Protein AF-A0A3M0XI90-F1 (afdb_monomer_lite)

Sequence (802 aa):
MKLRTKTLLKILAIVMLLSLAGCWKLFAGAPPQTEEEKELLKLLEGKEGKISTEAEGKIKGSESTSEGALEKPEDEKILLPGGPTARDIINEERKKLGLPEETKPQIAIPGYSTVGFDMIGSSEFDMRFDNQEGIFFGGVPIISVTPDGTVYVGDDDDSLHMFEDDFDTSEPILENDYFIVSDCTFSGSIEGDNTCFTHVFRFDSLDPTQHVLILTDLGVGTRSVTFDAKTGEGKIVAGGVEYKFRVKKDSSTGEFVPQIAVDLNGNGKFDSCSQILIGLPGDIMLGLFNTGIVGGRVIPTTSPCGTTAAKELKFSLKTLQKEFDDSDKTETVEGKITVTDENQVTIRPDDISASSTGFFGMFQNSENSRISQGVSSYGHYFETYDTGRADGPEDLNELSIAVARAQIGPQVVIAGTPSKIPQEAFPPRDLDTGTPSIPGAQRMSTEDLFQEGYVNEYVPISSPSDLLEFGERIGEVRDTITPVELPTLLSGGQVVTREGSTEVNQWLRFPLESDFGTSGSVRFLEDERDRTSNFLFWESGSTIFEWQLEFEEGLESRVDSSGSLRDLIDEDISILGQNFVVPVATVRMIDSKTQEVEIQFMGGAISAILGENDKQTFTAKDGRTYDVEVVAISERAGTTKGREGSVKLRVNGEITPELFEGETTVLSDGAQLGIRAITPTGKNVQKSLVQIFLGGAYNVRFKDSNASDDKFETGQTRVNQEDVEDGLVRIRGQFIDNTTYEIRDITYKLKANAVLGDIYVPAGQGVRAQLQEPEAMLTPNWDILYLGVGSQVSLPERASPR

Structure (mmCIF, N/CA/C/O backbone):
data_AF-A0A3M0XI90-F1
#
_entry.id   AF-A0A3M0XI90-F1
#
loop_
_atom_site.group_PDB
_atom_site.id
_atom_site.type_symbol
_atom_site.label_atom_id
_atom_site.label_alt_id
_atom_site.label_comp_id
_atom_site.label_asym_id
_atom_site.label_entity_id
_atom_site.label_seq_id
_atom_site.pdbx_PDB_ins_code
_atom_site.Cartn_x
_atom_site.Cartn_y
_atom_site.Cartn_z
_atom_site.occupancy
_atom_site.B_iso_or_equiv
_atom_site.auth_seq_id
_atom_site.auth_comp_id
_atom_site.auth_asym_id
_atom_site.auth_atom_id
_atom_site.pdbx_PDB_model_num
ATOM 1 N N . MET A 1 1 ? -55.548 -24.727 3.927 1.00 38.78 1 MET A N 1
ATOM 2 C CA . MET A 1 1 ? -54.351 -25.073 3.119 1.00 38.78 1 MET A CA 1
ATOM 3 C C . MET A 1 1 ? -54.535 -24.939 1.600 1.00 38.78 1 MET A C 1
ATOM 5 O O . MET A 1 1 ? -53.689 -24.299 1.001 1.00 38.78 1 MET A O 1
ATOM 9 N N . LYS A 1 2 ? -55.619 -25.407 0.952 1.00 34.31 2 LYS A N 1
ATOM 10 C CA . LYS A 1 2 ? -55.786 -25.303 -0.527 1.00 34.31 2 LYS A CA 1
ATOM 11 C C . LYS A 1 2 ? -55.990 -23.887 -1.114 1.00 34.31 2 LYS A C 1
ATOM 13 O O . LYS A 1 2 ? -55.874 -23.719 -2.323 1.00 34.31 2 LYS A O 1
ATOM 18 N N . LEU A 1 3 ? -56.284 -22.874 -0.291 1.00 31.06 3 LEU A N 1
ATOM 19 C CA . LEU A 1 3 ? -56.516 -21.498 -0.763 1.00 31.06 3 LEU A CA 1
ATOM 20 C C . LEU A 1 3 ? -55.228 -20.655 -0.858 1.00 31.06 3 LEU A C 1
ATOM 22 O O . LEU A 1 3 ? -55.174 -19.732 -1.660 1.00 31.06 3 LEU A O 1
ATOM 26 N N . ARG A 1 4 ? -54.170 -20.999 -0.105 1.00 40.97 4 ARG A N 1
ATOM 27 C CA . ARG A 1 4 ? -52.892 -20.257 -0.121 1.00 40.97 4 ARG A CA 1
ATOM 28 C C . ARG A 1 4 ? -51.976 -20.655 -1.286 1.00 40.97 4 ARG A C 1
ATOM 30 O O . ARG A 1 4 ? -51.217 -19.828 -1.772 1.00 40.97 4 ARG A O 1
ATOM 37 N N . THR A 1 5 ? -52.117 -21.870 -1.817 1.00 47.91 5 THR A N 1
ATOM 38 C CA . THR A 1 5 ? -51.285 -22.371 -2.926 1.00 47.91 5 THR A CA 1
ATOM 39 C C . THR A 1 5 ? -51.592 -21.688 -4.265 1.00 47.91 5 THR A C 1
ATOM 41 O O . THR A 1 5 ? -50.695 -21.502 -5.077 1.00 47.91 5 THR A O 1
ATOM 44 N N . LYS A 1 6 ? -52.844 -21.259 -4.501 1.00 48.78 6 LYS A N 1
ATOM 45 C CA . LYS A 1 6 ? -53.232 -20.570 -5.749 1.00 48.78 6 LYS A CA 1
ATOM 46 C C . LYS A 1 6 ? -52.743 -19.123 -5.821 1.00 48.78 6 LYS A C 1
ATOM 48 O O . LYS A 1 6 ? -52.467 -18.644 -6.916 1.00 48.78 6 LYS A O 1
ATOM 53 N N . THR A 1 7 ? -52.640 -18.439 -4.684 1.00 58.59 7 THR A N 1
ATOM 54 C CA . THR A 1 7 ? -52.115 -17.068 -4.632 1.00 58.59 7 THR A CA 1
ATOM 55 C C . THR A 1 7 ? -50.598 -17.072 -4.799 1.00 58.59 7 THR A C 1
ATOM 57 O O . THR A 1 7 ? -50.085 -16.286 -5.587 1.00 58.59 7 THR A O 1
ATOM 60 N N . LEU A 1 8 ? -49.900 -18.032 -4.176 1.00 53.88 8 LEU A N 1
ATOM 61 C CA . LEU A 1 8 ? -48.452 -18.182 -4.336 1.00 53.88 8 LEU A CA 1
ATOM 62 C C . LEU A 1 8 ? -48.059 -18.521 -5.785 1.00 53.88 8 LEU A C 1
ATOM 64 O O . LEU A 1 8 ? -47.141 -17.912 -6.320 1.00 53.88 8 LEU A O 1
ATOM 68 N N . LEU A 1 9 ? -48.800 -19.415 -6.459 1.00 58.09 9 LEU A N 1
ATOM 69 C CA . LEU A 1 9 ? -48.541 -19.740 -7.872 1.00 58.09 9 LEU A CA 1
ATOM 70 C C . LEU A 1 9 ? -48.773 -18.548 -8.813 1.00 58.09 9 LEU A C 1
ATOM 72 O O . LEU A 1 9 ? -48.080 -18.419 -9.816 1.00 58.09 9 LEU A O 1
ATOM 76 N N . LYS A 1 10 ? -49.746 -17.680 -8.504 1.00 56.28 10 LYS A N 1
ATOM 77 C CA . LYS A 1 10 ? -50.003 -16.469 -9.298 1.00 56.28 10 LYS A CA 1
ATOM 78 C C . LYS A 1 10 ? -48.899 -15.432 -9.126 1.00 56.28 10 LYS A C 1
ATOM 80 O O . LYS A 1 10 ? -48.516 -14.817 -10.112 1.00 56.28 10 LYS A O 1
ATOM 85 N N . ILE A 1 11 ? -48.378 -15.268 -7.911 1.00 62.34 11 ILE A N 1
ATOM 86 C CA . ILE A 1 11 ? -47.260 -14.356 -7.641 1.00 62.34 11 ILE A CA 1
ATOM 87 C C . ILE A 1 11 ? -45.987 -14.878 -8.321 1.00 62.34 11 ILE A C 1
ATOM 89 O O . ILE A 1 11 ? -45.332 -14.119 -9.027 1.00 62.34 11 ILE A O 1
ATOM 93 N N . LEU A 1 12 ? -45.701 -16.183 -8.225 1.00 56.97 12 LEU A N 1
ATOM 94 C CA . LEU A 1 12 ? -44.537 -16.793 -8.879 1.00 56.97 12 LEU A CA 1
ATOM 95 C C . LEU A 1 12 ? -44.593 -16.667 -10.415 1.00 56.97 12 LEU A C 1
ATOM 97 O O . LEU A 1 12 ? -43.583 -16.380 -11.051 1.00 56.97 12 LEU A O 1
ATOM 101 N N . ALA A 1 13 ? -45.782 -16.820 -11.010 1.00 63.22 13 ALA A N 1
ATOM 102 C CA . ALA A 1 13 ? -45.981 -16.642 -12.448 1.00 63.22 13 ALA A CA 1
ATOM 103 C C . ALA A 1 13 ? -45.797 -15.181 -12.897 1.00 63.22 13 ALA A C 1
ATOM 105 O O . ALA A 1 13 ? -45.253 -14.939 -13.970 1.00 63.22 13 ALA A O 1
ATOM 106 N N . ILE A 1 14 ? -46.213 -14.209 -12.076 1.00 64.12 14 ILE A N 1
ATOM 107 C CA . ILE A 1 14 ? -46.032 -12.777 -12.362 1.00 64.12 14 ILE A CA 1
ATOM 108 C C . ILE A 1 14 ? -44.551 -12.387 -12.261 1.00 64.12 14 ILE A C 1
ATOM 110 O O . ILE A 1 14 ? -44.062 -11.667 -13.125 1.00 64.12 14 ILE A O 1
ATOM 114 N N . VAL A 1 15 ? -43.821 -12.909 -11.271 1.00 57.50 15 VAL A N 1
ATOM 115 C CA . VAL A 1 15 ? -42.379 -12.651 -11.112 1.00 57.50 15 VAL A CA 1
ATOM 116 C C . VAL A 1 15 ? -41.572 -13.256 -12.268 1.00 57.50 15 VAL A C 1
ATOM 118 O O . VAL A 1 15 ? -40.707 -12.578 -12.818 1.00 57.50 15 VAL A O 1
ATOM 121 N N . MET A 1 16 ? -41.901 -14.474 -12.723 1.00 57.75 16 MET A N 1
ATOM 122 C CA . MET A 1 16 ? -41.267 -15.050 -13.921 1.00 57.75 16 MET A CA 1
ATOM 123 C C . MET A 1 16 ? -41.583 -14.258 -15.198 1.00 57.75 16 MET A C 1
ATOM 125 O O . MET A 1 16 ? -40.701 -14.066 -16.031 1.00 57.75 16 MET A O 1
ATOM 129 N N . LEU A 1 17 ? -42.817 -13.768 -15.355 1.00 54.12 17 LEU A N 1
ATOM 130 C CA . LEU A 1 17 ? -43.208 -12.960 -16.517 1.00 54.12 17 LEU A CA 1
ATOM 131 C C . LEU A 1 17 ? -42.508 -11.592 -16.543 1.00 54.12 17 LEU A C 1
ATOM 133 O O . LEU A 1 17 ? -42.148 -11.120 -17.618 1.00 54.12 17 LEU A O 1
ATOM 137 N N . LEU A 1 18 ? -42.270 -10.978 -15.381 1.00 48.69 18 LEU A N 1
ATOM 138 C CA . LEU A 1 18 ? -41.535 -9.713 -15.273 1.00 48.69 18 LEU A CA 1
ATOM 139 C C . LEU A 1 18 ? -40.026 -9.894 -15.512 1.00 48.69 18 LEU A C 1
ATOM 141 O O . LEU A 1 18 ? -39.415 -9.057 -16.173 1.00 48.69 18 LEU A O 1
ATOM 145 N N . SER A 1 19 ? -39.448 -11.014 -15.067 1.00 43.22 19 SER A N 1
ATOM 146 C CA . SER A 1 19 ? -38.058 -11.399 -15.362 1.00 43.22 19 SER A CA 1
ATOM 147 C C . SER A 1 19 ? -37.824 -11.621 -16.865 1.00 43.22 19 SER A C 1
ATOM 149 O O . SER A 1 19 ? -36.842 -11.127 -17.421 1.00 43.22 19 SER A O 1
ATOM 151 N N . LEU A 1 20 ? -38.764 -12.281 -17.550 1.00 46.28 20 LEU A N 1
ATOM 152 C CA . LEU A 1 20 ? -38.693 -12.507 -18.997 1.00 46.28 20 LEU A CA 1
ATOM 153 C C . LEU A 1 20 ? -38.915 -11.220 -19.810 1.00 46.28 20 LEU A C 1
ATOM 155 O O . LEU A 1 20 ? -38.243 -11.015 -20.819 1.00 46.28 20 LEU A O 1
ATOM 159 N N . ALA A 1 21 ? -39.795 -10.321 -19.357 1.00 46.50 21 ALA A N 1
ATOM 160 C CA . ALA A 1 21 ? -40.012 -9.023 -20.003 1.00 46.50 21 ALA A CA 1
ATOM 161 C C . ALA A 1 21 ? -38.802 -8.076 -19.861 1.00 46.50 21 ALA A C 1
ATOM 163 O O . ALA A 1 21 ? -38.518 -7.304 -20.778 1.00 46.50 21 ALA A O 1
ATOM 164 N N . GLY A 1 22 ? -38.062 -8.164 -18.748 1.00 44.25 22 GLY A N 1
ATOM 165 C CA . GLY A 1 22 ? -36.803 -7.439 -18.547 1.00 44.25 22 GLY A CA 1
ATOM 166 C C . GLY A 1 22 ? -35.691 -7.902 -19.493 1.00 44.25 22 GLY A C 1
ATOM 167 O O . GLY A 1 22 ? -35.018 -7.071 -20.097 1.00 44.25 22 GLY A O 1
ATOM 168 N N . CYS A 1 23 ? -35.565 -9.217 -19.714 1.00 35.84 23 CYS A N 1
ATOM 169 C CA . CYS A 1 23 ? -34.602 -9.778 -20.672 1.00 35.84 23 CYS A CA 1
ATOM 170 C C . CYS A 1 23 ? -34.899 -9.399 -22.133 1.00 35.84 23 CYS A C 1
ATOM 172 O O . CYS A 1 23 ? -33.976 -9.275 -22.933 1.00 35.84 23 CYS A O 1
ATOM 174 N N . TRP A 1 24 ? -36.166 -9.179 -22.498 1.00 38.88 24 TRP A N 1
ATOM 175 C CA . TRP A 1 24 ? -36.534 -8.866 -23.885 1.00 38.88 24 TRP A CA 1
ATOM 176 C C . TRP A 1 24 ? -36.222 -7.415 -24.288 1.00 38.88 24 TRP A C 1
ATOM 178 O O . TRP A 1 24 ? -35.945 -7.146 -25.453 1.00 38.88 24 TRP A O 1
ATOM 188 N N . LYS A 1 25 ? -36.170 -6.476 -23.329 1.00 39.22 25 LYS A N 1
ATOM 189 C CA . LYS A 1 25 ? -35.756 -5.082 -23.591 1.00 39.22 25 LYS A CA 1
ATOM 190 C C . LYS A 1 25 ? -34.255 -4.919 -23.860 1.00 39.22 25 LYS A C 1
ATOM 192 O O . LYS A 1 25 ? -33.875 -3.936 -24.486 1.00 39.22 25 LYS A O 1
ATOM 197 N N . LEU A 1 26 ? -33.424 -5.877 -23.444 1.00 37.75 26 LEU A N 1
ATOM 198 C CA . LEU A 1 26 ? -31.981 -5.892 -23.724 1.00 37.75 26 LEU A CA 1
ATOM 199 C C . LEU A 1 26 ? -31.637 -6.476 -25.109 1.00 37.75 26 LEU A C 1
ATOM 201 O O . LEU A 1 26 ? -30.516 -6.312 -25.578 1.00 37.75 26 LEU A O 1
ATOM 205 N N . PHE A 1 27 ? -32.603 -7.088 -25.803 1.00 43.09 27 PHE A N 1
ATOM 206 C CA . PHE A 1 27 ? -32.420 -7.692 -27.126 1.00 43.09 27 PHE A CA 1
ATOM 207 C C . PHE A 1 27 ? -33.632 -7.433 -28.036 1.00 43.09 27 PHE A C 1
ATOM 209 O O . PHE A 1 27 ? -34.430 -8.338 -28.267 1.00 43.09 27 PHE A O 1
ATOM 216 N N . ALA A 1 28 ? -33.798 -6.235 -28.608 1.00 41.59 28 ALA A N 1
ATOM 217 C CA . ALA A 1 28 ? -34.781 -6.075 -29.688 1.00 41.59 28 ALA A CA 1
ATOM 218 C C . ALA A 1 28 ? -34.482 -4.918 -30.653 1.00 41.59 28 ALA A C 1
ATOM 220 O O . ALA A 1 28 ? -34.924 -3.788 -30.469 1.00 41.59 28 ALA A O 1
ATOM 221 N N . GLY A 1 29 ? -33.803 -5.258 -31.751 1.00 36.53 29 GLY A N 1
ATOM 222 C CA . GLY A 1 29 ? -33.793 -4.512 -33.013 1.00 36.53 29 GLY A CA 1
ATOM 223 C C . GLY A 1 29 ? -34.454 -5.286 -34.164 1.00 36.53 29 GLY A C 1
ATOM 224 O O . GLY A 1 29 ? -34.081 -5.086 -35.316 1.00 36.53 29 GLY A O 1
ATOM 225 N N . ALA A 1 30 ? -35.390 -6.206 -33.887 1.00 44.25 30 ALA A N 1
ATOM 226 C CA . ALA A 1 30 ? -36.048 -7.017 -34.917 1.00 44.25 30 ALA A CA 1
ATOM 227 C C . ALA A 1 30 ? -37.583 -7.058 -34.744 1.00 44.25 30 ALA A C 1
ATOM 229 O O . ALA A 1 30 ? -38.061 -7.169 -33.616 1.00 44.25 30 ALA A O 1
ATOM 230 N N . PRO A 1 31 ? -38.368 -6.974 -35.840 1.00 50.88 31 PRO A N 1
ATOM 231 C CA . PRO A 1 31 ? -39.830 -6.998 -35.787 1.00 50.88 31 PRO A CA 1
ATOM 232 C C . PRO A 1 31 ? -40.397 -8.415 -35.547 1.00 50.88 31 PRO A C 1
ATOM 234 O O . PRO A 1 31 ? -39.796 -9.391 -36.006 1.00 50.88 31 PRO A O 1
ATOM 237 N N . PRO A 1 32 ? -41.571 -8.537 -34.888 1.00 64.44 32 PRO A N 1
ATOM 238 C CA . PRO A 1 32 ? -42.177 -9.819 -34.515 1.00 64.44 32 PRO A CA 1
ATOM 239 C C . PRO A 1 32 ? -42.557 -10.657 -35.743 1.00 64.44 32 PRO A C 1
ATOM 241 O O . PRO A 1 32 ? -43.126 -10.147 -36.715 1.00 64.44 32 PRO A O 1
ATOM 244 N N . GLN A 1 33 ? -42.237 -11.952 -35.697 1.00 58.50 33 GLN A N 1
ATOM 245 C CA . GLN A 1 33 ? -42.290 -12.865 -36.848 1.00 58.50 33 GLN A CA 1
ATOM 246 C C . GLN A 1 33 ? -43.549 -13.744 -36.851 1.00 58.50 33 GLN A C 1
ATOM 248 O O . GLN A 1 33 ? -43.852 -14.367 -37.870 1.00 58.50 33 GLN A O 1
ATOM 253 N N . THR A 1 34 ? -44.312 -13.790 -35.754 1.00 78.94 34 THR A N 1
ATOM 254 C CA . THR A 1 34 ? -45.487 -14.671 -35.636 1.00 78.94 34 THR A CA 1
ATOM 255 C C . THR A 1 34 ? -46.771 -13.922 -35.268 1.00 78.94 34 THR A C 1
ATOM 257 O O . THR A 1 34 ? -46.748 -12.845 -34.674 1.00 78.94 34 THR A O 1
ATOM 260 N N . GLU A 1 35 ? -47.928 -14.476 -35.650 1.00 62.28 35 GLU A N 1
ATOM 261 C CA . GLU A 1 35 ? -49.241 -13.881 -35.341 1.00 62.28 35 GLU A CA 1
ATOM 262 C C . GLU A 1 35 ? -49.594 -13.956 -33.844 1.00 62.28 35 GLU A C 1
ATOM 264 O O . GLU A 1 35 ? -50.285 -13.073 -33.343 1.00 62.28 35 GLU A O 1
ATOM 269 N N . GLU A 1 36 ? -49.050 -14.928 -33.101 1.00 65.06 36 GLU A N 1
ATOM 270 C CA . GLU A 1 36 ? -49.195 -14.996 -31.637 1.00 65.06 36 GLU A CA 1
ATOM 271 C C . GLU A 1 36 ? -48.418 -13.871 -30.928 1.00 65.06 36 GLU A C 1
ATOM 273 O O . GLU A 1 36 ? -48.938 -13.266 -29.991 1.00 65.06 36 GLU A O 1
ATOM 278 N N . GLU A 1 37 ? -47.227 -13.498 -31.417 1.00 70.75 37 GLU A N 1
ATOM 279 C CA . GLU A 1 37 ? -46.468 -12.342 -30.904 1.00 70.75 37 GLU A CA 1
ATOM 280 C C . GLU A 1 37 ? -47.192 -11.013 -31.169 1.00 70.75 37 GLU A C 1
ATOM 282 O O . GLU A 1 37 ? -47.190 -10.121 -30.318 1.00 70.75 37 GLU A O 1
ATOM 287 N N . LYS A 1 38 ? -47.872 -10.881 -32.317 1.00 69.69 38 LYS A N 1
ATOM 288 C CA . LYS A 1 38 ? -48.682 -9.691 -32.634 1.00 69.69 38 LYS A CA 1
ATOM 289 C C . LYS A 1 38 ? -49.940 -9.585 -31.769 1.00 69.69 38 LYS A C 1
ATOM 291 O O . LYS A 1 38 ? -50.341 -8.472 -31.424 1.00 69.69 38 LYS A O 1
ATOM 296 N N . GLU A 1 39 ? -50.567 -10.706 -31.405 1.00 70.44 39 GLU A N 1
ATOM 297 C CA . GLU A 1 39 ? -51.700 -10.709 -30.468 1.00 70.44 39 GLU A CA 1
ATOM 298 C C . GLU A 1 39 ? -51.272 -10.345 -29.041 1.00 70.44 39 GLU A C 1
ATOM 300 O O . GLU A 1 39 ? -51.975 -9.589 -28.363 1.00 70.44 39 GLU A O 1
ATOM 305 N N . LEU A 1 40 ? -50.099 -10.810 -28.602 1.00 57.12 40 LEU A N 1
ATOM 306 C CA . LEU A 1 40 ? -49.532 -10.481 -27.291 1.00 57.12 40 LEU A CA 1
ATOM 307 C C . LEU A 1 40 ? -49.145 -8.999 -27.179 1.00 57.12 40 LEU A C 1
ATOM 309 O O . LEU A 1 40 ? -49.430 -8.375 -26.154 1.00 57.12 40 LEU A O 1
ATOM 313 N N . LEU A 1 41 ? -48.591 -8.413 -28.248 1.00 66.81 41 LEU A N 1
ATOM 314 C CA . LEU A 1 41 ? -48.279 -6.981 -28.309 1.00 66.81 41 LEU A CA 1
ATOM 315 C C . LEU A 1 41 ? -49.554 -6.119 -28.220 1.00 66.81 41 LEU A C 1
ATOM 317 O O . LEU A 1 41 ? -49.614 -5.182 -27.427 1.00 66.81 41 LEU A O 1
ATOM 321 N N . LYS A 1 42 ? -50.630 -6.507 -28.927 1.00 66.12 42 LYS A N 1
ATOM 322 C CA . LYS A 1 42 ? -51.949 -5.844 -28.832 1.00 66.12 42 LYS A CA 1
ATOM 323 C C . LYS A 1 42 ? -52.572 -5.915 -27.434 1.00 66.12 42 LYS A C 1
ATOM 325 O O . LYS A 1 42 ? -53.301 -5.006 -27.036 1.00 66.12 42 LYS A O 1
ATOM 330 N N . LEU A 1 43 ? -52.320 -6.991 -26.689 1.00 56.78 43 LEU A N 1
ATOM 331 C CA . LEU A 1 43 ? -52.816 -7.175 -25.320 1.00 56.78 43 LEU A CA 1
ATOM 332 C C . LEU A 1 43 ? -52.055 -6.327 -24.289 1.00 56.78 43 LEU A C 1
ATOM 334 O O . LEU A 1 43 ? -52.640 -5.949 -23.270 1.00 56.78 43 LEU A O 1
ATOM 338 N N . LEU A 1 44 ? -50.783 -6.022 -24.558 1.00 51.16 44 LEU A N 1
ATOM 339 C CA . LEU A 1 44 ? -49.939 -5.159 -23.728 1.00 51.16 44 LEU A CA 1
ATOM 340 C C . LEU A 1 44 ? -50.232 -3.672 -23.980 1.00 51.16 44 LEU A C 1
ATOM 342 O O . LEU A 1 44 ? -50.477 -2.938 -23.022 1.00 51.16 44 LEU A O 1
ATOM 346 N N . GLU A 1 45 ? -50.363 -3.254 -25.242 1.00 59.31 45 GLU A N 1
ATOM 347 C CA . GLU A 1 45 ? -50.727 -1.871 -25.606 1.00 59.31 45 GLU A CA 1
ATOM 348 C C . GLU A 1 45 ? -52.139 -1.484 -25.114 1.00 59.31 45 GLU A C 1
ATOM 350 O O . GLU A 1 45 ? -52.406 -0.333 -24.768 1.00 59.31 45 GLU A O 1
ATOM 355 N N . GLY A 1 46 ? -53.052 -2.454 -24.985 1.00 43.31 46 GLY A N 1
ATOM 356 C CA . GLY A 1 46 ? -54.407 -2.232 -24.468 1.00 43.31 46 GLY A CA 1
ATOM 357 C C . GLY A 1 46 ? -54.510 -1.971 -22.956 1.00 43.31 46 GLY A C 1
ATOM 358 O O . GLY A 1 46 ? -55.594 -1.618 -22.482 1.00 43.31 46 GLY A O 1
ATOM 359 N N . LYS A 1 47 ? -53.430 -2.149 -22.178 1.00 43.97 47 LYS A N 1
ATOM 360 C CA . LYS A 1 47 ? -53.442 -1.980 -20.709 1.00 43.97 47 LYS A CA 1
ATOM 361 C C . LYS A 1 47 ? -52.727 -0.732 -20.196 1.00 43.97 47 LYS A C 1
ATOM 363 O O . LYS A 1 47 ? -53.050 -0.298 -19.091 1.00 43.97 47 LYS A O 1
ATOM 368 N N . GLU A 1 48 ? -51.860 -0.104 -20.985 1.00 37.84 48 GLU A N 1
ATOM 369 C CA . GLU A 1 48 ? -51.206 1.155 -20.589 1.00 37.84 48 GLU A CA 1
ATOM 370 C C . GLU A 1 48 ? -52.187 2.343 -20.553 1.00 37.84 48 GLU A C 1
ATOM 372 O O . GLU A 1 48 ? -52.050 3.241 -19.727 1.00 37.84 48 GLU A O 1
ATOM 377 N N . GLY A 1 49 ? -53.279 2.296 -21.326 1.00 36.75 49 GLY A N 1
ATOM 378 C CA . GLY A 1 49 ? -54.299 3.355 -21.352 1.00 36.75 49 GLY A CA 1
ATOM 379 C C . GLY A 1 49 ? -55.257 3.417 -20.150 1.00 36.75 49 GLY A C 1
ATOM 380 O O . GLY A 1 49 ? -56.140 4.271 -20.138 1.00 36.75 49 GLY A O 1
ATOM 381 N N . LYS A 1 50 ? -55.144 2.521 -19.157 1.00 35.91 50 LYS A N 1
ATOM 382 C CA . LYS A 1 50 ? -56.088 2.448 -18.017 1.00 35.91 50 LYS A CA 1
ATOM 383 C C . LYS A 1 50 ? -55.489 2.725 -16.640 1.00 35.91 50 LYS A C 1
ATOM 385 O O . LYS A 1 50 ? -56.241 2.762 -15.674 1.00 35.91 50 LYS A O 1
ATOM 390 N N . ILE A 1 51 ? -54.177 2.937 -16.545 1.00 34.19 51 ILE A N 1
ATOM 391 C CA . ILE A 1 51 ? -53.501 3.234 -15.269 1.00 34.19 51 ILE A CA 1
ATOM 392 C C . ILE A 1 51 ? -53.221 4.744 -15.120 1.00 34.19 51 ILE A C 1
ATOM 394 O O . ILE A 1 51 ? -53.073 5.231 -14.004 1.00 34.19 51 ILE A O 1
ATOM 398 N N . SER A 1 52 ? -53.273 5.533 -16.203 1.00 33.84 52 SER A N 1
ATOM 399 C CA . SER A 1 52 ? -52.971 6.975 -16.160 1.00 33.84 52 SER A CA 1
ATOM 400 C C . SER A 1 52 ? -54.163 7.903 -15.857 1.00 33.84 52 SER A C 1
ATOM 402 O O . SER A 1 52 ? -54.007 9.115 -15.943 1.00 33.84 52 SER A O 1
ATOM 404 N N . THR A 1 53 ? -55.359 7.390 -15.534 1.00 34.03 53 THR A N 1
ATOM 405 C CA . THR A 1 53 ? -56.573 8.226 -15.339 1.00 34.03 53 THR A CA 1
ATOM 406 C C . THR A 1 53 ? -57.224 8.154 -13.954 1.00 34.03 53 THR A C 1
ATOM 408 O O . THR A 1 53 ? -58.244 8.804 -13.741 1.00 34.03 53 THR A O 1
ATOM 411 N N . GLU A 1 54 ? -56.629 7.462 -12.976 1.00 32.06 54 GLU A N 1
ATOM 412 C CA . GLU A 1 54 ? -57.131 7.443 -11.583 1.00 32.06 54 GLU A CA 1
ATOM 413 C C . GLU A 1 54 ? -56.244 8.187 -10.563 1.00 32.06 54 GLU A C 1
ATOM 415 O O . GLU A 1 54 ? -56.632 8.304 -9.403 1.00 32.06 54 GLU A O 1
ATOM 420 N N . ALA A 1 55 ? -55.114 8.775 -10.980 1.00 31.66 55 ALA A N 1
ATOM 421 C CA . ALA A 1 55 ? -54.195 9.487 -10.078 1.00 31.66 55 ALA A CA 1
ATOM 422 C C . ALA A 1 55 ? -54.276 11.032 -10.124 1.00 31.66 55 ALA A C 1
ATOM 424 O O . ALA A 1 55 ? -53.765 11.686 -9.222 1.00 31.66 55 ALA A O 1
ATOM 425 N N . GLU A 1 56 ? -54.969 11.645 -11.093 1.00 30.31 56 GLU A N 1
ATOM 426 C CA . GLU A 1 56 ? -55.045 13.122 -11.229 1.00 30.31 56 GLU A CA 1
ATOM 427 C C . GLU A 1 56 ? -56.423 13.719 -10.878 1.00 30.31 56 GLU A C 1
ATOM 429 O O . GLU A 1 56 ? -56.791 14.814 -11.299 1.00 30.31 56 GLU A O 1
ATOM 434 N N . GLY A 1 57 ? -57.214 12.996 -10.083 1.00 33.12 57 GLY A N 1
ATOM 435 C CA . GLY A 1 57 ? -58.600 13.353 -9.775 1.00 33.12 57 GLY A CA 1
ATOM 436 C C . GLY A 1 57 ? -58.868 13.895 -8.373 1.00 33.12 57 GLY A C 1
ATOM 437 O O . GLY A 1 57 ? -60.032 13.984 -8.009 1.00 33.12 57 GLY A O 1
ATOM 438 N N . LYS A 1 58 ? -57.860 14.207 -7.551 1.00 32.97 58 LYS A N 1
ATOM 439 C CA . LYS A 1 58 ? -58.050 14.806 -6.215 1.00 32.97 58 LYS A CA 1
ATOM 440 C C . LYS A 1 58 ? -56.787 15.547 -5.791 1.00 32.97 58 LYS A C 1
ATOM 442 O O . LYS A 1 58 ? -55.943 14.946 -5.156 1.00 32.97 58 LYS A O 1
ATOM 447 N N . ILE A 1 59 ? -56.671 16.819 -6.162 1.00 35.47 59 ILE A N 1
ATOM 448 C CA . ILE A 1 59 ? -56.078 17.934 -5.396 1.00 35.47 59 ILE A CA 1
ATOM 449 C C . ILE A 1 59 ? -56.217 19.153 -6.315 1.00 35.47 59 ILE A C 1
ATOM 451 O O . ILE A 1 59 ? -55.443 19.342 -7.248 1.00 35.47 59 ILE A O 1
ATOM 455 N N . LYS A 1 60 ? -57.266 19.946 -6.092 1.00 31.00 60 LYS A N 1
ATOM 456 C CA . LYS A 1 60 ? -57.335 21.369 -6.454 1.00 31.00 60 LYS A CA 1
ATOM 457 C C . LYS A 1 60 ? -58.571 21.979 -5.803 1.00 31.00 60 LYS A C 1
ATOM 459 O O . LYS A 1 60 ? -59.693 21.628 -6.156 1.00 31.00 60 LYS A O 1
ATOM 464 N N . GLY A 1 61 ? -58.339 22.908 -4.880 1.00 30.86 61 GLY A N 1
ATOM 465 C CA . GLY A 1 61 ? -59.341 23.869 -4.429 1.00 30.86 61 GLY A CA 1
ATOM 466 C C . GLY A 1 61 ? -59.372 24.083 -2.921 1.00 30.86 61 GLY A C 1
ATOM 467 O O . GLY A 1 61 ? -60.133 23.406 -2.245 1.00 30.86 61 GLY A O 1
ATOM 468 N N . SER A 1 62 ? -58.605 25.059 -2.428 1.00 26.67 62 SER A N 1
ATOM 469 C CA . SER A 1 62 ? -59.164 26.234 -1.735 1.00 26.67 62 SER A CA 1
ATOM 470 C C . SER A 1 62 ? -58.038 27.139 -1.223 1.00 26.67 62 SER A C 1
ATOM 472 O O . SER A 1 62 ? -57.339 26.799 -0.271 1.00 26.67 62 SER A O 1
ATOM 474 N N . GLU A 1 63 ? -57.885 28.304 -1.850 1.00 34.25 63 GLU A N 1
ATOM 475 C CA . GLU A 1 63 ? -57.328 29.489 -1.195 1.00 34.25 63 GLU A CA 1
ATOM 476 C C . GLU A 1 63 ? -58.317 30.001 -0.136 1.00 34.25 63 GLU A C 1
ATOM 478 O O . GLU A 1 63 ? -59.522 29.989 -0.380 1.00 34.25 63 GLU A O 1
ATOM 483 N N . SER A 1 64 ? -57.792 30.493 0.992 1.00 30.72 64 SER A N 1
ATOM 484 C CA . SER A 1 64 ? -58.060 31.823 1.581 1.00 30.72 64 SER A CA 1
ATOM 485 C C . SER A 1 64 ? -58.077 31.809 3.117 1.00 30.72 64 SER A C 1
ATOM 487 O O . SER A 1 64 ? -58.873 31.098 3.719 1.00 30.72 64 SER A O 1
ATOM 489 N N . THR A 1 65 ? -57.240 32.681 3.695 1.00 31.50 65 THR A N 1
ATOM 490 C CA . THR A 1 65 ? -57.480 33.540 4.876 1.00 31.50 65 THR A CA 1
ATOM 491 C C . THR A 1 65 ? -58.097 32.935 6.143 1.00 31.50 65 THR A C 1
ATOM 493 O O . THR A 1 65 ? -59.283 32.635 6.160 1.00 31.50 65 THR A O 1
ATOM 496 N N . SER A 1 66 ? -57.362 32.978 7.259 1.00 29.28 66 SER A N 1
ATOM 497 C CA . SER A 1 66 ? -57.577 33.956 8.348 1.00 29.28 66 SER A CA 1
ATOM 498 C C . SER A 1 66 ? -56.878 33.519 9.636 1.00 29.28 66 SER A C 1
ATOM 500 O O . SER A 1 66 ? -56.867 32.339 9.975 1.00 29.28 66 SER A O 1
ATOM 502 N N . GLU A 1 67 ? -56.347 34.506 10.355 1.00 40.72 67 GLU A N 1
ATOM 503 C CA . GLU A 1 67 ? -55.908 34.441 11.748 1.00 40.72 67 GLU A CA 1
ATOM 504 C C . GLU A 1 67 ? -56.891 33.677 12.648 1.00 40.72 67 GLU A C 1
ATOM 506 O O . GLU A 1 67 ? -58.105 33.873 12.582 1.00 40.72 67 GLU A O 1
ATOM 511 N N . GLY A 1 68 ? -56.350 32.847 13.536 1.00 28.77 68 GLY A N 1
ATOM 512 C CA . GLY A 1 68 ? -57.112 32.160 14.570 1.00 28.77 68 GLY A CA 1
ATOM 513 C C . GLY A 1 68 ? -56.170 31.481 15.550 1.00 28.77 68 GLY A C 1
ATOM 514 O O . GLY A 1 68 ? -55.663 30.398 15.278 1.00 28.77 68 GLY A O 1
ATOM 515 N N . ALA A 1 69 ? -55.915 32.152 16.672 1.00 43.47 69 ALA A N 1
ATOM 516 C CA . ALA A 1 69 ? -55.223 31.597 17.823 1.00 43.47 69 ALA A CA 1
ATOM 517 C C . ALA A 1 69 ? -55.923 30.311 18.295 1.00 43.47 69 ALA A C 1
ATOM 519 O O . ALA A 1 69 ? -57.126 30.326 18.557 1.00 43.47 69 ALA A O 1
ATOM 520 N N . LEU A 1 70 ? -55.164 29.222 18.425 1.00 29.05 70 LEU A N 1
ATOM 521 C CA . LEU A 1 70 ? -55.576 28.040 19.172 1.00 29.05 70 LEU A CA 1
ATOM 522 C C . LEU A 1 70 ? -54.574 27.803 20.300 1.00 29.05 70 LEU A C 1
ATOM 524 O O . LEU A 1 70 ? -53.371 27.676 20.073 1.00 29.05 70 LEU A O 1
ATOM 528 N N . GLU A 1 71 ? -55.113 27.800 21.514 1.00 35.25 71 GLU A N 1
ATOM 529 C CA . GLU A 1 71 ? -54.438 27.463 22.760 1.00 35.25 71 GLU A CA 1
ATOM 530 C C . GLU A 1 71 ? -53.836 26.053 22.691 1.00 35.25 71 GLU A C 1
ATOM 532 O O . GLU A 1 71 ? -54.461 25.107 22.205 1.00 35.25 71 GLU A O 1
ATOM 537 N N . LYS A 1 72 ? -52.604 25.931 23.195 1.00 29.98 72 LYS A N 1
ATOM 538 C CA . LYS A 1 72 ? -51.937 24.652 23.452 1.00 29.98 72 LYS A CA 1
ATOM 539 C C . LYS A 1 72 ? -52.678 23.914 24.576 1.00 29.98 72 LYS A C 1
ATOM 541 O O . LYS A 1 72 ? -52.929 24.544 25.603 1.00 29.98 72 LYS A O 1
ATOM 546 N N . PRO A 1 73 ? -52.968 22.609 24.451 1.00 32.09 73 PRO A N 1
ATOM 547 C CA . PRO A 1 73 ? -53.245 21.796 25.620 1.00 32.09 73 PRO A CA 1
ATOM 548 C C . PRO A 1 73 ? -51.925 21.505 26.348 1.00 32.09 73 PRO A C 1
ATOM 550 O O . PRO A 1 73 ? -50.910 21.180 25.729 1.00 32.09 73 PRO A O 1
ATOM 553 N N . GLU A 1 74 ? -51.942 21.688 27.663 1.00 36.44 74 GLU A N 1
ATOM 554 C CA . GLU A 1 74 ? -50.902 21.231 28.578 1.00 36.44 74 GLU A CA 1
ATOM 555 C C . GLU A 1 74 ? -50.957 19.698 28.640 1.00 36.44 74 GLU A C 1
ATOM 557 O O . GLU A 1 74 ? -51.920 19.128 29.152 1.00 36.44 74 GLU A O 1
ATOM 562 N N . ASP A 1 75 ? -49.937 19.029 28.098 1.00 32.03 75 ASP A N 1
ATOM 563 C CA . ASP A 1 75 ? -49.729 17.598 28.311 1.00 32.03 75 ASP A CA 1
ATOM 564 C C . ASP A 1 75 ? -48.984 17.400 29.636 1.00 32.03 75 ASP A C 1
ATOM 566 O O . ASP A 1 75 ? -47.756 17.459 29.724 1.00 32.03 75 ASP A O 1
ATOM 570 N N . GLU A 1 76 ? -49.760 17.168 30.689 1.00 35.22 76 GLU A N 1
ATOM 571 C CA . GLU A 1 76 ? -49.284 16.679 31.978 1.00 35.22 76 GLU A CA 1
ATOM 572 C C . GLU A 1 76 ? -48.933 15.181 31.828 1.00 35.22 76 GLU A C 1
ATOM 574 O O . GLU A 1 76 ? -49.794 14.299 31.878 1.00 35.22 76 GLU A O 1
ATOM 579 N N . LYS A 1 77 ? -47.654 14.869 31.579 1.00 36.47 77 LYS A N 1
ATOM 580 C CA . LYS A 1 77 ? -47.145 13.488 31.578 1.00 36.47 77 LYS A CA 1
ATOM 581 C C . LYS A 1 77 ? -46.942 13.006 33.016 1.00 36.47 77 LYS A C 1
ATOM 583 O O . LYS A 1 77 ? -45.951 13.330 33.661 1.00 36.47 77 LYS A O 1
ATOM 588 N N . ILE A 1 78 ? -47.864 12.169 33.486 1.00 38.22 78 ILE A N 1
ATOM 589 C CA . ILE A 1 78 ? -47.655 11.280 34.633 1.00 38.22 78 ILE A CA 1
ATOM 590 C C . ILE A 1 78 ? -46.944 10.023 34.110 1.00 38.22 78 ILE A C 1
ATOM 592 O O . ILE A 1 78 ? -47.584 9.142 33.538 1.00 38.22 78 ILE A O 1
ATOM 596 N N . LEU A 1 79 ? -45.624 9.941 34.287 1.00 37.72 79 LEU A N 1
ATOM 597 C CA . LEU A 1 79 ? -44.888 8.675 34.224 1.00 37.72 79 LEU A CA 1
ATOM 598 C C . LEU A 1 79 ? -44.918 8.052 35.624 1.00 37.72 79 LEU A C 1
ATOM 600 O O . LEU A 1 79 ? -44.473 8.659 36.596 1.00 37.72 79 LEU A O 1
ATOM 604 N N . LEU A 1 80 ? -45.506 6.860 35.737 1.00 35.19 80 LEU A N 1
ATOM 605 C CA . LEU A 1 80 ? -45.375 6.033 36.934 1.00 35.19 80 LEU A CA 1
ATOM 606 C C . LEU A 1 80 ? -43.959 5.427 36.941 1.00 35.19 80 LEU A C 1
ATOM 608 O O . LEU A 1 80 ? -43.557 4.890 35.909 1.00 35.19 80 LEU A O 1
ATOM 612 N N . PRO A 1 81 ? -43.216 5.474 38.060 1.00 31.98 81 PRO A N 1
ATOM 613 C CA . PRO A 1 81 ? -41.911 4.824 38.154 1.00 31.98 81 PRO A CA 1
ATOM 614 C C . PRO A 1 81 ? -42.069 3.299 38.015 1.00 31.98 81 PRO A C 1
ATOM 616 O O . PRO A 1 81 ? -42.910 2.704 38.693 1.00 31.98 81 PRO A O 1
ATOM 619 N N . GLY A 1 82 ? -41.283 2.685 37.123 1.00 46.03 82 GLY A N 1
ATOM 620 C CA . GLY A 1 82 ? -41.252 1.232 36.883 1.00 46.03 82 GLY A CA 1
ATOM 621 C C . GLY A 1 82 ? -42.080 0.711 35.696 1.00 46.03 82 GLY A C 1
ATOM 622 O O . GLY A 1 82 ? -42.365 -0.484 35.637 1.00 46.03 82 GLY A O 1
ATOM 623 N N . GLY A 1 83 ? -42.520 1.575 34.774 1.00 47.22 83 GLY A N 1
ATOM 624 C CA . GLY A 1 83 ? -43.085 1.146 33.485 1.00 47.22 83 GLY A CA 1
ATOM 625 C C . GLY A 1 83 ? -41.997 0.887 32.430 1.00 47.22 83 GLY A C 1
ATOM 626 O O . GLY A 1 83 ? -40.930 1.480 32.540 1.00 47.22 83 GLY A O 1
ATOM 627 N N . PRO A 1 84 ? -42.260 0.047 31.405 1.00 46.38 84 PRO A N 1
ATOM 628 C CA . PRO A 1 84 ? -41.327 -0.166 30.299 1.00 46.38 84 PRO A CA 1
ATOM 629 C C . PRO A 1 84 ? -40.980 1.171 29.644 1.00 46.38 84 PRO A C 1
ATOM 631 O O . PRO A 1 84 ? -41.865 2.005 29.406 1.00 46.38 84 PRO A O 1
ATOM 634 N N . THR A 1 85 ? -39.697 1.367 29.366 1.00 58.78 85 THR A N 1
ATOM 635 C CA . THR A 1 85 ? -39.197 2.586 28.734 1.00 58.78 85 THR A CA 1
ATOM 636 C C . THR A 1 85 ? -39.810 2.744 27.339 1.00 58.78 85 THR A C 1
ATOM 638 O O . THR A 1 85 ? -40.327 1.800 26.730 1.00 58.78 85 THR A O 1
ATOM 641 N N . ALA A 1 86 ? -39.751 3.954 26.775 1.00 52.06 86 ALA A N 1
ATOM 642 C CA . ALA A 1 86 ? -40.147 4.148 25.379 1.00 52.06 86 ALA A CA 1
ATOM 643 C C . ALA A 1 86 ? -39.360 3.214 24.434 1.00 52.06 86 ALA A C 1
ATOM 645 O O . ALA A 1 86 ? -39.920 2.739 23.447 1.00 52.06 86 ALA A O 1
ATOM 646 N N . ARG A 1 87 ? -38.105 2.897 24.785 1.00 58.38 87 ARG A N 1
ATOM 647 C CA . ARG A 1 87 ? -37.234 1.924 24.114 1.00 58.38 87 ARG A CA 1
ATOM 648 C C . ARG A 1 87 ? -37.817 0.511 24.171 1.00 58.38 87 ARG A C 1
ATOM 650 O O . ARG A 1 87 ? -37.993 -0.102 23.119 1.00 58.38 87 ARG A O 1
ATOM 657 N N . ASP A 1 88 ? -38.218 0.037 25.349 1.00 59.34 88 ASP A N 1
ATOM 658 C CA . ASP A 1 88 ? -38.859 -1.276 25.511 1.00 59.34 88 ASP A CA 1
ATOM 659 C C . ASP A 1 88 ? -40.134 -1.392 24.675 1.00 59.34 88 ASP A C 1
ATOM 661 O O . ASP A 1 88 ? -40.347 -2.391 23.992 1.00 59.34 88 ASP A O 1
ATOM 665 N N . ILE A 1 89 ? -40.960 -0.343 24.667 1.00 68.00 89 ILE A N 1
ATOM 666 C CA . ILE A 1 89 ? -42.213 -0.315 23.904 1.00 68.00 89 ILE A CA 1
ATOM 667 C C . ILE A 1 89 ? -41.935 -0.337 22.396 1.00 68.00 89 ILE A C 1
ATOM 669 O O . ILE A 1 89 ? -42.589 -1.077 21.661 1.00 68.00 89 ILE A O 1
ATOM 673 N N . ILE A 1 90 ? -40.966 0.448 21.919 1.00 62.94 90 ILE A N 1
ATOM 674 C CA . ILE A 1 90 ? -40.595 0.498 20.498 1.00 62.94 90 ILE A CA 1
ATOM 675 C C . ILE A 1 90 ? -40.016 -0.846 20.042 1.00 62.94 90 ILE A C 1
ATOM 677 O O . ILE A 1 90 ? -40.404 -1.348 18.982 1.00 62.94 90 ILE A O 1
ATOM 681 N N . ASN A 1 91 ? -39.143 -1.457 20.843 1.00 57.09 91 ASN A N 1
ATOM 682 C CA . ASN A 1 91 ? -38.527 -2.746 20.535 1.00 57.09 91 ASN A CA 1
ATOM 683 C C . ASN A 1 91 ? -39.552 -3.884 20.571 1.00 57.09 91 ASN A C 1
ATOM 685 O O . ASN A 1 91 ? -39.577 -4.737 19.678 1.00 57.09 91 ASN A O 1
ATOM 689 N N . GLU A 1 92 ? -40.459 -3.877 21.549 1.00 66.94 92 GLU A N 1
ATOM 690 C CA . GLU A 1 92 ? -41.527 -4.869 21.645 1.00 66.94 92 GLU A CA 1
ATOM 691 C C . GLU A 1 92 ? -42.541 -4.728 20.492 1.00 66.94 92 GLU A C 1
ATOM 693 O O . GLU A 1 92 ? -42.944 -5.735 19.904 1.00 66.94 92 GLU A O 1
ATOM 698 N N . GLU A 1 93 ? -42.919 -3.505 20.100 1.00 68.38 93 GLU A N 1
ATOM 699 C CA . GLU A 1 93 ? -43.814 -3.265 18.958 1.00 68.38 93 GLU A CA 1
ATOM 700 C C . GLU A 1 93 ? -43.160 -3.599 17.611 1.00 68.38 93 GLU A C 1
ATOM 702 O O . GLU A 1 93 ? -43.796 -4.235 16.767 1.00 68.38 93 GLU A O 1
ATOM 707 N N . ARG A 1 94 ? -41.875 -3.283 17.407 1.00 59.44 94 ARG A N 1
ATOM 708 C CA . ARG A 1 94 ? -41.126 -3.721 16.212 1.00 59.44 94 ARG A CA 1
ATOM 709 C C . ARG A 1 94 ? -41.089 -5.247 16.106 1.00 59.44 94 ARG A C 1
ATOM 711 O O . ARG A 1 94 ? -41.419 -5.798 15.051 1.00 59.44 94 ARG A O 1
ATOM 718 N N . LYS A 1 95 ? -40.804 -5.932 17.221 1.00 63.47 95 LYS A N 1
ATOM 719 C CA . LYS A 1 95 ? -40.817 -7.400 17.319 1.00 63.47 95 LYS A CA 1
ATOM 720 C C . LYS A 1 95 ? -42.202 -7.989 17.027 1.00 63.47 95 LYS A C 1
ATOM 722 O O . LYS A 1 95 ? -42.297 -8.997 16.327 1.00 63.47 95 LYS A O 1
ATOM 727 N N . LYS A 1 96 ? -43.283 -7.357 17.503 1.00 69.94 96 LYS A N 1
ATOM 728 C CA . LYS A 1 96 ? -44.673 -7.759 17.198 1.00 69.94 96 LYS A CA 1
ATOM 729 C C . LYS A 1 96 ? -45.041 -7.550 15.728 1.00 69.94 96 LYS A C 1
ATOM 731 O O . LYS A 1 96 ? -45.787 -8.359 15.174 1.00 69.94 96 LYS A O 1
ATOM 736 N N . LEU A 1 97 ? -44.534 -6.492 15.094 1.00 66.06 97 LEU A N 1
ATOM 737 C CA . LEU A 1 97 ? -44.814 -6.165 13.693 1.00 66.06 97 LEU A CA 1
ATOM 738 C C . LEU A 1 97 ? -44.022 -7.023 12.696 1.00 66.06 97 LEU A C 1
ATOM 740 O O . LEU A 1 97 ? -44.326 -6.992 11.503 1.00 66.06 97 LEU A O 1
ATOM 744 N N . GLY A 1 98 ? -43.036 -7.799 13.160 1.00 57.06 98 GLY A N 1
ATOM 745 C CA . GLY A 1 98 ? -42.163 -8.587 12.287 1.00 57.06 98 GLY A CA 1
ATOM 746 C C . GLY A 1 98 ? -41.388 -7.717 11.297 1.00 57.06 98 GLY A C 1
ATOM 747 O O . GLY A 1 98 ? -40.984 -8.205 10.241 1.00 57.06 98 GLY A O 1
ATOM 748 N N . LEU A 1 99 ? -41.233 -6.428 11.612 1.00 41.03 99 LEU A N 1
ATOM 749 C CA . LEU A 1 99 ? -40.332 -5.554 10.886 1.00 41.03 99 LEU A CA 1
ATOM 750 C C . LEU A 1 99 ? -38.920 -6.035 11.231 1.00 41.03 99 LEU A C 1
ATOM 752 O O . LEU A 1 99 ? -38.631 -6.171 12.424 1.00 41.03 99 LEU A O 1
ATOM 756 N N . PRO A 1 100 ? -38.064 -6.345 10.238 1.00 40.88 100 PRO A N 1
ATOM 757 C CA . PRO A 1 100 ? -36.650 -6.502 10.535 1.00 40.88 100 PRO A CA 1
ATOM 758 C C . PRO A 1 100 ? -36.214 -5.222 11.248 1.00 40.88 100 PRO A C 1
ATOM 760 O O . PRO A 1 100 ? -36.675 -4.134 10.883 1.00 40.88 100 PRO A O 1
ATOM 763 N N . GLU A 1 101 ? -35.392 -5.342 12.291 1.00 49.69 101 GLU A N 1
ATOM 764 C CA . GLU A 1 101 ? -34.667 -4.170 12.772 1.00 49.69 101 GLU A CA 1
ATOM 765 C C . GLU A 1 101 ? -34.086 -3.473 11.539 1.00 49.69 101 GLU A C 1
ATOM 767 O O . GLU A 1 101 ? -33.590 -4.140 10.626 1.00 49.69 101 GLU A O 1
ATOM 772 N N . GLU A 1 102 ? -34.189 -2.145 11.469 1.00 40.19 102 GLU A N 1
ATOM 773 C CA . GLU A 1 102 ? -33.285 -1.372 10.620 1.00 40.19 102 GLU A CA 1
ATOM 774 C C . GLU A 1 102 ? -31.884 -1.565 11.204 1.00 40.19 102 GLU A C 1
ATOM 776 O O . GLU A 1 102 ? -31.309 -0.680 11.827 1.00 40.19 102 GLU A O 1
ATOM 781 N N . THR A 1 103 ? -31.344 -2.772 11.064 1.00 44.50 103 THR A N 1
ATOM 782 C CA . THR A 1 103 ? -29.929 -3.011 11.173 1.00 44.50 103 THR A CA 1
ATOM 783 C C . THR A 1 103 ? -29.370 -2.201 10.028 1.00 44.50 103 THR A C 1
ATOM 785 O O . THR A 1 103 ? -29.587 -2.543 8.856 1.00 44.50 103 THR A O 1
ATOM 788 N N . LYS A 1 104 ? -28.697 -1.095 10.360 1.00 52.88 104 LYS A N 1
ATOM 789 C CA . LYS A 1 104 ? -27.748 -0.482 9.434 1.00 52.88 104 LYS A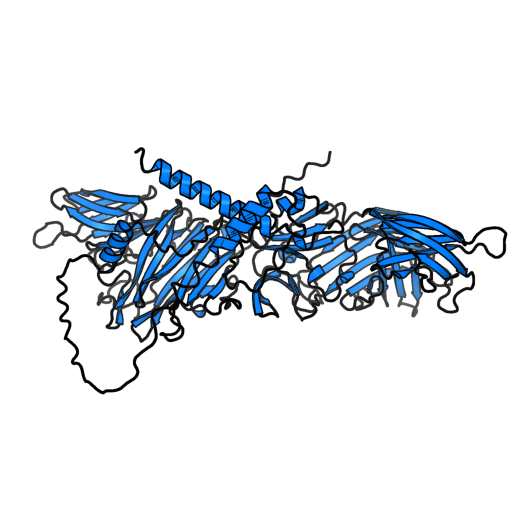 CA 1
ATOM 790 C C . LYS A 1 104 ? -26.986 -1.620 8.760 1.00 52.88 104 LYS A C 1
ATOM 792 O O . LYS A 1 104 ? -26.678 -2.591 9.456 1.00 52.88 104 LYS A O 1
ATOM 797 N N . PRO A 1 105 ? -26.766 -1.567 7.438 1.00 42.47 105 PRO A N 1
ATOM 798 C CA . PRO A 1 105 ? -26.103 -2.649 6.729 1.00 42.47 105 PRO A CA 1
ATOM 799 C C . PRO A 1 105 ? -24.793 -2.974 7.448 1.00 42.47 105 PRO A C 1
ATOM 801 O O . PRO A 1 105 ? -23.832 -2.216 7.371 1.00 42.47 105 PRO A O 1
ATOM 804 N N . GLN A 1 106 ? -24.790 -4.070 8.210 1.00 51.44 106 GLN A N 1
ATOM 805 C CA . GLN A 1 106 ? -23.598 -4.546 8.879 1.00 51.44 106 GLN A CA 1
ATOM 806 C C . GLN A 1 106 ? -22.718 -5.106 7.780 1.00 51.44 106 GLN A C 1
ATOM 808 O O . GLN A 1 106 ? -23.069 -6.078 7.104 1.00 51.44 106 GLN A O 1
ATOM 813 N N . ILE A 1 107 ? -21.595 -4.441 7.562 1.00 48.50 107 ILE A N 1
ATOM 814 C CA . ILE A 1 107 ? -20.610 -4.888 6.598 1.00 48.50 107 ILE A CA 1
ATOM 815 C C . ILE A 1 107 ? -19.871 -6.047 7.259 1.00 48.50 107 ILE A C 1
ATOM 817 O O . ILE A 1 107 ? -18.894 -5.860 7.977 1.00 48.50 107 ILE A O 1
ATOM 821 N N . ALA A 1 108 ? -20.361 -7.264 7.044 1.00 57.25 108 ALA A N 1
ATOM 822 C CA . ALA A 1 108 ? -19.598 -8.457 7.367 1.00 57.25 108 ALA A CA 1
ATOM 823 C C . ALA A 1 108 ? -18.467 -8.582 6.337 1.00 57.25 108 ALA A C 1
ATOM 825 O O . ALA A 1 108 ? -18.645 -9.195 5.283 1.00 57.25 108 ALA A O 1
ATOM 826 N N . ILE A 1 109 ? -17.320 -7.959 6.614 1.00 66.88 109 ILE A N 1
ATOM 827 C CA . ILE A 1 109 ? -16.103 -8.165 5.827 1.00 66.88 109 ILE A CA 1
ATOM 828 C C . ILE A 1 109 ? -15.462 -9.462 6.340 1.00 66.88 109 ILE A C 1
ATOM 830 O O . ILE A 1 109 ? -15.117 -9.539 7.522 1.00 66.88 109 ILE A O 1
ATOM 834 N N . PRO A 1 110 ? -15.314 -10.510 5.507 1.00 68.00 110 PRO A N 1
ATOM 835 C CA . PRO A 1 110 ? -14.603 -11.716 5.915 1.00 68.00 110 PRO A CA 1
ATOM 836 C C . PRO A 1 110 ? -13.213 -11.362 6.458 1.00 68.00 110 PRO A C 1
ATOM 838 O O . PRO A 1 110 ? -12.487 -10.590 5.839 1.00 68.00 110 PRO A O 1
ATOM 841 N N . GLY A 1 111 ? -12.851 -11.909 7.619 1.00 80.69 111 GLY A N 1
ATOM 842 C CA . GLY A 1 111 ? -11.582 -11.591 8.284 1.00 80.69 111 GLY A CA 1
ATOM 843 C C . GLY A 1 111 ? -11.619 -10.367 9.203 1.00 80.69 111 GLY A C 1
ATOM 844 O O . GLY A 1 111 ? -10.606 -10.080 9.831 1.00 80.69 111 GLY A O 1
ATOM 845 N N . TYR A 1 112 ? -12.766 -9.701 9.349 1.00 88.06 112 TYR A N 1
ATOM 846 C CA . TYR A 1 112 ? -12.959 -8.608 10.302 1.00 88.06 112 TYR A CA 1
ATOM 847 C C . TYR A 1 112 ? -14.000 -8.964 11.369 1.00 88.06 112 TYR A C 1
ATOM 849 O O . TYR A 1 112 ? -14.858 -9.832 11.186 1.00 88.06 112 TYR A O 1
ATOM 857 N N . SER A 1 113 ? -13.908 -8.274 12.496 1.00 90.56 113 SER A N 1
ATOM 858 C CA . SER A 1 113 ? -14.952 -8.140 13.510 1.00 90.56 113 SER A CA 1
ATOM 859 C C . SER A 1 113 ? -15.371 -6.678 13.589 1.00 90.56 113 SER A C 1
ATOM 861 O O . SER A 1 113 ? -14.641 -5.804 13.122 1.00 90.56 113 SER A O 1
ATOM 863 N N . THR A 1 114 ? -16.543 -6.387 14.144 1.00 90.50 114 THR A N 1
ATOM 864 C CA . THR A 1 114 ? -17.013 -4.995 14.225 1.00 90.50 114 THR A CA 1
ATOM 865 C C . THR A 1 114 ? -17.063 -4.519 15.663 1.00 90.50 114 THR A C 1
ATOM 867 O O . THR A 1 114 ? -17.551 -5.239 16.525 1.00 90.50 114 THR A O 1
ATOM 870 N N . VAL A 1 115 ? -16.589 -3.300 15.905 1.00 95.44 115 VAL A N 1
ATOM 871 C CA . VAL A 1 115 ? -16.891 -2.515 17.105 1.00 95.44 115 VAL A CA 1
ATOM 872 C C . VAL A 1 115 ? -17.680 -1.301 16.642 1.00 95.44 115 VAL A C 1
ATOM 874 O O . VAL A 1 115 ? -17.301 -0.653 15.672 1.00 95.44 115 VAL A O 1
ATOM 877 N N . GLY A 1 116 ? -18.798 -1.000 17.285 1.00 95.56 116 GLY A N 1
ATOM 878 C CA . GLY A 1 116 ? -19.611 0.166 16.960 1.00 95.56 116 GLY A CA 1
ATOM 879 C C . GLY A 1 116 ? -19.964 0.954 18.206 1.00 95.56 116 GLY A C 1
ATOM 880 O O . GLY A 1 116 ? -20.220 0.361 19.250 1.00 95.56 116 GLY A O 1
ATOM 881 N N . PHE A 1 117 ? -19.996 2.270 18.060 1.00 96.00 117 PHE A N 1
ATOM 882 C CA . PHE A 1 117 ? -20.532 3.222 19.019 1.00 96.00 117 PHE A CA 1
ATOM 883 C C . PHE A 1 117 ? -21.740 3.884 18.362 1.00 96.00 117 PHE A C 1
ATOM 885 O O . PHE A 1 117 ? -21.613 4.809 17.554 1.00 96.00 117 PHE A O 1
ATOM 892 N N . ASP A 1 118 ? -22.904 3.328 18.667 1.00 94.50 118 ASP A N 1
ATOM 893 C CA . ASP A 1 118 ? -24.186 3.684 18.087 1.00 94.50 118 ASP A CA 1
ATOM 894 C C . ASP A 1 118 ? -24.872 4.723 18.956 1.00 94.50 118 ASP A C 1
ATOM 896 O O . ASP A 1 118 ? -25.104 4.516 20.145 1.00 94.50 118 ASP A O 1
ATOM 900 N N . MET A 1 119 ? -25.222 5.849 18.359 1.00 92.50 119 MET A N 1
ATOM 901 C CA . MET A 1 119 ? -25.900 6.913 19.071 1.00 92.50 119 MET A CA 1
ATOM 902 C C . MET A 1 119 ? -27.395 6.594 19.199 1.00 92.50 119 MET A C 1
ATOM 904 O O . MET A 1 119 ? -28.068 6.266 18.216 1.00 92.50 119 MET A O 1
ATOM 908 N N . ILE A 1 120 ? -27.937 6.752 20.404 1.00 91.44 120 ILE A N 1
ATOM 909 C CA . ILE A 1 120 ? -29.367 6.646 20.692 1.00 91.44 120 ILE A CA 1
ATOM 910 C C . ILE A 1 120 ? -29.899 8.039 21.020 1.00 91.44 120 ILE A C 1
ATOM 912 O O . ILE A 1 120 ? -29.596 8.648 22.045 1.00 91.44 120 ILE A O 1
ATOM 916 N N . GLY A 1 121 ? -30.705 8.582 20.107 1.00 89.12 121 GLY A N 1
ATOM 917 C CA . GLY A 1 121 ? -31.140 9.973 20.215 1.00 89.12 121 GLY A CA 1
ATOM 918 C C . GLY A 1 121 ? -29.958 10.924 20.025 1.00 89.12 121 GLY A C 1
ATOM 919 O O . GLY A 1 121 ? -29.265 10.822 19.025 1.00 89.12 121 GLY A O 1
ATOM 920 N N . SER A 1 122 ? -29.762 11.868 20.944 1.00 89.38 122 SER A N 1
ATOM 921 C CA . SER A 1 122 ? -28.609 12.787 20.941 1.00 89.38 122 SER A CA 1
ATOM 922 C C . SER A 1 122 ? -27.812 12.733 22.243 1.00 89.38 122 SER A C 1
ATOM 924 O O . SER A 1 122 ? -26.907 13.534 22.438 1.00 89.38 122 SER A O 1
ATOM 926 N N . SER A 1 123 ? -28.200 11.863 23.171 1.00 92.56 123 SER A N 1
ATOM 927 C CA . SER A 1 123 ? -27.792 11.928 24.573 1.00 92.56 123 SER A CA 1
ATOM 928 C C . SER A 1 123 ? -27.214 10.622 25.097 1.00 92.56 123 SER A C 1
ATOM 930 O O . SER A 1 123 ? -26.853 10.567 26.260 1.00 92.56 123 SER A O 1
ATOM 932 N N . GLU A 1 124 ? -27.132 9.579 24.279 1.00 94.00 124 GLU A N 1
ATOM 933 C CA . GLU A 1 124 ? -26.699 8.252 24.704 1.00 94.00 124 GLU A CA 1
ATOM 934 C C . GLU A 1 124 ? -25.894 7.585 23.588 1.00 94.00 124 GLU A C 1
ATOM 936 O O . GLU A 1 124 ? -26.206 7.752 22.405 1.00 94.00 124 GLU A O 1
ATOM 941 N N . PHE A 1 125 ? -24.856 6.845 23.970 1.00 95.12 125 PHE A N 1
ATOM 942 C CA . PHE A 1 125 ? -24.172 5.895 23.102 1.00 95.12 125 PHE A CA 1
ATOM 943 C C . PHE A 1 125 ? -24.293 4.488 23.664 1.00 95.12 125 PHE A C 1
ATOM 945 O O . PHE A 1 125 ? -23.952 4.231 24.822 1.00 95.12 125 PHE A O 1
ATOM 952 N N . ASP A 1 126 ? -24.648 3.580 22.767 1.00 95.62 126 ASP A N 1
ATOM 953 C CA . ASP A 1 126 ? -24.529 2.149 22.952 1.00 95.62 126 ASP A CA 1
ATOM 954 C C . ASP A 1 126 ? -23.290 1.636 22.226 1.00 95.62 126 ASP A C 1
ATOM 956 O O . ASP A 1 126 ? -22.965 2.045 21.112 1.00 95.62 126 ASP A O 1
ATOM 960 N N . MET A 1 127 ? -22.613 0.676 22.835 1.00 96.62 127 MET A N 1
ATOM 961 C CA . MET A 1 127 ? -21.540 -0.069 22.211 1.00 96.62 127 MET A CA 1
ATOM 962 C C . MET A 1 127 ? -22.056 -1.409 21.688 1.00 96.62 127 MET A C 1
ATOM 964 O O . MET A 1 127 ? -22.860 -2.099 22.326 1.00 96.62 127 MET A O 1
ATOM 968 N N . ARG A 1 128 ? -21.536 -1.807 20.529 1.00 95.88 128 ARG A N 1
ATOM 969 C CA . ARG A 1 128 ? -21.643 -3.165 19.996 1.00 95.88 128 ARG A CA 1
ATOM 970 C C . ARG A 1 128 ? -20.262 -3.723 19.684 1.00 95.88 128 ARG A C 1
ATOM 972 O O . ARG A 1 128 ? -19.407 -2.980 19.210 1.00 95.88 128 ARG A O 1
ATOM 979 N N . PHE A 1 129 ? -20.045 -5.011 19.919 1.00 96.56 129 PHE A N 1
ATOM 980 C CA . PHE A 1 129 ? -18.801 -5.685 19.553 1.00 96.56 129 PHE A CA 1
ATOM 981 C C . PHE A 1 129 ? -18.956 -7.207 19.485 1.00 96.56 129 PHE A C 1
ATOM 983 O O . PHE A 1 129 ? -19.840 -7.781 20.118 1.00 96.56 129 PHE A O 1
ATOM 990 N N . ASP A 1 130 ? -18.056 -7.862 18.755 1.00 94.75 130 ASP A N 1
ATOM 991 C CA . ASP A 1 130 ? -17.825 -9.304 18.862 1.00 94.75 130 ASP A CA 1
ATOM 992 C C . ASP A 1 130 ? -16.683 -9.561 19.853 1.00 94.75 130 ASP A C 1
ATOM 994 O O . ASP A 1 130 ? -15.615 -8.960 19.718 1.00 94.75 130 ASP A O 1
ATOM 998 N N . ASN A 1 131 ? -16.872 -10.451 20.830 1.00 95.06 131 ASN A N 1
ATOM 999 C CA . ASN A 1 131 ? -15.769 -10.901 21.688 1.00 95.06 131 ASN A CA 1
ATOM 1000 C C . ASN A 1 131 ? -14.898 -11.957 20.976 1.00 95.06 131 ASN A C 1
ATOM 1002 O O . ASN A 1 131 ? -15.226 -12.416 19.878 1.00 95.06 131 ASN A O 1
ATOM 1006 N N . GLN A 1 132 ? -13.803 -12.392 21.605 1.00 92.25 132 GLN A N 1
ATOM 1007 C CA . GLN A 1 132 ? -12.901 -13.416 21.049 1.00 92.25 132 GLN A CA 1
ATOM 1008 C C . GLN A 1 132 ? -13.555 -14.762 20.717 1.00 92.25 132 GLN A C 1
ATOM 1010 O O . GLN A 1 132 ? -13.105 -15.470 19.817 1.00 92.25 132 GLN A O 1
ATOM 1015 N N . GLU A 1 133 ? -14.641 -15.107 21.403 1.00 94.00 133 GLU A N 1
ATOM 1016 C CA . GLU A 1 133 ? -15.411 -16.327 21.150 1.00 94.00 133 GLU A CA 1
ATOM 1017 C C . GLU A 1 133 ? -16.369 -16.182 19.955 1.00 94.00 133 GLU A C 1
ATOM 1019 O O . GLU A 1 133 ? -17.039 -17.144 19.572 1.00 94.00 133 GLU A O 1
ATOM 1024 N N . GLY A 1 134 ? -16.445 -14.991 19.349 1.00 92.69 134 GLY A N 1
ATOM 1025 C CA . GLY A 1 134 ? -17.398 -14.661 18.292 1.00 92.69 134 GLY A CA 1
ATOM 1026 C C . GLY A 1 134 ? -18.823 -14.448 18.806 1.00 92.69 134 GLY A C 1
ATOM 1027 O O . GLY A 1 134 ? -19.773 -14.580 18.032 1.00 92.69 134 GLY A O 1
ATOM 1028 N N . ILE A 1 135 ? -18.987 -14.166 20.102 1.00 95.19 135 ILE A N 1
ATOM 1029 C CA . ILE A 1 135 ? -20.267 -13.784 20.698 1.00 95.19 135 ILE A CA 1
ATOM 1030 C C . ILE A 1 135 ? -20.471 -12.290 20.450 1.00 95.19 135 ILE A C 1
ATOM 1032 O O . ILE A 1 135 ? -19.650 -11.466 20.854 1.00 95.19 135 ILE A O 1
ATOM 1036 N N . PHE A 1 136 ? -21.583 -11.954 19.800 1.00 95.19 136 PHE A N 1
ATOM 1037 C CA . PHE A 1 136 ? -21.976 -10.575 19.541 1.00 95.19 136 PHE A CA 1
ATOM 1038 C C . PHE A 1 136 ? -22.695 -9.982 20.757 1.00 95.19 136 PHE A C 1
ATOM 1040 O O . PHE A 1 136 ? -23.717 -10.506 21.206 1.00 95.19 136 PHE A O 1
ATOM 1047 N N . PHE A 1 137 ? -22.186 -8.857 21.245 1.00 96.38 137 PHE A N 1
ATOM 1048 C CA . PHE A 1 137 ? -22.814 -8.006 22.245 1.00 96.38 137 PHE A CA 1
ATOM 1049 C C . PHE A 1 137 ? -23.314 -6.750 21.539 1.00 96.38 137 PHE A C 1
ATOM 1051 O O . PHE A 1 137 ? -22.520 -6.014 20.961 1.00 96.38 137 PHE A O 1
ATOM 1058 N N . GLY A 1 138 ? -24.622 -6.503 21.561 1.00 94.56 138 GLY A N 1
ATOM 1059 C CA . GLY A 1 138 ? -25.227 -5.313 20.964 1.00 94.56 138 GLY A CA 1
ATOM 1060 C C . GLY A 1 138 ? -26.050 -4.544 21.986 1.00 94.56 138 GLY A C 1
ATOM 1061 O O . GLY A 1 138 ? -26.760 -5.157 22.782 1.00 94.56 138 GLY A O 1
ATOM 1062 N N . GLY A 1 139 ? -25.973 -3.214 21.934 1.00 93.00 139 GLY A N 1
ATOM 1063 C CA . GLY A 1 139 ? -26.777 -2.338 22.784 1.00 93.00 139 GLY A CA 1
ATOM 1064 C C . GLY A 1 139 ? -26.278 -2.247 24.226 1.00 93.00 139 GLY A C 1
ATOM 1065 O O . GLY A 1 139 ? -27.088 -2.277 25.147 1.00 93.00 139 GLY A O 1
ATOM 1066 N N . VAL A 1 140 ? -24.956 -2.239 24.430 1.00 96.38 140 VAL A N 1
ATOM 1067 C CA . VAL A 1 140 ? -24.350 -2.057 25.757 1.00 96.38 140 VAL A CA 1
ATOM 1068 C C . VAL A 1 140 ? -24.271 -0.555 26.042 1.00 96.38 140 VAL A C 1
ATOM 1070 O O . VAL A 1 140 ? -23.457 0.100 25.391 1.00 96.38 140 VAL A O 1
ATOM 1073 N N . PRO A 1 141 ? -25.048 0.011 26.978 1.00 95.44 141 PRO A N 1
ATOM 1074 C CA . PRO A 1 141 ? -25.014 1.449 27.222 1.00 95.44 141 PRO A CA 1
ATOM 1075 C C . PRO A 1 141 ? -23.666 1.827 27.837 1.00 95.44 141 PRO A C 1
ATOM 1077 O O . PRO A 1 141 ? -23.259 1.258 28.849 1.00 95.44 141 PRO A O 1
ATOM 1080 N N . ILE A 1 142 ? -22.937 2.751 27.208 1.00 94.06 142 ILE A N 1
ATOM 1081 C CA . ILE A 1 142 ? -21.584 3.129 27.655 1.00 94.06 142 ILE A CA 1
ATOM 1082 C C . ILE A 1 142 ? -21.511 4.539 28.221 1.00 94.06 142 ILE A C 1
ATOM 1084 O O . ILE A 1 142 ? -20.729 4.789 29.137 1.00 94.06 142 ILE A O 1
ATOM 1088 N N . ILE A 1 143 ? -22.300 5.466 27.687 1.00 92.62 143 ILE A N 1
ATOM 1089 C CA . ILE A 1 143 ? -22.374 6.833 28.185 1.00 92.62 143 ILE A CA 1
ATOM 1090 C C . ILE A 1 143 ? -23.731 7.427 27.851 1.00 92.62 143 ILE A C 1
ATOM 1092 O O . ILE A 1 143 ? -24.189 7.338 26.712 1.00 92.62 143 ILE A O 1
ATOM 1096 N N . SER A 1 144 ? -24.328 8.099 28.826 1.00 92.69 144 SER A N 1
ATOM 1097 C CA . SER A 1 144 ? -25.525 8.903 28.632 1.00 92.69 144 SER A CA 1
ATOM 1098 C C . SER A 1 144 ? -25.384 10.267 29.299 1.00 92.69 144 SER A C 1
ATOM 1100 O O . SER A 1 144 ? -24.568 10.471 30.201 1.00 92.69 144 SER A O 1
ATOM 1102 N N . VAL A 1 145 ? -26.156 11.241 28.835 1.00 91.06 145 VAL A N 1
ATOM 1103 C CA . VAL A 1 145 ? -26.241 12.572 29.425 1.00 91.06 145 VAL A CA 1
ATOM 1104 C C . VAL A 1 145 ? -27.701 12.961 29.593 1.00 91.06 145 VAL A C 1
ATOM 1106 O O . VAL A 1 145 ? -28.505 12.942 28.665 1.00 91.06 145 VAL A O 1
ATOM 1109 N N . THR A 1 146 ? -28.067 13.335 30.806 1.00 90.88 146 THR A N 1
ATOM 1110 C CA . THR A 1 146 ? -29.429 13.784 31.104 1.00 90.88 146 THR A CA 1
ATOM 1111 C C . THR A 1 146 ? -29.628 15.250 30.697 1.00 90.88 146 THR A C 1
ATOM 1113 O O . THR A 1 146 ? -28.659 15.991 30.500 1.00 90.88 146 THR A O 1
ATOM 1116 N N . PRO A 1 147 ? -30.881 15.742 30.607 1.00 89.94 147 PRO A N 1
ATOM 1117 C CA . PRO A 1 147 ? -31.155 17.124 30.208 1.00 89.94 147 PRO A CA 1
ATOM 1118 C C . PRO A 1 147 ? -30.530 18.211 31.095 1.00 89.94 147 PRO A C 1
ATOM 1120 O O . PRO A 1 147 ? -30.461 19.360 30.661 1.00 89.94 147 PRO A O 1
ATOM 1123 N N . ASP A 1 148 ? -30.098 17.888 32.320 1.00 88.31 148 ASP A N 1
ATOM 1124 C CA . ASP A 1 148 ? -29.409 18.825 33.218 1.00 88.31 148 ASP A CA 1
ATOM 1125 C C . ASP A 1 148 ? -27.873 18.818 33.069 1.00 88.31 148 ASP A C 1
ATOM 1127 O O . ASP A 1 148 ? -27.195 19.634 33.697 1.00 88.31 148 ASP A O 1
ATOM 1131 N N . GLY A 1 149 ? -27.338 17.956 32.198 1.00 86.12 149 GLY A N 1
ATOM 1132 C CA . GLY A 1 149 ? -25.910 17.816 31.913 1.00 86.12 149 GLY A CA 1
ATOM 1133 C C . GLY A 1 149 ? -25.181 16.808 32.796 1.00 86.12 149 GLY A C 1
ATOM 1134 O O . GLY A 1 149 ? -23.954 16.727 32.724 1.00 86.12 149 GLY A O 1
ATOM 1135 N N . THR A 1 150 ? -25.902 16.046 33.623 1.00 85.44 150 THR A N 1
ATOM 1136 C CA . THR A 1 150 ? -25.343 14.924 34.391 1.00 85.44 150 THR A CA 1
ATOM 1137 C C . THR A 1 150 ? -25.004 13.778 33.433 1.00 85.44 150 THR A C 1
ATOM 1139 O O . THR A 1 150 ? -25.863 13.365 32.654 1.00 85.44 150 THR A O 1
ATOM 1142 N N . VAL A 1 151 ? -23.761 13.294 33.485 1.00 85.50 151 VAL A N 1
ATOM 1143 C CA . VAL A 1 151 ? -23.168 12.294 32.583 1.00 85.50 151 VAL A CA 1
ATOM 1144 C C . VAL A 1 151 ? -23.028 10.961 33.303 1.00 85.50 151 VAL A C 1
ATOM 1146 O O . VAL A 1 151 ? -22.297 10.879 34.286 1.00 85.50 151 VAL A O 1
ATOM 1149 N N . TYR A 1 152 ? -23.649 9.912 32.789 1.00 86.81 152 TYR A N 1
ATOM 1150 C CA . TYR A 1 152 ? -23.594 8.563 33.342 1.00 86.81 152 TYR A CA 1
ATOM 1151 C C . TYR A 1 152 ? -22.711 7.669 32.474 1.00 86.81 152 TYR A C 1
ATOM 1153 O O . TYR A 1 152 ? -22.628 7.863 31.264 1.00 86.81 152 TYR A O 1
ATOM 1161 N N . VAL A 1 153 ? -22.036 6.702 33.096 1.00 89.44 153 VAL A N 1
ATOM 1162 C CA . VAL A 1 153 ? -21.409 5.575 32.391 1.00 89.44 153 VAL A CA 1
ATOM 1163 C C . VAL A 1 153 ? -22.419 4.440 32.474 1.00 89.44 153 VAL A C 1
ATOM 1165 O O . VAL A 1 153 ? -22.637 3.921 33.565 1.00 89.44 153 VAL A O 1
ATOM 1168 N N . GLY A 1 154 ? -23.084 4.132 31.363 1.00 91.19 154 GLY A N 1
ATOM 1169 C CA . GLY A 1 154 ? -24.375 3.434 31.351 1.00 91.19 154 GLY A CA 1
ATOM 1170 C C . GLY A 1 154 ? -25.474 4.314 30.750 1.00 91.19 154 GLY A C 1
ATOM 1171 O O . GLY A 1 154 ? -25.170 5.279 30.042 1.00 91.19 154 GLY A O 1
ATOM 1172 N N . ASP A 1 155 ? -26.733 3.986 31.022 1.00 90.62 155 ASP A N 1
ATOM 1173 C CA . ASP A 1 155 ? -27.884 4.822 30.666 1.00 90.62 155 ASP A CA 1
ATOM 1174 C C . ASP A 1 155 ? -28.289 5.731 31.850 1.00 90.62 155 ASP A C 1
ATOM 1176 O O . ASP A 1 155 ? -27.480 5.960 32.754 1.00 90.62 155 ASP A O 1
ATOM 1180 N N . ASP A 1 156 ? -29.443 6.400 31.787 1.00 87.25 156 ASP A N 1
ATOM 1181 C CA . ASP A 1 156 ? -29.867 7.368 32.809 1.00 87.25 156 ASP A CA 1
ATOM 1182 C C . ASP A 1 156 ? -30.392 6.722 34.103 1.00 87.25 156 ASP A C 1
ATOM 1184 O O . ASP A 1 156 ? -30.413 7.391 35.146 1.00 87.25 156 ASP A O 1
ATOM 1188 N N . ASP A 1 157 ? -30.754 5.438 34.052 1.00 89.06 157 ASP A N 1
ATOM 1189 C CA . ASP A 1 157 ? -31.303 4.670 35.172 1.00 89.06 157 ASP A CA 1
ATOM 1190 C C . ASP A 1 157 ? -30.366 3.528 35.629 1.00 89.06 157 ASP A C 1
ATOM 1192 O O . ASP A 1 157 ? -30.331 3.222 36.826 1.00 89.06 157 ASP A O 1
ATOM 1196 N N . ASP A 1 158 ? -29.562 2.969 34.719 1.00 92.44 158 ASP A N 1
ATOM 1197 C CA . ASP A 1 158 ? -28.750 1.763 34.888 1.00 92.44 158 ASP A CA 1
ATOM 1198 C C . ASP A 1 158 ? -27.261 2.042 34.585 1.00 92.44 158 ASP A C 1
ATOM 1200 O O . ASP A 1 158 ? -26.869 2.484 33.500 1.00 92.44 158 ASP A O 1
ATOM 1204 N N . SER A 1 159 ? -26.380 1.745 35.544 1.00 91.62 159 SER A N 1
ATOM 1205 C CA . SER A 1 159 ? -24.937 2.011 35.420 1.00 91.62 159 SER A CA 1
ATOM 1206 C C . SER A 1 159 ? -24.188 0.874 34.722 1.00 91.62 159 SER A C 1
ATOM 1208 O O . SER A 1 159 ? -24.493 -0.300 34.921 1.00 91.62 159 SER A O 1
ATOM 1210 N N . LEU A 1 160 ? -23.139 1.205 33.966 1.00 93.31 160 LEU A N 1
ATOM 1211 C CA . LEU A 1 160 ? -22.159 0.256 33.437 1.00 93.31 160 LEU A CA 1
ATOM 1212 C C . LEU A 1 160 ? -20.898 0.248 34.313 1.00 93.31 160 LEU A C 1
ATOM 1214 O O . LEU A 1 160 ? -20.110 1.196 34.337 1.00 93.31 160 LEU A O 1
ATOM 1218 N N . HIS A 1 161 ? -20.658 -0.873 34.986 1.00 91.62 161 HIS A N 1
ATOM 1219 C CA . HIS A 1 161 ? -19.501 -1.075 35.852 1.00 91.62 161 HIS A CA 1
ATOM 1220 C C . HIS A 1 161 ? -18.333 -1.695 35.079 1.00 91.62 161 HIS A C 1
ATOM 1222 O O . HIS A 1 161 ? -18.417 -2.807 34.552 1.00 91.62 161 HIS A O 1
ATOM 1228 N N . MET A 1 162 ? -17.224 -0.954 35.026 1.00 88.62 162 MET A N 1
ATOM 1229 C CA . MET A 1 162 ? -15.998 -1.311 34.290 1.00 88.62 162 MET A CA 1
ATOM 1230 C C . MET A 1 162 ? -14.727 -1.302 35.147 1.00 88.62 162 MET A C 1
ATOM 1232 O O . MET A 1 162 ? -13.625 -1.527 34.640 1.00 88.62 162 MET A O 1
ATOM 1236 N N . PHE A 1 163 ? -14.875 -0.996 36.432 1.00 86.44 163 PHE A N 1
ATOM 1237 C CA . PHE A 1 163 ? -13.792 -0.958 37.400 1.00 86.44 163 PHE A CA 1
ATOM 1238 C C . PHE A 1 163 ? -14.156 -1.864 38.558 1.00 86.44 163 PHE A C 1
ATOM 1240 O O . PHE A 1 163 ? -15.283 -1.831 39.051 1.00 86.44 163 PHE A O 1
ATOM 1247 N N . GLU A 1 164 ? -13.197 -2.681 38.973 1.00 85.88 164 GLU A N 1
ATOM 1248 C CA . GLU A 1 164 ? -13.364 -3.482 40.177 1.00 85.88 164 GLU A CA 1
ATOM 1249 C C . GLU A 1 164 ? -13.466 -2.591 41.400 1.00 85.88 164 GLU A C 1
ATOM 1251 O O . GLU A 1 164 ? -12.709 -1.624 41.553 1.00 85.88 164 GLU A O 1
ATOM 1256 N N . ASP A 1 165 ? -14.380 -2.960 42.292 1.00 83.00 165 ASP A N 1
ATOM 1257 C CA . ASP A 1 165 ? -14.525 -2.279 43.560 1.00 83.00 165 ASP A CA 1
ATOM 1258 C C . ASP A 1 165 ? -15.216 -3.151 44.619 1.00 83.00 165 ASP A C 1
ATOM 1260 O O . ASP A 1 165 ? -15.894 -4.134 44.304 1.00 83.00 165 ASP A O 1
ATOM 1264 N N . ASP A 1 166 ? -15.025 -2.788 45.889 1.00 83.69 166 ASP A N 1
ATOM 1265 C CA . ASP A 1 166 ? -15.699 -3.404 47.037 1.00 83.69 166 ASP A CA 1
ATOM 1266 C C . ASP A 1 166 ? -16.784 -2.457 47.578 1.00 83.69 166 ASP A C 1
ATOM 1268 O O . ASP A 1 166 ? -16.727 -1.234 47.438 1.00 83.69 166 ASP A O 1
ATOM 1272 N N . PHE A 1 167 ? -17.765 -3.022 48.279 1.00 82.81 167 PHE A N 1
ATOM 1273 C CA . PHE A 1 167 ? -18.912 -2.309 48.848 1.00 82.81 167 PHE A CA 1
ATOM 1274 C C . PHE A 1 167 ? -18.561 -1.146 49.776 1.00 82.81 167 PHE A C 1
ATOM 1276 O O . PHE A 1 167 ? -19.415 -0.297 50.046 1.00 82.81 167 PHE A O 1
ATOM 1283 N N . ASP A 1 168 ? -17.358 -1.174 50.343 1.00 77.06 168 ASP A N 1
ATOM 1284 C CA . ASP A 1 168 ? -16.894 -0.206 51.330 1.00 77.06 168 ASP A CA 1
ATOM 1285 C C . ASP A 1 168 ? -16.245 1.024 50.679 1.00 77.06 168 ASP A C 1
ATOM 1287 O O . ASP A 1 168 ? -16.107 2.062 51.334 1.00 77.06 168 ASP A O 1
ATOM 1291 N N . THR A 1 169 ? -15.844 0.919 49.410 1.00 70.88 169 THR A N 1
ATOM 1292 C CA . THR A 1 169 ? -15.057 1.940 48.707 1.00 70.88 169 THR A CA 1
ATOM 1293 C C . THR A 1 169 ? -15.792 2.595 47.541 1.00 70.88 169 THR A C 1
ATOM 1295 O O . THR A 1 169 ? -15.387 3.697 47.154 1.00 70.88 169 THR A O 1
ATOM 1298 N N . SER A 1 170 ? -16.907 2.023 47.066 1.00 75.44 170 SER A N 1
ATOM 1299 C CA . SER A 1 170 ? -17.686 2.583 45.951 1.00 75.44 170 SER A CA 1
ATOM 1300 C C . SER A 1 170 ? -19.174 2.225 45.917 1.00 75.44 170 SER A C 1
ATOM 1302 O O . SER A 1 170 ? -19.743 1.667 46.860 1.00 75.44 170 SER A O 1
ATOM 1304 N N . GLU A 1 171 ? -19.821 2.616 44.814 1.00 83.00 171 GLU A N 1
ATOM 1305 C CA . GLU A 1 171 ? -21.194 2.255 44.503 1.00 83.00 171 GLU A CA 1
ATOM 1306 C C . GLU A 1 171 ? -21.297 0.770 44.115 1.00 83.00 171 GLU A C 1
ATOM 1308 O O . GLU A 1 171 ? -20.591 0.311 43.219 1.00 83.00 171 GLU A O 1
ATOM 1313 N N . PRO A 1 172 ? -22.165 -0.002 44.793 1.00 91.25 172 PRO A N 1
ATOM 1314 C CA . PRO A 1 172 ? -22.424 -1.384 44.417 1.00 91.25 172 PRO A CA 1
ATOM 1315 C C . PRO A 1 172 ? -23.135 -1.464 43.067 1.00 91.25 172 PRO A C 1
ATOM 1317 O O . PRO A 1 172 ? -23.893 -0.564 42.718 1.00 91.25 172 PRO A O 1
ATOM 1320 N N . ILE A 1 173 ? -23.006 -2.610 42.404 1.00 94.81 173 ILE A N 1
ATOM 1321 C CA . ILE A 1 173 ? -23.824 -2.963 41.241 1.00 94.81 173 ILE A CA 1
ATOM 1322 C C . ILE A 1 173 ? -25.255 -3.246 41.728 1.00 94.81 173 ILE A C 1
ATOM 1324 O O . ILE A 1 173 ? -25.466 -4.125 42.579 1.00 94.81 173 ILE A O 1
ATOM 1328 N N . LEU A 1 174 ? -26.222 -2.481 41.225 1.00 95.88 174 LEU A N 1
ATOM 1329 C CA . LEU A 1 174 ? -27.649 -2.546 41.553 1.00 95.88 174 LEU A CA 1
ATOM 1330 C C . LEU A 1 174 ? -28.431 -3.416 40.559 1.00 95.88 174 LEU A C 1
ATOM 1332 O O . LEU A 1 174 ? -27.918 -3.832 39.526 1.00 95.88 174 LEU A O 1
ATOM 1336 N N . GLU A 1 175 ? -29.688 -3.722 40.887 1.00 96.56 175 GLU A N 1
ATOM 1337 C CA . GLU A 1 175 ? -30.598 -4.342 39.917 1.00 96.56 175 GLU A CA 1
ATOM 1338 C C . GLU A 1 175 ? -30.737 -3.456 38.672 1.00 96.56 175 GLU A C 1
ATOM 1340 O O . GLU A 1 175 ? -30.891 -2.247 38.792 1.00 96.56 175 GLU A O 1
ATOM 1345 N N . ASN A 1 176 ? -30.716 -4.107 37.511 1.00 96.00 176 ASN A N 1
ATOM 1346 C CA . ASN A 1 176 ? -30.639 -3.595 36.142 1.00 96.00 176 ASN A CA 1
ATOM 1347 C C . ASN A 1 176 ? -29.293 -3.002 35.700 1.00 96.00 176 ASN A C 1
ATOM 1349 O O . ASN A 1 176 ? -29.093 -2.877 34.494 1.00 96.00 176 ASN A O 1
ATOM 1353 N N . ASP A 1 177 ? -28.329 -2.794 36.603 1.00 96.38 177 ASP A N 1
ATOM 1354 C CA . ASP A 1 177 ? -26.984 -2.367 36.207 1.00 96.38 177 ASP A CA 1
ATOM 1355 C C . ASP A 1 177 ? -26.289 -3.406 35.312 1.00 96.38 177 ASP A C 1
ATOM 1357 O O . ASP A 1 177 ? -26.455 -4.631 35.444 1.00 96.38 177 ASP A O 1
ATOM 1361 N N . TYR A 1 178 ? -25.429 -2.890 34.441 1.00 96.94 178 TYR A N 1
ATOM 1362 C CA . TYR A 1 178 ? -24.554 -3.642 33.559 1.00 96.94 178 TYR A CA 1
ATOM 1363 C C . TYR A 1 178 ? -23.147 -3.733 34.147 1.00 96.94 178 TYR A C 1
ATOM 1365 O O . TYR A 1 178 ? -22.661 -2.817 34.804 1.00 96.94 178 TYR A O 1
ATOM 1373 N N . PHE A 1 179 ? -22.437 -4.821 33.880 1.00 96.19 179 PHE A N 1
ATOM 1374 C CA . PHE A 1 179 ? -21.024 -4.936 34.225 1.00 96.19 179 PHE A CA 1
ATOM 1375 C C . PHE A 1 179 ? -20.282 -5.810 33.221 1.00 96.19 179 PHE A C 1
ATOM 1377 O O . PHE A 1 179 ? -20.828 -6.779 32.684 1.00 96.19 179 PHE A O 1
ATOM 1384 N N . ILE A 1 180 ? -19.022 -5.460 32.968 1.00 96.19 180 ILE A N 1
ATOM 1385 C CA . ILE A 1 180 ? -18.151 -6.202 32.054 1.00 96.19 180 ILE A CA 1
ATOM 1386 C C . ILE A 1 180 ? -17.191 -7.038 32.884 1.00 96.19 180 ILE A C 1
ATOM 1388 O O . ILE A 1 180 ? -16.458 -6.497 33.708 1.00 96.19 180 ILE A O 1
ATOM 1392 N N . VAL A 1 181 ? -17.175 -8.346 32.641 1.00 96.44 181 VAL A N 1
ATOM 1393 C CA . VAL A 1 181 ? -16.138 -9.232 33.175 1.00 96.44 181 VAL A CA 1
ATOM 1394 C C . VAL A 1 181 ? -15.184 -9.623 32.058 1.00 96.44 181 VAL A C 1
ATOM 1396 O O . VAL A 1 181 ? -15.621 -9.912 30.940 1.00 96.44 181 VAL A O 1
ATOM 1399 N N . SER A 1 182 ? -13.887 -9.617 32.343 1.00 95.19 182 SER A N 1
ATOM 1400 C CA . SER A 1 182 ? -12.868 -9.996 31.375 1.00 95.19 182 SER A CA 1
ATOM 1401 C C . SER A 1 182 ? -11.574 -10.414 32.043 1.00 95.19 182 SER A C 1
ATOM 1403 O O . SER A 1 182 ? -11.063 -9.666 32.861 1.00 95.19 182 SER A O 1
ATOM 1405 N N . ASP A 1 183 ? -10.989 -11.550 31.679 1.00 93.00 183 ASP A N 1
ATOM 1406 C CA . ASP A 1 183 ? -9.676 -11.947 32.217 1.00 93.00 183 ASP A CA 1
ATOM 1407 C C . ASP A 1 183 ? -8.486 -11.267 31.522 1.00 93.00 183 ASP A C 1
ATOM 1409 O O . ASP A 1 183 ? -7.330 -11.593 31.800 1.00 93.00 183 ASP A O 1
ATOM 1413 N N . CYS A 1 184 ? -8.743 -10.275 30.661 1.00 87.56 184 CYS A N 1
ATOM 1414 C CA . CYS A 1 184 ? -7.697 -9.446 30.078 1.00 87.56 184 CYS A CA 1
ATOM 1415 C C . CYS A 1 184 ? -6.969 -8.667 31.187 1.00 87.56 184 CYS A C 1
ATOM 1417 O O . CYS A 1 184 ? -7.489 -7.696 31.745 1.00 87.56 184 CYS A O 1
ATOM 1419 N N . THR A 1 185 ? -5.734 -9.052 31.506 1.00 72.94 185 THR A N 1
ATOM 1420 C CA . THR A 1 185 ? -4.976 -8.388 32.571 1.00 72.94 185 THR A CA 1
ATOM 1421 C C . THR A 1 185 ? -4.282 -7.122 32.073 1.00 72.94 185 THR A C 1
ATOM 1423 O O . THR A 1 185 ? -3.389 -7.180 31.226 1.00 72.94 185 THR A O 1
ATOM 1426 N N . PHE A 1 186 ? -4.601 -5.973 32.672 1.00 67.50 186 PHE A N 1
ATOM 1427 C CA . PHE A 1 186 ? -3.836 -4.737 32.499 1.00 67.50 186 PHE A CA 1
ATOM 1428 C C . PHE A 1 186 ? -2.596 -4.754 33.413 1.00 67.50 186 PHE A C 1
ATOM 1430 O O . PHE A 1 186 ? -2.614 -4.222 34.521 1.00 67.50 186 PHE A O 1
ATOM 1437 N N . SER A 1 187 ? -1.490 -5.374 32.990 1.00 60.56 187 SER A N 1
ATOM 1438 C CA . SER A 1 187 ? -0.263 -5.429 33.812 1.00 60.56 187 SER A CA 1
ATOM 1439 C C . SER A 1 187 ? 0.607 -4.166 33.760 1.00 60.56 187 SER A C 1
ATOM 1441 O O . SER A 1 187 ? 1.732 -4.190 34.257 1.00 60.56 187 SER A O 1
ATOM 1443 N N . GLY A 1 188 ? 0.150 -3.061 33.158 1.00 59.41 188 GLY A N 1
ATOM 1444 C CA . GLY A 1 188 ? 0.935 -1.827 32.974 1.00 59.41 188 GLY A CA 1
ATOM 1445 C C . GLY A 1 188 ? 2.141 -1.966 32.024 1.00 59.41 188 GLY A C 1
ATOM 1446 O O . GLY A 1 188 ? 2.504 -1.003 31.356 1.00 59.41 188 GLY A O 1
ATOM 1447 N N . SER A 1 189 ? 2.721 -3.163 31.904 1.00 54.75 189 SER A N 1
ATOM 1448 C CA . SER A 1 189 ? 3.567 -3.618 30.804 1.00 54.75 189 SER A CA 1
ATOM 1449 C C . SER A 1 189 ? 2.711 -4.399 29.811 1.00 54.75 189 SER A C 1
ATOM 1451 O O . SER A 1 189 ? 1.981 -5.311 30.193 1.00 54.75 189 SER A O 1
ATOM 1453 N N . ILE A 1 190 ? 2.799 -4.020 28.544 1.00 51.97 190 ILE A N 1
ATOM 1454 C CA . ILE A 1 190 ? 1.884 -4.345 27.442 1.00 51.97 190 ILE A CA 1
ATOM 1455 C C . ILE A 1 190 ? 2.141 -5.769 26.879 1.00 51.97 190 ILE A C 1
ATOM 1457 O O . ILE A 1 190 ? 1.816 -6.078 25.745 1.00 51.97 190 ILE A O 1
ATOM 1461 N N . GLU A 1 191 ? 2.706 -6.674 27.682 1.00 60.94 191 GLU A N 1
ATOM 1462 C CA . GLU A 1 191 ? 2.968 -8.080 27.310 1.00 60.94 191 GLU A CA 1
ATOM 1463 C C . GLU A 1 191 ? 1.825 -9.020 27.742 1.00 60.94 191 GLU A C 1
ATOM 1465 O O . GLU A 1 191 ? 2.037 -10.211 27.967 1.00 60.94 191 GLU A O 1
ATOM 1470 N N . GLY A 1 192 ? 0.619 -8.474 27.930 1.00 60.03 192 GLY A N 1
ATOM 1471 C CA . GLY A 1 192 ? -0.545 -9.232 28.379 1.00 60.03 192 GLY A CA 1
ATOM 1472 C C . GLY A 1 192 ? -0.934 -10.343 27.402 1.00 60.03 192 GLY A C 1
ATOM 1473 O O . GLY A 1 192 ? -0.725 -10.237 26.193 1.00 60.03 192 GLY A O 1
ATOM 1474 N N . ASP A 1 193 ? -1.510 -11.413 27.944 1.00 70.12 193 ASP A N 1
ATOM 1475 C CA . ASP A 1 193 ? -2.200 -12.421 27.151 1.00 70.12 193 ASP A CA 1
ATOM 1476 C C . ASP A 1 193 ? -3.433 -11.771 26.512 1.00 70.12 193 ASP A C 1
ATOM 1478 O O . ASP A 1 193 ? -4.313 -11.260 27.204 1.00 70.12 193 ASP A O 1
ATOM 1482 N N . ASN A 1 194 ? -3.448 -11.724 25.187 1.00 70.06 194 ASN A N 1
ATOM 1483 C CA . ASN A 1 194 ? -4.556 -11.218 24.391 1.00 70.06 194 ASN A CA 1
ATOM 1484 C C . ASN A 1 194 ? -5.574 -12.310 24.076 1.00 70.06 194 ASN A C 1
ATOM 1486 O O . ASN A 1 194 ? -6.542 -11.982 23.418 1.00 70.06 194 ASN A O 1
ATOM 1490 N N . THR A 1 195 ? -5.421 -13.548 24.560 1.00 82.31 195 THR A N 1
ATOM 1491 C CA . THR A 1 195 ? -6.409 -14.630 24.384 1.00 82.31 195 THR A CA 1
ATOM 1492 C C . THR A 1 195 ? -7.552 -14.589 25.411 1.00 82.31 195 THR A C 1
ATOM 1494 O O . THR A 1 195 ? -8.118 -15.615 25.793 1.00 82.31 195 THR A O 1
ATOM 1497 N N . CYS A 1 196 ? -7.866 -13.392 25.902 1.00 89.12 196 CYS A N 1
ATOM 1498 C CA . CYS A 1 196 ? -8.794 -13.186 26.998 1.00 89.12 196 CYS A CA 1
ATOM 1499 C C . CYS A 1 196 ? -10.266 -13.211 26.568 1.00 89.12 196 CYS A C 1
ATOM 1501 O O . CYS A 1 196 ? -10.662 -12.792 25.477 1.00 89.12 196 CYS A O 1
ATOM 1503 N N . PHE A 1 197 ? -11.106 -13.665 27.487 1.00 92.94 197 PHE A N 1
ATOM 1504 C CA . PHE A 1 197 ? -12.546 -13.774 27.342 1.00 92.94 197 PHE A CA 1
ATOM 1505 C C . PHE A 1 197 ? -13.227 -12.544 27.915 1.00 92.94 197 PHE A C 1
ATOM 1507 O O . PHE A 1 197 ? -12.886 -12.092 29.002 1.00 92.94 197 PHE A O 1
ATOM 1514 N N . THR A 1 198 ? -14.246 -12.034 27.226 1.00 96.44 198 THR A N 1
ATOM 1515 C CA . THR A 1 198 ? -15.047 -10.905 27.711 1.00 96.44 198 THR A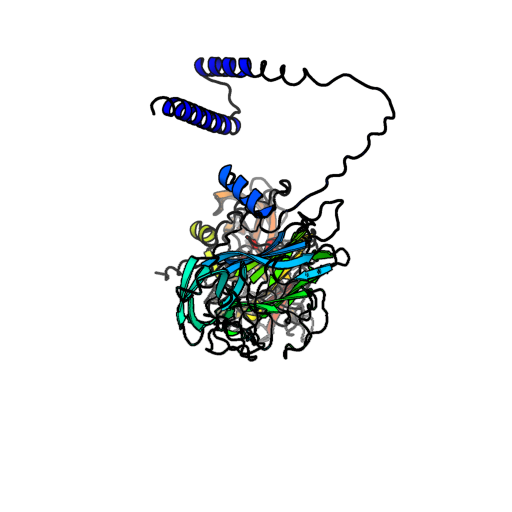 CA 1
ATOM 1516 C C . THR A 1 198 ? -16.527 -11.213 27.619 1.00 96.44 198 THR A C 1
ATOM 1518 O O . THR A 1 198 ? -17.004 -11.679 26.585 1.00 96.44 198 THR A O 1
ATOM 1521 N N . HIS A 1 199 ? -17.259 -10.900 28.685 1.00 97.81 199 HIS A N 1
ATOM 1522 C CA . HIS A 1 199 ? -18.710 -11.009 28.737 1.00 97.81 199 HIS A CA 1
ATOM 1523 C C . HIS A 1 199 ? -19.331 -9.776 29.387 1.00 97.81 199 HIS A C 1
ATOM 1525 O O . HIS A 1 199 ? -18.782 -9.212 30.334 1.00 97.81 199 HIS A O 1
ATOM 1531 N N . VAL A 1 200 ? -20.516 -9.402 28.906 1.00 98.00 200 VAL A N 1
ATOM 1532 C CA . VAL A 1 200 ? -21.321 -8.321 29.481 1.00 98.00 200 VAL A CA 1
ATOM 1533 C C . VAL A 1 200 ? -22.540 -8.920 30.165 1.00 98.00 200 VAL A C 1
ATOM 1535 O O . VAL A 1 200 ? -23.334 -9.628 29.540 1.00 98.00 200 VAL A O 1
ATOM 1538 N N . PHE A 1 201 ? -22.685 -8.629 31.452 1.00 98.25 201 PHE A N 1
ATOM 1539 C CA . PHE A 1 201 ? -23.813 -9.062 32.265 1.00 98.25 201 PHE A CA 1
ATOM 1540 C C . PHE A 1 201 ? -24.706 -7.888 32.621 1.00 98.25 201 PHE A C 1
ATOM 1542 O O . PHE A 1 201 ? -24.219 -6.788 32.852 1.00 98.25 201 PHE A O 1
ATOM 1549 N N . ARG A 1 202 ? -25.999 -8.168 32.757 1.00 97.81 202 ARG A N 1
ATOM 1550 C CA . ARG A 1 202 ? -26.950 -7.341 33.494 1.00 97.81 202 ARG A CA 1
ATOM 1551 C C . ARG A 1 202 ? -27.381 -8.064 34.764 1.00 97.81 202 ARG A C 1
ATOM 1553 O O . ARG A 1 202 ? -27.677 -9.265 34.721 1.00 97.81 202 ARG A O 1
ATOM 1560 N N . PHE A 1 203 ? -27.420 -7.360 35.889 1.00 97.94 203 PHE A N 1
ATOM 1561 C CA . PHE A 1 203 ? -27.933 -7.908 37.142 1.00 97.94 203 PHE A CA 1
ATOM 1562 C C . PHE A 1 203 ? -29.462 -7.792 37.186 1.00 97.94 203 PHE A C 1
ATOM 1564 O O . PHE A 1 203 ? -29.990 -6.724 37.434 1.00 97.94 203 PHE A O 1
ATOM 1571 N N . ASP A 1 204 ? -30.203 -8.883 36.970 1.00 97.94 204 ASP A N 1
ATOM 1572 C CA . ASP A 1 204 ? -31.668 -8.796 36.863 1.00 97.94 204 ASP A CA 1
ATOM 1573 C C . ASP A 1 204 ? -32.386 -8.778 38.221 1.00 97.94 204 ASP A C 1
ATOM 1575 O O . ASP A 1 204 ? -33.324 -8.013 38.413 1.00 97.94 204 ASP A O 1
ATOM 1579 N N . SER A 1 205 ? -32.041 -9.696 39.136 1.00 98.12 205 SER A N 1
ATOM 1580 C CA . SER A 1 205 ? -32.704 -9.784 40.451 1.00 98.12 205 SER A CA 1
ATOM 1581 C C . SER A 1 205 ? -32.001 -10.703 41.449 1.00 98.12 205 SER A C 1
ATOM 1583 O O . SER A 1 205 ? -31.248 -11.611 41.077 1.00 98.12 205 SER A O 1
ATOM 1585 N N . LEU A 1 206 ? -32.276 -10.490 42.739 1.00 98.31 206 LEU A N 1
ATOM 1586 C CA . LEU A 1 206 ? -31.788 -11.315 43.848 1.00 98.31 206 LEU A CA 1
ATOM 1587 C C . LEU A 1 206 ? -32.931 -12.079 44.543 1.00 98.31 206 LEU A C 1
ATOM 1589 O O . LEU A 1 206 ? -33.884 -11.475 45.029 1.00 98.31 206 LEU A O 1
ATOM 1593 N N . ASP A 1 207 ? -32.790 -13.402 44.703 1.00 98.12 207 ASP A N 1
ATOM 1594 C CA . ASP A 1 207 ? -33.568 -14.192 45.670 1.00 98.12 207 ASP A CA 1
ATOM 1595 C C . ASP A 1 207 ? -32.712 -14.453 46.925 1.00 98.12 207 ASP A C 1
ATOM 1597 O O . ASP A 1 207 ? -31.932 -15.418 46.973 1.00 98.12 207 ASP A O 1
ATOM 1601 N N . PRO A 1 208 ? -32.850 -13.624 47.978 1.00 96.94 208 PRO A N 1
ATOM 1602 C CA . PRO A 1 208 ? -32.051 -13.759 49.191 1.00 96.94 208 PRO A CA 1
ATOM 1603 C C . PRO A 1 208 ? -32.436 -14.991 50.026 1.00 96.94 208 PRO A C 1
ATOM 1605 O O . PRO A 1 208 ? -31.677 -15.385 50.907 1.00 96.94 208 PRO A O 1
ATOM 1608 N N . THR A 1 209 ? -33.592 -15.618 49.768 1.00 97.19 209 THR A N 1
ATOM 1609 C CA . THR A 1 209 ? -34.051 -16.811 50.503 1.00 97.19 209 THR A CA 1
ATOM 1610 C C . THR A 1 209 ? -33.436 -18.077 49.922 1.00 97.19 209 THR A C 1
ATOM 1612 O O . THR A 1 209 ? -33.016 -18.974 50.660 1.00 97.19 209 THR A O 1
ATOM 1615 N N . GLN A 1 210 ? -33.388 -18.163 48.593 1.00 97.62 210 GLN A N 1
ATOM 1616 C CA . GLN A 1 210 ? -32.770 -19.283 47.885 1.00 97.62 210 GLN A CA 1
ATOM 1617 C C . GLN A 1 210 ? -31.262 -19.107 47.702 1.00 97.62 210 GLN A C 1
ATOM 1619 O O . GLN A 1 210 ? -30.587 -20.072 47.348 1.00 97.62 210 GLN A O 1
ATOM 1624 N N . HIS A 1 211 ? -30.736 -17.920 48.013 1.00 97.88 211 HIS A N 1
ATOM 1625 C CA . HIS A 1 211 ? -29.349 -17.530 47.775 1.00 97.88 211 HIS A CA 1
ATOM 1626 C C . HIS A 1 211 ? -28.986 -17.659 46.294 1.00 97.88 211 HIS A C 1
ATOM 1628 O O . HIS A 1 211 ? -27.977 -18.268 45.929 1.00 97.88 211 HIS A O 1
ATOM 1634 N N . VAL A 1 212 ? -29.864 -17.119 45.446 1.00 98.31 212 VAL A N 1
ATOM 1635 C CA . VAL A 1 212 ? -29.745 -17.157 43.989 1.00 98.31 212 VAL A CA 1
ATOM 1636 C C . VAL A 1 212 ? -29.709 -15.734 43.450 1.00 98.31 212 VAL A C 1
ATOM 1638 O O . VAL A 1 212 ? -30.554 -14.910 43.785 1.00 98.31 212 VAL A O 1
ATOM 1641 N N . LEU A 1 213 ? -28.732 -15.476 42.593 1.00 98.12 213 LEU A N 1
ATOM 1642 C CA . LEU A 1 213 ? -28.605 -14.281 41.776 1.00 98.12 213 LEU A CA 1
ATOM 1643 C C . LEU A 1 213 ? -29.071 -14.612 40.355 1.00 98.12 213 LEU A C 1
ATOM 1645 O O . LEU A 1 213 ? -28.656 -15.635 39.802 1.00 98.12 213 LEU A O 1
ATOM 1649 N N . ILE A 1 214 ? -29.924 -13.780 39.766 1.00 98.44 214 ILE A N 1
ATOM 1650 C CA . ILE A 1 214 ? -30.339 -13.901 38.366 1.00 98.44 214 ILE A CA 1
ATOM 1651 C C . ILE A 1 214 ? -29.585 -12.844 37.565 1.00 98.44 214 ILE A C 1
ATOM 1653 O O . ILE A 1 214 ? -29.681 -11.653 37.852 1.00 98.44 214 ILE A O 1
ATOM 1657 N N . LEU A 1 215 ? -28.814 -13.307 36.587 1.00 98.38 215 LEU A N 1
ATOM 1658 C CA . LEU A 1 215 ? -27.995 -12.480 35.710 1.00 98.38 215 LEU A CA 1
ATOM 1659 C C . LEU A 1 215 ? -28.360 -12.773 34.260 1.00 98.38 215 LEU A C 1
ATOM 1661 O O . LEU A 1 215 ? -28.523 -13.942 33.899 1.00 98.38 215 LEU A O 1
ATOM 1665 N N . THR A 1 216 ? -28.373 -11.755 33.412 1.00 98.25 216 THR A N 1
ATOM 1666 C CA . THR A 1 216 ? -28.462 -11.932 31.962 1.00 98.25 216 THR A CA 1
ATOM 1667 C C . THR A 1 216 ? -27.111 -11.656 31.332 1.00 98.25 216 THR A C 1
ATOM 1669 O O . THR A 1 216 ? -26.639 -10.528 31.358 1.00 98.25 216 THR A O 1
ATOM 1672 N N . ASP A 1 217 ? -26.486 -12.693 30.771 1.00 98.00 217 ASP A N 1
ATOM 1673 C CA . ASP A 1 217 ? -25.397 -12.510 29.813 1.00 98.00 217 ASP A CA 1
ATOM 1674 C C . ASP A 1 217 ? -26.013 -11.938 28.535 1.00 98.00 217 ASP A C 1
ATOM 1676 O O . ASP A 1 217 ? -26.876 -12.590 27.939 1.00 98.00 217 ASP A O 1
ATOM 1680 N N . LEU A 1 218 ? -25.622 -10.739 28.112 1.00 97.19 218 LEU A N 1
ATOM 1681 C CA . LEU A 1 218 ? -26.231 -10.118 26.934 1.00 97.19 218 LEU A CA 1
ATOM 1682 C C . LEU A 1 218 ? -25.961 -10.913 25.644 1.00 97.19 218 LEU A C 1
ATOM 1684 O O . LEU A 1 218 ? -26.753 -10.827 24.707 1.00 97.19 218 LEU A O 1
ATOM 1688 N N . GLY A 1 219 ? -24.900 -11.728 25.607 1.00 95.19 219 GLY A N 1
ATOM 1689 C CA . GLY A 1 219 ? -24.553 -12.561 24.456 1.00 95.19 219 GLY A CA 1
ATOM 1690 C C . GLY A 1 219 ? -25.107 -13.991 24.516 1.00 95.19 219 GLY A C 1
ATOM 1691 O O . GLY A 1 219 ? -25.394 -14.591 23.479 1.00 95.19 219 GLY A O 1
ATOM 1692 N N . VAL A 1 220 ? -25.281 -14.556 25.719 1.00 96.62 220 VAL A N 1
ATOM 1693 C CA . VAL A 1 220 ? -25.636 -15.986 25.908 1.00 96.62 220 VAL A CA 1
ATOM 1694 C C . VAL A 1 220 ? -27.029 -16.197 26.523 1.00 96.62 220 VAL A C 1
ATOM 1696 O O . VAL A 1 220 ? -27.637 -17.258 26.348 1.00 96.62 220 VAL A O 1
ATOM 1699 N N . GLY A 1 221 ? -27.574 -15.191 27.208 1.00 96.94 221 GLY A N 1
ATOM 1700 C CA . GLY A 1 221 ? -28.887 -15.203 27.851 1.00 96.94 221 GLY A CA 1
ATOM 1701 C C . GLY A 1 221 ? -28.856 -15.316 29.381 1.00 96.94 221 GLY A C 1
ATOM 1702 O O . GLY A 1 221 ? -27.816 -15.258 30.039 1.00 96.94 221 GLY A O 1
ATOM 1703 N N . THR A 1 222 ? -30.044 -15.461 29.968 1.00 97.88 222 THR A N 1
ATOM 1704 C CA . THR A 1 222 ? -30.251 -15.443 31.424 1.00 97.88 222 THR A CA 1
ATOM 1705 C C . THR A 1 222 ? -29.793 -16.725 32.118 1.00 97.88 222 THR A C 1
ATOM 1707 O O . THR A 1 222 ? -30.061 -17.838 31.659 1.00 97.88 222 THR A O 1
ATOM 1710 N N . ARG A 1 223 ? -29.161 -16.574 33.287 1.00 97.50 223 ARG A N 1
ATOM 1711 C CA . ARG A 1 223 ? -28.700 -17.664 34.149 1.00 97.50 223 ARG A CA 1
ATOM 1712 C C . ARG A 1 223 ? -28.853 -17.348 35.634 1.00 97.50 223 ARG A C 1
ATOM 1714 O O . ARG A 1 223 ? -28.763 -16.206 36.067 1.00 97.50 223 ARG A O 1
ATOM 1721 N N . SER A 1 224 ? -29.052 -18.404 36.417 1.00 97.88 224 SER A N 1
ATOM 1722 C CA . SER A 1 224 ? -29.121 -18.351 37.878 1.00 97.88 224 SER A CA 1
ATOM 1723 C C . SER A 1 224 ? -27.807 -18.821 38.496 1.00 97.88 224 SER A C 1
ATOM 1725 O O . SER A 1 224 ? -27.338 -19.915 38.168 1.00 97.88 224 SER A O 1
ATOM 1727 N N . VAL A 1 225 ? -27.252 -18.051 39.427 1.00 98.00 225 VAL A N 1
ATOM 1728 C CA . VAL A 1 225 ? -25.991 -18.356 40.112 1.00 98.00 225 VAL A CA 1
ATOM 1729 C C . VAL A 1 225 ? -26.219 -18.391 41.620 1.00 98.00 225 VAL A C 1
ATOM 1731 O O . VAL A 1 225 ? -26.829 -17.489 42.182 1.00 98.00 225 VAL A O 1
ATOM 1734 N N . THR A 1 226 ? -25.752 -19.439 42.296 1.00 98.31 226 THR A N 1
ATOM 1735 C CA . THR A 1 226 ? -25.910 -19.579 43.753 1.00 98.31 226 THR A CA 1
ATOM 1736 C C . THR A 1 226 ? -24.750 -18.945 44.517 1.00 98.31 226 THR A C 1
ATOM 1738 O O . THR A 1 226 ? -23.606 -19.036 44.066 1.00 98.31 226 THR A O 1
ATOM 1741 N N . PHE A 1 227 ? -25.015 -18.409 45.708 1.00 98.44 227 PHE A N 1
ATOM 1742 C CA . PHE A 1 227 ? -23.989 -17.898 46.627 1.00 98.44 227 PHE A CA 1
ATOM 1743 C C . PHE A 1 227 ? -24.086 -18.526 48.027 1.00 98.44 227 PHE A C 1
ATOM 1745 O O . PHE A 1 227 ? -25.104 -19.104 48.414 1.00 98.44 227 PHE A O 1
ATOM 1752 N N . ASP A 1 228 ? -23.002 -18.450 48.798 1.00 98.25 228 ASP A N 1
ATOM 1753 C CA . ASP A 1 228 ? -22.944 -18.978 50.159 1.00 98.25 228 ASP A CA 1
ATOM 1754 C C . ASP A 1 228 ? -23.777 -18.117 51.121 1.00 98.25 228 ASP A C 1
ATOM 1756 O O . ASP A 1 228 ? -23.555 -16.919 51.288 1.00 98.25 228 ASP A O 1
ATOM 1760 N N . ALA A 1 229 ? -24.718 -18.748 51.822 1.00 97.06 229 ALA A N 1
ATOM 1761 C CA . ALA A 1 229 ? -25.636 -18.077 52.744 1.00 97.06 229 ALA A CA 1
ATOM 1762 C C . ALA A 1 229 ? -24.947 -17.337 53.912 1.00 97.06 229 ALA A C 1
ATOM 1764 O O . ALA A 1 229 ? -25.517 -16.426 54.524 1.00 97.06 229 ALA A O 1
ATOM 1765 N N . LYS A 1 230 ? -23.721 -17.727 54.281 1.00 96.12 230 LYS A N 1
ATOM 1766 C CA . LYS A 1 230 ? -22.990 -17.116 55.399 1.00 96.12 230 LYS A CA 1
ATOM 1767 C C . LYS A 1 230 ? -22.147 -15.942 54.935 1.00 96.12 230 LYS A C 1
ATOM 1769 O O . LYS A 1 230 ? -22.180 -14.910 55.607 1.00 96.12 230 LYS A O 1
ATOM 1774 N N . THR A 1 231 ? -21.415 -16.087 53.838 1.00 96.19 231 THR A N 1
ATOM 1775 C CA . THR A 1 231 ? -20.479 -15.060 53.360 1.00 96.19 231 THR A CA 1
ATOM 1776 C C . THR A 1 231 ? -21.104 -14.108 52.347 1.00 96.19 231 THR A C 1
ATOM 1778 O O . THR A 1 231 ? -20.658 -12.972 52.250 1.00 96.19 231 THR A O 1
ATOM 1781 N N . GLY A 1 232 ? -22.151 -14.531 51.636 1.00 96.81 232 GLY A N 1
ATOM 1782 C CA . GLY A 1 232 ? -22.674 -13.807 50.478 1.00 96.81 232 GLY A CA 1
ATOM 1783 C C . GLY A 1 232 ? -21.867 -14.022 49.206 1.00 96.81 232 GLY A C 1
ATOM 1784 O O . GLY A 1 232 ? -22.160 -13.378 48.209 1.00 96.81 232 GLY A O 1
ATOM 1785 N N . GLU A 1 233 ? -20.836 -14.870 49.233 1.00 97.88 233 GLU A N 1
ATOM 1786 C CA . GLU A 1 233 ? -19.908 -15.027 48.113 1.00 97.88 233 GLU A CA 1
ATOM 1787 C C . GLU A 1 233 ? -20.358 -16.132 47.159 1.00 97.88 233 GLU A C 1
ATOM 1789 O O . GLU A 1 233 ? -20.784 -17.210 47.582 1.00 97.88 233 GLU A O 1
ATOM 1794 N N . GLY A 1 234 ? -20.224 -15.882 45.863 1.00 98.00 234 GLY A N 1
ATOM 1795 C CA . GLY A 1 234 ? -20.470 -16.850 44.803 1.00 98.00 234 GLY A CA 1
ATOM 1796 C C . GLY A 1 234 ? -19.469 -16.692 43.662 1.00 98.00 234 GLY A C 1
ATOM 1797 O O . GLY A 1 234 ? -18.500 -15.935 43.759 1.00 98.00 234 GLY A O 1
ATOM 1798 N N . LYS A 1 235 ? -19.685 -17.445 42.581 1.00 98.31 235 LYS A N 1
ATOM 1799 C CA . LYS A 1 235 ? -18.846 -17.388 41.379 1.00 98.31 235 LYS A CA 1
ATOM 1800 C C . LYS A 1 235 ? -19.687 -17.355 40.115 1.00 98.31 235 LYS A C 1
ATOM 1802 O O . LYS A 1 235 ? -20.566 -18.198 39.945 1.00 98.31 235 LYS A O 1
ATOM 1807 N N . ILE A 1 236 ? -19.371 -16.430 39.226 1.00 97.94 236 ILE A N 1
ATOM 1808 C CA . ILE A 1 236 ? -19.864 -16.368 37.854 1.00 97.94 236 ILE A CA 1
ATOM 1809 C C . ILE A 1 236 ? -18.837 -17.099 36.984 1.00 97.94 236 ILE A C 1
ATOM 1811 O O . ILE A 1 236 ? -17.644 -16.857 37.121 1.00 97.94 236 ILE A O 1
ATOM 1815 N N . VAL A 1 237 ? -19.277 -18.005 36.107 1.00 97.25 237 VAL A N 1
ATOM 1816 C CA . VAL A 1 237 ? -18.376 -18.700 35.170 1.00 97.25 237 VAL A CA 1
ATOM 1817 C C . VAL A 1 237 ? -18.686 -18.242 33.753 1.00 97.25 237 VAL A C 1
ATOM 1819 O O . VAL A 1 237 ? -19.791 -18.483 33.265 1.00 97.25 237 VAL A O 1
ATOM 1822 N N . ALA A 1 238 ? -17.753 -17.563 33.095 1.00 96.31 238 ALA A N 1
ATOM 1823 C CA . ALA A 1 238 ? -17.896 -17.062 31.722 1.00 96.31 238 ALA A CA 1
ATOM 1824 C C . ALA A 1 238 ? -16.563 -17.257 30.982 1.00 96.31 238 ALA A C 1
ATOM 1826 O O . ALA A 1 238 ? -15.522 -17.168 31.624 1.00 96.31 238 ALA A O 1
ATOM 1827 N N . GLY A 1 239 ? -16.578 -17.658 29.707 1.00 93.62 239 GLY A N 1
ATOM 1828 C CA . GLY A 1 239 ? -15.352 -17.998 28.963 1.00 93.62 239 GLY A CA 1
ATOM 1829 C C . GLY A 1 239 ? -14.471 -19.101 29.584 1.00 93.62 239 GLY A C 1
ATOM 1830 O O . GLY A 1 239 ? -13.312 -19.254 29.233 1.00 93.62 239 GLY A O 1
ATOM 1831 N N . GLY A 1 240 ? -14.979 -19.868 30.559 1.00 94.44 240 GLY A N 1
ATOM 1832 C CA . GLY A 1 240 ? -14.172 -20.813 31.349 1.00 94.44 240 GLY A CA 1
ATOM 1833 C C . GLY A 1 240 ? -13.407 -20.193 32.529 1.00 94.44 240 GLY A C 1
ATOM 1834 O O . GLY A 1 240 ? -12.774 -20.932 33.285 1.00 94.44 240 GLY A O 1
ATOM 1835 N N . VAL A 1 241 ? -13.523 -18.881 32.738 1.00 95.31 241 VAL A N 1
ATOM 1836 C CA . VAL A 1 241 ? -12.953 -18.135 33.866 1.00 95.31 241 VAL A CA 1
ATOM 1837 C C . VAL A 1 241 ? -13.977 -18.027 34.996 1.00 95.31 241 VAL A C 1
ATOM 1839 O O . VAL A 1 241 ? -15.183 -17.925 34.762 1.00 95.31 241 VAL A O 1
ATOM 1842 N N . GLU A 1 242 ? -13.503 -18.079 36.243 1.00 97.06 242 GLU A N 1
ATOM 1843 C CA . GLU A 1 242 ? -14.324 -17.858 37.433 1.00 97.06 242 GLU A CA 1
ATOM 1844 C C . GLU A 1 242 ? -14.159 -16.423 37.953 1.00 97.06 242 GLU A C 1
ATOM 1846 O O . GLU A 1 242 ? -13.109 -16.073 38.483 1.00 97.06 242 GLU A O 1
ATOM 1851 N N . TYR A 1 243 ? -15.231 -15.638 37.906 1.00 97.12 243 TYR A N 1
ATOM 1852 C CA . TYR A 1 243 ? -15.307 -14.291 38.471 1.00 97.12 243 TYR A CA 1
ATOM 1853 C C . TYR A 1 243 ? -16.023 -14.360 39.816 1.00 97.12 243 TYR A C 1
ATOM 1855 O O . TYR A 1 243 ? -17.171 -14.819 39.907 1.00 97.12 243 TYR A O 1
ATOM 1863 N N . LYS A 1 244 ? -15.354 -13.966 40.900 1.00 97.44 244 LYS A N 1
ATOM 1864 C CA . LYS A 1 244 ? -15.993 -13.963 42.221 1.00 97.44 244 LYS A CA 1
ATOM 1865 C C . LYS A 1 244 ? -17.009 -12.835 42.303 1.00 97.44 244 LYS A C 1
ATOM 1867 O O . LYS A 1 244 ? -16.793 -11.750 41.788 1.00 97.44 244 LYS A O 1
ATOM 1872 N N . PHE A 1 245 ? -18.095 -13.067 43.022 1.00 97.69 245 PHE A N 1
ATOM 1873 C CA . PHE A 1 245 ? -18.976 -11.982 43.431 1.00 97.69 245 PHE A CA 1
ATOM 1874 C C . PHE A 1 245 ? -19.325 -12.107 44.903 1.00 97.69 245 PHE A C 1
ATOM 1876 O O . PHE A 1 245 ? -19.226 -13.187 45.494 1.00 97.69 245 PHE A O 1
ATOM 1883 N N . ARG A 1 246 ? -19.758 -10.999 45.490 1.00 97.00 246 ARG A N 1
ATOM 1884 C CA . ARG A 1 246 ? -20.320 -10.938 46.836 1.00 97.00 246 ARG A CA 1
ATOM 1885 C C . ARG A 1 246 ? -21.655 -10.210 46.774 1.00 97.00 246 ARG A C 1
ATOM 1887 O O . ARG A 1 246 ? -21.791 -9.258 46.019 1.00 97.00 246 ARG A O 1
ATOM 1894 N N . VAL A 1 247 ? -22.623 -10.649 47.572 1.00 97.25 247 VAL A N 1
ATOM 1895 C CA . VAL A 1 247 ? -23.901 -9.961 47.794 1.00 97.25 247 VAL A CA 1
ATOM 1896 C C . VAL A 1 247 ? -23.835 -9.217 49.122 1.00 97.25 247 VAL A C 1
ATOM 1898 O O . VAL A 1 247 ? -23.448 -9.793 50.147 1.00 97.25 247 VAL A O 1
ATOM 1901 N N . LYS A 1 248 ? -24.210 -7.938 49.125 1.00 96.56 248 LYS A N 1
ATOM 1902 C CA . LYS A 1 248 ? -24.145 -7.099 50.319 1.00 96.56 248 LYS A CA 1
ATOM 1903 C C . LYS A 1 248 ? -25.158 -7.565 51.357 1.00 96.56 248 LYS A C 1
ATOM 1905 O O . LYS A 1 248 ? -26.300 -7.899 51.040 1.00 96.56 248 LYS A O 1
ATOM 1910 N N . LYS A 1 249 ? -24.746 -7.532 52.623 1.00 96.12 249 LYS A N 1
ATOM 1911 C CA . LYS A 1 249 ? -25.651 -7.680 53.765 1.00 96.12 249 LYS A CA 1
ATOM 1912 C C . LYS A 1 249 ? -26.013 -6.316 54.316 1.00 96.12 249 LYS A C 1
ATOM 1914 O O . LYS A 1 249 ? -25.130 -5.498 54.576 1.00 96.12 249 LYS A O 1
ATOM 1919 N N . ASP A 1 250 ? -27.298 -6.097 54.549 1.00 94.94 250 ASP A N 1
ATOM 1920 C CA . ASP A 1 250 ? -27.753 -4.972 55.350 1.00 94.94 250 ASP A CA 1
ATOM 1921 C C . ASP A 1 250 ? -27.180 -5.123 56.767 1.00 94.94 250 ASP A C 1
ATOM 1923 O O . ASP A 1 250 ? -27.356 -6.145 57.434 1.00 94.94 250 ASP A O 1
ATOM 1927 N N . SER A 1 251 ? -26.447 -4.111 57.226 1.00 93.38 251 SER A N 1
ATOM 1928 C CA . SER A 1 251 ? -25.749 -4.156 58.514 1.00 93.38 251 SER A CA 1
ATOM 1929 C C . SER A 1 251 ? -26.696 -4.161 59.717 1.00 93.38 251 SER A C 1
ATOM 1931 O O . SER A 1 251 ? -26.292 -4.547 60.816 1.00 93.38 251 SER A O 1
ATOM 1933 N N . SER A 1 252 ? -27.951 -3.750 59.525 1.00 96.12 252 SER A N 1
ATOM 1934 C CA . SER A 1 252 ? -28.977 -3.678 60.561 1.00 96.12 252 SER A CA 1
ATOM 1935 C C . SER A 1 252 ? -29.819 -4.951 60.655 1.00 96.12 252 SER A C 1
ATOM 1937 O O . SER A 1 252 ? -30.111 -5.395 61.768 1.00 96.12 252 SER A O 1
ATOM 1939 N N . THR A 1 253 ? -30.179 -5.564 59.523 1.00 96.31 253 THR A N 1
ATOM 1940 C CA . THR A 1 253 ? -31.020 -6.776 59.496 1.00 96.31 253 THR A CA 1
ATOM 1941 C C . THR A 1 253 ? -30.207 -8.062 59.360 1.00 96.31 253 THR A C 1
ATOM 1943 O O . THR A 1 253 ? -30.658 -9.127 59.781 1.00 96.31 253 THR A O 1
ATOM 1946 N N . GLY A 1 254 ? -28.997 -7.977 58.801 1.00 95.06 254 GLY A N 1
ATOM 1947 C CA . GLY A 1 254 ? -28.192 -9.130 58.403 1.00 95.06 254 GLY A CA 1
ATOM 1948 C C . GLY A 1 254 ? -28.723 -9.856 57.162 1.00 95.06 254 GLY A C 1
ATOM 1949 O O . GLY A 1 254 ? -28.155 -10.886 56.788 1.00 95.06 254 GLY A O 1
ATOM 1950 N N . GLU A 1 255 ? -29.792 -9.348 56.543 1.00 97.12 255 GLU A N 1
ATOM 1951 C CA . GLU A 1 255 ? -30.371 -9.886 55.312 1.00 97.12 255 GLU A CA 1
ATOM 1952 C C . GLU A 1 255 ? -29.566 -9.429 54.093 1.00 97.12 255 GLU A C 1
ATOM 1954 O O . GLU A 1 255 ? -28.927 -8.376 54.102 1.00 97.12 255 GLU A O 1
ATOM 1959 N N . PHE A 1 256 ? -29.583 -10.240 53.038 1.00 97.19 256 PHE A N 1
ATOM 1960 C CA . PHE A 1 256 ? -28.975 -9.874 51.765 1.00 97.19 256 PHE A CA 1
ATOM 1961 C C . PHE A 1 256 ? -29.852 -8.858 51.031 1.00 97.19 256 PHE A C 1
ATOM 1963 O O . PHE A 1 256 ? -31.063 -9.049 50.931 1.00 97.19 256 PHE A O 1
ATOM 1970 N N . VAL A 1 257 ? -29.232 -7.800 50.511 1.00 96.75 257 VAL A N 1
ATOM 1971 C CA . VAL A 1 257 ? -29.885 -6.761 49.698 1.00 96.75 257 VAL A CA 1
ATOM 1972 C C . VAL A 1 257 ? -29.412 -6.864 48.245 1.00 96.75 257 VAL A C 1
ATOM 1974 O O . VAL A 1 257 ? -28.315 -7.383 48.027 1.00 96.75 257 VAL A O 1
ATOM 1977 N N . PRO A 1 258 ? -30.204 -6.400 47.257 1.00 96.81 258 PRO A N 1
ATOM 1978 C CA . PRO A 1 258 ? -29.875 -6.484 45.829 1.00 96.81 258 PRO A CA 1
ATOM 1979 C C . PRO A 1 258 ? -28.759 -5.500 45.446 1.00 96.81 258 PRO A C 1
ATOM 1981 O O . PRO A 1 258 ? -28.967 -4.507 44.760 1.00 96.81 258 PRO A O 1
ATOM 1984 N N . GLN A 1 259 ? -27.568 -5.750 45.978 1.00 96.31 259 GLN A N 1
ATOM 1985 C CA . GLN A 1 259 ? -26.347 -4.986 45.768 1.00 96.31 259 GLN A CA 1
ATOM 1986 C C . GLN A 1 259 ? -25.201 -5.991 45.689 1.00 96.31 259 GLN A C 1
ATOM 1988 O O . GLN A 1 259 ? -24.983 -6.742 46.650 1.00 96.31 259 GLN A O 1
ATOM 1993 N N . ILE A 1 260 ? -24.484 -6.023 44.567 1.00 96.81 260 ILE A N 1
ATOM 1994 C CA . ILE A 1 260 ? -23.377 -6.959 44.349 1.00 96.81 260 ILE A CA 1
ATOM 1995 C C . ILE A 1 260 ? -22.055 -6.231 44.087 1.00 96.81 260 ILE A C 1
ATOM 1997 O O . ILE A 1 260 ? -22.033 -5.095 43.625 1.00 96.81 260 ILE A O 1
ATOM 2001 N N . ALA A 1 261 ? -20.957 -6.896 44.428 1.00 95.12 261 ALA A N 1
ATOM 2002 C CA . ALA A 1 261 ? -19.598 -6.533 44.040 1.00 95.12 261 ALA A CA 1
ATOM 2003 C C . ALA A 1 261 ? -19.021 -7.718 43.270 1.00 95.12 261 ALA A C 1
ATOM 2005 O O . ALA A 1 261 ? -19.246 -8.868 43.667 1.00 95.12 261 ALA A O 1
ATOM 2006 N N . VAL A 1 262 ? -18.312 -7.462 42.174 1.00 95.56 262 VAL A N 1
ATOM 2007 C CA . VAL A 1 262 ? -17.794 -8.498 41.273 1.00 95.56 262 VAL A CA 1
ATOM 2008 C C . VAL A 1 262 ? -16.301 -8.257 41.040 1.00 95.56 262 VAL A C 1
ATOM 2010 O O . VAL A 1 262 ? -15.870 -7.131 40.826 1.00 95.56 262 VAL A O 1
ATOM 2013 N N . ASP A 1 263 ? -15.523 -9.331 41.116 1.00 95.19 263 ASP A N 1
ATOM 2014 C CA . ASP A 1 263 ? -14.139 -9.447 40.644 1.00 95.19 263 ASP A CA 1
ATOM 2015 C C . ASP A 1 263 ? -14.207 -9.496 39.119 1.00 95.19 263 ASP A C 1
ATOM 2017 O O . ASP A 1 263 ? -14.438 -10.552 38.530 1.00 95.19 263 ASP A O 1
ATOM 2021 N N . LEU A 1 264 ? -14.188 -8.315 38.506 1.00 93.75 264 LEU A N 1
ATOM 2022 C CA . LEU A 1 264 ? -14.433 -8.129 37.084 1.00 93.75 264 LEU A CA 1
ATOM 2023 C C . LEU A 1 264 ? -13.282 -8.676 36.226 1.00 93.75 264 LEU A C 1
ATOM 2025 O O . LEU A 1 264 ? -13.531 -9.034 35.079 1.00 93.75 264 LEU A O 1
ATOM 2029 N N . ASN A 1 265 ? -12.053 -8.781 36.749 1.00 91.88 265 ASN A N 1
ATOM 2030 C CA . ASN A 1 265 ? -10.895 -9.285 36.006 1.00 91.88 265 ASN A CA 1
ATOM 2031 C C . ASN A 1 265 ? -10.565 -10.769 36.254 1.00 91.88 265 ASN A C 1
ATOM 2033 O O . ASN A 1 265 ? -9.667 -11.323 35.621 1.00 91.88 265 ASN A O 1
ATOM 2037 N N . GLY A 1 266 ? -11.261 -11.422 37.186 1.00 93.56 266 GLY A N 1
ATOM 2038 C CA . GLY A 1 266 ? -11.092 -12.846 37.476 1.00 93.56 266 GLY A CA 1
ATOM 2039 C C . GLY A 1 266 ? -9.787 -13.190 38.204 1.00 93.56 266 GLY A C 1
ATOM 2040 O O . GLY A 1 266 ? -9.416 -14.365 38.286 1.00 93.56 266 GLY A O 1
ATOM 2041 N N . ASN A 1 267 ? -9.071 -12.206 38.760 1.00 92.31 267 ASN A N 1
ATOM 2042 C CA . ASN A 1 267 ? -7.823 -12.439 39.493 1.00 92.31 267 ASN A CA 1
ATOM 2043 C C . ASN A 1 267 ? -8.063 -12.990 40.916 1.00 92.31 267 ASN A C 1
ATOM 2045 O O . ASN A 1 267 ? -7.119 -13.355 41.634 1.00 92.31 267 ASN A O 1
ATOM 2049 N N . GLY A 1 268 ? -9.327 -13.071 41.337 1.00 93.69 268 GLY A N 1
ATOM 2050 C CA . GLY A 1 268 ? -9.754 -13.595 42.622 1.00 93.69 268 GLY A CA 1
ATOM 2051 C C . GLY A 1 268 ? -9.837 -12.555 43.738 1.00 93.69 268 GLY A C 1
ATOM 2052 O O . GLY A 1 268 ? -9.998 -12.985 44.895 1.00 93.69 268 GLY A O 1
ATOM 2053 N N . LYS A 1 269 ? -9.707 -11.258 43.445 1.00 91.81 269 LYS A N 1
ATOM 2054 C CA . LYS A 1 269 ? -9.722 -10.148 44.408 1.00 91.81 269 LYS A CA 1
ATOM 2055 C C . LYS A 1 269 ? -10.684 -9.047 43.963 1.00 91.81 269 LYS A C 1
ATOM 2057 O O . LYS A 1 269 ? -10.987 -8.898 42.796 1.00 91.81 269 LYS A O 1
ATOM 2062 N N . PHE A 1 270 ? -11.134 -8.263 44.936 1.00 89.50 270 PHE A N 1
ATOM 2063 C CA . PHE A 1 270 ? -11.902 -7.041 44.705 1.00 89.50 270 PHE A CA 1
ATOM 2064 C C . PHE A 1 270 ? -10.928 -5.871 44.859 1.00 89.50 270 PHE A C 1
ATOM 2066 O O . PHE A 1 270 ? -10.840 -5.260 45.925 1.00 89.50 270 PHE A O 1
ATOM 2073 N N . ASP A 1 271 ? -10.081 -5.671 43.850 1.00 82.69 271 ASP A N 1
ATOM 2074 C CA . ASP A 1 271 ? -9.033 -4.654 43.897 1.00 82.69 271 ASP A CA 1
ATOM 2075 C C . ASP A 1 271 ? -9.590 -3.333 43.345 1.00 82.69 271 ASP A C 1
ATOM 2077 O O . ASP A 1 271 ? -9.862 -3.216 42.155 1.00 82.69 271 ASP A O 1
ATOM 2081 N N . SER A 1 272 ? -9.741 -2.312 44.196 1.00 71.50 272 SER A N 1
ATOM 2082 C CA . SER A 1 272 ? -10.175 -0.986 43.737 1.00 71.50 272 SER A CA 1
ATOM 2083 C C . SER A 1 272 ? -9.220 -0.472 42.648 1.00 71.50 272 SER A C 1
ATOM 2085 O O . SER A 1 272 ? -8.009 -0.439 42.892 1.00 71.50 272 SER A O 1
ATOM 2087 N N . CYS A 1 273 ? -9.754 -0.029 41.502 1.00 74.12 273 CYS A N 1
ATOM 2088 C CA . CYS A 1 273 ? -9.036 0.549 40.344 1.00 74.12 273 CYS A CA 1
ATOM 2089 C C . CYS A 1 273 ? -8.504 -0.416 39.272 1.00 74.12 273 CYS A C 1
ATOM 2091 O O . CYS A 1 273 ? -7.803 0.048 38.366 1.00 74.12 273 CYS A O 1
ATOM 2093 N N . SER A 1 274 ? -8.809 -1.714 39.311 1.00 79.12 274 SER A N 1
ATOM 2094 C CA . SER A 1 274 ? -8.492 -2.571 38.161 1.00 79.12 274 SER A CA 1
ATOM 2095 C C . SER A 1 274 ? -9.411 -2.227 36.991 1.00 79.12 274 SER A C 1
ATOM 2097 O O . SER A 1 274 ? -10.626 -2.396 37.082 1.00 79.12 274 SER A O 1
ATOM 2099 N N . GLN A 1 275 ? -8.835 -1.737 35.894 1.00 80.06 275 GLN A N 1
ATOM 2100 C CA . GLN A 1 275 ? -9.575 -1.480 34.664 1.00 80.06 275 GLN A CA 1
ATOM 2101 C C . GLN A 1 275 ? -9.769 -2.773 33.873 1.00 80.06 275 GLN A C 1
ATOM 2103 O O . GLN A 1 275 ? -8.835 -3.562 33.718 1.00 80.06 275 GLN A O 1
ATOM 2108 N N . ILE A 1 276 ? -10.967 -2.929 33.319 1.00 87.81 276 ILE A N 1
ATOM 2109 C CA . ILE A 1 276 ? -11.314 -4.031 32.429 1.00 87.81 276 ILE A CA 1
ATOM 2110 C C . ILE A 1 276 ? -11.020 -3.666 30.975 1.00 87.81 276 ILE A C 1
ATOM 2112 O O . ILE A 1 276 ? -11.388 -2.591 30.496 1.00 87.81 276 ILE A O 1
ATOM 2116 N N . LEU A 1 277 ? -10.343 -4.577 30.274 1.00 91.50 277 LEU A N 1
ATOM 2117 C CA . LEU A 1 277 ? -10.168 -4.530 28.825 1.00 91.50 277 LEU A CA 1
ATOM 2118 C C . LEU A 1 277 ? -11.114 -5.538 28.173 1.00 91.50 277 LEU A C 1
ATOM 2120 O O . LEU A 1 277 ? -11.353 -6.617 28.712 1.00 91.50 277 LEU A O 1
ATOM 2124 N N . ILE A 1 278 ? -11.624 -5.191 27.001 1.00 94.56 278 ILE A N 1
ATOM 2125 C CA . ILE A 1 278 ? -12.478 -6.043 26.182 1.00 94.56 278 ILE A CA 1
ATOM 2126 C C . ILE A 1 278 ? -11.591 -6.748 25.154 1.00 94.56 278 ILE A C 1
ATOM 2128 O O . ILE A 1 278 ? -10.948 -6.086 24.339 1.00 94.56 278 ILE A O 1
ATOM 2132 N N . GLY A 1 279 ? -11.553 -8.078 25.198 1.00 93.94 279 GLY A N 1
ATOM 2133 C CA . GLY A 1 279 ? -10.861 -8.915 24.224 1.00 93.94 279 GLY A CA 1
ATOM 2134 C C . GLY A 1 279 ? -11.687 -9.053 22.947 1.00 93.94 279 GLY A C 1
ATOM 2135 O O . GLY A 1 279 ? -12.801 -9.586 22.964 1.00 93.94 279 GLY A O 1
ATOM 2136 N N . LEU A 1 280 ? -11.133 -8.586 21.831 1.00 94.81 280 LEU A N 1
ATOM 2137 C CA . LEU A 1 280 ? -11.725 -8.668 20.498 1.00 94.81 280 LEU A CA 1
ATOM 2138 C C . LEU A 1 280 ? -11.008 -9.741 19.662 1.00 94.81 280 LEU A C 1
ATOM 2140 O O . LEU A 1 280 ? -9.837 -10.041 19.922 1.00 94.81 280 LEU A O 1
ATOM 2144 N N . PRO A 1 281 ? -11.670 -10.343 18.655 1.00 91.62 281 PRO A N 1
ATOM 2145 C CA . PRO A 1 281 ? -11.023 -11.280 17.744 1.00 91.62 281 PRO A CA 1
ATOM 2146 C C . PRO A 1 281 ? -9.813 -10.664 17.048 1.00 91.62 281 PRO A C 1
ATOM 2148 O O . PRO A 1 281 ? -9.840 -9.491 16.687 1.00 91.62 281 PRO A O 1
ATOM 2151 N N . GLY A 1 282 ? -8.800 -11.489 16.793 1.00 86.88 282 GLY A N 1
ATOM 2152 C CA . GLY A 1 282 ? -7.525 -11.012 16.266 1.00 86.88 282 GLY A CA 1
ATOM 2153 C C . GLY A 1 282 ? -6.654 -10.358 17.307 1.00 86.88 282 GLY A C 1
ATOM 2154 O O . GLY A 1 282 ? -5.841 -9.513 16.952 1.00 86.88 282 GLY A O 1
ATOM 2155 N N . ASP A 1 283 ? -6.798 -10.788 18.565 1.00 89.12 283 ASP A N 1
ATOM 2156 C CA . ASP A 1 283 ? -5.761 -10.549 19.557 1.00 89.12 283 ASP A CA 1
ATOM 2157 C C . ASP A 1 283 ? -5.613 -9.057 19.924 1.00 89.12 283 ASP A C 1
ATOM 2159 O O . ASP A 1 283 ? -4.565 -8.579 20.373 1.00 89.12 283 ASP A O 1
ATOM 2163 N N . ILE A 1 284 ? -6.735 -8.343 19.778 1.00 91.25 284 ILE A N 1
ATOM 2164 C CA . ILE A 1 284 ? -6.895 -6.902 19.963 1.00 91.25 284 ILE A CA 1
ATOM 2165 C C . ILE A 1 284 ? -7.648 -6.627 21.256 1.00 91.25 284 ILE A C 1
ATOM 2167 O O . ILE A 1 284 ? -8.592 -7.330 21.619 1.00 91.25 284 ILE A O 1
ATOM 2171 N N . MET A 1 285 ? -7.249 -5.562 21.945 1.00 92.88 285 MET A N 1
ATOM 2172 C CA . MET A 1 285 ? -7.868 -5.145 23.199 1.00 92.88 285 MET A CA 1
ATOM 2173 C C . MET A 1 285 ? -8.516 -3.773 23.048 1.00 92.88 285 MET A C 1
ATOM 2175 O O . MET A 1 285 ? -7.861 -2.809 22.655 1.00 92.88 285 MET A O 1
ATOM 2179 N N . LEU A 1 286 ? -9.785 -3.666 23.429 1.00 94.12 286 LEU A N 1
ATOM 2180 C CA . LEU A 1 286 ? -10.495 -2.401 23.569 1.00 94.12 286 LEU A CA 1
ATOM 2181 C C . LEU A 1 286 ? -10.559 -2.021 25.049 1.00 94.12 286 LEU A C 1
ATOM 2183 O O . LEU A 1 286 ? -11.235 -2.664 25.848 1.00 94.12 286 LEU A O 1
ATOM 2187 N N . GLY A 1 287 ? -9.850 -0.967 25.432 1.00 91.75 287 GLY A N 1
ATOM 2188 C CA . GLY A 1 287 ? -9.990 -0.363 26.755 1.00 91.75 287 GLY A CA 1
ATOM 2189 C C . GLY A 1 287 ? -10.936 0.826 26.694 1.00 91.75 287 GLY A C 1
ATOM 2190 O O . GLY A 1 287 ? -10.775 1.674 25.821 1.00 91.75 287 GLY A O 1
ATOM 2191 N N . LEU A 1 288 ? -11.880 0.931 27.629 1.00 88.06 288 LEU A N 1
ATOM 2192 C CA . LEU A 1 288 ? -12.632 2.170 27.855 1.00 88.06 288 LEU A CA 1
ATOM 2193 C C . LEU A 1 288 ? -12.049 2.844 29.097 1.00 88.06 288 LEU A C 1
ATOM 2195 O O . LEU A 1 288 ? -12.073 2.280 30.192 1.00 88.06 288 LEU A O 1
ATOM 2199 N N . PHE A 1 289 ? -11.443 4.014 28.912 1.00 78.25 289 PHE A N 1
ATOM 2200 C CA . PHE A 1 289 ? -10.759 4.769 29.953 1.00 78.25 289 PHE A CA 1
ATOM 2201 C C . PHE A 1 289 ? -11.591 5.982 30.306 1.00 78.25 289 PHE A C 1
ATOM 2203 O O . PHE A 1 289 ? -11.902 6.832 29.472 1.00 78.25 289 PHE A O 1
ATOM 2210 N N . ASN A 1 290 ? -11.861 6.124 31.591 1.00 62.97 290 ASN A N 1
ATOM 2211 C CA . ASN A 1 290 ? -12.437 7.345 32.086 1.00 62.97 290 ASN A CA 1
ATOM 2212 C C . ASN A 1 290 ? -11.314 8.291 32.525 1.00 62.97 290 ASN A C 1
ATOM 2214 O O . ASN A 1 290 ? -10.841 8.226 33.660 1.00 62.97 290 ASN A O 1
ATOM 2218 N N . THR A 1 291 ? -10.877 9.197 31.647 1.00 49.88 291 THR A N 1
ATOM 2219 C CA . THR A 1 291 ? -10.031 10.320 32.075 1.00 49.88 291 THR A CA 1
ATOM 2220 C C . THR A 1 291 ? -10.895 11.464 32.591 1.00 49.88 291 THR A C 1
ATOM 2222 O O . THR A 1 291 ? -10.783 12.580 32.099 1.00 49.88 291 THR A O 1
ATOM 2225 N N . GLY A 1 292 ? -11.752 11.199 33.582 1.00 48.16 292 GLY A N 1
ATOM 2226 C CA . GLY A 1 292 ? -12.247 12.248 34.466 1.00 48.16 292 GLY A CA 1
ATOM 2227 C C . GLY A 1 292 ? -13.753 12.462 34.632 1.00 48.16 292 GLY A C 1
ATOM 2228 O O . GLY A 1 292 ? -14.106 13.382 35.354 1.00 48.16 292 GLY A O 1
ATOM 2229 N N . ILE A 1 293 ? -14.673 11.688 34.064 1.00 41.19 293 ILE A N 1
ATOM 2230 C CA . ILE A 1 293 ? -16.116 11.882 34.302 1.00 41.19 293 ILE A CA 1
ATOM 2231 C C . ILE A 1 293 ? -16.418 11.844 35.808 1.00 41.19 293 ILE A C 1
ATOM 2233 O O . ILE A 1 293 ? -16.287 10.819 36.475 1.00 41.19 293 ILE A O 1
ATOM 2237 N N . VAL A 1 294 ? -16.808 13.011 36.325 1.00 41.34 294 VAL A N 1
ATOM 2238 C CA . VAL A 1 294 ? -17.379 13.236 37.652 1.00 41.34 294 VAL A CA 1
ATOM 2239 C C . VAL A 1 294 ? -18.754 13.824 37.395 1.00 41.34 294 VAL A C 1
ATOM 2241 O O . VAL A 1 294 ? -18.854 14.966 36.947 1.00 41.34 294 VAL A O 1
ATOM 2244 N N . GLY A 1 295 ? -19.793 13.052 37.703 1.00 39.38 295 GLY A N 1
ATOM 2245 C CA . GLY A 1 295 ? -21.166 13.542 37.701 1.00 39.38 295 GLY A CA 1
ATOM 2246 C C . GLY A 1 295 ? -22.147 12.708 36.895 1.00 39.38 295 GLY A C 1
ATOM 2247 O O . GLY A 1 295 ? -22.891 13.302 36.131 1.00 39.38 295 GLY A O 1
ATOM 2248 N N . GLY A 1 296 ? -22.195 11.397 37.135 1.00 43.72 296 GLY A N 1
ATOM 2249 C CA . GLY A 1 296 ? -23.383 10.559 36.939 1.00 43.72 296 GLY A CA 1
ATOM 2250 C C . GLY A 1 296 ? -24.016 10.358 38.305 1.00 43.72 296 GLY A C 1
ATOM 2251 O O . GLY A 1 296 ? -23.896 9.295 38.893 1.00 43.72 296 GLY A O 1
ATOM 2252 N N . ARG A 1 297 ? -24.498 11.457 38.903 1.00 47.97 297 ARG A N 1
ATOM 2253 C CA . ARG A 1 297 ? -24.620 11.661 40.363 1.00 47.97 297 ARG A CA 1
ATOM 2254 C C . ARG A 1 297 ? -23.256 11.628 41.087 1.00 47.97 297 ARG A C 1
ATOM 2256 O O . ARG A 1 297 ? -22.278 11.039 40.648 1.00 47.97 297 ARG A O 1
ATOM 2263 N N . VAL A 1 298 ? -23.135 12.386 42.178 1.00 42.53 298 VAL A N 1
ATOM 2264 C CA . VAL A 1 298 ? -21.907 12.443 42.989 1.00 42.53 298 VAL A CA 1
ATOM 2265 C C . VAL A 1 298 ? -21.584 11.042 43.513 1.00 42.53 298 VAL A C 1
ATOM 2267 O O . VAL A 1 298 ? -22.182 10.644 44.507 1.00 42.53 298 VAL A O 1
ATOM 2270 N N . ILE A 1 299 ? -20.584 10.365 42.943 1.00 42.94 299 ILE A N 1
ATOM 2271 C CA . ILE A 1 299 ? -19.723 9.503 43.753 1.00 42.94 299 ILE A CA 1
ATOM 2272 C C . ILE A 1 299 ? -18.775 10.462 44.481 1.00 42.94 299 ILE A C 1
ATOM 2274 O O . ILE A 1 299 ? -18.003 11.178 43.831 1.00 42.94 299 ILE A O 1
ATOM 2278 N N . PRO A 1 300 ? -18.850 10.576 45.819 1.00 36.31 300 PRO A N 1
ATOM 2279 C CA . PRO A 1 300 ? -17.883 11.343 46.579 1.00 36.31 300 PRO A CA 1
ATOM 2280 C C . PRO A 1 300 ? -16.481 10.851 46.230 1.00 36.31 300 PRO A C 1
ATOM 2282 O O . PRO A 1 300 ? -16.210 9.657 46.197 1.00 36.31 300 PRO A O 1
ATOM 2285 N N . THR A 1 301 ? -15.606 11.811 45.968 1.00 34.56 301 THR A N 1
ATOM 2286 C CA . THR A 1 301 ? -14.206 11.710 45.553 1.00 34.56 301 THR A CA 1
ATOM 2287 C C . THR A 1 301 ? -13.301 10.978 46.557 1.00 34.56 301 THR A C 1
ATOM 2289 O O . THR A 1 301 ? -12.340 11.553 47.070 1.00 34.56 301 THR A O 1
ATOM 2292 N N . THR A 1 302 ? -13.586 9.717 46.863 1.00 40.41 302 THR A N 1
ATOM 2293 C CA . THR A 1 302 ? -12.688 8.844 47.631 1.00 40.41 302 THR A CA 1
ATOM 2294 C C . THR A 1 302 ? -12.233 7.618 46.857 1.00 40.41 302 THR A C 1
ATOM 2296 O O . THR A 1 302 ? -11.449 6.855 47.414 1.00 40.41 302 THR A O 1
ATOM 2299 N N . SER A 1 303 ? -12.637 7.449 45.589 1.00 45.38 303 SER A N 1
ATOM 2300 C CA . SER A 1 303 ? -12.033 6.417 44.745 1.00 45.38 303 SER A CA 1
ATOM 2301 C C . SER A 1 303 ? -10.512 6.665 44.666 1.00 45.38 303 SER A C 1
ATOM 2303 O O . SER A 1 303 ? -10.093 7.760 44.264 1.00 45.38 303 SER A O 1
ATOM 2305 N N . PRO A 1 304 ? -9.665 5.700 45.076 1.00 50.84 304 PRO A N 1
ATOM 2306 C CA . PRO A 1 304 ? -8.206 5.837 45.104 1.00 50.84 304 PRO A CA 1
ATOM 2307 C C . PRO A 1 304 ? -7.568 6.121 43.735 1.00 50.84 304 PRO A C 1
ATOM 2309 O O . PRO A 1 304 ? -6.381 6.441 43.676 1.00 50.84 304 PRO A O 1
ATOM 2312 N N . CYS A 1 305 ? -8.337 6.022 42.647 1.00 59.03 305 CYS A N 1
ATOM 2313 C CA . CYS A 1 305 ? -7.849 6.094 41.272 1.00 59.03 305 CYS A CA 1
ATOM 2314 C C . CYS A 1 305 ? -7.697 7.527 40.725 1.00 59.03 305 CYS A C 1
ATOM 2316 O O . CYS A 1 305 ? -7.279 7.688 39.585 1.00 59.03 305 CYS A O 1
ATOM 2318 N N . GLY A 1 306 ? -8.009 8.562 41.518 1.00 50.81 306 GLY A N 1
ATOM 2319 C CA . GLY A 1 306 ? -7.687 9.965 41.223 1.00 50.81 306 GLY A CA 1
ATOM 2320 C C . GLY A 1 306 ? -8.281 10.508 39.919 1.00 50.81 306 GLY A C 1
ATOM 2321 O O . GLY A 1 306 ? -7.590 10.597 38.911 1.00 50.81 306 GLY A O 1
ATOM 2322 N N . THR A 1 307 ? -9.535 10.961 39.942 1.00 47.44 307 THR A N 1
ATOM 2323 C CA . THR A 1 307 ? -10.177 11.600 38.780 1.00 47.44 307 THR A CA 1
ATOM 2324 C C . THR A 1 307 ? -10.514 13.074 39.035 1.00 47.44 307 THR A C 1
ATOM 2326 O O . THR A 1 307 ? -10.803 1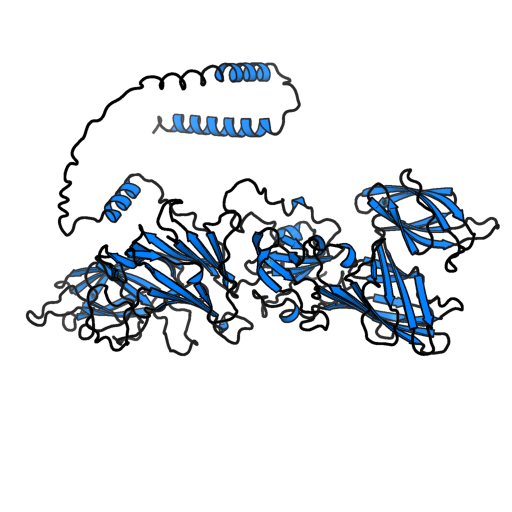3.497 40.154 1.00 47.44 307 THR A O 1
ATOM 2329 N N . THR A 1 308 ? -10.438 13.876 37.968 1.00 47.75 308 THR A N 1
ATOM 2330 C CA . THR A 1 308 ? -10.806 15.304 37.907 1.00 47.75 308 THR A CA 1
ATOM 2331 C C . THR A 1 308 ? -11.927 15.430 36.882 1.00 47.75 308 THR A C 1
ATOM 2333 O O . THR A 1 308 ? -11.781 14.813 35.842 1.00 47.75 308 THR A O 1
ATOM 2336 N N . ALA A 1 309 ? -12.980 16.217 37.131 1.00 53.78 309 ALA A N 1
ATOM 2337 C CA . ALA A 1 309 ? -14.155 16.342 36.252 1.00 53.78 309 ALA A CA 1
ATOM 2338 C C . ALA A 1 309 ? -13.816 16.510 34.751 1.00 53.78 309 ALA A C 1
ATOM 2340 O O . ALA A 1 309 ? -13.179 17.491 34.367 1.00 53.78 309 ALA A O 1
ATOM 2341 N N . ALA A 1 310 ? -14.293 15.597 33.906 1.00 61.66 310 ALA A N 1
ATOM 2342 C CA . ALA A 1 310 ? -14.111 15.589 32.465 1.00 61.66 310 ALA A CA 1
ATOM 2343 C C . ALA A 1 310 ? -15.429 15.261 31.766 1.00 61.66 310 ALA A C 1
ATOM 2345 O O . ALA A 1 310 ? -16.172 14.378 32.177 1.00 61.66 310 ALA A O 1
ATOM 2346 N N . LYS A 1 311 ? -15.705 15.998 30.694 1.00 83.62 311 LYS A N 1
ATOM 2347 C CA . LYS A 1 311 ? -16.851 15.810 29.802 1.00 83.62 311 LYS A CA 1
ATOM 2348 C C . LYS A 1 311 ? -16.523 14.809 28.682 1.00 83.62 311 LYS A C 1
ATOM 2350 O O . LYS A 1 311 ? -16.976 14.990 27.560 1.00 83.62 311 LYS A O 1
ATOM 2355 N N . GLU A 1 312 ? -15.662 13.824 28.940 1.00 86.38 312 GLU A N 1
ATOM 2356 C CA . GLU A 1 312 ? -15.195 12.893 27.907 1.00 86.38 312 GLU A CA 1
ATOM 2357 C C . GLU A 1 312 ? -14.990 11.467 28.439 1.00 86.38 312 GLU A C 1
ATOM 2359 O O . GLU A 1 312 ? -14.414 11.279 29.512 1.00 86.38 312 GLU A O 1
ATOM 2364 N N . LEU A 1 313 ? -15.426 10.469 27.663 1.00 88.69 313 LEU A N 1
ATOM 2365 C CA . LEU A 1 313 ? -15.092 9.051 27.829 1.00 88.69 313 LEU A CA 1
ATOM 2366 C C . LEU A 1 313 ? -14.076 8.672 26.752 1.00 88.69 313 LEU A C 1
ATOM 2368 O O . LEU A 1 313 ? -14.369 8.803 25.568 1.00 88.69 313 LEU A O 1
ATOM 2372 N N . LYS A 1 314 ? -12.889 8.198 27.130 1.00 90.44 314 LYS A N 1
ATOM 2373 C CA . LYS A 1 314 ? -11.874 7.754 26.168 1.00 90.44 314 LYS A CA 1
ATOM 2374 C C . LYS A 1 314 ? -12.008 6.266 25.894 1.00 90.44 314 LYS A C 1
ATOM 2376 O O . LYS A 1 314 ? -12.380 5.495 26.774 1.00 90.44 314 LYS A O 1
ATOM 2381 N N . PHE A 1 315 ? -11.616 5.847 24.705 1.00 92.69 315 PHE A N 1
ATOM 2382 C CA . PHE A 1 315 ? -11.372 4.448 24.393 1.00 92.69 315 PHE A CA 1
ATOM 2383 C C . PHE A 1 315 ? -9.998 4.292 23.742 1.00 92.69 315 PHE A C 1
ATOM 2385 O O . PHE A 1 315 ? -9.477 5.232 23.148 1.00 92.69 315 PHE A O 1
ATOM 2392 N N . SER A 1 316 ? -9.397 3.111 23.862 1.00 92.88 316 SER A N 1
ATOM 2393 C CA . SER A 1 316 ? -8.185 2.752 23.127 1.00 92.88 316 SER A CA 1
ATOM 2394 C C . SER A 1 316 ? -8.334 1.365 22.527 1.00 92.88 316 SER A C 1
ATOM 2396 O O . SER A 1 316 ? -8.595 0.412 23.263 1.00 92.88 316 SER A O 1
ATOM 2398 N N . LEU A 1 317 ? -8.094 1.247 21.231 1.00 93.00 317 LEU A N 1
ATOM 2399 C CA . LEU A 1 317 ? -7.895 -0.013 20.539 1.00 93.00 317 LEU A CA 1
ATOM 2400 C C . LEU A 1 317 ? -6.394 -0.307 20.505 1.00 93.00 317 LEU A C 1
ATOM 2402 O O . LEU A 1 317 ? -5.617 0.504 19.999 1.00 93.00 317 LEU A O 1
ATOM 2406 N N . LYS A 1 318 ? -5.984 -1.435 21.082 1.00 91.31 318 LYS A N 1
ATOM 2407 C CA . LYS A 1 318 ? -4.582 -1.846 21.166 1.00 91.31 318 LYS A CA 1
ATOM 2408 C C . LYS A 1 318 ? -4.349 -3.122 20.388 1.00 91.31 318 LYS A C 1
ATOM 2410 O O . LYS A 1 318 ? -4.991 -4.133 20.674 1.00 91.31 318 LYS A O 1
ATOM 2415 N N . THR A 1 319 ? -3.354 -3.073 19.517 1.00 90.00 319 THR A N 1
ATOM 2416 C CA . THR A 1 319 ? -2.880 -4.221 18.749 1.00 90.00 319 THR A CA 1
ATOM 2417 C C . THR A 1 319 ? -1.464 -4.523 19.185 1.00 90.00 319 THR A C 1
ATOM 2419 O O . THR A 1 319 ? -0.576 -3.668 19.105 1.00 90.00 319 THR A O 1
ATOM 2422 N N . LEU A 1 320 ? -1.274 -5.709 19.763 1.00 85.69 320 LEU A N 1
ATOM 2423 C CA . LEU A 1 320 ? -0.014 -6.061 20.403 1.00 85.69 320 LEU A CA 1
ATOM 2424 C C . LEU A 1 320 ? 1.115 -6.147 19.384 1.00 85.69 320 LEU A C 1
ATOM 2426 O O . LEU A 1 320 ? 0.932 -6.628 18.276 1.00 85.69 320 LEU A O 1
ATOM 2430 N N . GLN A 1 321 ? 2.310 -5.751 19.820 1.00 85.31 321 GLN A N 1
ATOM 2431 C CA . GLN A 1 321 ? 3.520 -5.786 18.999 1.00 85.31 321 GLN A CA 1
ATOM 2432 C C . GLN A 1 321 ? 3.750 -7.158 18.352 1.00 85.31 321 GLN A C 1
ATOM 2434 O O . GLN A 1 321 ? 4.152 -7.230 17.204 1.00 85.31 321 GLN A O 1
ATOM 2439 N N . LYS A 1 322 ? 3.479 -8.243 19.091 1.00 85.56 322 LYS A N 1
ATOM 2440 C CA . LYS A 1 322 ? 3.684 -9.623 18.630 1.00 85.56 322 LYS A CA 1
ATOM 2441 C C . LYS A 1 322 ? 2.797 -10.024 17.442 1.00 85.56 322 LYS A C 1
ATOM 2443 O O . LYS A 1 322 ? 3.052 -11.065 16.849 1.00 85.56 322 LYS A O 1
ATOM 2448 N N . GLU A 1 323 ? 1.748 -9.248 17.173 1.00 83.69 323 GLU A N 1
ATOM 2449 C CA . GLU A 1 323 ? 0.855 -9.451 16.031 1.00 83.69 323 GLU A CA 1
ATOM 2450 C C . GLU A 1 323 ? 1.376 -8.765 14.763 1.00 83.69 323 GLU A C 1
ATOM 2452 O O . GLU A 1 323 ? 0.872 -9.053 13.684 1.00 83.69 323 GLU A O 1
ATOM 2457 N N . PHE A 1 324 ? 2.369 -7.881 14.893 1.00 79.38 324 PHE A N 1
ATOM 2458 C CA . PHE A 1 324 ? 3.107 -7.300 13.778 1.00 79.38 324 PHE A CA 1
ATOM 2459 C C . PHE A 1 324 ? 4.416 -8.066 13.586 1.00 79.38 324 PHE A C 1
ATOM 2461 O O . PHE A 1 324 ? 5.054 -8.494 14.553 1.00 79.38 324 PHE A O 1
ATOM 2468 N N . ASP A 1 325 ? 4.846 -8.194 12.344 1.00 77.88 325 ASP A N 1
ATOM 2469 C CA . ASP A 1 325 ? 6.164 -8.707 11.980 1.00 77.88 325 ASP A CA 1
ATOM 2470 C C . ASP A 1 325 ? 7.297 -7.742 12.333 1.00 77.88 325 ASP A C 1
ATOM 2472 O O . ASP A 1 325 ? 8.313 -8.200 12.864 1.00 77.88 325 ASP A O 1
ATOM 2476 N N . ASP A 1 326 ? 7.108 -6.432 12.132 1.00 67.38 326 ASP A N 1
ATOM 2477 C CA . ASP A 1 326 ? 8.226 -5.473 12.173 1.00 67.38 326 ASP A CA 1
ATOM 2478 C C . ASP A 1 326 ? 8.101 -4.330 13.191 1.00 67.38 326 ASP A C 1
ATOM 2480 O O . ASP A 1 326 ? 9.005 -3.497 13.340 1.00 67.38 326 ASP A O 1
ATOM 2484 N N . SER A 1 327 ? 7.033 -4.298 13.991 1.00 66.81 327 SER A N 1
ATOM 2485 C CA . SER A 1 327 ? 6.898 -3.252 15.008 1.00 66.81 327 SER A CA 1
ATOM 2486 C C . SER A 1 327 ? 7.768 -3.536 16.242 1.00 66.81 327 SER A C 1
ATOM 2488 O O . SER A 1 327 ? 7.775 -4.629 16.808 1.00 66.81 327 SER A O 1
ATOM 2490 N N . ASP A 1 328 ? 8.479 -2.517 16.740 1.00 79.50 328 ASP A N 1
ATOM 2491 C CA . ASP A 1 328 ? 9.093 -2.533 18.078 1.00 79.50 328 ASP A CA 1
ATOM 2492 C C . ASP A 1 328 ? 8.092 -2.120 19.180 1.00 79.50 328 ASP A C 1
ATOM 2494 O O . ASP A 1 328 ? 8.459 -1.990 20.352 1.00 79.50 328 ASP A O 1
ATOM 2498 N N . LYS A 1 329 ? 6.832 -1.850 18.799 1.00 82.31 329 LYS A N 1
ATOM 2499 C CA . LYS A 1 329 ? 5.821 -1.176 19.620 1.00 82.31 329 LYS A CA 1
ATOM 2500 C C . LYS A 1 329 ? 4.414 -1.684 19.328 1.00 82.31 329 LYS A C 1
ATOM 2502 O O . LYS A 1 329 ? 4.025 -1.871 18.192 1.00 82.31 329 LYS A O 1
ATOM 2507 N N . THR A 1 330 ? 3.611 -1.772 20.382 1.00 86.12 330 THR A N 1
ATOM 2508 C CA . THR A 1 330 ? 2.152 -1.929 20.277 1.00 86.12 330 THR A CA 1
ATOM 2509 C C . THR A 1 330 ? 1.538 -0.730 19.548 1.00 86.12 330 THR A C 1
ATOM 2511 O O . THR A 1 330 ? 1.812 0.416 19.920 1.00 86.12 330 THR A O 1
ATOM 2514 N N . GLU A 1 331 ? 0.669 -0.978 18.568 1.00 89.94 331 GLU A N 1
ATOM 2515 C CA . GLU A 1 331 ? -0.180 0.064 17.989 1.00 89.94 331 GLU A CA 1
ATOM 2516 C C . GLU A 1 331 ? -1.306 0.394 18.976 1.00 89.94 331 GLU A C 1
ATOM 2518 O O . GLU A 1 331 ? -1.959 -0.492 19.527 1.00 89.94 331 GLU A O 1
ATOM 2523 N N . THR A 1 332 ? -1.525 1.680 19.246 1.00 91.31 332 THR A N 1
ATOM 2524 C CA . THR A 1 332 ? -2.658 2.143 20.055 1.00 91.31 332 THR A CA 1
ATOM 2525 C C . THR A 1 332 ? -3.365 3.264 19.313 1.00 91.31 332 THR A C 1
ATOM 2527 O O . THR A 1 332 ? -2.795 4.344 19.133 1.00 91.31 332 THR A O 1
ATOM 2530 N N . VAL A 1 333 ? -4.606 2.999 18.905 1.00 93.75 333 VAL A N 1
ATOM 2531 C CA . VAL A 1 333 ? -5.532 4.007 18.384 1.00 93.75 333 VAL A CA 1
ATOM 2532 C C . VAL A 1 333 ? -6.457 4.417 19.520 1.00 93.75 333 VAL A C 1
ATOM 2534 O O . VAL A 1 333 ? -7.178 3.594 20.078 1.00 93.75 333 VAL A O 1
ATOM 2537 N N . GLU A 1 334 ? -6.416 5.684 19.892 1.00 94.44 334 GLU A N 1
ATOM 2538 C CA . GLU A 1 334 ? -7.256 6.280 20.918 1.00 94.44 334 GLU A CA 1
ATOM 2539 C C . GLU A 1 334 ? -8.392 7.065 20.270 1.00 94.44 334 GLU A C 1
ATOM 2541 O O . GLU A 1 334 ? -8.227 7.712 19.237 1.00 94.44 334 GLU A O 1
ATOM 2546 N N . GLY A 1 335 ? -9.550 7.038 20.909 1.00 93.62 335 GLY A N 1
ATOM 2547 C CA . GLY A 1 335 ? -10.641 7.933 20.582 1.00 93.62 335 GLY A CA 1
ATOM 2548 C C . GLY A 1 335 ? -11.322 8.449 21.833 1.00 93.62 335 GLY A C 1
ATOM 2549 O O . GLY A 1 335 ? -11.044 7.999 22.950 1.00 93.62 335 GLY A O 1
ATOM 2550 N N . LYS A 1 336 ? -12.226 9.409 21.665 1.00 93.62 336 LYS A N 1
ATOM 2551 C CA . LYS A 1 336 ? -13.032 9.904 22.776 1.00 93.62 336 LYS A CA 1
ATOM 2552 C C . LYS A 1 336 ? -14.452 10.254 22.366 1.00 93.62 336 LYS A C 1
ATOM 2554 O O . LYS A 1 336 ? -14.701 10.730 21.266 1.00 93.62 336 LYS A O 1
ATOM 2559 N N . ILE A 1 337 ? -15.360 10.025 23.301 1.00 92.56 337 ILE A N 1
ATOM 2560 C CA . ILE A 1 337 ? -16.749 10.451 23.261 1.00 92.56 337 ILE A CA 1
ATOM 2561 C C . ILE A 1 337 ? -16.852 11.703 24.114 1.00 92.56 337 ILE A C 1
ATOM 2563 O O . ILE A 1 337 ? -16.534 11.666 25.302 1.00 92.56 337 ILE A O 1
ATOM 2567 N N . THR A 1 338 ? -17.281 12.806 23.518 1.00 91.94 338 THR A N 1
ATOM 2568 C CA . THR A 1 338 ? -17.358 14.111 24.172 1.00 91.94 338 THR A CA 1
ATOM 2569 C C . THR A 1 338 ? -18.809 14.465 24.477 1.00 91.94 338 THR A C 1
ATOM 2571 O O . THR A 1 338 ? -19.688 14.311 23.631 1.00 91.94 338 THR A O 1
ATOM 2574 N N . VAL A 1 339 ? -19.049 14.993 25.676 1.00 90.12 339 VAL A N 1
ATOM 2575 C CA . VAL A 1 339 ? -20.319 15.609 26.065 1.00 90.12 339 VAL A CA 1
ATOM 2576 C C . VAL A 1 339 ? -20.263 17.097 25.730 1.00 90.12 339 VAL A C 1
ATOM 2578 O O . VAL A 1 339 ? -19.434 17.841 26.265 1.00 90.12 339 VAL A O 1
ATOM 2581 N N . THR A 1 340 ? -21.136 17.538 24.831 1.00 88.94 340 THR A N 1
ATOM 2582 C CA . THR A 1 340 ? -21.221 18.929 24.380 1.00 88.94 340 THR A CA 1
ATOM 2583 C C . THR A 1 340 ? -21.862 19.826 25.444 1.00 88.94 340 THR A C 1
ATOM 2585 O O . THR A 1 340 ? -22.426 19.367 26.439 1.00 88.94 340 THR A O 1
ATOM 2588 N N . ASP A 1 341 ? -21.801 21.142 25.243 1.00 85.62 341 ASP A N 1
ATOM 2589 C CA . ASP A 1 341 ? -22.475 22.103 26.127 1.00 85.62 341 ASP A CA 1
ATOM 2590 C C . ASP A 1 341 ? -24.010 22.081 25.998 1.00 85.62 341 ASP A C 1
ATOM 2592 O O . ASP A 1 341 ? -24.704 22.656 26.834 1.00 85.62 341 ASP A O 1
ATOM 2596 N N . GLU A 1 342 ? -24.542 21.396 24.983 1.00 85.56 342 GLU A N 1
ATOM 2597 C CA . GLU A 1 342 ? -25.981 21.206 24.767 1.00 85.56 342 GLU A CA 1
ATOM 2598 C C . GLU A 1 342 ? -26.513 19.914 25.399 1.00 85.56 342 GLU A C 1
ATOM 2600 O O . GLU A 1 342 ? -27.636 19.509 25.101 1.00 85.56 342 GLU A O 1
ATOM 2605 N N . ASN A 1 343 ? -25.722 19.265 26.262 1.00 88.44 343 ASN A N 1
ATOM 2606 C CA . ASN A 1 343 ? -26.044 17.962 26.845 1.00 88.44 343 ASN A CA 1
ATOM 2607 C C . ASN A 1 343 ? -26.309 16.924 25.747 1.00 88.44 343 ASN A C 1
ATOM 2609 O O . ASN A 1 343 ? -27.309 16.208 25.768 1.00 88.44 343 ASN A O 1
ATOM 2613 N N . GLN A 1 344 ? -25.415 16.887 24.757 1.00 90.69 344 GLN A N 1
ATOM 2614 C CA . GLN A 1 344 ? -25.387 15.860 23.722 1.00 90.69 344 GLN A CA 1
ATOM 2615 C C . GLN A 1 344 ? -24.077 15.089 23.801 1.00 90.69 344 GLN A C 1
ATOM 2617 O O . GLN A 1 344 ? -23.080 15.617 24.292 1.00 90.69 344 GLN A O 1
ATOM 2622 N N . VAL A 1 345 ? -24.065 13.861 23.300 1.00 91.00 345 VAL A N 1
ATOM 2623 C CA . VAL A 1 345 ? -22.851 13.049 23.162 1.00 91.00 345 VAL A CA 1
ATOM 2624 C C . VAL A 1 345 ? -22.436 12.989 21.693 1.00 91.00 345 VAL A C 1
ATOM 2626 O O . VAL A 1 345 ? -23.285 12.898 20.811 1.00 91.00 345 VAL A O 1
ATOM 2629 N N . THR A 1 346 ? -21.133 13.048 21.414 1.00 93.81 346 THR A N 1
ATOM 2630 C CA . THR A 1 346 ? -20.594 12.919 20.049 1.00 93.81 346 THR A CA 1
ATOM 2631 C C . THR A 1 346 ? -19.198 12.296 20.025 1.00 93.81 346 THR A C 1
ATOM 2633 O O . THR A 1 346 ? -18.480 12.346 21.023 1.00 93.81 346 THR A O 1
ATOM 2636 N N . ILE A 1 347 ? -18.805 11.741 18.876 1.00 93.56 347 ILE A N 1
ATOM 2637 C CA . ILE A 1 347 ? -17.442 11.291 18.561 1.00 93.56 347 ILE A CA 1
ATOM 2638 C C . ILE A 1 347 ? -16.995 11.995 17.281 1.00 93.56 347 ILE A C 1
ATOM 2640 O O . ILE A 1 347 ? -17.428 11.629 16.190 1.00 93.56 347 ILE A O 1
ATOM 2644 N N . ARG A 1 348 ? -16.145 13.017 17.366 1.00 93.38 348 ARG A N 1
ATOM 2645 C CA . ARG A 1 348 ? -15.699 13.723 16.154 1.00 93.38 348 ARG A CA 1
ATOM 2646 C C . ARG A 1 348 ? -14.596 12.941 15.432 1.00 93.38 348 ARG A C 1
ATOM 2648 O O . ARG A 1 348 ? -13.831 12.238 16.083 1.00 93.38 348 ARG A O 1
ATOM 2655 N N . PRO A 1 349 ? -14.435 13.103 14.108 1.00 92.94 349 PRO A N 1
ATOM 2656 C CA . PRO A 1 349 ? -13.279 12.558 13.392 1.00 92.94 349 PRO A CA 1
ATOM 2657 C C . PRO A 1 349 ? -11.938 12.945 14.044 1.00 92.94 349 PRO A C 1
ATOM 2659 O O . PRO A 1 349 ? -11.079 12.091 14.240 1.00 92.94 349 PRO A O 1
ATOM 2662 N N . ASP A 1 350 ? -11.809 14.204 14.477 1.00 93.06 350 ASP A N 1
ATOM 2663 C CA . ASP A 1 350 ? -10.621 14.735 15.168 1.00 93.06 350 ASP A CA 1
ATOM 2664 C C . ASP A 1 350 ? -10.415 14.166 16.583 1.00 93.06 350 ASP A C 1
ATOM 2666 O O . ASP A 1 350 ? -9.353 14.352 17.182 1.00 93.06 350 ASP A O 1
ATOM 2670 N N . ASP A 1 351 ? -11.424 13.489 17.140 1.00 92.69 351 ASP A N 1
ATOM 2671 C CA . ASP A 1 351 ? -11.319 12.822 18.434 1.00 92.69 351 ASP A CA 1
ATOM 2672 C C . ASP A 1 351 ? -10.590 11.474 18.327 1.00 92.69 351 ASP A C 1
ATOM 2674 O O . ASP A 1 351 ? -10.230 10.922 19.365 1.00 92.69 351 ASP A O 1
ATOM 2678 N N . ILE A 1 352 ? -10.356 10.958 17.111 1.00 93.88 352 ILE A N 1
ATOM 2679 C CA . ILE A 1 352 ? -9.670 9.688 16.841 1.00 93.88 352 ILE A CA 1
ATOM 2680 C C . ILE A 1 352 ? -8.224 9.967 16.420 1.00 93.88 352 ILE A C 1
ATOM 2682 O O . ILE A 1 352 ? -7.954 10.706 15.475 1.00 93.88 352 ILE A O 1
ATOM 2686 N N . SER A 1 353 ? -7.270 9.357 17.115 1.00 92.75 353 SER A N 1
ATOM 2687 C CA . SER A 1 353 ? -5.838 9.526 16.854 1.00 92.75 353 SER A CA 1
ATOM 2688 C C . SER A 1 353 ? -5.061 8.275 17.252 1.00 92.75 353 SER A C 1
ATOM 2690 O O . SER A 1 353 ? -5.555 7.470 18.029 1.00 92.75 353 SER A O 1
ATOM 2692 N N . ALA A 1 354 ? -3.833 8.096 16.770 1.00 86.88 354 ALA A N 1
ATOM 2693 C CA . ALA A 1 354 ? -2.932 7.089 17.333 1.00 86.88 354 ALA A CA 1
ATOM 2694 C C . ALA A 1 354 ? -1.788 7.730 18.106 1.00 86.88 354 ALA A C 1
ATOM 2696 O O . ALA A 1 354 ? -1.299 8.807 17.763 1.00 86.88 354 ALA A O 1
ATOM 2697 N N . SER A 1 355 ? -1.319 7.023 19.133 1.00 77.88 355 SER A N 1
ATOM 2698 C CA . SER A 1 355 ? -0.126 7.420 19.886 1.00 77.88 355 SER A CA 1
ATOM 2699 C C . SER A 1 355 ? 1.177 7.215 19.098 1.00 77.88 355 SER A C 1
ATOM 2701 O O . SER A 1 355 ? 2.231 7.700 19.509 1.00 77.88 355 SER A O 1
ATOM 2703 N N . SER A 1 356 ? 1.121 6.467 17.992 1.00 74.31 356 SER A N 1
ATOM 2704 C CA . SER A 1 356 ? 2.229 6.172 17.078 1.00 74.31 356 SER A CA 1
ATOM 2705 C C . SER A 1 356 ? 1.897 6.631 15.652 1.00 74.31 356 SER A C 1
ATOM 2707 O O . SER A 1 356 ? 0.765 6.995 15.345 1.00 74.31 356 SER A O 1
ATOM 2709 N N . THR A 1 357 ? 2.885 6.599 14.755 1.00 67.06 357 THR A N 1
ATOM 2710 C CA . THR A 1 357 ? 2.760 6.972 13.332 1.00 67.06 357 THR A CA 1
ATOM 2711 C C . THR A 1 357 ? 1.870 6.034 12.501 1.00 67.06 357 THR A C 1
ATOM 2713 O O . THR A 1 357 ? 1.871 6.144 11.281 1.00 67.06 357 THR A O 1
ATOM 2716 N N . GLY A 1 358 ? 1.130 5.117 13.133 1.00 79.06 358 GLY A N 1
ATOM 2717 C CA . GLY A 1 358 ? 0.376 4.057 12.461 1.00 79.06 358 GLY A CA 1
ATOM 2718 C C . GLY A 1 358 ? -1.026 4.444 11.986 1.00 79.06 358 GLY A C 1
ATOM 2719 O O . GLY A 1 358 ? -1.594 3.732 11.173 1.00 79.06 358 GLY A O 1
ATOM 2720 N N . PHE A 1 359 ? -1.604 5.567 12.427 1.00 89.00 359 PHE A N 1
ATOM 2721 C CA . PHE A 1 359 ? -2.967 5.932 12.019 1.00 89.00 359 PHE A CA 1
ATOM 2722 C C . PHE A 1 359 ? -2.998 6.957 10.888 1.00 89.00 359 PHE A C 1
ATOM 2724 O O . PHE A 1 359 ? -2.583 8.108 11.043 1.00 89.00 359 PHE A O 1
ATOM 2731 N N . PHE A 1 360 ? -3.562 6.546 9.759 1.00 89.62 360 PHE A N 1
ATOM 2732 C CA . PHE A 1 360 ? -3.719 7.343 8.551 1.00 89.62 360 PHE A CA 1
ATOM 2733 C C . PHE A 1 360 ? -5.029 8.126 8.584 1.00 89.62 360 PHE A C 1
ATOM 2735 O O . PHE A 1 360 ? -5.905 7.885 7.759 1.00 89.62 360 PHE A O 1
ATOM 2742 N N . GLY A 1 361 ? -5.108 9.059 9.543 1.00 86.12 361 GLY A N 1
ATOM 2743 C CA . GLY A 1 361 ? -6.093 10.144 9.651 1.00 86.12 361 GLY A CA 1
ATOM 2744 C C . GLY A 1 361 ? -7.573 9.752 9.589 1.00 86.12 361 GLY A C 1
ATOM 2745 O O . GLY A 1 361 ? -7.930 8.605 9.382 1.00 86.12 361 GLY A O 1
ATOM 2746 N N . MET A 1 362 ? -8.455 10.737 9.757 1.00 92.88 362 MET A N 1
ATOM 2747 C CA . MET A 1 362 ? -9.868 10.618 9.394 1.00 92.88 362 MET A CA 1
ATOM 2748 C C . MET A 1 362 ? -10.144 11.603 8.260 1.00 92.88 362 MET A C 1
ATOM 2750 O O . MET A 1 362 ? -10.186 12.811 8.475 1.00 92.88 362 MET A O 1
ATOM 2754 N N . PHE A 1 363 ? -10.300 11.094 7.046 1.00 92.81 363 PHE A N 1
ATOM 2755 C CA . PHE A 1 363 ? -10.528 11.895 5.848 1.00 92.81 363 PHE A CA 1
ATOM 2756 C C . PHE A 1 363 ? -12.006 11.891 5.488 1.00 92.81 363 PHE A C 1
ATOM 2758 O O . PHE A 1 363 ? -12.643 10.837 5.472 1.00 92.81 363 PHE A O 1
ATOM 2765 N N . GLN A 1 364 ? -12.546 13.069 5.193 1.00 91.75 364 GLN A N 1
ATOM 2766 C CA . GLN A 1 364 ? -13.925 13.216 4.752 1.00 91.75 364 GLN A CA 1
ATOM 2767 C C . GLN A 1 364 ? -14.096 12.570 3.375 1.00 91.75 364 GLN A C 1
ATOM 2769 O O . GLN A 1 364 ? -13.304 12.798 2.469 1.00 91.75 364 GLN A O 1
ATOM 2774 N N . ASN A 1 365 ? -15.131 11.757 3.213 1.00 88.69 365 ASN A N 1
ATOM 2775 C CA . ASN A 1 365 ? -15.422 11.088 1.959 1.00 88.69 365 ASN A CA 1
ATOM 2776 C C . ASN A 1 365 ? -15.992 12.097 0.950 1.00 88.69 365 ASN A C 1
ATOM 2778 O O . ASN A 1 365 ? -16.978 12.781 1.226 1.00 88.69 365 ASN A O 1
ATOM 2782 N N . SER A 1 366 ? -15.412 12.169 -0.245 1.00 84.69 366 SER A N 1
ATOM 2783 C CA . SER A 1 366 ? -15.864 13.119 -1.272 1.00 84.69 366 SER A CA 1
ATOM 2784 C C . SER A 1 366 ? -17.202 12.799 -1.917 1.00 84.69 366 SER A C 1
ATOM 2786 O O . SER A 1 366 ? -17.893 13.710 -2.370 1.00 84.69 366 SER A O 1
ATOM 2788 N N . GLU A 1 367 ? -17.602 11.527 -1.953 1.00 84.88 367 GLU A N 1
ATOM 2789 C CA . GLU A 1 367 ? -18.929 11.136 -2.438 1.00 84.88 367 GLU A CA 1
ATOM 2790 C C . GLU A 1 367 ? -20.004 11.435 -1.381 1.00 84.88 367 GLU A C 1
ATOM 2792 O O . GLU A 1 367 ? -21.171 11.649 -1.719 1.00 84.88 367 GLU A O 1
ATOM 2797 N N . ASN A 1 368 ? -19.625 11.474 -0.099 1.00 86.12 368 ASN A N 1
ATOM 2798 C CA . ASN A 1 368 ? -20.522 11.785 1.002 1.00 86.12 368 ASN A CA 1
ATOM 2799 C C . ASN A 1 368 ? -19.791 12.479 2.155 1.00 86.12 368 ASN A C 1
ATOM 2801 O O . ASN A 1 368 ? -19.228 11.825 3.030 1.00 86.12 368 ASN A O 1
ATOM 2805 N N . SER A 1 369 ? -19.926 13.803 2.228 1.00 89.31 369 SER A N 1
ATOM 2806 C CA . SER A 1 369 ? -19.295 14.637 3.257 1.00 89.31 369 SER A CA 1
ATOM 2807 C C . SER A 1 369 ? -19.710 14.298 4.698 1.00 89.31 369 SER A C 1
ATOM 2809 O O . SER A 1 369 ? -19.122 14.807 5.645 1.00 89.31 369 SER A O 1
ATOM 2811 N N . ARG A 1 370 ? -20.738 13.468 4.899 1.00 88.44 370 ARG A N 1
ATOM 2812 C CA . ARG A 1 370 ? -21.155 13.001 6.230 1.00 88.44 370 ARG A CA 1
ATOM 2813 C C . ARG A 1 370 ? -20.350 11.805 6.722 1.00 88.44 370 ARG A C 1
ATOM 2815 O O . ARG A 1 370 ? -20.538 11.383 7.855 1.00 88.44 370 ARG A O 1
ATOM 2822 N N . ILE A 1 371 ? -19.526 11.217 5.865 1.00 90.00 371 ILE A N 1
ATOM 2823 C CA . ILE A 1 371 ? -18.682 10.077 6.191 1.00 90.00 371 ILE A CA 1
ATOM 2824 C C . ILE A 1 371 ? -17.249 10.583 6.312 1.00 90.00 371 ILE A C 1
ATOM 2826 O O . ILE A 1 371 ? -16.769 11.258 5.406 1.00 90.00 371 ILE A O 1
ATOM 2830 N N . SER A 1 372 ? -16.557 10.206 7.384 1.00 93.44 372 SER A N 1
ATOM 2831 C CA . SER A 1 372 ? -15.098 10.315 7.461 1.00 93.44 372 SER A CA 1
ATOM 2832 C C . SER A 1 372 ? -14.503 8.946 7.737 1.00 93.44 372 SER A C 1
ATOM 2834 O O . SER A 1 372 ? -15.082 8.159 8.483 1.00 93.44 372 SER A O 1
ATOM 2836 N N . GLN A 1 373 ? -13.369 8.643 7.115 1.00 93.94 373 GLN A N 1
ATOM 2837 C CA . GLN A 1 373 ? -12.776 7.308 7.110 1.00 93.94 373 GLN A CA 1
ATOM 2838 C C . GLN A 1 373 ? -11.293 7.369 7.458 1.00 93.94 373 GLN A C 1
ATOM 2840 O O . GLN A 1 373 ? -10.611 8.321 7.084 1.00 93.94 373 GLN A O 1
ATOM 2845 N N . GLY A 1 374 ? -10.800 6.343 8.139 1.00 93.75 374 GLY A N 1
ATOM 2846 C CA . GLY A 1 374 ? -9.412 6.232 8.568 1.00 93.75 374 GLY A CA 1
ATOM 2847 C C . GLY A 1 374 ? -8.945 4.791 8.639 1.00 93.75 374 GLY A C 1
ATOM 2848 O O . GLY A 1 374 ? -9.759 3.870 8.726 1.00 93.75 374 GLY A O 1
ATOM 2849 N N . VAL A 1 375 ? -7.630 4.580 8.587 1.00 93.38 375 VAL A N 1
ATOM 2850 C CA . VAL A 1 375 ? -7.032 3.238 8.650 1.00 93.38 375 VAL A CA 1
ATOM 2851 C C . VAL A 1 375 ? -5.824 3.224 9.582 1.00 93.38 375 VAL A C 1
ATOM 2853 O O . VAL A 1 375 ? -5.015 4.147 9.550 1.00 93.38 375 VAL A O 1
ATOM 2856 N N . SER A 1 376 ? -5.708 2.194 10.421 1.00 92.94 376 SER A N 1
ATOM 2857 C CA . SER A 1 376 ? -4.518 1.927 11.247 1.00 92.94 376 SER A CA 1
ATOM 2858 C C . SER A 1 376 ? -3.462 1.133 10.470 1.00 92.94 376 SER A C 1
ATOM 2860 O O . SER A 1 376 ? -3.777 0.549 9.430 1.00 92.94 376 SER A O 1
ATOM 2862 N N . SER A 1 377 ? -2.222 1.052 10.954 1.00 89.25 377 SER A N 1
ATOM 2863 C CA . SER A 1 377 ? -1.143 0.367 10.230 1.00 89.25 377 SER A CA 1
ATOM 2864 C C . SER A 1 377 ? -1.379 -1.138 10.158 1.00 89.25 377 SER A C 1
ATOM 2866 O O . SER A 1 377 ? -1.049 -1.760 9.152 1.00 89.25 377 SER A O 1
ATOM 2868 N N . TYR A 1 378 ? -2.074 -1.697 11.154 1.00 88.88 378 TYR A N 1
ATOM 2869 C CA . TYR A 1 378 ? -2.555 -3.082 11.155 1.00 88.88 378 TYR A CA 1
ATOM 2870 C C . TYR A 1 378 ? -3.751 -3.343 10.217 1.00 88.88 378 TYR A C 1
ATOM 2872 O O . TYR A 1 378 ? -4.210 -4.479 10.066 1.00 88.88 378 TYR A O 1
ATOM 2880 N N . GLY A 1 379 ? -4.308 -2.295 9.604 1.00 89.62 379 GLY A N 1
ATOM 2881 C CA . GLY A 1 379 ? -5.453 -2.396 8.702 1.00 89.62 379 GLY A CA 1
ATOM 2882 C C . GLY A 1 379 ? -6.815 -2.355 9.400 1.00 89.62 379 GLY A C 1
ATOM 2883 O O . GLY A 1 379 ? -7.810 -2.789 8.811 1.00 89.62 379 GLY A O 1
ATOM 2884 N N . HIS A 1 380 ? -6.900 -1.839 10.634 1.00 92.00 380 HIS A N 1
ATOM 2885 C CA . HIS A 1 380 ? -8.192 -1.511 11.245 1.00 92.00 380 HIS A CA 1
ATOM 2886 C C . HIS A 1 380 ? -8.828 -0.338 10.513 1.00 92.00 380 HIS A C 1
ATOM 2888 O O . HIS A 1 380 ? -8.181 0.685 10.312 1.00 92.00 380 HIS A O 1
ATOM 2894 N N . TYR A 1 381 ? -10.092 -0.478 10.131 1.00 93.00 381 TYR A N 1
ATOM 2895 C CA . TYR A 1 381 ? -10.810 0.539 9.373 1.00 93.00 381 TYR A CA 1
ATOM 2896 C C . TYR A 1 381 ? -11.795 1.276 10.273 1.00 93.00 381 TYR A C 1
ATOM 2898 O O . TYR A 1 381 ? -12.652 0.650 10.893 1.00 93.00 381 TYR A O 1
ATOM 2906 N N . PHE A 1 382 ? -11.681 2.595 10.324 1.00 94.88 382 PHE A N 1
ATOM 2907 C CA . PHE A 1 382 ? -12.509 3.485 11.126 1.00 94.88 382 PHE A CA 1
ATOM 2908 C C . PHE A 1 382 ? -13.421 4.266 10.192 1.00 94.88 382 PHE A C 1
ATOM 2910 O O . PHE A 1 382 ? -12.972 4.801 9.181 1.00 94.88 382 PHE A O 1
ATOM 2917 N N . GLU A 1 383 ? -14.697 4.350 10.537 1.00 94.44 383 GLU A N 1
ATOM 2918 C CA . GLU A 1 383 ? -15.675 5.152 9.818 1.00 94.44 383 GLU A CA 1
ATOM 2919 C C . GLU A 1 383 ? -16.542 5.903 10.821 1.00 94.44 383 GLU A C 1
ATOM 2921 O O . GLU A 1 383 ? -17.214 5.289 11.651 1.00 94.44 383 GLU A O 1
ATOM 2926 N N . THR A 1 384 ? -16.549 7.229 10.733 1.00 94.25 384 THR A N 1
ATOM 2927 C CA . THR A 1 384 ? -17.530 8.058 11.429 1.00 94.25 384 THR A CA 1
ATOM 2928 C C . THR A 1 384 ? -18.620 8.486 10.464 1.00 94.25 384 THR A C 1
ATOM 2930 O O . THR A 1 384 ? -18.325 8.885 9.335 1.00 94.25 384 THR A O 1
ATOM 2933 N N . TYR A 1 385 ? -19.868 8.457 10.918 1.00 92.25 385 TYR A N 1
ATOM 2934 C CA . TYR A 1 385 ? -21.015 8.935 10.156 1.00 92.25 385 TYR A CA 1
ATOM 2935 C C . TYR A 1 385 ? -21.743 10.028 10.932 1.00 92.25 385 TYR A C 1
ATOM 2937 O O . TYR A 1 385 ? -22.339 9.751 11.974 1.00 92.25 385 TYR A O 1
ATOM 2945 N N . ASP A 1 386 ? -21.746 11.247 10.399 1.00 89.88 386 ASP A N 1
ATOM 2946 C CA . ASP A 1 386 ? -22.544 12.345 10.931 1.00 89.88 386 ASP A CA 1
ATOM 2947 C C . ASP A 1 386 ? -24.020 12.054 10.668 1.00 89.88 386 ASP A C 1
ATOM 2949 O O . ASP A 1 386 ? -24.491 12.110 9.533 1.00 89.88 386 ASP A O 1
ATOM 2953 N N . THR A 1 387 ? -24.772 11.726 11.712 1.00 82.81 387 THR A N 1
ATOM 2954 C CA . THR A 1 387 ? -26.226 11.506 11.712 1.00 82.81 387 THR A CA 1
ATOM 2955 C C . THR A 1 387 ? -27.031 12.800 11.847 1.00 82.81 387 THR A C 1
ATOM 2957 O O . THR A 1 387 ? -28.257 12.766 11.680 1.00 82.81 387 THR A O 1
ATOM 2960 N N . GLY A 1 388 ? -26.371 13.942 12.061 1.00 78.31 388 GLY A N 1
ATOM 2961 C CA . GLY A 1 388 ? -26.993 15.256 12.169 1.00 78.31 388 GLY A CA 1
ATOM 2962 C C . GLY A 1 388 ? -27.960 15.536 11.018 1.00 78.31 388 GLY A C 1
ATOM 2963 O O . GLY A 1 388 ? -27.780 15.109 9.870 1.00 78.31 388 GLY A O 1
ATOM 2964 N N . ARG A 1 389 ? -29.066 16.228 11.304 1.00 71.44 389 ARG A N 1
ATOM 2965 C CA . ARG A 1 389 ? -29.890 16.779 10.217 1.00 71.44 389 ARG A CA 1
ATOM 2966 C C . ARG A 1 389 ? -29.093 17.887 9.538 1.00 71.44 389 ARG A C 1
ATOM 2968 O O . ARG A 1 389 ? -28.394 18.613 10.224 1.00 71.44 389 ARG A O 1
ATOM 2975 N N . ALA A 1 390 ? -29.314 18.095 8.239 1.00 66.06 390 ALA A N 1
ATOM 2976 C CA . ALA A 1 390 ? -28.742 19.238 7.519 1.00 66.06 390 ALA A CA 1
ATOM 2977 C C . ALA A 1 390 ? -29.044 20.601 8.190 1.00 66.06 390 ALA A C 1
ATOM 2979 O O . ALA A 1 390 ? -28.294 21.547 8.000 1.00 66.06 390 ALA A O 1
ATOM 2980 N N . ASP A 1 391 ? -30.115 20.665 8.997 1.00 65.19 391 ASP A N 1
ATOM 2981 C CA . ASP A 1 391 ? -30.540 21.844 9.764 1.00 65.19 391 ASP A CA 1
ATOM 2982 C C . ASP A 1 391 ? -30.499 21.621 11.301 1.00 65.19 391 ASP A C 1
ATOM 2984 O O . ASP A 1 391 ? -31.114 22.378 12.056 1.00 65.19 391 ASP A O 1
ATOM 2988 N N . GLY A 1 392 ? -29.909 20.515 11.773 1.00 63.09 392 GLY A N 1
ATOM 2989 C CA . GLY A 1 392 ? -29.826 20.142 13.194 1.00 63.09 392 GLY A CA 1
ATOM 2990 C C . GLY A 1 392 ? -28.522 20.602 13.851 1.00 63.09 392 GLY A C 1
ATOM 2991 O O . GLY A 1 392 ? -27.720 21.247 13.183 1.00 63.09 392 GLY A O 1
ATOM 2992 N N . PRO A 1 393 ? -28.299 20.288 15.143 1.00 60.66 393 PRO A N 1
ATOM 2993 C CA . PRO A 1 393 ? -26.974 20.447 15.734 1.00 60.66 393 PRO A CA 1
ATOM 2994 C C . PRO A 1 393 ? -25.969 19.682 14.865 1.00 60.66 393 PRO A C 1
ATOM 2996 O O . PRO A 1 393 ? -26.160 18.495 14.587 1.00 60.66 393 PRO A O 1
ATOM 2999 N N . GLU A 1 394 ? -24.978 20.4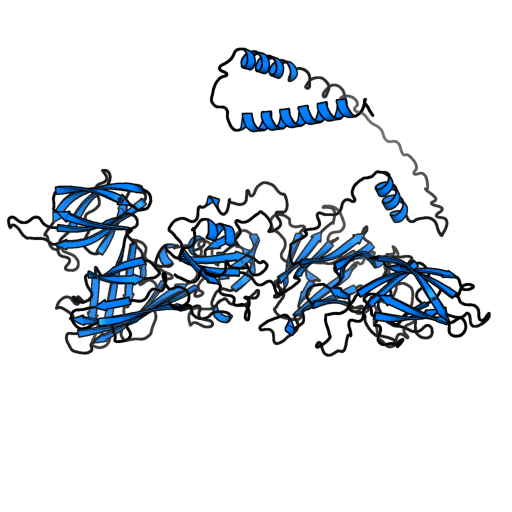13 14.359 1.00 63.25 394 GLU A N 1
ATOM 3000 C CA . GLU A 1 394 ? -23.855 19.860 13.605 1.00 63.25 394 GLU A CA 1
ATOM 3001 C C . GLU A 1 394 ? -23.100 18.878 14.527 1.00 63.25 394 GLU A C 1
ATOM 3003 O O . GLU A 1 394 ? -23.006 19.115 15.733 1.00 63.25 394 GLU A O 1
ATOM 3008 N N . ASP A 1 395 ? -22.580 17.778 13.973 1.00 70.31 395 ASP A N 1
ATOM 3009 C CA . ASP A 1 395 ? -21.713 16.798 14.651 1.00 70.31 395 ASP A CA 1
ATOM 3010 C C . ASP A 1 395 ? -22.392 15.713 15.515 1.00 70.31 395 ASP A C 1
ATOM 3012 O O . ASP A 1 395 ? -21.856 15.354 16.564 1.00 70.31 395 ASP A O 1
ATOM 3016 N N . LEU A 1 396 ? -23.517 15.116 15.116 1.00 78.88 396 LEU A N 1
ATOM 3017 C CA . LEU A 1 396 ? -24.008 13.910 15.807 1.00 78.88 396 LEU A CA 1
ATOM 3018 C C . LEU A 1 396 ? -23.419 12.658 15.159 1.00 78.88 396 LEU A C 1
ATOM 3020 O O . LEU A 1 396 ? -24.038 12.040 14.300 1.00 78.88 396 LEU A O 1
ATOM 3024 N N . ASN A 1 397 ? -22.206 12.287 15.544 1.00 84.19 397 ASN A N 1
ATOM 3025 C CA . ASN A 1 397 ? -21.449 11.251 14.851 1.00 84.19 397 ASN A CA 1
ATOM 3026 C C . ASN A 1 397 ? -21.573 9.880 15.520 1.00 84.19 397 ASN A C 1
ATOM 3028 O O . ASN A 1 397 ? -21.374 9.753 16.724 1.00 84.19 397 ASN A O 1
ATOM 3032 N N . GLU A 1 398 ? -21.812 8.845 14.723 1.00 91.12 398 GLU A N 1
ATOM 3033 C CA . GLU A 1 398 ? -21.578 7.455 15.123 1.00 91.12 398 GLU A CA 1
ATOM 3034 C C . GLU A 1 398 ? -20.197 6.995 14.663 1.00 91.12 398 GLU A C 1
ATOM 3036 O O . GLU A 1 398 ? -19.699 7.493 13.654 1.00 91.12 398 GLU A O 1
ATOM 3041 N N . LEU A 1 399 ? -19.608 6.015 15.354 1.00 94.44 399 LEU A N 1
ATOM 3042 C CA . LEU A 1 399 ? -18.329 5.409 14.975 1.00 94.44 399 LEU A CA 1
ATOM 3043 C C . LEU A 1 399 ? -18.495 3.906 14.747 1.00 94.44 399 LEU A C 1
ATOM 3045 O O . LEU A 1 399 ? -18.993 3.184 15.607 1.00 94.44 399 LEU A O 1
ATOM 3049 N N . SER A 1 400 ? -18.017 3.423 13.607 1.00 94.81 400 SER A N 1
ATOM 3050 C CA . SER A 1 400 ? -17.851 2.004 13.310 1.00 94.81 400 SER A CA 1
ATOM 3051 C C . SER A 1 400 ? -16.376 1.698 13.075 1.00 94.81 400 SER A C 1
ATOM 3053 O O . SER A 1 400 ? -15.697 2.398 12.330 1.00 94.81 400 SER A O 1
ATOM 3055 N N . ILE A 1 401 ? -15.888 0.625 13.686 1.00 94.88 401 ILE A N 1
ATOM 3056 C CA . ILE A 1 401 ? -14.522 0.132 13.550 1.00 94.88 401 ILE A CA 1
ATOM 3057 C C . ILE A 1 401 ? -14.598 -1.304 13.033 1.00 94.88 401 ILE A C 1
ATOM 3059 O O . ILE A 1 401 ? -15.137 -2.185 13.706 1.00 94.88 401 ILE A O 1
ATOM 3063 N N . ALA A 1 402 ? -14.060 -1.558 11.842 1.00 92.94 402 ALA A N 1
ATOM 3064 C CA . ALA A 1 402 ? -13.805 -2.911 11.370 1.00 92.94 402 ALA A CA 1
ATOM 3065 C C . ALA A 1 402 ? -12.405 -3.335 11.832 1.00 92.94 402 ALA A C 1
ATOM 3067 O O . ALA A 1 402 ? -11.379 -2.847 11.354 1.00 92.94 402 ALA A O 1
ATOM 3068 N N . VAL A 1 403 ? -12.385 -4.259 12.781 1.00 91.94 403 VAL A N 1
ATOM 3069 C CA . VAL A 1 403 ? -11.208 -4.769 13.474 1.00 91.94 403 VAL A CA 1
ATOM 3070 C C . VAL A 1 403 ? -10.719 -6.026 12.755 1.00 91.94 403 VAL A C 1
ATOM 3072 O O . VAL A 1 403 ? -11.403 -7.047 12.736 1.00 91.94 403 VAL A O 1
ATOM 3075 N N . ALA A 1 404 ? -9.561 -5.937 12.107 1.00 90.06 404 ALA A N 1
ATOM 3076 C CA . ALA A 1 404 ? -8.931 -7.049 11.399 1.00 90.06 404 ALA A CA 1
ATOM 3077 C C . ALA A 1 404 ? -8.569 -8.188 12.371 1.00 90.06 404 ALA A C 1
ATOM 3079 O O . ALA A 1 404 ? -7.973 -7.943 13.414 1.00 90.06 404 ALA A O 1
ATOM 3080 N N . ARG A 1 405 ? -8.914 -9.437 12.032 1.00 89.38 405 ARG A N 1
ATOM 3081 C CA . ARG A 1 405 ? -8.670 -10.622 12.884 1.00 89.38 405 ARG A CA 1
ATOM 3082 C C . ARG A 1 405 ? -7.234 -11.155 12.837 1.00 89.38 405 ARG A C 1
ATOM 3084 O O . ARG A 1 405 ? -6.907 -12.107 13.532 1.00 89.38 405 ARG A O 1
ATOM 3091 N N . ALA A 1 406 ? -6.433 -10.613 11.943 1.00 87.56 406 ALA A N 1
ATOM 3092 C CA . ALA A 1 406 ? -5.014 -10.862 11.754 1.00 87.56 406 ALA A CA 1
ATOM 3093 C C . ALA A 1 406 ? -4.454 -9.608 11.075 1.00 87.56 406 ALA A C 1
ATOM 3095 O O . ALA A 1 406 ? -5.247 -8.806 10.570 1.00 87.56 406 ALA A O 1
ATOM 3096 N N . GLN A 1 407 ? -3.134 -9.446 11.023 1.00 84.19 407 GLN A N 1
ATOM 3097 C CA . GLN A 1 407 ? -2.532 -8.342 10.282 1.00 84.19 407 GLN A CA 1
ATOM 3098 C C . GLN A 1 407 ? -2.982 -8.434 8.821 1.00 84.19 407 GLN A C 1
ATOM 3100 O O . GLN A 1 407 ? -2.799 -9.454 8.146 1.00 84.19 407 GLN A O 1
ATOM 3105 N N . ILE A 1 408 ? -3.644 -7.380 8.343 1.00 84.25 408 ILE A N 1
ATOM 3106 C CA . ILE A 1 408 ? -4.073 -7.270 6.951 1.00 84.25 408 ILE A CA 1
ATOM 3107 C C . ILE A 1 408 ? -3.283 -6.128 6.329 1.00 84.25 408 ILE A C 1
ATOM 3109 O O . ILE A 1 408 ? -3.662 -4.961 6.410 1.00 84.25 408 ILE A O 1
ATOM 3113 N N . GLY A 1 409 ? -2.176 -6.499 5.694 1.00 87.25 409 GLY A N 1
ATOM 3114 C CA . GLY A 1 409 ? -1.338 -5.580 4.940 1.00 87.25 409 GLY A CA 1
ATOM 3115 C C . GLY A 1 409 ? -1.885 -5.285 3.538 1.00 87.25 409 GLY A C 1
ATOM 3116 O O . GLY A 1 409 ? -2.550 -6.137 2.924 1.00 87.25 409 GLY A O 1
ATOM 3117 N N . PRO A 1 410 ? -1.613 -4.092 2.990 1.00 92.69 410 PRO A N 1
ATOM 3118 C CA . PRO A 1 410 ? -1.716 -3.833 1.565 1.00 92.69 410 PRO A CA 1
ATOM 3119 C C . PRO A 1 410 ? -1.003 -4.870 0.688 1.00 92.69 410 PRO A C 1
ATOM 3121 O O . PRO A 1 410 ? 0.096 -5.327 0.980 1.00 92.69 410 PRO A O 1
ATOM 3124 N N . GLN A 1 411 ? -1.609 -5.214 -0.447 1.00 93.00 411 GLN A N 1
ATOM 3125 C CA . GLN A 1 411 ? -1.055 -6.194 -1.377 1.00 93.00 411 GLN A CA 1
ATOM 3126 C C . GLN A 1 411 ? -0.523 -5.517 -2.637 1.00 93.00 411 GLN A C 1
ATOM 3128 O O . GLN A 1 411 ? -1.288 -5.044 -3.482 1.00 93.00 411 GLN A O 1
ATOM 3133 N N . VAL A 1 412 ? 0.801 -5.510 -2.778 1.00 94.56 412 VAL A N 1
ATOM 3134 C CA . VAL A 1 412 ? 1.505 -5.035 -3.975 1.00 94.56 412 VAL A CA 1
ATOM 3135 C C . VAL A 1 412 ? 2.216 -6.212 -4.626 1.00 94.56 412 VAL A C 1
ATOM 3137 O O . VAL A 1 412 ? 2.866 -7.006 -3.944 1.00 94.56 412 VAL A O 1
ATOM 3140 N N . VAL A 1 413 ? 2.095 -6.339 -5.945 1.00 94.56 413 VAL A N 1
ATOM 3141 C CA . VAL A 1 413 ? 2.766 -7.393 -6.716 1.00 94.56 413 VAL A CA 1
ATOM 3142 C C . VAL A 1 413 ? 3.510 -6.801 -7.902 1.00 94.56 413 VAL A C 1
ATOM 3144 O O . VAL A 1 413 ? 3.034 -5.872 -8.554 1.00 94.56 413 VAL A O 1
ATOM 3147 N N . ILE A 1 414 ? 4.659 -7.386 -8.218 1.00 95.56 414 ILE A N 1
ATOM 3148 C CA . ILE A 1 414 ? 5.341 -7.166 -9.491 1.00 95.56 414 ILE A CA 1
ATOM 3149 C C . ILE A 1 414 ? 4.913 -8.286 -10.414 1.00 95.56 414 ILE A C 1
ATOM 3151 O O . ILE A 1 414 ? 5.156 -9.455 -10.120 1.00 95.56 414 ILE A O 1
ATOM 3155 N N . ALA A 1 415 ? 4.236 -7.933 -11.499 1.00 92.69 415 ALA A N 1
ATOM 3156 C CA . ALA A 1 415 ? 3.618 -8.895 -12.398 1.00 92.69 415 ALA A CA 1
ATOM 3157 C C . ALA A 1 415 ? 4.200 -8.764 -13.802 1.00 92.69 415 ALA A C 1
ATOM 3159 O O . ALA A 1 415 ? 4.243 -7.669 -14.358 1.00 92.69 415 ALA A O 1
ATOM 3160 N N . GLY A 1 416 ? 4.589 -9.891 -14.396 1.00 90.25 416 GLY A N 1
ATOM 3161 C CA . GLY A 1 416 ? 4.824 -10.001 -15.830 1.00 90.25 416 GLY A CA 1
ATOM 3162 C C . GLY A 1 416 ? 3.482 -10.064 -16.558 1.00 90.25 416 GLY A C 1
ATOM 3163 O O . GLY A 1 416 ? 2.785 -11.085 -16.511 1.00 90.25 416 GLY A O 1
ATOM 3164 N N . THR A 1 417 ? 3.091 -8.977 -17.216 1.00 68.31 417 THR A N 1
ATOM 3165 C CA . THR A 1 417 ? 1.840 -8.886 -17.967 1.00 68.31 417 THR A CA 1
ATOM 3166 C C . THR A 1 417 ? 1.963 -9.626 -19.311 1.00 68.31 417 THR A C 1
ATOM 3168 O O . THR A 1 417 ? 2.874 -9.371 -20.099 1.00 68.31 417 THR A O 1
ATOM 3171 N N . PRO A 1 418 ? 1.027 -10.516 -19.676 1.00 50.72 418 PRO A N 1
ATOM 3172 C CA . PRO A 1 418 ? 0.663 -10.703 -21.060 1.00 50.72 418 PRO A CA 1
ATOM 3173 C C . PRO A 1 418 ? -0.005 -9.417 -21.551 1.00 50.72 418 PRO A C 1
ATOM 3175 O O . PRO A 1 418 ? -0.732 -8.731 -20.840 1.00 50.72 418 PRO A O 1
ATOM 3178 N N . SER A 1 419 ? 0.226 -9.123 -22.821 1.00 46.81 419 SER A N 1
ATOM 3179 C CA . SER A 1 419 ? -0.113 -7.897 -23.554 1.00 46.81 419 SER A CA 1
ATOM 3180 C C . SER A 1 419 ? -1.553 -7.332 -23.464 1.00 46.81 419 SER A C 1
ATOM 3182 O O . SER A 1 419 ? -1.813 -6.317 -24.107 1.00 46.81 419 SER A O 1
ATOM 3184 N N . LYS A 1 420 ? -2.501 -7.939 -22.731 1.00 49.19 420 LYS A N 1
ATOM 3185 C CA . LYS A 1 420 ? -3.865 -7.418 -22.516 1.00 49.19 420 LYS A CA 1
ATOM 3186 C C . LYS A 1 420 ? -4.444 -7.889 -21.176 1.00 49.19 420 LYS A C 1
ATOM 3188 O O . LYS A 1 420 ? -4.974 -8.993 -21.107 1.00 49.19 420 LYS A O 1
ATOM 3193 N N . ILE A 1 421 ? -4.437 -7.030 -20.160 1.00 49.53 421 ILE A N 1
ATOM 3194 C CA . ILE A 1 421 ? -5.475 -7.079 -19.122 1.00 49.53 421 ILE A CA 1
ATOM 3195 C C . ILE A 1 421 ? -6.685 -6.352 -19.728 1.00 49.53 421 ILE A C 1
ATOM 3197 O O . ILE A 1 421 ? -6.531 -5.201 -20.150 1.00 49.53 421 ILE A O 1
ATOM 3201 N N . PRO A 1 422 ? -7.861 -6.985 -19.878 1.00 50.41 422 PRO A N 1
ATOM 3202 C CA . PRO A 1 422 ? -9.038 -6.297 -20.384 1.00 50.41 422 PRO A CA 1
ATOM 3203 C C . PRO A 1 422 ? -9.325 -5.092 -19.490 1.00 50.41 422 PRO A C 1
ATOM 3205 O O . PRO A 1 422 ? -9.448 -5.238 -18.280 1.00 50.41 422 PRO A O 1
ATOM 3208 N N . GLN A 1 423 ? -9.478 -3.903 -20.073 1.00 45.44 423 GLN A N 1
ATOM 3209 C CA . GLN A 1 423 ? -9.927 -2.718 -19.329 1.00 45.44 423 GLN A CA 1
ATOM 3210 C C . GLN A 1 423 ? -11.296 -2.969 -18.650 1.00 45.44 423 GLN A C 1
ATOM 3212 O O . GLN A 1 423 ? -11.637 -2.319 -17.672 1.00 45.44 423 GLN A O 1
ATOM 3217 N N . GLU A 1 424 ? -12.048 -3.964 -19.137 1.00 46.16 424 GLU A N 1
ATOM 3218 C CA . GLU A 1 424 ? -13.301 -4.475 -18.568 1.00 46.16 424 GLU A CA 1
ATOM 3219 C C . GLU A 1 424 ? -13.124 -5.367 -17.322 1.00 46.16 424 GLU A C 1
ATOM 3221 O O . GLU A 1 424 ? -14.091 -5.556 -16.589 1.00 46.16 424 GLU A O 1
ATOM 3226 N N . ALA A 1 425 ? -11.921 -5.892 -17.040 1.00 46.44 425 ALA A N 1
ATOM 3227 C CA . ALA A 1 425 ? -11.640 -6.666 -15.821 1.00 46.44 425 ALA A CA 1
ATOM 3228 C C . ALA A 1 425 ? -11.732 -5.803 -14.549 1.00 46.44 425 ALA A C 1
ATOM 3230 O O . ALA A 1 425 ? -11.956 -6.310 -13.450 1.00 46.44 425 ALA A O 1
ATOM 3231 N N . PHE A 1 426 ? -11.616 -4.486 -14.722 1.00 45.59 426 PHE A N 1
ATOM 3232 C CA . PHE A 1 426 ? -11.834 -3.479 -13.697 1.00 45.59 426 PHE A CA 1
ATOM 3233 C C . PHE A 1 426 ? -12.861 -2.483 -14.239 1.00 45.59 426 PHE A C 1
ATOM 3235 O O . PHE A 1 426 ? -12.465 -1.420 -14.725 1.00 45.59 426 PHE A O 1
ATOM 3242 N N . PRO A 1 427 ? -14.167 -2.824 -14.241 1.00 38.59 427 PRO A N 1
ATOM 3243 C CA . PRO A 1 427 ? -15.178 -1.945 -14.810 1.00 38.59 427 PRO A CA 1
ATOM 3244 C C . PRO A 1 427 ? -15.026 -0.548 -14.190 1.00 38.59 427 PRO A C 1
ATOM 3246 O O . PRO A 1 427 ? -14.895 -0.444 -12.964 1.00 38.59 427 PRO A O 1
ATOM 3249 N N . PRO A 1 428 ? -14.988 0.525 -15.004 1.00 39.12 428 PRO A N 1
ATOM 3250 C CA . PRO A 1 428 ? -14.938 1.876 -14.473 1.00 39.12 428 PRO A CA 1
ATOM 3251 C C . PRO A 1 428 ? -16.098 2.048 -13.494 1.00 39.12 428 PRO A C 1
ATOM 3253 O O . PRO A 1 428 ? -17.232 1.677 -13.797 1.00 39.12 428 PRO A O 1
ATOM 3256 N N . ARG A 1 429 ? -15.788 2.564 -12.299 1.00 41.28 429 ARG A N 1
ATOM 3257 C CA . ARG A 1 429 ? -16.783 2.912 -11.282 1.00 41.28 429 ARG A CA 1
ATOM 3258 C C . ARG A 1 429 ? -17.824 3.798 -11.972 1.00 41.28 429 ARG A C 1
ATOM 3260 O O . ARG A 1 429 ? -17.472 4.863 -12.476 1.00 41.28 429 ARG A O 1
ATOM 3267 N N . ASP A 1 430 ? -19.067 3.331 -12.050 1.00 38.28 430 ASP A N 1
ATOM 3268 C CA . ASP A 1 430 ? -20.178 4.122 -12.578 1.00 38.28 430 ASP A CA 1
ATOM 3269 C C . ASP A 1 430 ? -20.468 5.214 -11.534 1.00 38.28 430 ASP A C 1
ATOM 3271 O O . ASP A 1 430 ? -21.152 4.992 -10.534 1.00 38.28 430 ASP A O 1
ATOM 3275 N N . LEU A 1 431 ? -19.804 6.359 -11.713 1.00 44.69 431 LEU A N 1
ATOM 3276 C CA . LEU A 1 431 ? -19.632 7.460 -10.753 1.00 44.69 431 LEU A CA 1
ATOM 3277 C C . LEU A 1 431 ? -20.932 8.203 -10.378 1.00 44.69 431 LEU A C 1
ATOM 3279 O O . LEU A 1 431 ? -20.870 9.174 -9.636 1.00 44.69 431 LEU A O 1
ATOM 3283 N N . ASP A 1 432 ? -22.102 7.773 -10.862 1.00 41.22 432 ASP A N 1
ATOM 3284 C CA . ASP A 1 432 ? -23.336 8.579 -10.833 1.00 41.22 432 ASP A CA 1
ATOM 3285 C C . ASP A 1 432 ? -24.470 7.999 -9.960 1.00 41.22 432 ASP A C 1
ATOM 3287 O O . ASP A 1 432 ? -25.591 8.501 -9.974 1.00 41.22 432 ASP A O 1
ATOM 3291 N N . THR A 1 433 ? -24.234 6.923 -9.194 1.00 42.97 433 THR A N 1
ATOM 3292 C CA . THR A 1 433 ? -25.337 6.232 -8.480 1.00 42.97 433 THR A CA 1
ATOM 3293 C C . THR A 1 433 ? -25.527 6.597 -7.006 1.00 42.97 433 THR A C 1
ATOM 3295 O O . THR A 1 433 ? -26.537 6.196 -6.431 1.00 42.97 433 THR A O 1
ATOM 3298 N N . GLY A 1 434 ? -24.643 7.387 -6.383 1.00 32.31 434 GLY A N 1
ATOM 3299 C CA . GLY A 1 434 ? -24.862 7.960 -5.039 1.00 32.31 434 GLY A CA 1
ATOM 3300 C C . GLY A 1 434 ? -25.079 6.955 -3.893 1.00 32.31 434 GLY A C 1
ATOM 3301 O O . GLY A 1 434 ? -25.372 7.352 -2.767 1.00 32.31 434 GLY A O 1
ATOM 3302 N N . THR A 1 435 ? -24.952 5.652 -4.146 1.00 35.88 435 THR A N 1
ATOM 3303 C CA . THR A 1 435 ? -24.893 4.627 -3.105 1.00 35.88 435 THR A CA 1
ATOM 3304 C C . THR A 1 435 ? -23.452 4.506 -2.622 1.00 35.88 435 THR A C 1
ATOM 3306 O O . THR A 1 435 ? -22.586 4.278 -3.471 1.00 35.88 435 THR A O 1
ATOM 3309 N N . PRO A 1 436 ? -23.176 4.614 -1.305 1.00 35.03 436 PRO A N 1
ATOM 3310 C CA . PRO A 1 436 ? -21.833 4.450 -0.763 1.00 35.03 436 PRO A CA 1
ATOM 3311 C C . PRO A 1 436 ? -21.313 3.069 -1.157 1.00 35.03 436 PRO A C 1
ATOM 3313 O O . PRO A 1 436 ? -21.764 2.035 -0.659 1.00 35.03 436 PRO A O 1
ATOM 3316 N N . SER A 1 437 ? -20.402 3.049 -2.126 1.00 36.81 437 SER A N 1
ATOM 3317 C CA . SER A 1 437 ? -19.737 1.825 -2.539 1.00 36.81 437 SER A CA 1
ATOM 3318 C C . SER A 1 437 ? -18.578 1.592 -1.581 1.00 36.81 437 SER A C 1
ATOM 3320 O O . SER A 1 437 ? -17.475 2.102 -1.767 1.00 36.81 437 SER A O 1
ATOM 3322 N N . ILE A 1 438 ? -18.867 0.821 -0.533 1.00 45.06 438 ILE A N 1
ATOM 3323 C CA . ILE A 1 438 ? -17.868 0.154 0.305 1.00 45.06 438 ILE A CA 1
ATOM 3324 C C . ILE A 1 438 ? -16.885 -0.570 -0.636 1.00 45.06 438 ILE A C 1
ATOM 3326 O O . ILE A 1 438 ? -17.334 -1.122 -1.651 1.00 45.06 438 ILE A O 1
ATOM 3330 N N . PRO A 1 439 ? -15.570 -0.607 -0.352 1.00 42.62 439 PRO A N 1
ATOM 3331 C CA . PRO A 1 439 ? -14.614 -1.440 -1.082 1.00 42.62 439 PRO A CA 1
ATOM 3332 C C . PRO A 1 439 ? -14.991 -2.930 -0.952 1.00 42.62 439 PRO A C 1
ATOM 3334 O O . PRO A 1 439 ? -14.520 -3.644 -0.079 1.00 42.62 439 PRO A O 1
ATOM 3337 N N . GLY A 1 440 ? -15.908 -3.384 -1.805 1.00 39.72 440 GLY A N 1
ATOM 3338 C CA . GLY A 1 440 ? -16.505 -4.720 -1.769 1.00 39.72 440 GLY A CA 1
ATOM 3339 C C . GLY A 1 440 ? -17.318 -5.076 -3.018 1.00 39.72 440 GLY A C 1
ATOM 3340 O O . GLY A 1 440 ? -17.906 -6.154 -3.073 1.00 39.72 440 GLY A O 1
ATOM 3341 N N . ALA A 1 441 ? -17.340 -4.218 -4.051 1.00 38.78 441 ALA A N 1
ATOM 3342 C CA . ALA A 1 441 ? -17.688 -4.684 -5.393 1.00 38.78 441 ALA A CA 1
ATOM 3343 C C . ALA A 1 441 ? -16.776 -5.876 -5.700 1.00 38.78 441 ALA A C 1
ATOM 3345 O O . ALA A 1 441 ? -15.578 -5.759 -5.447 1.00 38.78 441 ALA A O 1
ATOM 3346 N N . GLN A 1 442 ? -17.339 -7.002 -6.160 1.00 42.53 442 GLN A N 1
ATOM 3347 C CA . GLN A 1 442 ? -16.597 -8.214 -6.522 1.00 42.53 442 GLN A CA 1
ATOM 3348 C C . GLN A 1 442 ? -15.529 -7.856 -7.559 1.00 42.53 442 GLN A C 1
ATOM 3350 O O . GLN A 1 442 ? -15.753 -7.910 -8.766 1.00 42.53 442 GLN A O 1
ATOM 3355 N N . ARG A 1 443 ? -14.375 -7.418 -7.064 1.00 52.84 443 ARG A N 1
ATOM 3356 C CA . ARG A 1 443 ? -13.150 -7.295 -7.821 1.00 52.84 443 ARG A CA 1
ATOM 3357 C C . ARG A 1 443 ? -12.814 -8.713 -8.224 1.00 52.84 443 ARG A C 1
ATOM 3359 O O . ARG A 1 443 ? -12.918 -9.617 -7.393 1.00 52.84 443 ARG A O 1
ATOM 3366 N N . MET A 1 444 ? -12.480 -8.880 -9.500 1.00 52.72 444 MET A N 1
ATOM 3367 C CA . MET A 1 444 ? -11.873 -10.102 -10.000 1.00 52.72 444 MET A CA 1
ATOM 3368 C C . MET A 1 444 ? -10.813 -10.490 -8.975 1.00 52.72 444 MET A C 1
ATOM 3370 O O . MET A 1 444 ? -9.921 -9.683 -8.685 1.00 52.72 444 MET A O 1
ATOM 3374 N N . SER A 1 445 ? -11.008 -11.629 -8.309 1.00 61.81 445 SER A N 1
ATOM 3375 C CA . SER A 1 445 ? -10.041 -12.043 -7.307 1.00 61.81 445 SER A CA 1
ATOM 3376 C C . SER A 1 445 ? -8.701 -12.166 -8.022 1.00 61.81 445 SER A C 1
ATOM 3378 O O . SER A 1 445 ? -8.634 -12.427 -9.225 1.00 61.81 445 SER A O 1
ATOM 3380 N N . THR A 1 446 ? -7.606 -11.949 -7.314 1.00 60.62 446 THR A N 1
ATOM 3381 C CA . THR A 1 446 ? -6.277 -12.288 -7.831 1.00 60.62 446 THR A CA 1
ATOM 3382 C C . THR A 1 446 ? -6.275 -13.680 -8.450 1.00 60.62 446 THR A C 1
ATOM 3384 O O . THR A 1 446 ? -5.737 -13.880 -9.531 1.00 60.62 446 THR A O 1
ATOM 3387 N N . GLU A 1 447 ? -6.965 -14.622 -7.814 1.00 65.81 447 GLU A N 1
ATOM 3388 C CA . GLU A 1 447 ? -7.152 -15.978 -8.309 1.00 65.81 447 GLU A CA 1
ATOM 3389 C C . GLU A 1 447 ? -7.849 -16.036 -9.677 1.00 65.81 447 GLU A C 1
ATOM 3391 O O . GLU A 1 447 ? -7.416 -16.802 -10.533 1.00 65.81 447 GLU A O 1
ATOM 3396 N N . ASP A 1 448 ? -8.834 -15.176 -9.936 1.00 68.56 448 ASP A N 1
ATOM 3397 C CA . ASP A 1 448 ? -9.481 -15.043 -11.246 1.00 68.56 448 ASP A CA 1
ATOM 3398 C C . ASP A 1 448 ? -8.534 -14.425 -12.295 1.00 68.56 448 ASP A C 1
ATOM 3400 O O . ASP A 1 448 ? -8.448 -14.933 -13.416 1.00 68.56 448 ASP A O 1
ATOM 3404 N N . LEU A 1 449 ? -7.741 -13.401 -11.930 1.00 65.19 449 LEU A N 1
ATOM 3405 C CA . LEU A 1 449 ? -6.699 -12.844 -12.815 1.00 65.19 449 LEU A CA 1
ATOM 3406 C C . LEU A 1 449 ? -5.688 -13.926 -13.242 1.00 65.19 449 LEU A C 1
ATOM 3408 O O . LEU A 1 449 ? -5.221 -13.933 -14.385 1.00 65.19 449 LEU A O 1
ATOM 3412 N N . PHE A 1 450 ? -5.368 -14.858 -12.338 1.00 67.75 450 PHE A N 1
ATOM 3413 C CA . PHE A 1 450 ? -4.432 -15.954 -12.593 1.00 67.75 450 PHE A CA 1
ATOM 3414 C C . PHE A 1 450 ? -5.059 -17.123 -13.355 1.00 67.75 450 PHE A C 1
ATOM 3416 O O . PHE A 1 450 ? -4.437 -17.647 -14.281 1.00 67.75 450 PHE A O 1
ATOM 3423 N N . GLN A 1 451 ? -6.278 -17.539 -13.002 1.00 68.88 451 GLN A N 1
ATOM 3424 C CA . GLN A 1 451 ? -6.955 -18.661 -13.659 1.00 68.88 451 GLN A CA 1
ATOM 3425 C C . GLN A 1 451 ? -7.273 -18.371 -15.128 1.00 68.88 451 GLN A C 1
ATOM 3427 O O . GLN A 1 451 ? -7.245 -19.290 -15.948 1.00 68.88 451 GLN A O 1
ATOM 3432 N N . GLU A 1 452 ? -7.509 -17.107 -15.482 1.00 67.50 452 GLU A N 1
ATOM 3433 C CA . GLU A 1 452 ? -7.730 -16.700 -16.872 1.00 67.50 452 GLU A CA 1
ATOM 3434 C C . GLU A 1 452 ? -6.428 -16.522 -17.681 1.00 67.50 452 GLU A C 1
ATOM 3436 O O . GLU A 1 452 ? -6.477 -16.308 -18.894 1.00 67.50 452 GLU A O 1
ATOM 3441 N N . GLY A 1 453 ? -5.252 -16.678 -17.054 1.00 64.94 453 GLY A N 1
ATOM 3442 C CA . GLY A 1 453 ? -3.954 -16.595 -17.729 1.00 64.94 453 GLY A CA 1
ATOM 3443 C C . GLY A 1 453 ? -3.521 -15.168 -18.087 1.00 64.94 453 GLY A C 1
ATOM 3444 O O . GLY A 1 453 ? -2.706 -14.992 -18.993 1.00 64.94 453 GLY A O 1
ATOM 3445 N N . TYR A 1 454 ? -4.046 -14.149 -17.392 1.00 63.84 454 TYR A N 1
ATOM 3446 C CA . TYR A 1 454 ? -3.669 -12.744 -17.602 1.00 63.84 454 TYR A CA 1
ATOM 3447 C C . TYR A 1 454 ? -2.378 -12.332 -16.906 1.00 63.84 454 TYR A C 1
ATOM 3449 O O . TYR A 1 454 ? -2.015 -11.167 -16.991 1.00 63.84 454 TYR A O 1
ATOM 3457 N N . VAL A 1 455 ? -1.682 -13.222 -16.205 1.00 68.19 455 VAL A N 1
ATOM 3458 C CA . VAL A 1 455 ? -0.366 -12.946 -15.621 1.00 68.19 455 VAL A CA 1
ATOM 3459 C C . VAL A 1 455 ? 0.476 -14.203 -15.795 1.00 68.19 455 VAL A C 1
ATOM 3461 O O . VAL A 1 455 ? 0.081 -15.274 -15.339 1.00 68.19 455 VAL A O 1
ATOM 3464 N N . ASN A 1 456 ? 1.615 -14.091 -16.484 1.00 77.69 456 ASN A N 1
ATOM 3465 C CA . ASN A 1 456 ? 2.478 -15.253 -16.739 1.00 77.69 456 ASN A CA 1
ATOM 3466 C C . ASN A 1 456 ? 3.309 -15.612 -15.502 1.00 77.69 456 ASN A C 1
ATOM 3468 O O . ASN A 1 456 ? 3.574 -16.782 -15.239 1.00 77.69 456 ASN A O 1
ATOM 3472 N N . GLU A 1 457 ? 3.711 -14.596 -14.744 1.00 90.25 457 GLU A N 1
ATOM 3473 C CA . GLU A 1 457 ? 4.435 -14.726 -13.487 1.00 90.25 457 GLU A CA 1
ATOM 3474 C C . GLU A 1 457 ? 4.296 -13.450 -12.661 1.00 90.25 457 GLU A C 1
ATOM 3476 O O . GLU A 1 457 ? 4.022 -12.376 -13.195 1.00 90.25 457 GLU A O 1
ATOM 3481 N N . TYR A 1 458 ? 4.480 -13.568 -11.352 1.00 92.38 458 TYR A N 1
ATOM 3482 C CA . TYR A 1 458 ? 4.477 -12.440 -10.434 1.00 92.38 458 TYR A CA 1
ATOM 3483 C C . TYR A 1 458 ? 5.252 -12.785 -9.163 1.00 92.38 458 TYR A C 1
ATOM 3485 O O . TYR A 1 458 ? 5.526 -13.958 -8.879 1.00 92.38 458 TYR A O 1
ATOM 3493 N N . VAL A 1 459 ? 5.561 -11.749 -8.392 1.00 94.75 459 VAL A N 1
ATOM 3494 C CA . VAL A 1 459 ? 6.107 -11.844 -7.041 1.00 94.75 459 VAL A CA 1
ATOM 3495 C C . VAL A 1 459 ? 5.413 -10.800 -6.156 1.00 94.75 459 VAL A C 1
ATOM 3497 O O . VAL A 1 459 ? 5.346 -9.629 -6.542 1.00 94.75 459 VAL A O 1
ATOM 3500 N N . PRO A 1 460 ? 4.830 -11.194 -5.011 1.00 95.19 460 PRO A N 1
ATOM 3501 C CA . PRO A 1 460 ? 4.335 -10.233 -4.033 1.00 95.19 460 PRO A CA 1
ATOM 3502 C C . PRO A 1 460 ? 5.500 -9.492 -3.379 1.00 95.19 460 PRO A C 1
ATOM 3504 O O . PRO A 1 460 ? 6.572 -10.063 -3.187 1.00 95.19 460 PRO A O 1
ATOM 3507 N N . ILE A 1 461 ? 5.290 -8.222 -3.035 1.00 95.69 461 ILE A N 1
ATOM 3508 C CA . ILE A 1 461 ? 6.245 -7.469 -2.218 1.00 95.69 461 ILE A CA 1
ATOM 3509 C C . ILE A 1 461 ? 6.346 -8.139 -0.846 1.00 95.69 461 ILE A C 1
ATOM 3511 O O . ILE A 1 461 ? 7.425 -8.596 -0.484 1.00 95.69 461 ILE A O 1
ATOM 3515 N N . SER A 1 462 ? 5.207 -8.338 -0.184 1.00 93.75 462 SER A N 1
ATOM 3516 C CA . SER A 1 462 ? 5.108 -9.025 1.105 1.00 93.75 462 SER A CA 1
ATOM 3517 C C . SER A 1 462 ? 5.541 -10.492 1.068 1.00 93.75 462 SER A C 1
ATOM 3519 O O . SER A 1 462 ? 5.385 -11.202 0.067 1.00 93.75 462 SER A O 1
ATOM 3521 N N . SER A 1 463 ? 6.008 -10.969 2.215 1.00 90.88 463 SER A N 1
ATOM 3522 C CA . SER A 1 463 ? 6.295 -12.362 2.536 1.00 90.88 463 SER A CA 1
ATOM 3523 C C . SER A 1 463 ? 5.477 -12.815 3.759 1.00 90.88 463 SER A C 1
ATOM 3525 O O . SER A 1 463 ? 4.912 -11.985 4.461 1.00 90.88 463 SER A O 1
ATOM 3527 N N . PRO A 1 464 ? 5.396 -14.123 4.065 1.00 86.44 464 PRO A N 1
ATOM 3528 C CA . PRO A 1 464 ? 4.708 -14.591 5.273 1.00 86.44 464 PRO A CA 1
ATOM 3529 C C . PRO A 1 464 ? 5.338 -14.143 6.601 1.00 86.44 464 PRO A C 1
ATOM 3531 O O . PRO A 1 464 ? 4.747 -14.401 7.644 1.00 86.44 464 PRO A O 1
ATOM 3534 N N . SER A 1 465 ? 6.553 -13.587 6.575 1.00 88.81 465 SER A N 1
ATOM 3535 C CA . SER A 1 465 ? 7.278 -13.112 7.760 1.00 88.81 465 SER A CA 1
ATOM 3536 C C . SER A 1 465 ? 7.467 -11.597 7.801 1.00 88.81 465 SER A C 1
ATOM 3538 O O . SER A 1 465 ? 8.125 -11.143 8.724 1.00 88.81 465 SER A O 1
ATOM 3540 N N . ASP A 1 466 ? 7.016 -10.894 6.762 1.00 91.38 466 ASP A N 1
ATOM 3541 C CA . ASP A 1 466 ? 7.208 -9.456 6.548 1.00 91.38 466 ASP A CA 1
ATOM 3542 C C . ASP A 1 466 ? 6.127 -8.990 5.550 1.00 91.38 466 ASP A C 1
ATOM 3544 O O . ASP A 1 466 ? 6.201 -9.223 4.333 1.00 91.38 466 ASP A O 1
ATOM 3548 N N . LEU A 1 467 ? 5.029 -8.500 6.103 1.00 91.44 467 LEU A N 1
ATOM 3549 C CA . LEU A 1 467 ? 3.825 -8.011 5.473 1.00 91.44 467 LEU A CA 1
ATOM 3550 C C . LEU A 1 467 ? 3.984 -6.520 5.252 1.00 91.44 467 LEU A C 1
ATOM 3552 O O . LEU A 1 467 ? 4.323 -5.782 6.158 1.00 91.44 467 LEU A O 1
ATOM 3556 N N . LEU A 1 468 ? 3.604 -6.064 4.059 1.00 93.12 468 LEU A N 1
ATOM 3557 C CA . LEU A 1 468 ? 3.623 -4.636 3.782 1.00 93.12 468 LEU A CA 1
ATOM 3558 C C . LEU A 1 468 ? 2.569 -3.961 4.652 1.00 93.12 468 LEU A C 1
ATOM 3560 O O . LEU A 1 468 ? 1.387 -4.285 4.523 1.00 93.12 468 LEU A O 1
ATOM 3564 N N . GLU A 1 469 ? 2.986 -3.027 5.496 1.00 91.62 469 GLU A N 1
ATOM 3565 C CA . GLU A 1 469 ? 2.110 -2.218 6.337 1.00 91.62 469 GLU A CA 1
ATOM 3566 C C . GLU A 1 469 ? 1.687 -0.922 5.623 1.00 91.62 469 GLU A C 1
ATOM 3568 O O . GLU A 1 469 ? 2.246 -0.501 4.604 1.00 91.62 469 GLU A O 1
ATOM 3573 N N . PHE A 1 470 ? 0.664 -0.240 6.147 1.00 91.69 470 PHE A N 1
ATOM 3574 C CA . PHE A 1 470 ? 0.353 1.101 5.649 1.00 91.69 470 PHE A CA 1
ATOM 3575 C C . PHE A 1 470 ? 1.456 2.096 6.021 1.00 91.69 470 PHE A C 1
ATOM 3577 O O . PHE A 1 470 ? 1.938 2.133 7.149 1.00 91.69 470 PHE A O 1
ATOM 3584 N N . GLY A 1 471 ? 1.818 2.948 5.063 1.00 91.19 471 GLY A N 1
ATOM 3585 C CA . GLY A 1 471 ? 2.874 3.958 5.162 1.00 91.19 471 GLY A CA 1
ATOM 3586 C C . GLY A 1 471 ? 4.293 3.410 5.080 1.00 91.19 471 GLY A C 1
ATOM 3587 O O . GLY A 1 471 ? 5.198 4.185 4.764 1.00 91.19 471 GLY A O 1
ATOM 3588 N N . GLU A 1 472 ? 4.470 2.108 5.282 1.00 92.31 472 GLU A N 1
ATOM 3589 C CA . GLU A 1 472 ? 5.715 1.406 5.016 1.00 92.31 472 GLU A CA 1
ATOM 3590 C C . GLU A 1 472 ? 6.022 1.425 3.517 1.00 92.31 472 GLU A C 1
ATOM 3592 O O . GLU A 1 472 ? 5.132 1.379 2.652 1.00 92.31 472 GLU A O 1
ATOM 3597 N N . ARG A 1 473 ? 7.304 1.562 3.189 1.00 95.00 473 ARG A N 1
ATOM 3598 C CA . ARG A 1 473 ? 7.736 1.598 1.796 1.00 95.00 473 ARG A CA 1
ATOM 3599 C C . ARG A 1 473 ? 7.919 0.185 1.271 1.00 95.00 473 ARG A C 1
ATOM 3601 O O . ARG A 1 473 ? 8.507 -0.664 1.923 1.00 95.00 473 ARG A O 1
ATOM 3608 N N . ILE A 1 474 ? 7.559 -0.042 0.012 1.00 96.38 474 ILE A N 1
ATOM 3609 C CA . ILE A 1 474 ? 7.724 -1.354 -0.634 1.00 96.38 474 ILE A CA 1
ATOM 3610 C C . ILE A 1 474 ? 9.180 -1.839 -0.643 1.00 96.38 474 ILE A C 1
ATOM 3612 O O . ILE A 1 474 ? 9.417 -3.039 -0.682 1.00 96.38 474 ILE A O 1
ATOM 3616 N N . GLY A 1 475 ? 10.147 -0.914 -0.609 1.00 95.31 475 GLY A N 1
ATOM 3617 C CA . GLY A 1 475 ? 11.568 -1.245 -0.522 1.00 95.31 475 GLY A CA 1
ATOM 3618 C C . GLY A 1 475 ? 12.055 -1.643 0.872 1.00 95.31 475 GLY A C 1
ATOM 3619 O O . GLY A 1 475 ? 13.168 -2.152 0.963 1.00 95.31 475 GLY A O 1
ATOM 3620 N N . GLU A 1 476 ? 11.277 -1.374 1.931 1.00 93.62 476 GLU A N 1
ATOM 3621 C CA . GLU A 1 476 ? 11.574 -1.789 3.320 1.00 93.62 476 GLU A CA 1
ATOM 3622 C C . GLU A 1 476 ? 11.298 -3.282 3.463 1.00 93.62 476 GLU A C 1
ATOM 3624 O O . GLU A 1 476 ? 12.186 -4.015 3.886 1.00 93.62 476 GLU A O 1
ATOM 3629 N N . VAL A 1 477 ? 10.162 -3.715 2.915 1.00 94.75 477 VAL A N 1
ATOM 3630 C CA . VAL A 1 477 ? 9.743 -5.119 2.814 1.00 94.75 477 VAL A CA 1
ATOM 3631 C C . VAL A 1 477 ? 10.560 -5.903 1.781 1.00 94.75 477 VAL A C 1
ATOM 3633 O O . VAL A 1 477 ? 10.986 -7.040 1.993 1.00 94.75 477 VAL A O 1
ATOM 3636 N N . ARG A 1 478 ? 10.754 -5.329 0.583 1.00 95.56 478 ARG A N 1
ATOM 3637 C CA . ARG A 1 478 ? 11.460 -6.007 -0.513 1.00 95.56 478 ARG A CA 1
ATOM 3638 C C . ARG A 1 478 ? 12.279 -5.040 -1.348 1.00 95.56 478 ARG A C 1
ATOM 3640 O O . ARG A 1 478 ? 11.777 -4.382 -2.256 1.00 95.56 478 ARG A O 1
ATOM 3647 N N . ASP A 1 479 ? 13.578 -5.019 -1.090 1.00 95.50 479 ASP A N 1
ATOM 3648 C CA . ASP A 1 479 ? 14.519 -4.107 -1.737 1.00 95.50 479 ASP A CA 1
ATOM 3649 C C . ASP A 1 479 ? 14.864 -4.508 -3.182 1.00 95.50 479 ASP A C 1
ATOM 3651 O O . ASP A 1 479 ? 15.041 -3.641 -4.037 1.00 95.50 479 ASP A O 1
ATOM 3655 N N . THR A 1 480 ? 14.965 -5.809 -3.464 1.00 96.56 480 THR A N 1
ATOM 3656 C CA . THR A 1 480 ? 15.453 -6.354 -4.732 1.00 96.56 480 THR A CA 1
ATOM 3657 C C . THR A 1 480 ? 14.642 -7.576 -5.151 1.00 96.56 480 THR A C 1
ATOM 3659 O O . THR A 1 480 ? 14.393 -8.484 -4.363 1.00 96.56 480 THR A O 1
ATOM 3662 N N . ILE A 1 481 ? 14.299 -7.636 -6.436 1.00 97.19 481 ILE A N 1
ATOM 3663 C CA . ILE A 1 481 ? 13.750 -8.814 -7.103 1.00 97.19 481 ILE A CA 1
ATOM 3664 C C . ILE A 1 481 ? 14.776 -9.336 -8.101 1.00 97.19 481 ILE A C 1
ATOM 3666 O O . ILE A 1 481 ? 15.372 -8.586 -8.882 1.00 97.19 481 ILE A O 1
ATOM 3670 N N . THR A 1 482 ? 14.961 -10.648 -8.061 1.00 97.06 482 THR A N 1
ATOM 3671 C CA . THR A 1 482 ? 15.988 -11.386 -8.788 1.00 97.06 482 THR A CA 1
ATOM 3672 C C . THR A 1 482 ? 15.382 -12.306 -9.857 1.00 97.06 482 THR A C 1
ATOM 3674 O O . THR A 1 482 ? 14.187 -12.626 -9.817 1.00 97.06 482 THR A O 1
ATOM 3677 N N . PRO A 1 483 ? 16.209 -12.840 -10.776 1.00 95.38 483 PRO A N 1
ATOM 3678 C CA . PRO A 1 483 ? 15.770 -13.834 -11.757 1.00 95.38 483 PRO A CA 1
ATOM 3679 C C . PRO A 1 483 ? 15.239 -15.138 -11.143 1.00 95.38 483 PRO A C 1
ATOM 3681 O O . PRO A 1 483 ? 14.568 -15.909 -11.818 1.00 95.38 483 PRO A O 1
ATOM 3684 N N . VAL A 1 484 ? 15.519 -15.422 -9.866 1.00 95.81 484 VAL A N 1
ATOM 3685 C CA . VAL A 1 484 ? 14.978 -16.613 -9.186 1.00 95.81 484 VAL A CA 1
ATOM 3686 C C . VAL A 1 484 ? 13.474 -16.466 -8.935 1.00 95.81 484 VAL A C 1
ATOM 3688 O O . VAL A 1 484 ? 12.719 -17.441 -8.997 1.00 95.81 484 VAL A O 1
ATOM 3691 N N . GLU A 1 485 ? 13.027 -15.246 -8.656 1.00 95.44 485 GLU A N 1
ATOM 3692 C CA . GLU A 1 485 ? 11.638 -14.948 -8.309 1.00 95.44 485 GLU A CA 1
ATOM 3693 C C . GLU A 1 485 ? 10.787 -14.737 -9.561 1.00 95.44 485 GLU A C 1
ATOM 3695 O O . GLU A 1 485 ? 9.684 -15.288 -9.646 1.00 95.44 485 GLU A O 1
ATOM 3700 N N . LEU A 1 486 ? 11.337 -14.019 -10.547 1.00 95.06 486 LEU A N 1
ATOM 3701 C CA . LEU A 1 486 ? 10.718 -13.712 -11.840 1.00 95.06 486 LEU A CA 1
ATOM 3702 C C . LEU A 1 486 ? 11.588 -14.221 -13.009 1.00 95.06 486 LEU A C 1
ATOM 3704 O O . LEU A 1 486 ? 12.246 -13.427 -13.688 1.00 95.06 486 LEU A O 1
ATOM 3708 N N . PRO A 1 487 ? 11.645 -15.546 -13.241 1.00 94.00 487 PRO A N 1
ATOM 3709 C CA . PRO A 1 487 ? 12.584 -16.154 -14.186 1.00 94.00 487 PRO A CA 1
ATOM 3710 C C . PRO A 1 487 ? 12.311 -15.833 -15.655 1.00 94.00 487 PRO A C 1
ATOM 3712 O O . PRO A 1 487 ? 13.221 -15.973 -16.469 1.00 94.00 487 PRO A O 1
ATOM 3715 N N . THR A 1 488 ? 11.092 -15.429 -16.017 1.00 92.19 488 THR A N 1
ATOM 3716 C CA . THR A 1 488 ? 10.748 -15.070 -17.401 1.00 92.19 488 THR A CA 1
ATOM 3717 C C . THR A 1 488 ? 10.992 -13.587 -17.665 1.00 92.19 488 THR A C 1
ATOM 3719 O O . THR A 1 488 ? 11.498 -13.222 -18.722 1.00 92.19 488 THR A O 1
ATOM 3722 N N . LEU A 1 489 ? 10.639 -12.725 -16.715 1.00 94.38 489 LEU A N 1
ATOM 3723 C CA . LEU A 1 489 ? 10.722 -11.275 -16.817 1.00 94.38 489 LEU A CA 1
ATOM 3724 C C . LEU A 1 489 ? 12.157 -10.804 -16.628 1.00 94.38 489 LEU A C 1
ATOM 3726 O O . LEU A 1 489 ? 12.674 -10.041 -17.436 1.00 94.38 489 LEU A O 1
ATOM 3730 N N . LEU A 1 490 ? 12.818 -11.288 -15.582 1.00 96.12 490 LEU A N 1
ATOM 3731 C CA . LEU A 1 490 ? 14.213 -10.975 -15.293 1.00 96.12 490 LEU A CA 1
ATOM 3732 C C . LEU A 1 490 ? 15.136 -12.059 -15.846 1.00 96.12 490 LEU A C 1
ATOM 3734 O O . LEU A 1 490 ? 16.233 -12.258 -15.330 1.00 96.12 490 LEU A O 1
ATOM 3738 N N . SER A 1 491 ? 14.693 -12.774 -16.889 1.00 93.19 491 SER A N 1
ATOM 3739 C CA . SER A 1 491 ? 15.495 -13.806 -17.530 1.00 93.19 491 SER A CA 1
ATOM 3740 C C . SER A 1 491 ? 16.830 -13.201 -17.954 1.00 93.19 491 SER A C 1
ATOM 3742 O O . SER A 1 491 ? 16.884 -12.336 -18.836 1.00 93.19 491 SER A O 1
ATOM 3744 N N . GLY A 1 492 ? 17.900 -13.657 -17.319 1.00 88.69 492 GLY A N 1
ATOM 3745 C CA . GLY A 1 492 ? 19.244 -13.419 -17.801 1.00 88.69 492 GLY A CA 1
ATOM 3746 C C . GLY A 1 492 ? 19.511 -14.169 -19.103 1.00 88.69 492 GLY A C 1
ATOM 3747 O O . GLY A 1 492 ? 18.609 -14.676 -19.779 1.00 88.69 492 GLY A O 1
ATOM 3748 N N . GLY A 1 493 ? 20.782 -14.286 -19.444 1.00 93.94 493 GLY A N 1
ATOM 3749 C CA . GLY A 1 493 ? 21.203 -15.066 -20.595 1.00 93.94 493 GLY A CA 1
ATOM 3750 C C . GLY A 1 493 ? 22.705 -15.037 -20.773 1.00 93.94 493 GLY A C 1
ATOM 3751 O O . GLY A 1 493 ? 23.447 -14.651 -19.878 1.00 93.94 493 GLY A O 1
ATOM 3752 N N . GLN A 1 494 ? 23.147 -15.434 -21.957 1.00 96.88 494 GLN A N 1
ATOM 3753 C CA . GLN A 1 494 ? 24.527 -15.270 -22.378 1.00 96.88 494 GLN A CA 1
ATOM 3754 C C . GLN A 1 494 ? 24.524 -14.459 -23.665 1.00 96.88 494 GLN A C 1
ATOM 3756 O O . GLN A 1 494 ? 23.829 -14.821 -24.615 1.00 96.88 494 GLN A O 1
ATOM 3761 N N . VAL A 1 495 ? 25.309 -13.387 -23.696 1.00 97.12 495 VAL A N 1
ATOM 3762 C CA . VAL A 1 495 ? 25.577 -12.630 -24.924 1.00 97.12 495 VAL A CA 1
ATOM 3763 C C . VAL A 1 495 ? 26.945 -13.055 -25.434 1.00 97.12 495 VAL A C 1
ATOM 3765 O O . VAL A 1 495 ? 27.897 -13.150 -24.656 1.00 97.12 495 VAL A O 1
ATOM 3768 N N . VAL A 1 496 ? 27.040 -13.362 -26.728 1.00 97.12 496 VAL A N 1
ATOM 3769 C CA . VAL A 1 496 ? 28.261 -13.882 -27.355 1.00 97.12 496 VAL A CA 1
ATOM 3770 C C . VAL A 1 496 ? 28.706 -12.919 -28.441 1.00 97.12 496 VAL A C 1
ATOM 3772 O O . VAL A 1 496 ? 28.184 -12.938 -29.546 1.00 97.12 496 VAL A O 1
ATOM 3775 N N . THR A 1 497 ? 29.722 -12.119 -28.143 1.00 97.00 497 THR A N 1
ATOM 3776 C CA . THR A 1 497 ? 30.341 -11.220 -29.115 1.00 97.00 497 THR A CA 1
ATOM 3777 C C . THR A 1 497 ? 31.521 -11.915 -29.799 1.00 97.00 497 THR A C 1
ATOM 3779 O O . THR A 1 497 ? 31.868 -13.070 -29.530 1.00 97.00 497 THR A O 1
ATOM 3782 N N . ARG A 1 498 ? 32.191 -11.214 -30.719 1.00 96.62 498 ARG A N 1
ATOM 3783 C CA . ARG A 1 498 ? 33.434 -11.725 -31.325 1.00 96.62 498 ARG A CA 1
ATOM 3784 C C . ARG A 1 498 ? 34.651 -11.621 -30.402 1.00 96.62 498 ARG A C 1
ATOM 3786 O O . ARG A 1 498 ? 35.674 -12.217 -30.739 1.00 96.62 498 ARG A O 1
ATOM 3793 N N . GLU A 1 499 ? 34.551 -10.868 -29.309 1.00 97.12 499 GLU A N 1
ATOM 3794 C CA . GLU A 1 499 ? 35.626 -10.696 -28.322 1.00 97.12 499 GLU A CA 1
ATOM 3795 C C . GLU A 1 499 ? 35.488 -11.692 -27.158 1.00 97.12 499 GLU A C 1
ATOM 3797 O O . GLU A 1 499 ? 36.491 -12.147 -26.613 1.00 97.12 499 GLU A O 1
ATOM 3802 N N . GLY A 1 500 ? 34.269 -12.148 -26.856 1.00 96.25 500 GLY A N 1
ATOM 3803 C CA . GLY A 1 500 ? 34.031 -13.147 -25.820 1.00 96.25 500 GLY A CA 1
ATOM 3804 C C . GLY A 1 500 ? 32.551 -13.435 -25.603 1.00 96.25 500 GLY A C 1
ATOM 3805 O O . GLY A 1 500 ? 31.696 -13.034 -26.387 1.00 96.25 500 GLY A O 1
ATOM 3806 N N . SER A 1 501 ? 32.243 -14.146 -24.526 1.00 97.31 501 SER A N 1
ATOM 3807 C CA . SER A 1 501 ? 30.870 -14.364 -24.074 1.00 97.31 501 SER A CA 1
ATOM 3808 C C . SER A 1 501 ? 30.753 -13.949 -22.623 1.00 97.31 501 SER A C 1
ATOM 3810 O O . SER A 1 501 ? 31.644 -14.283 -21.854 1.00 97.31 501 SER A O 1
ATOM 3812 N N . THR A 1 502 ? 29.652 -13.312 -22.248 1.00 98.25 502 THR A N 1
ATOM 3813 C CA . THR A 1 502 ? 29.419 -12.859 -20.873 1.00 98.25 502 THR A CA 1
ATOM 3814 C C . THR A 1 502 ? 28.024 -13.267 -20.418 1.00 98.25 502 THR A C 1
ATOM 3816 O O . THR A 1 502 ? 27.087 -13.308 -21.227 1.00 98.25 502 THR A O 1
ATOM 3819 N N . GLU A 1 503 ? 27.895 -13.626 -19.144 1.00 98.12 503 GLU A N 1
ATOM 3820 C CA . GLU A 1 503 ? 26.594 -13.872 -18.527 1.00 98.12 503 GLU A CA 1
ATOM 3821 C C . GLU A 1 503 ? 25.905 -12.536 -18.240 1.00 98.12 503 GLU A C 1
ATOM 3823 O O . GLU A 1 503 ? 26.531 -11.558 -17.827 1.00 98.12 503 GLU A O 1
ATOM 3828 N N . VAL A 1 504 ? 24.605 -12.500 -18.516 1.00 98.00 504 VAL A N 1
ATOM 3829 C CA . VAL A 1 504 ? 23.749 -11.329 -18.357 1.00 98.00 504 VAL A CA 1
ATOM 3830 C C . VAL A 1 504 ? 22.791 -11.582 -17.217 1.00 98.00 504 VAL A C 1
ATOM 3832 O O . VAL A 1 504 ? 22.019 -12.540 -17.264 1.00 98.00 504 VAL A O 1
ATOM 3835 N N . ASN A 1 505 ? 22.781 -10.677 -16.249 1.00 98.00 505 ASN A N 1
ATOM 3836 C CA . ASN A 1 505 ? 21.887 -10.722 -15.103 1.00 98.00 505 ASN A CA 1
ATOM 3837 C C . ASN A 1 505 ? 21.034 -9.453 -15.034 1.00 98.00 505 ASN A C 1
ATOM 3839 O O . ASN A 1 505 ? 21.469 -8.372 -15.435 1.00 98.00 505 ASN A O 1
ATOM 3843 N N . GLN A 1 506 ? 19.808 -9.593 -14.528 1.00 98.06 506 GLN A N 1
ATOM 3844 C CA . GLN A 1 506 ? 18.861 -8.492 -14.380 1.00 98.06 506 GLN A CA 1
ATOM 3845 C C . GLN A 1 506 ? 18.299 -8.431 -12.964 1.00 98.06 506 GLN A C 1
ATOM 3847 O O . GLN A 1 506 ? 17.987 -9.465 -12.373 1.00 98.06 506 GLN A O 1
ATOM 3852 N N . TRP A 1 507 ? 18.097 -7.217 -12.457 1.00 97.69 507 TRP A N 1
ATOM 3853 C CA . TRP A 1 507 ? 17.421 -6.975 -11.183 1.00 97.69 507 TRP A CA 1
ATOM 3854 C C . TRP A 1 507 ? 16.437 -5.829 -11.308 1.00 97.69 507 TRP A C 1
ATOM 3856 O O . TRP A 1 507 ? 16.653 -4.882 -12.069 1.00 97.69 507 TRP A O 1
ATOM 3866 N N . LEU A 1 508 ? 15.391 -5.908 -10.495 1.00 97.50 508 LEU A N 1
ATOM 3867 C CA . LEU A 1 508 ? 14.519 -4.785 -10.191 1.00 97.50 508 LEU A CA 1
ATOM 3868 C C . LEU A 1 508 ? 14.725 -4.418 -8.724 1.00 97.50 508 LEU A C 1
ATOM 3870 O O . LEU A 1 508 ? 14.702 -5.299 -7.871 1.00 97.50 508 LEU A O 1
ATOM 3874 N N . ARG A 1 509 ? 14.951 -3.143 -8.426 1.00 96.81 509 ARG A N 1
ATOM 3875 C CA . ARG A 1 509 ? 15.224 -2.653 -7.074 1.00 96.81 509 ARG A CA 1
ATOM 3876 C C . ARG A 1 509 ? 14.290 -1.518 -6.684 1.00 96.81 509 ARG A C 1
ATOM 3878 O O . ARG A 1 509 ? 13.929 -0.689 -7.519 1.00 96.81 509 ARG A O 1
ATOM 3885 N N . PHE A 1 510 ? 13.977 -1.444 -5.397 1.00 95.94 510 PHE A N 1
ATOM 3886 C CA . PHE A 1 510 ? 13.134 -0.428 -4.770 1.00 95.94 510 PHE A CA 1
ATOM 3887 C C . PHE A 1 510 ? 13.948 0.302 -3.696 1.00 95.94 510 PHE A C 1
ATOM 3889 O O . PHE A 1 510 ? 13.876 -0.038 -2.518 1.00 95.94 510 PHE A O 1
ATOM 3896 N N . PRO A 1 511 ? 14.781 1.284 -4.082 1.00 88.25 511 PRO A N 1
ATOM 3897 C CA . PRO A 1 511 ? 15.722 1.900 -3.156 1.00 88.25 511 PRO A CA 1
ATOM 3898 C C . PRO A 1 511 ? 15.008 2.619 -1.999 1.00 88.25 511 PRO A C 1
ATOM 3900 O O . PRO A 1 511 ? 14.112 3.436 -2.216 1.00 88.25 511 PRO A O 1
ATOM 3903 N N . LEU A 1 512 ? 15.449 2.332 -0.771 1.00 84.06 512 LEU A N 1
ATOM 3904 C CA . LEU A 1 512 ? 14.966 2.957 0.468 1.00 84.06 512 LEU A CA 1
ATOM 3905 C C . LEU A 1 512 ? 15.312 4.436 0.557 1.00 84.06 512 LEU A C 1
ATOM 3907 O O . LEU A 1 512 ? 14.463 5.288 0.826 1.00 84.06 512 LEU A O 1
ATOM 3911 N N . GLU A 1 513 ? 16.584 4.712 0.302 1.00 79.62 513 GLU A N 1
ATOM 3912 C CA . GLU A 1 513 ? 17.153 6.037 0.192 1.00 79.62 513 GLU A CA 1
ATOM 3913 C C . GLU A 1 513 ? 17.890 6.085 -1.137 1.00 79.62 513 GLU A C 1
ATOM 3915 O O . GLU A 1 513 ? 18.815 5.314 -1.400 1.00 79.62 513 GLU A O 1
ATOM 3920 N N . SER A 1 514 ? 17.456 6.985 -2.003 1.00 68.81 514 SER A N 1
ATOM 3921 C CA . SER A 1 514 ? 18.211 7.343 -3.188 1.00 68.81 514 SER A CA 1
ATOM 3922 C C . SER A 1 514 ? 18.461 8.842 -3.176 1.00 68.81 514 SER A C 1
ATOM 3924 O O . SER A 1 514 ? 17.707 9.605 -2.570 1.00 68.81 514 SER A O 1
ATOM 3926 N N . ASP A 1 515 ? 19.461 9.283 -3.938 1.00 71.00 515 ASP A N 1
ATOM 3927 C CA . ASP A 1 515 ? 19.659 10.707 -4.242 1.00 71.00 515 ASP A CA 1
ATOM 3928 C C . ASP A 1 515 ? 18.401 11.365 -4.864 1.00 71.00 515 ASP A C 1
ATOM 3930 O O . ASP A 1 515 ? 18.328 12.586 -4.995 1.00 71.00 515 ASP A O 1
ATOM 3934 N N . PHE A 1 516 ? 17.406 10.559 -5.254 1.00 62.88 516 PHE A N 1
ATOM 3935 C CA . PHE A 1 516 ? 16.200 10.928 -5.983 1.00 62.88 516 PHE A CA 1
ATOM 3936 C C . PHE A 1 516 ? 14.915 10.490 -5.258 1.00 62.88 516 PHE A C 1
ATOM 3938 O O . PHE A 1 516 ? 13.927 10.141 -5.902 1.00 62.88 516 PHE A O 1
ATOM 3945 N N . GLY A 1 517 ? 14.926 10.474 -3.923 1.00 76.69 517 GLY A N 1
ATOM 3946 C CA . GLY A 1 517 ? 13.744 10.189 -3.106 1.00 76.69 517 GLY A CA 1
ATOM 3947 C C . GLY A 1 517 ? 13.589 8.712 -2.749 1.00 76.69 517 GLY A C 1
ATOM 3948 O O . GLY A 1 517 ? 14.565 7.954 -2.733 1.00 76.69 517 GLY A O 1
ATOM 3949 N N . THR A 1 518 ? 12.363 8.328 -2.411 1.00 84.31 518 THR A N 1
ATOM 3950 C CA . THR A 1 518 ? 12.055 7.104 -1.662 1.00 84.31 518 THR A CA 1
ATOM 3951 C C . THR A 1 518 ? 11.128 6.198 -2.461 1.00 84.31 518 THR A C 1
ATOM 3953 O O . THR A 1 518 ? 10.353 6.689 -3.282 1.00 84.31 518 THR A O 1
ATOM 3956 N N . SER A 1 519 ? 11.188 4.887 -2.227 1.00 92.44 519 SER A N 1
ATOM 3957 C CA . SER A 1 519 ? 10.245 3.947 -2.840 1.00 92.44 519 SER A CA 1
ATOM 3958 C C . SER A 1 519 ? 8.799 4.199 -2.382 1.00 92.44 519 SER A C 1
ATOM 3960 O O . SER A 1 519 ? 8.540 4.937 -1.426 1.00 92.44 519 SER A O 1
ATOM 3962 N N . GLY A 1 520 ? 7.848 3.629 -3.123 1.00 95.56 520 GLY A N 1
ATOM 3963 C CA . GLY A 1 520 ? 6.420 3.868 -2.919 1.00 95.56 520 GLY A CA 1
ATOM 3964 C C . GLY A 1 520 ? 5.918 3.241 -1.635 1.00 95.56 520 GLY A C 1
ATOM 3965 O O . GLY A 1 520 ? 6.501 2.281 -1.146 1.00 95.56 520 GLY A O 1
ATOM 3966 N N . SER A 1 521 ? 4.819 3.760 -1.107 1.00 96.06 521 SER A N 1
ATOM 3967 C CA . SER A 1 521 ? 4.160 3.228 0.095 1.00 96.06 521 SER A CA 1
ATOM 3968 C C . SER A 1 521 ? 2.660 3.176 -0.132 1.00 96.06 521 SER A C 1
ATOM 3970 O O . SER A 1 521 ? 2.136 3.951 -0.935 1.00 96.06 521 SER A O 1
ATOM 3972 N N . VAL A 1 522 ? 1.951 2.284 0.554 1.00 95.94 522 VAL A N 1
ATOM 3973 C CA . VAL A 1 522 ? 0.486 2.314 0.510 1.00 95.94 522 VAL A CA 1
ATOM 3974 C C . VAL A 1 522 ? -0.020 3.252 1.591 1.00 95.94 522 VAL A C 1
ATOM 3976 O O . VAL A 1 522 ? 0.264 3.060 2.766 1.00 95.94 522 VAL A O 1
ATOM 3979 N N . ARG A 1 523 ? -0.775 4.279 1.204 1.00 94.94 523 ARG A N 1
ATOM 3980 C CA . ARG A 1 523 ? -1.302 5.295 2.124 1.00 94.94 523 ARG A CA 1
ATOM 3981 C C . ARG A 1 523 ? -2.810 5.411 1.985 1.00 94.94 523 ARG A C 1
ATOM 3983 O O . ARG A 1 523 ? -3.346 5.255 0.888 1.00 94.94 523 ARG A O 1
ATOM 3990 N N . PHE A 1 524 ? -3.483 5.704 3.092 1.00 93.38 524 PHE A N 1
ATOM 3991 C CA . PHE A 1 524 ? -4.878 6.134 3.085 1.00 93.38 524 PHE A CA 1
ATOM 3992 C C . PHE A 1 524 ? -4.914 7.665 3.088 1.00 93.38 524 PHE A C 1
ATOM 3994 O O . PHE A 1 524 ? 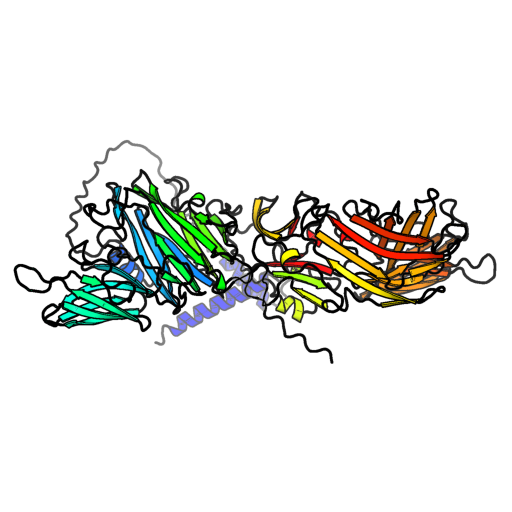-4.402 8.285 4.018 1.00 93.38 524 PHE A O 1
ATOM 4001 N N . LEU A 1 525 ? -5.407 8.264 2.006 1.00 94.56 525 LEU A N 1
ATOM 4002 C CA . LEU A 1 525 ? -5.367 9.710 1.768 1.00 94.56 525 LEU A CA 1
ATOM 4003 C C . LEU A 1 525 ? -6.379 10.112 0.680 1.00 94.56 525 LEU A C 1
ATOM 4005 O O . LEU A 1 525 ? -7.094 9.268 0.133 1.00 94.56 525 LEU A O 1
ATOM 4009 N N . GLU A 1 526 ? -6.430 11.402 0.370 1.00 93.75 526 GLU A N 1
ATOM 4010 C CA . GLU A 1 526 ? -7.213 11.985 -0.721 1.00 93.75 526 GLU A CA 1
ATOM 4011 C C . GLU A 1 526 ? -6.323 12.228 -1.954 1.00 93.75 526 GLU A C 1
ATOM 4013 O O . GLU A 1 526 ? -5.201 12.718 -1.812 1.00 93.75 526 GLU A O 1
ATOM 4018 N N . ASP A 1 527 ? -6.788 11.840 -3.148 1.00 94.88 527 ASP A N 1
ATOM 4019 C CA . ASP A 1 527 ? -6.072 12.082 -4.410 1.00 94.88 527 ASP A CA 1
ATOM 4020 C C . ASP A 1 527 ? -6.386 13.457 -5.037 1.00 94.88 527 ASP A C 1
ATOM 4022 O O . ASP A 1 527 ? -7.266 14.179 -4.584 1.00 94.88 527 ASP A O 1
ATOM 4026 N N . GLU A 1 528 ? -5.717 13.800 -6.144 1.00 94.56 528 GLU A N 1
ATOM 4027 C CA . GLU A 1 528 ? -5.899 15.069 -6.893 1.00 94.56 528 GLU A CA 1
ATOM 4028 C C . GLU A 1 528 ? -7.305 15.269 -7.506 1.00 94.56 528 GLU A C 1
ATOM 4030 O O . GLU A 1 528 ? -7.561 16.237 -8.228 1.00 94.56 528 GLU A O 1
ATOM 4035 N N . ARG A 1 529 ? -8.219 14.314 -7.311 1.00 92.62 529 ARG A N 1
ATOM 4036 C CA . ARG A 1 529 ? -9.623 14.377 -7.744 1.00 92.62 529 ARG A CA 1
ATOM 4037 C C . ARG A 1 529 ? -10.572 14.304 -6.553 1.00 92.62 529 ARG A C 1
ATOM 4039 O O . ARG A 1 529 ? -11.721 13.892 -6.722 1.00 92.62 529 ARG A O 1
ATOM 4046 N N . ASP A 1 530 ? -10.063 14.651 -5.378 1.00 91.44 530 ASP A N 1
ATOM 4047 C CA . ASP A 1 530 ? -10.738 14.601 -4.092 1.00 91.44 530 ASP A CA 1
ATOM 4048 C C . ASP A 1 530 ? -11.189 13.178 -3.712 1.00 91.44 530 ASP A C 1
ATOM 4050 O O . ASP A 1 530 ? -12.063 13.003 -2.877 1.00 91.44 530 ASP A O 1
ATOM 4054 N N . ARG A 1 531 ? -10.669 12.096 -4.309 1.00 89.81 531 ARG A N 1
ATOM 4055 C CA . ARG A 1 531 ? -11.120 10.733 -3.965 1.00 89.81 531 ARG A CA 1
ATOM 4056 C C . ARG A 1 531 ? -10.344 10.212 -2.767 1.00 89.81 531 ARG A C 1
ATOM 4058 O O . ARG A 1 531 ? -9.146 9.961 -2.857 1.00 89.81 531 ARG A O 1
ATOM 4065 N N . THR A 1 532 ? -11.052 9.944 -1.679 1.00 88.81 532 THR A N 1
ATOM 4066 C CA . THR A 1 532 ? -10.486 9.317 -0.481 1.00 88.81 532 THR A CA 1
ATOM 4067 C C . THR A 1 532 ? -10.440 7.800 -0.631 1.00 88.81 532 THR A C 1
ATOM 4069 O O . THR A 1 532 ? -11.469 7.143 -0.821 1.00 88.81 532 THR A O 1
ATOM 4072 N N . SER A 1 533 ? -9.249 7.212 -0.556 1.00 91.81 533 SER A N 1
ATOM 4073 C CA . SER A 1 533 ? -9.083 5.758 -0.555 1.00 91.81 533 SER A CA 1
ATOM 4074 C C . SER A 1 533 ? -7.704 5.352 -0.044 1.00 91.81 533 SER A C 1
ATOM 4076 O O . SER A 1 533 ? -6.891 6.184 0.349 1.00 91.81 533 SER A O 1
ATOM 4078 N N . ASN A 1 534 ? -7.430 4.049 -0.078 1.00 93.00 534 ASN A N 1
ATOM 4079 C CA . ASN A 1 534 ? -6.060 3.560 -0.041 1.00 93.00 534 ASN A CA 1
ATOM 4080 C C . ASN A 1 534 ? -5.469 3.553 -1.456 1.00 93.00 534 ASN A C 1
ATOM 4082 O O . ASN A 1 534 ? -6.102 3.085 -2.407 1.00 93.00 534 ASN A O 1
ATOM 4086 N N . PHE A 1 535 ? -4.242 4.041 -1.575 1.00 95.94 535 PHE A N 1
ATOM 4087 C CA . PHE A 1 535 ? -3.497 4.098 -2.825 1.00 95.94 535 PHE A CA 1
ATOM 4088 C C . PHE A 1 535 ? -2.080 3.603 -2.595 1.00 95.94 535 PHE A C 1
ATOM 4090 O O . PHE A 1 535 ? -1.464 3.941 -1.585 1.00 95.94 535 PHE A O 1
ATOM 4097 N N . LEU A 1 536 ? -1.540 2.863 -3.560 1.00 97.44 536 LEU A N 1
ATOM 4098 C CA . LEU A 1 536 ? -0.093 2.758 -3.681 1.00 97.44 536 LEU A CA 1
ATOM 4099 C C . LEU A 1 536 ? 0.415 4.086 -4.259 1.00 97.44 536 LEU A C 1
ATOM 4101 O O . LEU A 1 536 ? -0.002 4.503 -5.342 1.00 97.44 536 LEU A O 1
ATOM 4105 N N . PHE A 1 537 ? 1.246 4.770 -3.481 1.00 97.44 537 PHE A N 1
ATOM 4106 C CA . PHE A 1 537 ? 1.517 6.195 -3.611 1.00 97.44 537 PHE A CA 1
ATOM 4107 C C . PHE A 1 537 ? 3.011 6.489 -3.773 1.00 97.44 537 PHE A C 1
ATOM 4109 O O . PHE A 1 537 ? 3.848 5.927 -3.056 1.00 97.44 537 PHE A O 1
ATOM 4116 N N . TRP A 1 538 ? 3.320 7.434 -4.666 1.00 97.31 538 TRP A N 1
ATOM 4117 C CA . TRP A 1 538 ? 4.628 8.083 -4.776 1.00 97.31 538 TRP A CA 1
ATOM 4118 C C . TRP A 1 538 ? 4.462 9.595 -4.897 1.00 97.31 538 TRP A C 1
ATOM 4120 O O . TRP A 1 538 ? 3.687 10.068 -5.727 1.00 97.31 538 TRP A O 1
ATOM 4130 N N . GLU A 1 539 ? 5.277 10.338 -4.150 1.00 96.25 539 GLU A N 1
ATOM 4131 C CA . GLU A 1 539 ? 5.440 11.781 -4.351 1.00 96.25 539 GLU A CA 1
ATOM 4132 C C . GLU A 1 539 ? 6.136 12.038 -5.694 1.00 96.25 539 GLU A C 1
ATOM 4134 O O . GLU A 1 539 ? 7.099 11.342 -6.047 1.00 96.25 539 GLU A O 1
ATOM 4139 N N . SER A 1 540 ? 5.687 13.053 -6.429 1.00 95.94 540 SER A N 1
ATOM 4140 C CA . SER A 1 540 ? 6.267 13.459 -7.708 1.00 95.94 540 SER A CA 1
ATOM 4141 C C . SER A 1 540 ? 7.781 13.674 -7.585 1.00 95.94 540 SER A C 1
ATOM 4143 O O . SER A 1 540 ? 8.279 14.366 -6.697 1.00 95.94 540 SER A O 1
ATOM 4145 N N . GLY A 1 541 ? 8.537 13.096 -8.514 1.00 94.81 541 GLY A N 1
ATOM 4146 C CA . GLY A 1 541 ? 9.997 13.117 -8.552 1.00 94.81 541 GLY A CA 1
ATOM 4147 C C . GLY A 1 541 ? 10.690 12.010 -7.749 1.00 94.81 541 GLY A C 1
ATOM 4148 O O . GLY A 1 541 ? 11.902 11.847 -7.915 1.00 94.81 541 GLY A O 1
ATOM 4149 N N . SER A 1 542 ? 9.962 11.241 -6.930 1.00 95.81 542 SER A N 1
ATOM 4150 C CA . SER A 1 542 ? 10.507 10.089 -6.191 1.00 95.81 542 SER A CA 1
ATOM 4151 C C . SER A 1 542 ? 10.822 8.916 -7.114 1.00 95.81 542 SER A C 1
ATOM 4153 O O . SER A 1 542 ? 10.192 8.755 -8.151 1.00 95.81 542 SER A O 1
ATOM 4155 N N . THR A 1 543 ? 11.772 8.056 -6.753 1.00 95.88 543 THR A N 1
ATOM 4156 C CA . THR A 1 543 ? 12.111 6.886 -7.581 1.00 95.88 543 THR A CA 1
ATOM 4157 C C . THR A 1 543 ? 11.064 5.781 -7.426 1.00 95.88 543 THR A C 1
ATOM 4159 O O . THR A 1 543 ? 10.836 5.286 -6.325 1.00 95.88 543 THR A O 1
ATOM 4162 N N . ILE A 1 544 ? 10.466 5.351 -8.539 1.00 96.88 544 ILE A N 1
ATOM 4163 C CA . ILE A 1 544 ? 9.544 4.210 -8.566 1.00 96.88 544 ILE A CA 1
ATOM 4164 C C . ILE A 1 544 ? 10.322 2.903 -8.434 1.00 96.88 544 ILE A C 1
ATOM 4166 O O . ILE A 1 544 ? 10.047 2.106 -7.541 1.00 96.88 544 ILE A O 1
ATOM 4170 N N . PHE A 1 545 ? 11.297 2.699 -9.321 1.00 97.56 545 PHE A N 1
ATOM 4171 C CA . PHE A 1 545 ? 12.163 1.523 -9.348 1.00 97.56 545 PHE A CA 1
ATOM 4172 C C . PHE A 1 545 ? 13.523 1.851 -9.981 1.00 97.56 545 PHE A C 1
ATOM 4174 O O . PHE A 1 545 ? 13.673 2.831 -10.718 1.00 97.56 545 PHE A O 1
ATOM 4181 N N . GLU A 1 546 ? 14.504 0.992 -9.716 1.00 97.56 546 GLU A N 1
ATOM 4182 C CA . GLU A 1 546 ? 15.780 0.900 -10.425 1.00 97.56 546 GLU A CA 1
ATOM 4183 C C . GLU A 1 546 ? 15.843 -0.458 -11.139 1.00 97.56 546 GLU A C 1
ATOM 4185 O O . GLU A 1 546 ? 15.691 -1.504 -10.515 1.00 97.56 546 GLU A O 1
ATOM 4190 N N . TRP A 1 547 ? 16.056 -0.453 -12.450 1.00 98.12 547 TRP A N 1
ATOM 4191 C CA . TRP A 1 547 ? 16.372 -1.647 -13.225 1.00 98.12 547 TRP A CA 1
ATOM 4192 C C . TRP A 1 547 ? 17.869 -1.671 -13.521 1.00 98.12 547 TRP A C 1
ATOM 4194 O O . TRP A 1 547 ? 18.437 -0.663 -13.946 1.00 98.12 547 TRP A O 1
ATOM 4204 N N . GLN A 1 548 ? 18.505 -2.820 -13.314 1.00 98.12 548 GLN A N 1
ATOM 4205 C CA . GLN A 1 548 ? 19.919 -3.019 -13.617 1.00 98.12 548 GLN A CA 1
ATOM 4206 C C . GLN A 1 548 ? 20.089 -4.234 -14.527 1.00 98.12 548 GLN A C 1
ATOM 4208 O O . GLN A 1 548 ? 19.533 -5.295 -14.252 1.00 98.12 548 GLN A O 1
ATOM 4213 N N . LEU A 1 549 ? 20.908 -4.068 -15.562 1.00 98.31 549 LEU A N 1
ATOM 4214 C CA . LEU A 1 549 ? 21.390 -5.107 -16.464 1.00 98.31 549 LEU A CA 1
ATOM 4215 C C . LEU A 1 549 ? 22.913 -5.188 -16.328 1.00 98.31 549 LEU A C 1
ATOM 4217 O O . LEU A 1 549 ? 23.602 -4.248 -16.719 1.00 98.31 549 LEU A O 1
ATOM 4221 N N . GLU A 1 550 ? 23.433 -6.268 -15.752 1.00 98.50 550 GLU A N 1
ATOM 4222 C CA . GLU A 1 550 ? 24.874 -6.478 -15.530 1.00 98.50 550 GLU A CA 1
ATOM 4223 C C . GLU A 1 550 ? 25.424 -7.549 -16.466 1.00 98.50 550 GLU A C 1
ATOM 4225 O O . GLU A 1 550 ? 24.762 -8.551 -16.743 1.00 98.50 550 GLU A O 1
ATOM 4230 N N . PHE A 1 551 ? 26.663 -7.331 -16.896 1.00 98.31 551 PHE A N 1
ATOM 4231 C CA . PHE A 1 551 ? 27.480 -8.260 -17.663 1.00 98.31 551 PHE A CA 1
ATOM 4232 C C . PHE A 1 551 ? 28.621 -8.745 -16.761 1.00 98.31 551 PHE A C 1
ATOM 4234 O O . PHE A 1 551 ? 29.540 -7.972 -16.486 1.00 98.31 551 PHE A O 1
ATOM 4241 N N . GLU A 1 552 ? 28.575 -9.994 -16.285 1.00 97.75 552 GLU A N 1
ATOM 4242 C CA . GLU A 1 552 ? 29.474 -10.477 -15.215 1.00 97.75 552 GLU A CA 1
ATOM 4243 C C . GLU A 1 552 ? 30.964 -10.313 -15.548 1.00 97.75 552 GLU A C 1
ATOM 4245 O O . GLU A 1 552 ? 31.757 -9.868 -14.716 1.00 97.75 552 GLU A O 1
ATOM 4250 N N . GLU A 1 553 ? 31.340 -10.644 -16.784 1.00 97.44 553 GLU A N 1
ATOM 4251 C CA . GLU A 1 553 ? 32.714 -10.520 -17.284 1.00 97.44 553 GLU A CA 1
ATOM 4252 C C . GLU A 1 553 ? 32.937 -9.217 -18.071 1.00 97.44 553 GLU A C 1
ATOM 4254 O O . GLU A 1 553 ? 34.019 -8.998 -18.605 1.00 97.44 553 GLU A O 1
ATOM 4259 N N . GLY A 1 554 ? 31.924 -8.345 -18.141 1.00 97.75 554 GLY A N 1
ATOM 4260 C CA . GLY A 1 554 ? 31.886 -7.213 -19.059 1.00 97.75 554 GLY A CA 1
ATOM 4261 C C . GLY A 1 554 ? 31.481 -7.620 -20.480 1.00 97.75 554 GLY A C 1
ATOM 4262 O O . GLY A 1 554 ? 31.718 -8.735 -20.943 1.00 97.75 554 GLY A O 1
ATOM 4263 N N . LEU A 1 555 ? 30.811 -6.710 -21.178 1.00 98.12 555 LEU A N 1
ATOM 4264 C CA . LEU A 1 555 ? 30.388 -6.867 -22.562 1.00 98.12 555 LEU A CA 1
ATOM 4265 C C . LEU A 1 555 ? 31.372 -6.128 -23.473 1.00 98.12 555 LEU A C 1
ATOM 4267 O O . LEU A 1 555 ? 31.311 -4.905 -23.621 1.00 98.12 555 LEU A O 1
ATOM 4271 N N . GLU A 1 556 ? 32.303 -6.882 -24.052 1.00 98.44 556 GLU A N 1
ATOM 4272 C CA . GLU A 1 556 ? 33.382 -6.351 -24.884 1.00 98.44 556 GLU A CA 1
ATOM 4273 C C . GLU A 1 556 ? 32.991 -6.231 -26.364 1.00 98.44 556 GLU A C 1
ATOM 4275 O O . GLU A 1 556 ? 32.402 -7.142 -26.960 1.00 98.44 556 GLU A O 1
ATOM 4280 N N . SER A 1 557 ? 33.387 -5.120 -26.990 1.00 98.44 557 SER A N 1
ATOM 4281 C CA . SER A 1 557 ? 33.278 -4.922 -28.436 1.00 98.44 557 SER A CA 1
ATOM 4282 C C . SER A 1 557 ? 34.401 -4.066 -28.996 1.00 98.44 557 SER A C 1
ATOM 4284 O O . SER A 1 557 ? 34.797 -3.054 -28.410 1.00 98.44 557 SER A O 1
ATOM 4286 N N . ARG A 1 558 ? 34.832 -4.386 -30.220 1.00 98.25 558 ARG A N 1
ATOM 4287 C CA . ARG A 1 558 ? 35.722 -3.501 -30.971 1.00 98.25 558 ARG A CA 1
ATOM 4288 C C . ARG A 1 558 ? 35.017 -2.223 -31.391 1.00 98.25 558 ARG A C 1
ATOM 4290 O O . ARG A 1 558 ? 33.873 -2.241 -31.852 1.00 98.25 558 ARG A O 1
ATOM 4297 N N . VAL A 1 559 ? 35.761 -1.133 -31.288 1.00 97.56 559 VAL A N 1
ATOM 4298 C CA . VAL A 1 559 ? 35.391 0.215 -31.698 1.00 97.56 559 VAL A CA 1
ATOM 4299 C C . VAL A 1 559 ? 35.976 0.489 -33.072 1.00 97.56 559 VAL A C 1
ATOM 4301 O O . VAL A 1 559 ? 37.186 0.389 -33.292 1.00 97.56 559 VAL A O 1
ATOM 4304 N N . ASP A 1 560 ? 35.119 0.846 -34.019 1.00 95.62 560 ASP A N 1
ATOM 4305 C CA . ASP A 1 560 ? 35.572 1.227 -35.350 1.00 95.62 560 ASP A CA 1
ATOM 4306 C C . ASP A 1 560 ? 35.887 2.724 -35.484 1.00 95.62 560 ASP A C 1
ATOM 4308 O O . ASP A 1 560 ? 35.752 3.515 -34.554 1.00 95.62 560 ASP A O 1
ATOM 4312 N N . SER A 1 561 ? 36.300 3.148 -36.681 1.00 93.56 561 SER A N 1
ATOM 4313 C CA . SER A 1 561 ? 36.648 4.550 -36.945 1.00 93.56 561 SER A CA 1
ATOM 4314 C C . SER A 1 561 ? 35.488 5.541 -36.793 1.00 93.56 561 SER A C 1
ATOM 4316 O O . SER A 1 561 ? 35.731 6.745 -36.757 1.00 93.56 561 SER A O 1
ATOM 4318 N N . SER A 1 562 ? 34.242 5.064 -36.776 1.00 90.44 562 SER A N 1
ATOM 4319 C CA . SER A 1 562 ? 33.043 5.876 -36.548 1.00 90.44 562 SER A CA 1
ATOM 4320 C C . SER A 1 562 ? 32.606 5.900 -35.079 1.00 90.44 562 SER A C 1
ATOM 4322 O O . SER A 1 562 ? 31.697 6.655 -34.739 1.00 90.44 562 SER A O 1
ATOM 4324 N N . GLY A 1 563 ? 33.268 5.120 -34.217 1.00 95.19 563 GLY A N 1
ATOM 4325 C CA . GLY A 1 563 ? 32.871 4.913 -32.828 1.00 95.19 563 GLY A CA 1
ATOM 4326 C C . GLY A 1 563 ? 31.843 3.795 -32.648 1.00 95.19 563 GLY A C 1
ATOM 4327 O O . GLY A 1 563 ? 31.291 3.659 -31.565 1.00 95.19 563 GLY A O 1
ATOM 4328 N N . SER A 1 564 ? 31.544 3.002 -33.680 1.00 95.75 564 SER A N 1
ATOM 4329 C CA . SER A 1 564 ? 30.573 1.907 -33.584 1.00 95.75 564 SER A CA 1
ATOM 4330 C C . SER A 1 564 ? 31.156 0.707 -32.837 1.00 95.75 564 SER A C 1
ATOM 4332 O O . SER A 1 564 ? 32.287 0.293 -33.112 1.00 95.75 564 SER A O 1
ATOM 4334 N N . LEU A 1 565 ? 30.359 0.143 -31.928 1.00 97.31 565 LEU A N 1
ATOM 4335 C CA . LEU A 1 565 ? 30.630 -1.090 -31.192 1.00 97.31 565 LEU A CA 1
ATOM 4336 C C . LEU A 1 565 ? 30.160 -2.293 -32.028 1.00 97.31 565 LEU A C 1
ATOM 4338 O O . LEU A 1 565 ? 29.076 -2.840 -31.831 1.00 97.31 565 LEU A O 1
ATOM 4342 N N . ARG A 1 566 ? 30.971 -2.672 -33.021 1.00 95.94 566 ARG A N 1
ATOM 4343 C CA . ARG A 1 566 ? 30.589 -3.607 -34.101 1.00 95.94 566 ARG A CA 1
ATOM 4344 C C . ARG A 1 566 ? 30.282 -5.033 -33.669 1.00 95.94 566 ARG A C 1
ATOM 4346 O O . ARG A 1 566 ? 29.709 -5.786 -34.457 1.00 95.94 566 ARG A O 1
ATOM 4353 N N . ASP A 1 567 ? 30.764 -5.434 -32.503 1.00 97.69 567 ASP A N 1
ATOM 4354 C CA . ASP A 1 567 ? 30.554 -6.780 -31.986 1.00 97.69 567 ASP A CA 1
ATOM 4355 C C . ASP A 1 567 ? 29.325 -6.844 -31.064 1.00 97.69 567 ASP A C 1
ATOM 4357 O O . ASP A 1 567 ? 28.961 -7.941 -30.668 1.00 97.69 567 ASP A O 1
ATOM 4361 N N . LEU A 1 568 ? 28.676 -5.704 -30.767 1.00 96.88 568 LEU A N 1
ATOM 4362 C CA . LEU A 1 568 ? 27.371 -5.663 -30.089 1.00 96.88 568 LEU A CA 1
ATOM 4363 C C . LEU A 1 568 ? 26.202 -5.587 -31.066 1.00 96.88 568 LEU A C 1
ATOM 4365 O O . LEU A 1 568 ? 25.088 -5.946 -30.708 1.00 96.88 568 LEU A O 1
ATOM 4369 N N . ILE A 1 569 ? 26.428 -5.075 -32.277 1.00 95.12 569 ILE A N 1
ATOM 4370 C CA . ILE A 1 569 ? 25.366 -4.943 -33.276 1.00 95.12 569 ILE A CA 1
ATOM 4371 C C . ILE A 1 569 ? 24.845 -6.332 -33.658 1.00 95.12 569 ILE A C 1
ATOM 4373 O O . ILE A 1 569 ? 25.639 -7.231 -33.920 1.00 95.12 569 ILE A O 1
ATOM 4377 N N . ASP A 1 570 ? 23.519 -6.455 -33.745 1.00 94.19 570 ASP A N 1
ATOM 4378 C CA . ASP A 1 570 ? 22.755 -7.683 -34.005 1.00 94.19 570 ASP A CA 1
ATOM 4379 C C . ASP A 1 570 ? 22.717 -8.720 -32.875 1.00 94.19 570 ASP A C 1
ATOM 4381 O O . ASP A 1 570 ? 22.056 -9.747 -33.049 1.00 94.19 570 ASP A O 1
ATOM 4385 N N . GLU A 1 571 ? 23.328 -8.443 -31.721 1.00 96.69 571 GLU A N 1
ATOM 4386 C CA . GLU A 1 571 ? 23.257 -9.344 -30.571 1.00 96.69 571 GLU A CA 1
ATOM 4387 C C . GLU A 1 571 ? 21.870 -9.315 -29.917 1.00 96.69 571 GLU A C 1
ATOM 4389 O O . GLU A 1 571 ? 21.255 -8.252 -29.767 1.00 96.69 571 GLU A O 1
ATOM 4394 N N . ASP A 1 572 ? 21.379 -10.500 -29.546 1.00 95.81 572 ASP A N 1
ATOM 4395 C CA . ASP A 1 572 ? 20.103 -10.690 -28.858 1.00 95.81 572 ASP A CA 1
ATOM 4396 C C . ASP A 1 572 ? 20.268 -10.455 -27.348 1.00 95.81 572 ASP A C 1
ATOM 4398 O O . ASP A 1 572 ? 21.191 -10.970 -26.716 1.00 95.81 572 ASP A O 1
ATOM 4402 N N . ILE A 1 573 ? 19.330 -9.729 -26.743 1.00 96.50 573 ILE A N 1
ATOM 4403 C CA . ILE A 1 573 ? 19.288 -9.485 -25.302 1.00 96.50 573 ILE A CA 1
ATOM 4404 C C . ILE A 1 573 ? 17.846 -9.450 -24.798 1.00 96.50 573 ILE A C 1
ATOM 4406 O O . ILE A 1 573 ? 16.963 -8.887 -25.443 1.00 96.50 573 ILE A O 1
ATOM 4410 N N . SER A 1 574 ? 17.586 -10.057 -23.642 1.00 95.62 574 SER A N 1
ATOM 4411 C CA . SER A 1 574 ? 16.283 -9.954 -22.978 1.00 95.62 574 SER A CA 1
ATOM 4412 C C . SER A 1 574 ? 16.305 -8.776 -22.013 1.00 95.62 574 SER A C 1
ATOM 4414 O O . SER A 1 574 ? 17.224 -8.656 -21.207 1.00 95.62 574 SER A O 1
ATOM 4416 N N . ILE A 1 575 ? 15.300 -7.912 -22.087 1.00 95.94 575 ILE A N 1
ATOM 4417 C CA . ILE A 1 575 ? 15.075 -6.814 -21.146 1.00 95.94 575 ILE A CA 1
ATOM 4418 C C . ILE A 1 575 ? 13.638 -6.951 -20.661 1.00 95.94 575 ILE A C 1
ATOM 4420 O O . ILE A 1 575 ? 12.721 -6.891 -21.479 1.00 95.94 575 ILE A O 1
ATOM 4424 N N . LEU A 1 576 ? 13.435 -7.147 -19.353 1.00 95.44 576 LEU A N 1
ATOM 4425 C CA . LEU A 1 576 ? 12.108 -7.158 -18.710 1.00 95.44 576 LEU A CA 1
ATOM 4426 C C . LEU A 1 576 ? 11.069 -7.988 -19.498 1.00 95.44 576 LEU A C 1
ATOM 4428 O O . LEU A 1 576 ? 10.016 -7.490 -19.912 1.00 95.44 576 LEU A O 1
ATOM 4432 N N . GLY A 1 577 ? 11.408 -9.254 -19.762 1.00 92.56 577 GLY A N 1
ATOM 4433 C CA . GLY A 1 577 ? 10.564 -10.256 -20.424 1.00 92.56 577 GLY A CA 1
ATOM 4434 C C . GLY A 1 577 ? 10.362 -10.051 -21.924 1.00 92.56 577 GLY A C 1
ATOM 4435 O O . GLY A 1 577 ? 9.545 -10.742 -22.537 1.00 92.56 577 GLY A O 1
ATOM 4436 N N . GLN A 1 578 ? 11.058 -9.091 -22.531 1.00 92.62 578 GLN A N 1
ATOM 4437 C CA . GLN A 1 578 ? 11.010 -8.812 -23.959 1.00 92.62 578 GLN A CA 1
ATOM 4438 C C . GLN A 1 578 ? 12.386 -9.054 -24.580 1.00 92.62 578 GLN A C 1
ATOM 4440 O O . GLN A 1 578 ? 13.386 -8.497 -24.139 1.00 92.62 578 GLN A O 1
ATOM 4445 N N . ASN A 1 579 ? 12.426 -9.837 -25.657 1.00 93.62 579 ASN A N 1
ATOM 4446 C CA . ASN A 1 579 ? 13.643 -9.997 -26.445 1.00 93.62 579 ASN A CA 1
ATOM 4447 C C . ASN A 1 579 ? 13.834 -8.785 -27.361 1.00 93.62 579 ASN A C 1
ATOM 4449 O O . ASN A 1 579 ? 12.908 -8.379 -28.079 1.00 93.62 579 ASN A O 1
ATOM 4453 N N . PHE A 1 580 ? 15.050 -8.262 -27.351 1.00 96.25 580 PHE A N 1
ATOM 4454 C CA . PHE A 1 580 ? 15.547 -7.185 -28.185 1.00 96.25 580 PHE A CA 1
ATOM 4455 C C . PHE A 1 580 ? 16.788 -7.649 -28.944 1.00 96.25 580 PHE A C 1
ATOM 4457 O O . PHE A 1 580 ? 17.483 -8.568 -28.527 1.00 96.25 580 PHE A O 1
ATOM 4464 N N . VAL A 1 581 ? 17.080 -6.961 -30.038 1.00 96.19 581 VAL A N 1
ATOM 4465 C CA . VAL A 1 581 ? 18.388 -6.958 -30.692 1.00 96.19 581 VAL A CA 1
ATOM 4466 C C . VAL A 1 581 ? 19.005 -5.579 -30.558 1.00 96.19 581 VAL A C 1
ATOM 4468 O O . VAL A 1 581 ? 18.278 -4.597 -30.386 1.00 96.19 581 VAL A O 1
ATOM 4471 N N . VAL A 1 582 ? 20.320 -5.475 -30.692 1.00 96.69 582 VAL A N 1
ATOM 4472 C CA . VAL A 1 582 ? 21.026 -4.189 -30.662 1.00 96.69 582 VAL A CA 1
ATOM 4473 C C . VAL A 1 582 ? 21.274 -3.685 -32.093 1.00 96.69 582 VAL A C 1
ATOM 4475 O O . VAL A 1 582 ? 22.252 -4.092 -32.714 1.00 96.69 582 VAL A O 1
ATOM 4478 N N . PRO A 1 583 ? 20.428 -2.813 -32.680 1.00 94.06 583 PRO A N 1
ATOM 4479 C CA . PRO A 1 583 ? 20.699 -2.248 -34.008 1.00 94.06 583 PRO A CA 1
ATOM 4480 C C . PRO A 1 583 ? 21.783 -1.163 -33.994 1.00 94.06 583 PRO A C 1
ATOM 4482 O O . PRO A 1 583 ? 22.437 -0.919 -35.003 1.00 94.06 583 PRO A O 1
ATOM 4485 N N . VAL A 1 584 ? 21.963 -0.459 -32.870 1.00 93.88 584 VAL A N 1
ATOM 4486 C CA . VAL A 1 584 ? 22.913 0.655 -32.767 1.00 93.88 584 VAL A CA 1
ATOM 4487 C C . VAL A 1 584 ? 23.617 0.594 -31.423 1.00 93.88 584 VAL A C 1
ATOM 4489 O O . VAL A 1 584 ? 22.978 0.602 -30.377 1.00 93.88 584 VAL A O 1
ATOM 4492 N N . ALA A 1 585 ? 24.945 0.603 -31.461 1.00 96.81 585 ALA A N 1
ATOM 4493 C CA . ALA A 1 585 ? 25.787 0.777 -30.289 1.00 96.81 585 ALA A CA 1
ATOM 4494 C C . ALA A 1 585 ? 27.009 1.612 -30.682 1.00 96.81 585 ALA A C 1
ATOM 4496 O O . ALA A 1 585 ? 27.725 1.283 -31.635 1.00 96.81 585 ALA A O 1
ATOM 4497 N N . THR A 1 586 ? 27.225 2.729 -29.991 1.00 97.38 586 THR A N 1
ATOM 4498 C CA . THR A 1 586 ? 28.319 3.660 -30.286 1.00 97.38 586 THR A CA 1
ATOM 4499 C C . THR A 1 586 ? 28.964 4.197 -29.019 1.00 97.38 586 THR A C 1
ATOM 4501 O O . THR A 1 586 ? 28.289 4.425 -28.018 1.00 97.38 586 THR A O 1
ATOM 4504 N N . VAL A 1 587 ? 30.266 4.456 -29.099 1.00 97.69 587 VAL A N 1
ATOM 4505 C CA . VAL A 1 587 ? 31.054 5.184 -28.108 1.00 97.69 587 VAL A CA 1
ATOM 4506 C C . VAL A 1 587 ? 31.775 6.346 -28.787 1.00 97.69 587 VAL A C 1
ATOM 4508 O O . VAL A 1 587 ? 32.406 6.196 -29.837 1.00 97.69 587 VAL A O 1
ATOM 4511 N N . ARG A 1 588 ? 31.697 7.535 -28.188 1.00 97.00 588 ARG A N 1
ATOM 4512 C CA . ARG A 1 588 ? 32.384 8.741 -28.658 1.00 97.00 588 ARG A CA 1
ATOM 4513 C C . ARG A 1 588 ? 33.221 9.340 -27.537 1.00 97.00 588 ARG A C 1
ATOM 4515 O O . ARG A 1 588 ? 32.690 9.805 -26.535 1.00 97.00 588 ARG A O 1
ATOM 4522 N N . MET A 1 589 ? 34.531 9.430 -27.755 1.00 96.00 589 MET A N 1
ATOM 4523 C CA . MET A 1 589 ? 35.408 10.224 -26.890 1.00 96.00 589 MET A CA 1
ATOM 4524 C C . MET A 1 589 ? 35.059 11.710 -27.039 1.00 96.00 589 MET A C 1
ATOM 4526 O O . MET A 1 589 ? 35.165 12.265 -28.137 1.00 96.00 589 MET A O 1
ATOM 4530 N N . ILE A 1 590 ? 34.646 12.356 -25.950 1.00 95.94 590 ILE A N 1
ATOM 4531 C CA . ILE A 1 590 ? 34.426 13.810 -25.910 1.00 95.94 590 ILE A CA 1
ATOM 4532 C C . ILE A 1 590 ? 35.749 14.527 -25.625 1.00 95.94 590 ILE A C 1
ATOM 4534 O O . ILE A 1 590 ? 36.081 15.524 -26.267 1.00 95.94 590 ILE A O 1
ATOM 4538 N N . ASP A 1 591 ? 36.531 13.974 -24.699 1.00 94.62 591 ASP A N 1
ATOM 4539 C CA . ASP A 1 591 ? 37.896 14.385 -24.384 1.00 94.62 591 ASP A CA 1
ATOM 4540 C C . ASP A 1 591 ? 38.748 13.148 -24.024 1.00 94.62 591 ASP A C 1
ATOM 4542 O O . ASP A 1 591 ? 38.409 12.035 -24.412 1.00 94.62 591 ASP A O 1
ATOM 4546 N N . SER A 1 592 ? 39.890 13.306 -23.345 1.00 92.94 592 SER A N 1
ATOM 4547 C CA . SER A 1 592 ? 40.765 12.176 -22.987 1.00 92.94 592 SER A CA 1
ATOM 4548 C C . SER A 1 592 ? 40.266 11.306 -21.826 1.00 92.94 592 SER A C 1
ATOM 4550 O O . SER A 1 592 ? 40.911 10.306 -21.511 1.00 92.94 592 SER A O 1
ATOM 4552 N N . LYS A 1 593 ? 39.173 11.691 -21.164 1.00 94.06 593 LYS A N 1
ATOM 4553 C CA . LYS A 1 593 ? 38.601 11.028 -19.984 1.00 94.06 593 LYS A CA 1
ATOM 4554 C C . LYS A 1 593 ? 37.096 10.800 -20.090 1.00 94.06 593 LYS A C 1
ATOM 4556 O O . LYS A 1 593 ? 36.615 9.870 -19.466 1.00 94.06 593 LYS A O 1
ATOM 4561 N N . THR A 1 594 ? 36.387 11.632 -20.845 1.00 96.38 594 THR A N 1
ATOM 4562 C CA . THR A 1 594 ? 34.926 11.612 -20.965 1.00 96.38 594 THR A CA 1
ATOM 4563 C C . THR A 1 594 ? 34.500 10.807 -22.189 1.00 96.38 594 THR A C 1
ATOM 4565 O O . THR A 1 594 ? 34.935 11.089 -23.315 1.00 96.38 594 THR A O 1
ATOM 4568 N N . GLN A 1 595 ? 33.623 9.832 -21.969 1.00 96.81 595 GLN A N 1
ATOM 4569 C CA . GLN A 1 595 ? 33.122 8.904 -22.982 1.00 96.81 595 GLN A CA 1
ATOM 4570 C C . GLN A 1 595 ? 31.600 9.015 -23.060 1.00 96.81 595 GLN A C 1
ATOM 4572 O O . GLN A 1 595 ? 30.921 8.730 -22.084 1.00 96.81 595 GLN A O 1
ATOM 4577 N N . GLU A 1 596 ? 31.063 9.408 -24.214 1.00 97.94 596 GLU A N 1
ATOM 4578 C CA . GLU A 1 596 ? 29.623 9.319 -24.469 1.00 97.94 596 GLU A CA 1
ATOM 4579 C C . GLU A 1 596 ? 29.312 7.932 -25.039 1.00 97.94 596 GLU A C 1
ATOM 4581 O O . GLU A 1 596 ? 29.914 7.545 -26.043 1.00 97.94 596 GLU A O 1
ATOM 4586 N N . VAL A 1 597 ? 28.374 7.204 -24.436 1.00 98.31 597 VAL A N 1
ATOM 4587 C CA . VAL A 1 597 ? 27.909 5.893 -24.910 1.00 98.31 597 VAL A CA 1
ATOM 4588 C C . VAL A 1 597 ? 26.435 5.988 -25.281 1.00 98.31 597 VAL A C 1
ATOM 4590 O O . VAL A 1 597 ? 25.638 6.595 -24.575 1.00 98.31 597 VAL A O 1
ATOM 4593 N N . GLU A 1 598 ? 26.063 5.395 -26.409 1.00 97.94 598 GLU A N 1
ATOM 4594 C CA . GLU A 1 598 ? 24.676 5.288 -26.858 1.00 97.94 598 GLU A CA 1
ATOM 4595 C C . GLU A 1 598 ? 24.411 3.860 -27.321 1.00 97.94 598 GLU A C 1
ATOM 4597 O O . GLU A 1 598 ? 25.133 3.344 -28.178 1.00 97.94 598 GLU A O 1
ATOM 4602 N N . ILE A 1 599 ? 23.369 3.243 -26.770 1.00 97.94 599 ILE A N 1
ATOM 4603 C CA . ILE A 1 599 ? 22.937 1.886 -27.107 1.00 97.94 599 ILE A CA 1
ATOM 4604 C C . ILE A 1 599 ? 21.444 1.923 -27.379 1.00 97.94 599 ILE A C 1
ATOM 4606 O O . ILE A 1 599 ? 20.669 2.547 -26.654 1.00 97.94 599 ILE A O 1
ATOM 4610 N N . GLN A 1 600 ? 21.049 1.248 -28.443 1.00 97.38 600 GLN A N 1
ATOM 4611 C CA . GLN A 1 600 ? 19.673 1.111 -28.854 1.00 97.38 600 GLN A CA 1
ATOM 4612 C C . GLN A 1 600 ? 19.313 -0.364 -28.903 1.00 97.38 600 GLN A C 1
ATOM 4614 O O . GLN A 1 600 ? 20.059 -1.166 -29.456 1.00 97.38 600 GLN A O 1
ATOM 4619 N N . PHE A 1 601 ? 18.148 -0.686 -28.366 1.00 97.19 601 PHE A N 1
ATOM 4620 C CA . PHE A 1 601 ? 17.534 -2.000 -28.354 1.00 97.19 601 PHE A CA 1
ATOM 4621 C C . PHE A 1 601 ? 16.268 -1.939 -29.198 1.00 97.19 601 PHE A C 1
ATOM 4623 O O . PHE A 1 601 ? 15.475 -1.008 -29.063 1.00 97.19 601 PHE A O 1
ATOM 4630 N N . MET A 1 602 ? 16.056 -2.923 -30.066 1.00 96.00 602 MET A N 1
ATOM 4631 C CA . MET A 1 602 ? 14.838 -3.039 -30.862 1.00 96.00 602 MET A CA 1
ATOM 4632 C C . MET A 1 602 ? 14.275 -4.453 -30.793 1.00 96.00 602 MET A C 1
ATOM 4634 O O . MET A 1 602 ? 14.979 -5.421 -31.041 1.00 96.00 602 MET A O 1
ATOM 4638 N N . GLY A 1 603 ? 12.999 -4.579 -30.458 1.00 94.19 603 GLY A N 1
ATOM 4639 C CA . GLY A 1 603 ? 12.286 -5.851 -30.399 1.00 94.19 603 GLY A CA 1
ATOM 4640 C C . GLY A 1 603 ? 10.945 -5.745 -31.110 1.00 94.19 603 GLY A C 1
ATOM 4641 O O . GLY A 1 603 ? 10.537 -4.662 -31.521 1.00 94.19 603 GLY A O 1
ATOM 4642 N N . GLY A 1 604 ? 10.242 -6.861 -31.268 1.00 90.50 604 GLY A N 1
ATOM 4643 C CA . GLY A 1 604 ? 8.877 -6.873 -31.792 1.00 90.50 604 GLY A CA 1
ATOM 4644 C C . GLY A 1 604 ? 8.301 -8.281 -31.872 1.00 90.50 604 GLY A C 1
ATOM 4645 O O . GLY A 1 604 ? 9.035 -9.266 -31.805 1.00 90.50 604 GLY A O 1
ATOM 4646 N N . ALA A 1 605 ? 6.978 -8.392 -32.021 1.00 88.12 605 ALA A N 1
ATOM 4647 C CA . ALA A 1 605 ? 6.308 -9.693 -32.078 1.00 88.12 605 ALA A CA 1
ATOM 4648 C C . ALA A 1 605 ? 6.647 -10.491 -33.349 1.00 88.12 605 ALA A C 1
ATOM 4650 O O . ALA A 1 605 ? 6.617 -11.723 -33.334 1.00 88.12 605 ALA A O 1
ATOM 4651 N N . ILE A 1 606 ? 6.937 -9.793 -34.450 1.00 92.88 606 ILE A N 1
ATOM 4652 C CA . ILE A 1 606 ? 7.266 -10.374 -35.753 1.00 92.88 606 ILE A CA 1
ATOM 4653 C C . ILE A 1 606 ? 8.609 -9.815 -36.204 1.00 92.88 606 ILE A C 1
ATOM 4655 O O . ILE A 1 606 ? 8.792 -8.601 -36.185 1.00 92.88 606 ILE A O 1
ATOM 4659 N N . SER A 1 607 ? 9.505 -10.686 -36.671 1.00 94.31 607 SER A N 1
ATOM 4660 C CA . SER A 1 607 ? 10.735 -10.309 -37.372 1.00 94.31 607 SER A CA 1
ATOM 4661 C C . SER A 1 607 ? 10.724 -10.888 -38.784 1.00 94.31 607 SER A C 1
ATOM 4663 O O . SER A 1 607 ? 10.318 -12.037 -38.980 1.00 94.31 607 SER A O 1
ATOM 4665 N N . ALA A 1 608 ? 11.133 -10.097 -39.774 1.00 95.94 608 ALA A N 1
ATOM 4666 C CA . ALA A 1 608 ? 11.154 -10.529 -41.166 1.00 95.94 608 ALA A CA 1
ATOM 4667 C C . ALA A 1 608 ? 12.300 -9.900 -41.955 1.00 95.94 608 ALA A C 1
ATOM 4669 O O . ALA A 1 608 ? 12.704 -8.772 -41.687 1.00 95.94 608 ALA A O 1
ATOM 4670 N N . ILE A 1 609 ? 12.767 -10.625 -42.973 1.00 96.56 609 ILE A N 1
ATOM 4671 C CA . ILE A 1 609 ? 13.743 -10.145 -43.953 1.00 96.56 609 ILE A CA 1
ATOM 4672 C C . ILE A 1 609 ? 13.038 -10.066 -45.302 1.00 96.56 609 ILE A C 1
ATOM 4674 O O . ILE A 1 609 ? 12.511 -11.069 -45.782 1.00 96.56 609 ILE A O 1
ATOM 4678 N N . LEU A 1 610 ? 13.027 -8.883 -45.907 1.00 97.12 610 LEU A N 1
ATOM 4679 C CA . LEU A 1 610 ? 12.356 -8.617 -47.175 1.00 97.12 610 LEU A CA 1
ATOM 4680 C C . LEU A 1 610 ? 13.335 -7.981 -48.162 1.00 97.12 610 LEU A C 1
ATOM 4682 O O . LEU A 1 610 ? 14.152 -7.144 -47.785 1.00 97.12 610 LEU A O 1
ATOM 4686 N N . GLY A 1 611 ? 13.258 -8.365 -49.431 1.00 96.25 611 GLY A N 1
ATOM 4687 C CA . GLY A 1 611 ? 13.970 -7.700 -50.515 1.00 96.25 611 GLY A CA 1
ATOM 4688 C C . GLY A 1 611 ? 13.154 -6.580 -51.155 1.00 96.25 611 GLY A C 1
ATOM 4689 O O . GLY A 1 611 ? 11.940 -6.480 -50.985 1.00 96.25 611 GLY A O 1
ATOM 4690 N N . GLU A 1 612 ? 13.809 -5.742 -51.955 1.00 94.00 612 GLU A N 1
ATOM 4691 C CA . GLU A 1 612 ? 13.114 -4.705 -52.725 1.00 94.00 612 GLU A CA 1
ATOM 4692 C C . GLU A 1 612 ? 12.011 -5.299 -53.634 1.00 94.00 612 GLU A C 1
ATOM 4694 O O . GLU A 1 612 ? 12.228 -6.284 -54.361 1.00 94.00 612 GLU A O 1
ATOM 4699 N N . ASN A 1 613 ? 10.829 -4.668 -53.619 1.00 94.69 613 ASN A N 1
ATOM 4700 C CA . ASN A 1 613 ? 9.584 -5.106 -54.265 1.00 94.69 613 ASN A CA 1
ATOM 4701 C C . ASN A 1 613 ? 8.985 -6.418 -53.728 1.00 94.69 613 ASN A C 1
ATOM 4703 O O . ASN A 1 613 ? 8.041 -6.939 -54.329 1.00 94.69 613 ASN A O 1
ATOM 4707 N N . ASP A 1 614 ? 9.512 -6.983 -52.639 1.00 97.62 614 ASP A N 1
ATOM 4708 C CA . ASP A 1 614 ? 8.878 -8.136 -52.008 1.00 97.62 614 ASP A CA 1
ATOM 4709 C C . ASP A 1 614 ? 7.596 -7.698 -51.292 1.00 97.62 614 ASP A C 1
ATOM 4711 O O . ASP A 1 614 ? 7.516 -6.609 -50.718 1.00 97.62 614 ASP A O 1
ATOM 4715 N N . LYS A 1 615 ? 6.586 -8.570 -51.340 1.00 97.75 615 LYS A N 1
ATOM 4716 C CA . LYS A 1 615 ? 5.314 -8.405 -50.642 1.00 97.75 615 LYS A CA 1
ATOM 4717 C C . LYS A 1 615 ? 5.010 -9.666 -49.850 1.00 97.75 615 LYS A C 1
ATOM 4719 O O . LYS A 1 615 ? 4.977 -10.756 -50.422 1.00 97.75 615 LYS A O 1
ATOM 4724 N N . GLN A 1 616 ? 4.750 -9.509 -48.561 1.00 98.12 616 GLN A N 1
ATOM 4725 C CA . GLN A 1 616 ? 4.441 -10.610 -47.662 1.00 98.12 616 GLN A CA 1
ATOM 4726 C C . GLN A 1 616 ? 3.377 -10.194 -46.649 1.00 98.12 616 GLN A C 1
ATOM 4728 O O . GLN A 1 616 ? 3.363 -9.062 -46.171 1.00 98.12 616 GLN A O 1
ATOM 4733 N N . THR A 1 617 ? 2.490 -11.130 -46.324 1.00 97.38 617 THR A N 1
ATOM 4734 C CA . THR A 1 617 ? 1.506 -10.969 -45.255 1.00 97.38 617 THR A CA 1
ATOM 4735 C C . THR A 1 617 ? 2.015 -11.673 -44.006 1.00 97.38 617 THR A C 1
ATOM 4737 O O . THR A 1 617 ? 2.398 -12.844 -44.065 1.00 97.38 617 THR A O 1
ATOM 4740 N N . PHE A 1 618 ? 1.998 -10.974 -42.878 1.00 96.44 618 PHE A N 1
ATOM 4741 C CA . PHE A 1 618 ? 2.348 -11.515 -41.568 1.00 96.44 618 PHE A CA 1
ATOM 4742 C C . PHE A 1 618 ? 1.116 -11.573 -40.672 1.00 96.44 618 PHE A C 1
ATOM 4744 O O . PHE A 1 618 ? 0.195 -10.779 -40.840 1.00 96.44 618 PHE A O 1
ATOM 4751 N N . THR A 1 619 ? 1.093 -12.491 -39.708 1.00 94.31 619 THR A N 1
ATOM 4752 C CA . THR A 1 619 ? 0.025 -12.587 -38.703 1.00 94.31 619 THR A CA 1
ATOM 4753 C C . THR A 1 619 ? 0.656 -12.533 -37.319 1.00 94.31 619 THR A C 1
ATOM 4755 O O . THR A 1 619 ? 1.485 -13.381 -36.992 1.00 94.31 619 THR A O 1
ATOM 4758 N N . ALA A 1 620 ? 0.303 -11.521 -36.527 1.00 88.44 620 ALA A N 1
ATOM 4759 C CA . ALA A 1 620 ? 0.752 -11.380 -35.147 1.00 88.44 620 ALA A CA 1
ATOM 4760 C C . ALA A 1 620 ? 0.063 -12.400 -34.230 1.00 88.44 620 ALA A C 1
ATOM 4762 O O . ALA A 1 620 ? -0.949 -13.007 -34.586 1.00 88.44 620 ALA A O 1
ATOM 4763 N N . LYS A 1 621 ? 0.605 -12.574 -33.017 1.00 82.38 621 LYS A N 1
ATOM 4764 C CA . LYS A 1 621 ? 0.046 -13.489 -32.006 1.00 82.38 621 LYS A CA 1
ATOM 4765 C C . LYS A 1 621 ? -1.395 -13.143 -31.615 1.00 82.38 621 LYS A C 1
ATOM 4767 O O . LYS A 1 621 ? -2.149 -14.035 -31.251 1.00 82.38 621 LYS A O 1
ATOM 4772 N N . ASP A 1 622 ? -1.786 -11.875 -31.728 1.00 80.69 622 ASP A N 1
ATOM 4773 C CA . ASP A 1 622 ? -3.152 -11.404 -31.470 1.00 80.69 622 ASP A CA 1
ATOM 4774 C C . ASP A 1 622 ? -4.119 -11.639 -32.650 1.00 80.69 622 ASP A C 1
ATOM 4776 O O . ASP A 1 622 ? -5.274 -11.216 -32.598 1.00 80.69 622 ASP A O 1
ATOM 4780 N N . GLY A 1 623 ? -3.660 -12.304 -33.716 1.00 89.31 623 GLY A N 1
ATOM 4781 C CA . GLY A 1 623 ? -4.437 -12.609 -34.915 1.00 89.31 623 GLY A CA 1
ATOM 4782 C C . GLY A 1 623 ? -4.509 -11.469 -35.931 1.00 89.31 623 GLY A C 1
ATOM 4783 O O . GLY A 1 623 ? -5.065 -11.669 -37.014 1.00 89.31 623 GLY A O 1
ATOM 4784 N N . ARG A 1 624 ? -3.946 -10.288 -35.638 1.00 90.88 624 ARG A N 1
ATOM 4785 C CA . ARG A 1 624 ? -3.900 -9.188 -36.608 1.00 90.88 624 ARG A CA 1
ATOM 4786 C C . ARG A 1 624 ? -2.977 -9.539 -37.765 1.00 90.88 624 ARG A C 1
ATOM 4788 O O . ARG A 1 624 ? -1.897 -10.096 -37.573 1.00 90.88 624 ARG A O 1
ATOM 4795 N N . THR A 1 625 ? -3.401 -9.196 -38.975 1.00 96.00 625 THR A N 1
ATOM 4796 C CA . THR A 1 625 ? -2.626 -9.425 -40.195 1.00 96.00 625 THR A CA 1
ATOM 4797 C C . THR A 1 625 ? -2.046 -8.129 -40.731 1.00 96.00 625 THR A C 1
ATOM 4799 O O . THR A 1 625 ? -2.727 -7.104 -40.731 1.00 96.00 625 THR A O 1
ATOM 4802 N N . TYR A 1 626 ? -0.829 -8.197 -41.257 1.00 96.56 626 TYR A N 1
ATOM 4803 C CA . TYR A 1 626 ? -0.131 -7.062 -41.841 1.00 96.56 626 TYR A CA 1
ATOM 4804 C C . TYR A 1 626 ? 0.372 -7.395 -43.242 1.00 96.56 626 TYR A C 1
ATOM 4806 O O . TYR A 1 626 ? 1.226 -8.267 -43.401 1.00 96.56 626 TYR A O 1
ATOM 4814 N N . ASP A 1 627 ? -0.128 -6.679 -44.244 1.00 97.62 627 ASP A N 1
ATOM 4815 C CA . ASP A 1 627 ? 0.346 -6.755 -45.625 1.00 97.62 627 ASP A CA 1
ATOM 4816 C C . ASP A 1 627 ? 1.506 -5.780 -45.821 1.00 97.62 627 ASP A C 1
ATOM 4818 O O . ASP A 1 627 ? 1.283 -4.578 -45.966 1.00 97.62 627 ASP A O 1
ATOM 4822 N N . VAL A 1 628 ? 2.736 -6.294 -45.844 1.00 98.00 628 VAL A N 1
ATOM 4823 C CA . VAL A 1 628 ? 3.961 -5.494 -45.963 1.00 98.00 628 VAL A CA 1
ATOM 4824 C C . VAL A 1 628 ? 4.540 -5.622 -47.368 1.00 98.00 628 VAL A C 1
ATOM 4826 O O . VAL A 1 628 ? 4.748 -6.724 -47.871 1.00 98.00 628 VAL A O 1
ATOM 4829 N N . GLU A 1 629 ? 4.829 -4.489 -47.998 1.00 98.19 629 GLU A N 1
ATOM 4830 C CA . GLU A 1 629 ? 5.485 -4.375 -49.302 1.00 98.19 629 GLU A CA 1
ATOM 4831 C C . GLU A 1 629 ? 6.696 -3.438 -49.195 1.00 98.19 629 GLU A C 1
ATOM 4833 O O . GLU A 1 629 ? 6.576 -2.310 -48.711 1.00 98.19 629 GLU A O 1
ATOM 4838 N N . VAL A 1 630 ? 7.865 -3.877 -49.669 1.00 97.62 630 VAL A N 1
ATOM 4839 C CA . VAL A 1 630 ? 9.063 -3.024 -49.731 1.00 97.62 630 VAL A CA 1
ATOM 4840 C C . VAL A 1 630 ? 9.012 -2.172 -50.991 1.00 97.62 630 VAL A C 1
ATOM 4842 O O . VAL A 1 630 ? 9.274 -2.660 -52.090 1.00 97.62 630 VAL A O 1
ATOM 4845 N N . VAL A 1 631 ? 8.684 -0.888 -50.832 1.00 97.25 631 VAL A N 1
ATOM 4846 C CA . VAL A 1 631 ? 8.484 0.038 -51.957 1.00 97.25 631 VAL A CA 1
ATOM 4847 C C . VAL A 1 631 ? 9.813 0.424 -52.597 1.00 97.25 631 VAL A C 1
ATOM 4849 O O . VAL A 1 631 ? 9.913 0.459 -53.820 1.00 97.25 631 VAL A O 1
ATOM 4852 N N . ALA A 1 632 ? 10.815 0.753 -51.781 1.00 94.94 632 ALA A N 1
ATOM 4853 C CA . ALA A 1 632 ? 12.149 1.113 -52.249 1.00 94.94 632 ALA A CA 1
ATOM 4854 C C . ALA A 1 632 ? 13.176 0.967 -51.123 1.00 94.94 632 ALA A C 1
ATOM 4856 O O . ALA A 1 632 ? 12.875 1.287 -49.969 1.00 94.94 632 ALA A O 1
ATOM 4857 N N . ILE A 1 633 ? 14.396 0.566 -51.484 1.00 93.88 633 ILE A N 1
ATOM 4858 C CA . ILE A 1 633 ? 15.574 0.633 -50.612 1.00 93.88 633 ILE A CA 1
ATOM 4859 C C . ILE A 1 633 ? 16.586 1.568 -51.276 1.00 93.88 633 ILE A C 1
ATOM 4861 O O . ILE A 1 633 ? 17.039 1.330 -52.394 1.00 93.88 633 ILE A O 1
ATOM 4865 N N . SER A 1 634 ? 16.926 2.660 -50.602 1.00 91.12 634 SER A N 1
ATOM 4866 C CA . SER A 1 634 ? 17.922 3.620 -51.069 1.00 91.12 634 SER A CA 1
ATOM 4867 C C . SER A 1 634 ? 19.293 3.242 -50.521 1.00 91.12 634 SER A C 1
ATOM 4869 O O . SER A 1 634 ? 19.474 3.151 -49.316 1.00 91.12 634 SER A O 1
ATOM 4871 N N . GLU A 1 635 ? 20.283 3.089 -51.400 1.00 84.38 635 GLU A N 1
ATOM 4872 C CA . GLU A 1 635 ? 21.689 2.844 -51.023 1.00 84.38 635 GLU A CA 1
ATOM 4873 C C . GLU A 1 635 ? 22.449 4.139 -50.697 1.00 84.38 635 GLU A C 1
ATOM 4875 O O . GLU A 1 635 ? 23.654 4.132 -50.438 1.00 84.38 635 GLU A O 1
ATOM 4880 N N . ARG A 1 636 ? 21.785 5.295 -50.797 1.00 77.94 636 ARG A N 1
ATOM 4881 C CA . ARG A 1 636 ? 22.451 6.572 -50.572 1.00 77.94 636 ARG A CA 1
ATOM 4882 C C . ARG A 1 636 ? 22.689 6.727 -49.076 1.00 77.94 636 ARG A C 1
ATOM 4884 O O . ARG A 1 636 ? 21.731 6.927 -48.338 1.00 77.94 636 ARG A O 1
ATOM 4891 N N . ALA A 1 637 ? 23.958 6.694 -48.665 1.00 64.00 637 ALA A N 1
ATOM 4892 C CA . ALA A 1 637 ? 24.360 7.082 -47.318 1.00 64.00 637 ALA A CA 1
ATOM 4893 C C . ALA A 1 637 ? 23.672 8.406 -46.963 1.00 64.00 637 ALA A C 1
ATOM 4895 O O . ALA A 1 637 ? 23.810 9.405 -47.689 1.00 64.00 637 ALA A O 1
ATOM 4896 N N . GLY A 1 638 ? 22.874 8.385 -45.896 1.00 58.28 638 GLY A N 1
ATOM 4897 C CA . GLY A 1 638 ? 22.210 9.583 -45.412 1.00 58.28 638 GLY A CA 1
ATOM 4898 C C . GLY A 1 638 ? 23.271 10.644 -45.131 1.00 58.28 638 GLY A C 1
ATOM 4899 O O . GLY A 1 638 ? 24.340 10.350 -44.600 1.00 58.28 638 GLY A O 1
ATOM 4900 N N . THR A 1 639 ? 23.005 11.904 -45.477 1.00 55.12 639 THR A N 1
ATOM 4901 C CA . THR A 1 639 ? 23.927 13.021 -45.185 1.00 55.12 639 THR A CA 1
ATOM 4902 C C . THR A 1 639 ? 24.096 13.286 -43.684 1.00 55.12 639 THR A C 1
ATOM 4904 O O . THR A 1 639 ? 24.857 14.165 -43.289 1.00 55.12 639 THR A O 1
ATOM 4907 N N . THR A 1 640 ? 23.393 12.531 -42.845 1.00 53.44 640 THR A N 1
ATOM 4908 C CA . THR A 1 640 ? 23.315 12.673 -41.399 1.00 53.44 640 THR A CA 1
ATOM 4909 C C . THR A 1 640 ? 23.720 11.339 -40.764 1.00 53.44 640 THR A C 1
ATOM 4911 O O . THR A 1 640 ? 23.028 10.341 -40.921 1.00 53.44 640 THR A O 1
ATOM 4914 N N . LYS A 1 641 ? 24.841 11.336 -40.031 1.00 56.78 641 LYS A N 1
ATOM 4915 C CA . LYS A 1 641 ? 25.265 10.273 -39.094 1.00 56.78 641 LYS A CA 1
ATOM 4916 C C . LYS A 1 641 ? 25.705 8.910 -39.661 1.00 56.78 641 LYS A C 1
ATOM 4918 O O . LYS A 1 641 ? 25.572 7.912 -38.969 1.00 56.78 641 LYS A O 1
ATOM 4923 N N . GLY A 1 642 ? 26.271 8.844 -40.868 1.00 60.34 642 GLY A N 1
ATOM 4924 C CA . GLY A 1 642 ? 27.008 7.643 -41.306 1.00 60.34 642 GLY A CA 1
ATOM 4925 C C . GLY A 1 642 ? 26.178 6.359 -41.441 1.00 60.34 642 GLY A C 1
ATOM 4926 O O . GLY A 1 642 ? 26.759 5.284 -41.508 1.00 60.34 642 GLY A O 1
ATOM 4927 N N . ARG A 1 643 ? 24.843 6.462 -41.494 1.00 69.12 643 ARG A N 1
ATOM 4928 C CA . ARG A 1 643 ? 23.947 5.321 -41.709 1.00 69.12 643 ARG A CA 1
ATOM 4929 C C . ARG A 1 643 ? 23.891 4.961 -43.195 1.00 69.12 643 ARG A C 1
ATOM 4931 O O . ARG A 1 643 ? 23.716 5.841 -44.051 1.00 69.12 643 ARG A O 1
ATOM 4938 N N . GLU A 1 644 ? 24.051 3.678 -43.499 1.00 74.12 644 GLU A N 1
ATOM 4939 C CA . GLU A 1 644 ? 24.066 3.164 -44.867 1.00 74.12 644 GLU A CA 1
ATOM 4940 C C . GLU A 1 644 ? 22.648 2.821 -45.335 1.00 74.12 644 GLU A C 1
ATOM 4942 O O . GLU A 1 644 ? 22.128 1.731 -45.131 1.00 74.12 644 GLU A O 1
ATOM 4947 N N . GLY A 1 645 ? 22.028 3.783 -46.014 1.00 87.81 645 GLY A N 1
ATOM 4948 C CA . GLY A 1 645 ? 20.771 3.582 -46.720 1.00 87.81 645 GLY A CA 1
ATOM 4949 C C . GLY A 1 645 ? 19.512 3.826 -45.896 1.00 87.81 645 GLY A C 1
ATOM 4950 O O . GLY A 1 645 ? 19.551 4.183 -44.721 1.00 87.81 645 GLY A O 1
ATOM 4951 N N . SER A 1 646 ? 18.376 3.708 -46.571 1.00 92.88 646 SER A N 1
ATOM 4952 C CA . SER A 1 646 ? 17.045 3.962 -46.020 1.00 92.88 646 SER A CA 1
ATOM 4953 C C . SER A 1 646 ? 15.997 3.139 -46.761 1.00 92.88 646 SER A C 1
ATOM 4955 O O . SER A 1 646 ? 16.227 2.667 -47.879 1.00 92.88 646 SER A O 1
ATOM 4957 N N . VAL A 1 647 ? 14.827 2.963 -46.155 1.00 95.81 647 VAL A N 1
ATOM 4958 C CA . VAL A 1 647 ? 13.745 2.150 -46.716 1.00 95.81 647 VAL A CA 1
ATOM 4959 C C . VAL A 1 647 ? 12.409 2.879 -46.656 1.00 95.81 647 VAL A C 1
ATOM 4961 O O . VAL A 1 647 ? 12.124 3.633 -45.726 1.00 95.81 647 VAL A O 1
ATOM 4964 N N . LYS A 1 648 ? 11.568 2.640 -47.666 1.00 97.31 648 LYS A N 1
ATOM 4965 C CA . LYS A 1 648 ? 10.137 2.958 -47.626 1.00 97.31 648 LYS A CA 1
ATOM 4966 C C . LYS A 1 648 ? 9.336 1.679 -47.749 1.00 97.31 648 LYS A C 1
ATOM 4968 O O . LYS A 1 648 ? 9.549 0.888 -48.671 1.00 97.31 648 LYS A O 1
ATOM 4973 N N . LEU A 1 649 ? 8.394 1.505 -46.837 1.00 98.06 649 LEU A N 1
ATOM 4974 C CA . LEU A 1 649 ? 7.525 0.343 -46.766 1.00 98.06 649 LEU A CA 1
ATOM 4975 C C . LEU A 1 649 ? 6.091 0.781 -47.053 1.00 98.06 649 LEU A C 1
ATOM 4977 O O . LEU A 1 649 ? 5.721 1.932 -46.825 1.00 98.06 649 LEU A O 1
ATOM 4981 N N . ARG A 1 650 ? 5.278 -0.137 -47.565 1.00 98.06 650 ARG A N 1
ATOM 4982 C CA . ARG A 1 650 ? 3.826 -0.008 -47.587 1.00 98.06 650 ARG A CA 1
ATOM 4983 C C . ARG A 1 650 ? 3.251 -1.095 -46.692 1.00 98.06 650 ARG A C 1
ATOM 4985 O O . ARG A 1 650 ? 3.397 -2.268 -47.018 1.00 98.06 650 ARG A O 1
ATOM 4992 N N . VAL A 1 651 ? 2.611 -0.715 -45.594 1.00 97.50 651 VAL A N 1
ATOM 4993 C CA . VAL A 1 651 ? 1.986 -1.640 -44.640 1.00 97.50 651 VAL A CA 1
ATOM 4994 C C . VAL A 1 651 ? 0.486 -1.391 -44.638 1.00 97.50 651 VAL A C 1
ATOM 4996 O O . VAL A 1 651 ? 0.052 -0.264 -44.438 1.00 97.50 651 VAL A O 1
ATOM 4999 N N . ASN A 1 652 ? -0.319 -2.413 -44.930 1.00 96.50 652 ASN A N 1
ATOM 5000 C CA . ASN A 1 652 ? -1.786 -2.301 -44.990 1.00 96.50 652 ASN A CA 1
ATOM 5001 C C . ASN A 1 652 ? -2.288 -1.170 -45.918 1.00 96.50 652 ASN A C 1
ATOM 5003 O O . ASN A 1 652 ? -3.348 -0.587 -45.715 1.00 96.50 652 ASN A O 1
ATOM 5007 N N . GLY A 1 653 ? -1.521 -0.861 -46.971 1.00 97.00 653 GLY A N 1
ATOM 5008 C CA . GLY A 1 653 ? -1.822 0.218 -47.919 1.00 97.00 653 GLY A CA 1
ATOM 5009 C C . GLY A 1 653 ? -1.263 1.595 -47.537 1.00 97.00 653 GLY A C 1
ATOM 5010 O O . GLY A 1 653 ? -1.188 2.462 -48.409 1.00 97.00 653 GLY A O 1
ATOM 5011 N N . GLU A 1 654 ? -0.804 1.785 -46.301 1.00 97.94 654 GLU A N 1
ATOM 5012 C CA . GLU A 1 654 ? -0.144 3.005 -45.828 1.00 97.94 654 GLU A CA 1
ATOM 5013 C C . GLU A 1 654 ? 1.343 2.998 -46.197 1.00 97.94 654 GLU A C 1
ATOM 5015 O O . GLU A 1 654 ? 2.028 2.010 -45.957 1.00 97.94 654 GLU A O 1
ATOM 5020 N N . ILE A 1 655 ? 1.855 4.080 -46.795 1.00 98.00 655 ILE A N 1
ATOM 5021 C CA . ILE A 1 655 ? 3.283 4.218 -47.125 1.00 98.00 655 ILE A CA 1
ATOM 5022 C C . ILE A 1 655 ? 3.989 4.941 -45.980 1.00 98.00 655 ILE A C 1
ATOM 5024 O O . ILE A 1 655 ? 3.622 6.066 -45.648 1.00 98.00 655 ILE A O 1
ATOM 5028 N N . THR A 1 656 ? 5.030 4.324 -45.431 1.00 97.62 656 THR A N 1
ATOM 5029 C CA . THR A 1 656 ? 5.822 4.887 -44.336 1.00 97.62 656 THR A CA 1
ATOM 5030 C C . THR A 1 656 ? 6.626 6.109 -44.790 1.00 97.62 656 THR A C 1
ATOM 5032 O O . THR A 1 656 ? 6.928 6.261 -45.985 1.00 97.62 656 THR A O 1
ATOM 5035 N N . PRO A 1 657 ? 7.075 6.963 -43.852 1.00 96.31 657 PRO A N 1
ATOM 5036 C CA . PRO A 1 657 ? 8.210 7.835 -44.125 1.00 96.31 657 PRO A CA 1
ATOM 5037 C C . PRO A 1 657 ? 9.451 7.018 -44.531 1.00 96.31 657 PRO A C 1
ATOM 5039 O O . PRO A 1 657 ? 9.474 5.786 -44.488 1.00 96.31 657 PRO A O 1
ATOM 5042 N N . GLU A 1 658 ? 10.482 7.725 -44.984 1.00 94.62 658 GLU A N 1
ATOM 5043 C CA . GLU A 1 658 ? 11.798 7.124 -45.189 1.00 94.62 658 GLU A CA 1
ATOM 5044 C C . GLU A 1 658 ? 12.402 6.796 -43.824 1.00 94.62 658 GLU A C 1
ATOM 5046 O O . GLU A 1 658 ? 12.574 7.703 -43.015 1.00 94.62 658 GLU A O 1
ATOM 5051 N N . LEU A 1 659 ? 12.661 5.513 -43.577 1.00 93.94 659 LEU A N 1
ATOM 5052 C CA . LEU A 1 659 ? 13.165 5.009 -42.303 1.00 93.94 659 LEU A CA 1
ATOM 5053 C C . LEU A 1 659 ? 14.614 4.559 -42.448 1.00 93.94 659 LEU A C 1
ATOM 5055 O O . LEU A 1 659 ? 14.981 3.925 -43.444 1.00 93.94 659 LEU A O 1
ATOM 5059 N N . PHE A 1 660 ? 15.421 4.867 -41.441 1.00 92.25 660 PHE A N 1
ATOM 5060 C CA . PHE A 1 660 ? 16.802 4.408 -41.323 1.00 92.25 660 PHE A CA 1
ATOM 5061 C C . PHE A 1 660 ? 16.910 3.218 -40.364 1.00 92.25 660 PHE A C 1
ATOM 5063 O O . PHE A 1 660 ? 15.998 2.925 -39.594 1.00 92.25 660 PHE A O 1
ATOM 5070 N N . GLU A 1 661 ? 18.054 2.541 -40.393 1.00 90.88 661 GLU A N 1
ATOM 5071 C CA . GLU A 1 661 ? 18.406 1.530 -39.396 1.00 90.88 661 GLU A CA 1
ATOM 5072 C C . GLU A 1 661 ? 18.274 2.075 -37.963 1.00 90.88 661 GLU A C 1
ATOM 5074 O O . GLU A 1 661 ? 18.701 3.199 -37.664 1.00 90.88 661 GLU A O 1
ATOM 5079 N N . GLY A 1 662 ? 17.633 1.288 -37.096 1.00 90.31 662 GLY A N 1
ATOM 5080 C CA . GLY A 1 662 ? 17.317 1.661 -35.720 1.00 90.31 662 GLY A CA 1
ATOM 5081 C C . GLY A 1 662 ? 16.088 2.566 -35.570 1.00 90.31 662 GLY A C 1
ATOM 5082 O O . GLY A 1 662 ? 15.712 2.889 -34.446 1.00 90.31 662 GLY A O 1
ATOM 5083 N N . GLU A 1 663 ? 15.424 2.994 -36.645 1.00 92.44 663 GLU A N 1
ATOM 5084 C CA . GLU A 1 663 ? 14.231 3.842 -36.535 1.00 92.44 663 GLU A CA 1
ATOM 5085 C C . GLU A 1 663 ? 12.937 3.038 -36.438 1.00 92.44 663 GLU A C 1
ATOM 5087 O O . GLU A 1 663 ? 12.798 1.954 -37.009 1.00 92.44 663 GLU A O 1
ATOM 5092 N N . THR A 1 664 ? 11.967 3.610 -35.726 1.00 94.44 664 THR A N 1
ATOM 5093 C CA . THR A 1 664 ? 10.592 3.116 -35.656 1.00 94.44 664 THR A CA 1
ATOM 5094 C C . THR A 1 664 ? 9.605 4.141 -36.191 1.00 94.44 664 THR A C 1
ATOM 5096 O O . THR A 1 664 ? 9.867 5.345 -36.223 1.00 94.44 664 THR A O 1
ATOM 5099 N N . THR A 1 665 ? 8.436 3.661 -36.602 1.00 95.12 665 THR A N 1
ATOM 5100 C CA . THR A 1 665 ? 7.282 4.476 -36.972 1.00 95.12 665 THR A CA 1
ATOM 5101 C C . THR A 1 665 ? 5.996 3.857 -36.447 1.00 95.12 665 THR A C 1
ATOM 5103 O O . THR A 1 665 ? 5.889 2.633 -36.352 1.00 95.12 665 THR A O 1
ATOM 5106 N N . VAL A 1 666 ? 5.033 4.709 -36.100 1.00 94.00 666 VAL A N 1
ATOM 5107 C CA . VAL A 1 666 ? 3.678 4.306 -35.718 1.00 94.00 666 VAL A CA 1
ATOM 5108 C C . VAL A 1 666 ? 2.787 4.438 -36.949 1.00 94.00 666 VAL A C 1
ATOM 5110 O O . VAL A 1 666 ? 2.737 5.498 -37.571 1.00 94.00 666 VAL A O 1
ATOM 5113 N N . LEU A 1 667 ? 2.120 3.349 -37.316 1.00 94.69 667 LEU A N 1
ATOM 5114 C CA . LEU A 1 667 ? 1.163 3.303 -38.416 1.00 94.69 667 LEU A CA 1
ATOM 5115 C C . LEU A 1 667 ? -0.188 3.885 -37.977 1.00 94.69 667 LEU A C 1
ATOM 5117 O O . LEU A 1 667 ? -0.471 4.031 -36.787 1.00 94.69 667 LEU A O 1
ATOM 5121 N N . SER A 1 668 ? -1.063 4.175 -38.935 1.00 94.06 668 SER A N 1
ATOM 5122 C CA . SER A 1 668 ? -2.398 4.735 -38.681 1.00 94.06 668 SER A CA 1
ATOM 5123 C C . SER A 1 668 ? -3.318 3.845 -37.835 1.00 94.06 668 SER A C 1
ATOM 5125 O O . SER A 1 668 ? -4.253 4.354 -37.219 1.00 94.06 668 SER A O 1
ATOM 5127 N N . ASP A 1 669 ? -3.057 2.536 -37.774 1.00 90.19 669 ASP A N 1
ATOM 5128 C CA . ASP A 1 669 ? -3.761 1.577 -36.912 1.00 90.19 669 ASP A CA 1
ATOM 5129 C C . ASP A 1 669 ? -3.146 1.451 -35.501 1.00 90.19 669 ASP A C 1
ATOM 5131 O O . ASP A 1 669 ? -3.596 0.629 -34.699 1.00 90.19 669 ASP A O 1
ATOM 5135 N N . GLY A 1 670 ? -2.125 2.260 -35.195 1.00 90.75 670 GLY A N 1
ATOM 5136 C CA . GLY A 1 670 ? -1.374 2.253 -33.940 1.00 90.75 670 GLY A CA 1
ATOM 5137 C C . GLY A 1 670 ? -0.279 1.186 -33.869 1.00 90.75 670 GLY A C 1
ATOM 5138 O O . GLY A 1 670 ? 0.453 1.132 -32.879 1.00 90.75 670 GLY A O 1
ATOM 5139 N N . ALA A 1 671 ? -0.128 0.328 -34.884 1.00 90.56 671 ALA A N 1
ATOM 5140 C CA . ALA A 1 671 ? 0.939 -0.660 -34.891 1.00 90.56 671 ALA A CA 1
ATOM 5141 C C . ALA A 1 671 ? 2.300 0.014 -35.083 1.00 90.56 671 ALA A C 1
ATOM 5143 O O . ALA A 1 671 ? 2.479 0.880 -35.937 1.00 90.56 671 ALA A O 1
ATOM 5144 N N . GLN A 1 672 ? 3.285 -0.431 -34.310 1.00 92.75 672 GLN A N 1
ATOM 5145 C CA . GLN A 1 672 ? 4.657 0.030 -34.458 1.00 92.75 672 GLN A CA 1
ATOM 5146 C C . GLN A 1 672 ? 5.441 -0.882 -35.406 1.00 92.75 672 GLN A C 1
ATOM 5148 O O . GLN A 1 672 ? 5.357 -2.115 -35.323 1.00 92.75 672 GLN A O 1
ATOM 5153 N N . LEU A 1 673 ? 6.215 -0.251 -36.285 1.00 95.50 673 LEU A N 1
ATOM 5154 C CA . LEU A 1 673 ? 7.133 -0.854 -37.248 1.00 95.50 673 LEU A CA 1
ATOM 5155 C C . LEU A 1 673 ? 8.544 -0.340 -36.955 1.00 95.50 673 LEU A C 1
ATOM 5157 O O . LEU A 1 673 ? 8.737 0.867 -36.846 1.00 95.50 673 LEU A O 1
ATOM 5161 N N . GLY A 1 674 ? 9.523 -1.237 -36.876 1.00 95.50 674 GLY A N 1
ATOM 5162 C CA . GLY A 1 674 ? 10.934 -0.903 -36.678 1.00 95.50 674 GLY A CA 1
ATOM 5163 C C . GLY A 1 674 ? 11.819 -1.449 -37.790 1.00 95.50 674 GLY A C 1
ATOM 5164 O O . GLY A 1 674 ? 11.545 -2.524 -38.328 1.00 95.50 674 GLY A O 1
ATOM 5165 N N . ILE A 1 675 ? 12.882 -0.724 -38.134 1.00 95.31 675 ILE A N 1
ATOM 5166 C CA . ILE A 1 675 ? 13.914 -1.190 -39.066 1.00 95.31 675 ILE A CA 1
ATOM 5167 C C . ILE A 1 675 ? 15.110 -1.691 -38.265 1.00 95.31 675 ILE A C 1
ATOM 5169 O O . ILE A 1 675 ? 15.841 -0.900 -37.670 1.00 95.31 675 ILE A O 1
ATOM 5173 N N . ARG A 1 676 ? 15.320 -3.009 -38.286 1.00 93.88 676 ARG A N 1
ATOM 5174 C CA . ARG A 1 6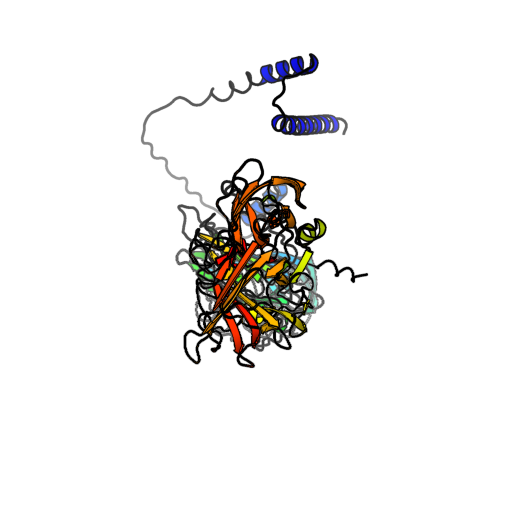76 ? 16.455 -3.651 -37.618 1.00 93.88 676 ARG A CA 1
ATOM 5175 C C . ARG A 1 676 ? 17.761 -3.344 -38.335 1.00 93.88 676 ARG A C 1
ATOM 5177 O O . ARG A 1 676 ? 18.682 -2.875 -37.693 1.00 93.88 676 ARG A O 1
ATOM 5184 N N . ALA A 1 677 ? 17.818 -3.636 -39.634 1.00 92.62 677 ALA A N 1
ATOM 5185 C CA . ALA A 1 677 ? 19.029 -3.527 -40.442 1.00 92.62 677 ALA A CA 1
ATOM 5186 C C . ALA A 1 677 ? 18.681 -3.322 -41.920 1.00 92.62 677 ALA A C 1
ATOM 5188 O O . ALA A 1 677 ? 17.654 -3.813 -42.407 1.00 92.62 677 ALA A O 1
ATOM 5189 N N . ILE A 1 678 ? 19.557 -2.634 -42.651 1.00 92.75 678 ILE A N 1
ATOM 5190 C CA . ILE A 1 678 ? 19.459 -2.458 -44.104 1.00 92.75 678 ILE A CA 1
ATOM 5191 C C . ILE A 1 678 ? 20.742 -3.005 -44.725 1.00 92.75 678 ILE A C 1
ATOM 5193 O O . ILE A 1 678 ? 21.839 -2.577 -44.391 1.00 92.75 678 ILE A O 1
ATOM 5197 N N . THR A 1 679 ? 20.618 -3.959 -45.647 1.00 91.88 679 THR A N 1
ATOM 5198 C CA . THR A 1 679 ? 21.761 -4.554 -46.352 1.00 91.88 679 THR A CA 1
ATOM 5199 C C . THR A 1 679 ? 21.712 -4.158 -47.830 1.00 91.88 679 THR A C 1
ATOM 5201 O O . THR A 1 679 ? 21.096 -4.864 -48.639 1.00 91.88 679 THR A O 1
ATOM 5204 N N . PRO A 1 680 ? 22.326 -3.024 -48.215 1.00 85.62 680 PRO A N 1
ATOM 5205 C CA . PRO A 1 680 ? 22.425 -2.630 -49.613 1.00 85.62 680 PRO A CA 1
ATOM 5206 C C . PRO A 1 680 ? 23.420 -3.544 -50.340 1.00 85.62 680 PRO A C 1
ATOM 5208 O O . PRO A 1 680 ? 24.567 -3.699 -49.926 1.00 85.62 680 PRO A O 1
ATOM 5211 N N . THR A 1 681 ? 23.007 -4.163 -51.444 1.00 84.19 681 THR A N 1
ATOM 5212 C CA . THR A 1 681 ? 23.874 -5.083 -52.210 1.00 84.19 681 THR A CA 1
ATOM 5213 C C . THR A 1 681 ? 24.667 -4.388 -53.323 1.00 84.19 681 THR A C 1
ATOM 5215 O O . THR A 1 681 ? 25.460 -5.028 -54.028 1.00 84.19 681 THR A O 1
ATOM 5218 N N . GLY A 1 682 ? 24.488 -3.075 -53.487 1.00 71.06 682 GLY A N 1
ATOM 5219 C CA . GLY A 1 682 ? 25.041 -2.303 -54.593 1.00 71.06 682 GLY A CA 1
ATOM 5220 C C . GLY A 1 682 ? 24.327 -2.620 -55.910 1.00 71.06 682 GLY A C 1
ATOM 5221 O O . GLY A 1 682 ? 23.572 -3.584 -56.016 1.00 71.06 682 GLY A O 1
ATOM 5222 N N . LYS A 1 683 ? 24.660 -1.875 -56.976 1.00 66.69 683 LYS A N 1
ATOM 5223 C CA . LYS A 1 683 ? 24.160 -2.033 -58.370 1.00 66.69 683 LYS A CA 1
ATOM 5224 C C . LYS A 1 683 ? 24.356 -3.420 -59.027 1.00 66.69 683 LYS A C 1
ATOM 5226 O O . LYS A 1 683 ? 24.205 -3.552 -60.243 1.00 66.69 683 LYS A O 1
ATOM 5231 N N . ASN A 1 684 ? 24.759 -4.435 -58.275 1.00 61.53 684 ASN A N 1
ATOM 5232 C CA . ASN A 1 684 ? 24.875 -5.807 -58.739 1.00 61.53 684 ASN A CA 1
ATOM 5233 C C . ASN A 1 684 ? 23.498 -6.490 -58.772 1.00 61.53 684 ASN A C 1
ATOM 5235 O O . ASN A 1 684 ? 22.512 -5.990 -58.256 1.00 61.53 684 ASN A O 1
ATOM 5239 N N . VAL A 1 685 ? 23.426 -7.661 -59.404 1.00 67.50 685 VAL A N 1
ATOM 5240 C CA . VAL A 1 685 ? 22.182 -8.410 -59.693 1.00 67.50 685 VAL A CA 1
ATOM 5241 C C . VAL A 1 685 ? 21.450 -8.940 -58.439 1.00 67.50 685 VAL A C 1
ATOM 5243 O O . VAL A 1 685 ? 20.466 -9.665 -58.568 1.00 67.50 685 VAL A O 1
ATOM 5246 N N . GLN A 1 686 ? 21.944 -8.643 -57.236 1.00 77.62 686 GLN A N 1
ATOM 5247 C CA . GLN A 1 686 ? 21.342 -9.062 -55.969 1.00 77.62 686 GLN A CA 1
ATOM 5248 C C . GLN A 1 686 ? 20.380 -7.977 -55.476 1.00 77.62 686 GLN A C 1
ATOM 5250 O O . GLN A 1 686 ? 20.614 -6.794 -55.703 1.00 77.62 686 GLN A O 1
ATOM 5255 N N . LYS A 1 687 ? 19.267 -8.390 -54.859 1.00 87.50 687 LYS A N 1
ATOM 5256 C CA . LYS A 1 687 ? 18.305 -7.461 -54.261 1.00 87.50 687 LYS A CA 1
ATOM 5257 C C . LYS A 1 687 ? 18.858 -6.948 -52.933 1.00 87.50 687 LYS A C 1
ATOM 5259 O O . LYS A 1 687 ? 19.277 -7.766 -52.115 1.00 87.50 687 LYS A O 1
ATOM 5264 N N . SER A 1 688 ? 18.755 -5.643 -52.699 1.00 93.06 688 SER A N 1
ATOM 5265 C CA . SER A 1 688 ? 18.934 -5.073 -51.364 1.00 93.06 688 SER A CA 1
ATOM 5266 C C . SER A 1 688 ? 17.898 -5.663 -50.410 1.00 93.06 688 SER A C 1
ATOM 5268 O O . SER A 1 688 ? 16.761 -5.926 -50.818 1.00 93.06 688 SER A O 1
ATOM 5270 N N . LEU A 1 689 ? 18.301 -5.883 -49.160 1.00 94.94 689 LEU A N 1
ATOM 5271 C CA . LEU A 1 689 ? 17.473 -6.497 -48.124 1.00 94.94 689 LEU A CA 1
ATOM 5272 C C . LEU A 1 689 ? 17.213 -5.506 -46.991 1.00 94.94 689 LEU A C 1
ATOM 5274 O O . LEU A 1 689 ? 18.065 -4.681 -46.664 1.00 94.94 689 LEU A O 1
ATOM 5278 N N . VAL A 1 690 ? 16.047 -5.623 -46.371 1.00 96.06 690 VAL A N 1
ATOM 5279 C CA . VAL A 1 690 ? 15.686 -4.935 -45.135 1.00 96.06 690 VAL A CA 1
ATOM 5280 C C . VAL A 1 690 ? 15.217 -5.962 -44.116 1.00 96.06 690 VAL A C 1
ATOM 5282 O O . VAL A 1 690 ? 14.448 -6.868 -44.443 1.00 96.06 690 VAL A O 1
ATOM 5285 N N . GLN A 1 691 ? 15.682 -5.817 -42.882 1.00 95.88 691 GLN A N 1
ATOM 5286 C CA . GLN A 1 691 ? 15.185 -6.567 -41.739 1.00 95.88 691 GLN A CA 1
ATOM 5287 C C . GLN A 1 691 ? 14.268 -5.665 -40.916 1.00 95.88 691 GLN A C 1
ATOM 5289 O O . GLN A 1 691 ? 14.642 -4.537 -40.587 1.00 95.88 691 GLN A O 1
ATOM 5294 N N . ILE A 1 692 ? 13.071 -6.144 -40.593 1.00 96.62 692 ILE A N 1
ATOM 5295 C CA . ILE A 1 692 ? 12.041 -5.357 -39.910 1.00 96.62 692 ILE A CA 1
ATOM 5296 C C . ILE A 1 692 ? 11.518 -6.059 -38.662 1.00 96.62 692 ILE A C 1
ATOM 5298 O O . ILE A 1 692 ? 11.525 -7.290 -38.586 1.00 96.62 692 ILE A O 1
ATOM 5302 N N . PHE A 1 693 ? 10.990 -5.257 -37.739 1.00 95.56 693 PHE A N 1
ATOM 5303 C CA . PHE A 1 693 ? 10.117 -5.689 -36.653 1.00 95.56 693 PHE A CA 1
ATOM 5304 C C . PHE A 1 693 ? 8.711 -5.118 -36.832 1.00 95.56 693 PHE A C 1
ATOM 5306 O O . PHE A 1 693 ? 8.557 -3.960 -37.216 1.00 95.56 693 PHE A O 1
ATOM 5313 N N . LEU A 1 694 ? 7.681 -5.915 -36.546 1.00 91.31 694 LEU A N 1
ATOM 5314 C CA . LEU A 1 694 ? 6.280 -5.523 -36.712 1.00 91.31 694 LEU A CA 1
ATOM 5315 C C . LEU A 1 694 ? 5.398 -6.063 -35.578 1.00 91.31 694 LEU A C 1
ATOM 5317 O O . LEU A 1 694 ? 5.725 -7.072 -34.951 1.00 91.31 694 LEU A O 1
ATOM 5321 N N . GLY A 1 695 ? 4.246 -5.421 -35.364 1.00 78.88 695 GLY A N 1
ATOM 5322 C CA . GLY A 1 695 ? 3.223 -5.886 -34.424 1.00 78.88 695 GLY A CA 1
ATOM 5323 C C . GLY A 1 695 ? 3.609 -5.613 -32.973 1.00 78.88 695 GLY A C 1
ATOM 5324 O O . GLY A 1 695 ? 3.637 -6.533 -32.163 1.00 78.88 695 GLY A O 1
ATOM 5325 N N . GLY A 1 696 ? 3.944 -4.356 -32.672 1.00 80.19 696 GLY A N 1
ATOM 5326 C CA . GLY A 1 696 ? 4.509 -3.958 -31.380 1.00 80.19 696 GLY A CA 1
ATOM 5327 C C . GLY A 1 696 ? 6.029 -3.903 -31.428 1.00 80.19 696 GLY A C 1
ATOM 5328 O O . GLY A 1 696 ? 6.683 -4.383 -30.507 1.00 80.19 696 GLY A O 1
ATOM 5329 N N . ALA A 1 697 ? 6.590 -3.377 -32.527 1.00 86.44 697 ALA A N 1
ATOM 5330 C CA . ALA A 1 697 ? 7.997 -3.015 -32.530 1.00 86.44 697 ALA A CA 1
ATOM 5331 C C . ALA A 1 697 ? 8.246 -2.064 -31.355 1.00 86.44 697 ALA A C 1
ATOM 5333 O O . ALA A 1 697 ? 7.510 -1.097 -31.203 1.00 86.44 697 ALA A O 1
ATOM 5334 N N . TYR A 1 698 ? 9.227 -2.370 -30.521 1.00 91.25 698 TYR A N 1
ATOM 5335 C CA . TYR A 1 698 ? 9.548 -1.586 -29.341 1.00 91.25 698 TYR A CA 1
ATOM 5336 C C . TYR A 1 698 ? 11.012 -1.199 -29.414 1.00 91.25 698 TYR A C 1
ATOM 5338 O O . TYR A 1 698 ? 11.857 -2.021 -29.775 1.00 91.25 698 TYR A O 1
ATOM 5346 N N . ASN A 1 699 ? 11.307 0.056 -29.122 1.00 94.81 699 ASN A N 1
ATOM 5347 C CA . ASN A 1 699 ? 12.636 0.617 -29.274 1.00 94.81 699 ASN A CA 1
ATOM 5348 C C . ASN A 1 699 ? 13.023 1.311 -27.982 1.00 94.81 699 ASN A C 1
ATOM 5350 O O . ASN A 1 699 ? 12.317 2.210 -27.551 1.00 94.81 699 ASN A O 1
ATOM 5354 N N . VAL A 1 700 ? 14.117 0.891 -27.362 1.00 97.19 700 VAL A N 1
ATOM 5355 C CA . VAL A 1 700 ? 14.635 1.520 -26.148 1.00 97.19 700 VAL A CA 1
ATOM 5356 C C . VAL A 1 700 ? 16.029 2.018 -26.459 1.00 97.19 700 VAL A C 1
ATOM 5358 O O . VAL A 1 700 ? 16.901 1.244 -26.842 1.00 97.19 700 VAL A O 1
ATOM 5361 N N . ARG A 1 701 ? 16.250 3.315 -26.312 1.00 97.88 701 ARG A N 1
ATOM 5362 C CA . ARG A 1 701 ? 17.550 3.946 -26.503 1.00 97.88 701 ARG A CA 1
ATOM 5363 C C . ARG A 1 701 ? 18.012 4.516 -25.180 1.00 97.88 701 ARG A C 1
ATOM 5365 O O . ARG A 1 701 ? 17.334 5.361 -24.602 1.00 97.88 701 ARG A O 1
ATOM 5372 N N . PHE A 1 702 ? 19.197 4.103 -24.767 1.00 98.38 702 PHE A N 1
ATOM 5373 C CA . PHE A 1 702 ? 19.911 4.670 -23.640 1.00 98.38 702 PHE A CA 1
ATOM 5374 C C . PHE A 1 702 ? 21.114 5.445 -24.140 1.00 98.38 702 PHE A C 1
ATOM 5376 O O . PHE A 1 702 ? 21.854 4.988 -25.017 1.00 98.38 702 PHE A O 1
ATOM 5383 N N . LYS A 1 703 ? 21.313 6.625 -23.569 1.00 98.31 703 LYS A N 1
ATOM 5384 C CA . LYS A 1 703 ? 22.480 7.446 -23.827 1.00 98.31 703 LYS A CA 1
ATOM 5385 C C . LYS A 1 703 ? 23.072 7.916 -22.505 1.00 98.31 703 LYS A C 1
ATOM 5387 O O . LYS A 1 703 ? 22.355 8.360 -21.625 1.00 98.31 703 LYS A O 1
ATOM 5392 N N . ASP A 1 704 ? 24.383 7.850 -22.385 1.00 98.19 704 ASP A N 1
ATOM 5393 C CA . ASP A 1 704 ? 25.127 8.381 -21.252 1.00 98.19 704 ASP A CA 1
ATOM 5394 C C . ASP A 1 704 ? 26.186 9.342 -21.796 1.00 98.19 704 ASP A C 1
ATOM 5396 O O . ASP A 1 704 ? 26.976 8.970 -22.667 1.00 98.19 704 ASP A O 1
ATOM 5400 N N . SER A 1 705 ? 26.175 10.602 -21.353 1.00 97.81 705 SER A N 1
ATOM 5401 C CA . SER A 1 705 ? 27.156 11.603 -21.796 1.00 97.81 705 SER A CA 1
ATOM 5402 C C . SER A 1 705 ? 28.555 11.358 -21.241 1.00 97.81 705 SER A C 1
ATOM 5404 O O . SER A 1 705 ? 29.520 11.880 -21.814 1.00 97.81 705 SER A O 1
ATOM 5406 N N . ASN A 1 706 ? 28.666 10.616 -20.139 1.00 97.50 706 ASN A N 1
ATOM 5407 C CA . ASN A 1 706 ? 29.915 10.339 -19.458 1.00 97.50 706 ASN A CA 1
ATOM 5408 C C . ASN A 1 706 ? 29.911 8.966 -18.764 1.00 97.50 706 ASN A C 1
ATOM 5410 O O . ASN A 1 706 ? 29.994 8.871 -17.542 1.00 97.50 706 ASN A O 1
ATOM 5414 N N . ALA A 1 707 ? 30.005 7.902 -19.558 1.00 97.19 707 ALA A N 1
ATOM 5415 C CA . ALA A 1 707 ? 30.096 6.518 -19.085 1.00 97.19 707 ALA A CA 1
ATOM 5416 C C . ALA A 1 707 ? 31.359 6.195 -18.248 1.00 97.19 707 ALA A C 1
ATOM 5418 O O . ALA A 1 707 ? 31.557 5.062 -17.810 1.00 97.19 707 ALA A O 1
ATOM 5419 N N . SER A 1 708 ? 32.254 7.175 -18.069 1.00 95.25 708 SER A N 1
ATOM 5420 C CA . SER A 1 708 ? 33.463 7.082 -17.242 1.00 95.25 708 SER A CA 1
ATOM 5421 C C . SER A 1 708 ? 33.270 7.599 -15.812 1.00 95.25 708 SER A C 1
ATOM 5423 O O . SER A 1 708 ? 34.225 7.566 -15.030 1.00 95.25 708 SER A O 1
ATOM 5425 N N . ASP A 1 709 ? 32.086 8.111 -15.467 1.00 95.44 709 ASP A N 1
ATOM 5426 C CA . ASP A 1 709 ? 31.699 8.384 -14.085 1.00 95.44 709 ASP A CA 1
ATOM 5427 C C . ASP A 1 709 ? 30.549 7.468 -13.625 1.00 95.44 709 ASP A C 1
ATOM 5429 O O . ASP A 1 709 ? 30.042 6.647 -14.382 1.00 95.44 709 ASP A O 1
ATOM 5433 N N . ASP A 1 710 ? 30.198 7.546 -12.340 1.00 95.38 710 ASP A N 1
ATOM 5434 C CA . ASP A 1 710 ? 29.135 6.725 -11.744 1.00 95.38 710 ASP A CA 1
ATOM 5435 C C . ASP A 1 710 ? 27.804 7.491 -11.600 1.00 95.38 710 ASP A C 1
ATOM 5437 O O . ASP A 1 710 ? 26.961 7.123 -10.769 1.00 95.38 710 ASP A O 1
ATOM 5441 N N . LYS A 1 711 ? 27.607 8.582 -12.352 1.00 96.38 711 LYS A N 1
ATOM 5442 C CA . LYS A 1 711 ? 26.435 9.457 -12.218 1.00 96.38 711 LYS A CA 1
ATOM 5443 C C . LYS A 1 711 ? 25.310 9.046 -13.154 1.00 96.38 711 LYS A C 1
ATOM 5445 O O . LYS A 1 711 ? 25.505 8.417 -14.180 1.00 96.38 711 LYS A O 1
ATOM 5450 N N . PHE A 1 712 ? 24.105 9.430 -12.759 1.00 96.56 712 PHE A N 1
ATOM 5451 C CA . PHE A 1 712 ? 22.909 9.261 -13.565 1.00 96.56 712 PHE A CA 1
ATOM 5452 C C . PHE A 1 712 ? 22.653 10.502 -14.420 1.00 96.56 712 PHE A C 1
ATOM 5454 O O . PHE A 1 712 ? 22.696 11.627 -13.915 1.00 96.56 712 PHE A O 1
ATOM 5461 N N . GLU A 1 713 ? 22.308 10.283 -15.684 1.00 96.25 713 GLU A N 1
ATOM 5462 C CA . GLU A 1 713 ? 21.912 11.313 -16.641 1.00 96.25 713 GLU A CA 1
ATOM 5463 C C . GLU A 1 713 ? 20.390 11.308 -16.817 1.00 96.25 713 GLU A C 1
ATOM 5465 O O . GLU A 1 713 ? 19.781 10.260 -17.025 1.00 96.25 713 GLU A O 1
ATOM 5470 N N . THR A 1 714 ? 19.758 12.479 -16.725 1.00 95.00 714 THR A N 1
ATOM 5471 C CA . THR A 1 714 ? 18.292 12.632 -16.843 1.00 95.00 714 THR A CA 1
ATOM 5472 C C . THR A 1 714 ? 17.884 12.914 -18.292 1.00 95.00 714 THR A C 1
ATOM 5474 O O . THR A 1 714 ? 18.585 13.642 -19.001 1.00 95.00 714 THR A O 1
ATOM 5477 N N . GLY A 1 715 ? 16.756 12.353 -18.740 1.00 90.94 715 GLY A N 1
ATOM 5478 C CA . GLY A 1 715 ? 16.196 12.608 -20.075 1.00 90.94 715 GLY A CA 1
ATOM 5479 C C . GLY A 1 715 ? 17.050 12.066 -21.226 1.00 90.94 715 GLY A C 1
ATOM 5480 O O . GLY A 1 715 ? 16.936 12.522 -22.361 1.00 90.94 715 GLY A O 1
ATOM 5481 N N . GLN A 1 716 ? 17.957 11.125 -20.945 1.00 95.81 716 GLN A N 1
ATOM 5482 C CA . GLN A 1 716 ? 18.772 10.451 -21.964 1.00 95.81 716 GLN A CA 1
ATOM 5483 C C . GLN A 1 716 ? 18.236 9.058 -22.333 1.00 95.81 716 GLN A C 1
ATOM 5485 O O . GLN A 1 716 ? 18.902 8.288 -23.030 1.00 95.81 716 GLN A O 1
ATOM 5490 N N . THR A 1 717 ? 17.027 8.736 -21.877 1.00 97.81 717 THR A N 1
ATOM 5491 C CA . THR A 1 717 ? 16.294 7.544 -22.297 1.00 97.81 717 THR A CA 1
ATOM 5492 C C . THR A 1 717 ? 15.250 7.948 -23.321 1.00 97.81 717 THR A C 1
ATOM 5494 O O . THR A 1 717 ? 14.554 8.937 -23.132 1.00 97.81 717 THR A O 1
ATOM 5497 N N . ARG A 1 718 ? 15.123 7.180 -24.399 1.00 97.50 718 ARG A N 1
ATOM 5498 C CA . ARG A 1 718 ? 14.038 7.335 -25.368 1.00 97.50 718 ARG A CA 1
ATOM 5499 C C . ARG A 1 718 ? 13.376 5.994 -25.587 1.00 97.50 718 ARG A C 1
ATOM 5501 O O . ARG A 1 718 ? 14.069 5.006 -25.831 1.00 97.50 718 ARG A O 1
ATOM 5508 N N . VAL A 1 719 ? 12.054 5.969 -25.536 1.00 95.38 719 VAL A N 1
ATOM 5509 C CA . VAL A 1 719 ? 11.269 4.768 -25.778 1.00 95.38 719 VAL A CA 1
ATOM 5510 C C . VAL A 1 719 ? 10.336 5.015 -26.954 1.00 95.38 719 VAL A C 1
ATOM 5512 O O . VAL A 1 719 ? 9.510 5.921 -26.968 1.00 95.38 719 VAL A O 1
ATOM 5515 N N . ASN A 1 720 ? 10.487 4.202 -27.991 1.00 91.50 720 ASN A N 1
ATOM 5516 C CA . ASN A 1 720 ? 9.852 4.376 -29.287 1.00 91.50 720 ASN A CA 1
ATOM 5517 C C . ASN A 1 720 ? 10.201 5.742 -29.891 1.00 91.50 720 ASN A C 1
ATOM 5519 O O . ASN A 1 720 ? 11.345 5.964 -30.293 1.00 91.50 720 ASN A O 1
ATOM 5523 N N . GLN A 1 721 ? 9.224 6.639 -29.997 1.00 90.25 721 GLN A N 1
ATOM 5524 C CA . GLN A 1 721 ? 9.429 7.990 -30.512 1.00 90.25 721 GLN A CA 1
ATOM 5525 C C . GLN A 1 721 ? 9.438 9.059 -29.416 1.00 90.25 721 GLN A C 1
ATOM 5527 O O . GLN A 1 721 ? 9.785 10.194 -29.740 1.00 90.25 721 GLN A O 1
ATOM 5532 N N . GLU A 1 722 ? 9.184 8.689 -28.162 1.00 93.25 722 GLU A N 1
ATOM 5533 C CA . GLU A 1 722 ? 9.050 9.604 -27.026 1.00 93.25 722 GLU A CA 1
ATOM 5534 C C . GLU A 1 722 ? 10.328 9.602 -26.181 1.00 93.25 722 GLU A C 1
ATOM 5536 O O . GLU A 1 722 ? 10.898 8.542 -25.892 1.00 93.25 722 GLU A O 1
ATOM 5541 N N . ASP A 1 723 ? 10.826 10.792 -25.851 1.00 96.44 723 ASP A N 1
ATOM 5542 C CA . ASP A 1 723 ? 11.929 10.953 -24.904 1.00 96.44 723 ASP A CA 1
ATOM 5543 C C . ASP A 1 723 ? 11.353 10.795 -23.494 1.00 96.44 723 ASP A C 1
ATOM 5545 O O . ASP A 1 723 ? 10.353 11.415 -23.183 1.00 96.44 723 ASP A O 1
ATOM 5549 N N . VAL A 1 724 ? 11.964 9.955 -22.659 1.00 97.31 724 VAL A N 1
ATOM 5550 C CA . VAL A 1 724 ? 11.481 9.706 -21.297 1.00 97.31 724 VAL A CA 1
ATOM 5551 C C . VAL A 1 724 ? 12.181 10.672 -20.356 1.00 97.31 724 VAL A C 1
ATOM 5553 O O . VAL A 1 724 ? 13.322 10.429 -19.938 1.00 97.31 724 VAL A O 1
ATOM 5556 N N . GLU A 1 725 ? 11.532 11.789 -20.050 1.00 96.75 725 GLU A N 1
ATOM 5557 C CA . GLU A 1 725 ? 12.169 12.906 -19.343 1.00 96.75 725 GLU A CA 1
ATOM 5558 C C . GLU A 1 725 ? 12.496 12.573 -17.884 1.00 96.75 725 GLU A C 1
ATOM 5560 O O . GLU A 1 725 ? 13.538 12.986 -17.366 1.00 96.75 725 GLU A O 1
ATOM 5565 N N . ASP A 1 726 ? 11.662 11.744 -17.260 1.00 95.94 726 ASP A N 1
ATOM 5566 C CA . ASP A 1 726 ? 11.812 11.264 -15.881 1.00 95.94 726 ASP A CA 1
ATOM 5567 C C . ASP A 1 726 ? 12.702 10.023 -15.752 1.00 95.94 726 ASP A C 1
ATOM 5569 O O . ASP A 1 726 ? 12.957 9.524 -14.651 1.00 95.94 726 ASP A O 1
ATOM 5573 N N . GLY A 1 727 ? 13.193 9.529 -16.887 1.00 97.00 727 GLY A N 1
ATOM 5574 C CA . GLY A 1 727 ? 14.126 8.424 -16.972 1.00 97.00 727 GLY A CA 1
ATOM 5575 C C . GLY A 1 727 ? 15.542 8.890 -16.672 1.00 97.00 727 GLY A C 1
ATOM 5576 O O . GLY A 1 727 ? 16.074 9.792 -17.328 1.00 97.00 727 GLY A O 1
ATOM 5577 N N . LEU A 1 728 ? 16.184 8.233 -15.712 1.00 97.31 728 LEU A N 1
ATOM 5578 C CA . LEU A 1 728 ? 17.599 8.405 -15.436 1.00 97.31 728 LEU A CA 1
ATOM 5579 C C . LEU A 1 728 ? 18.352 7.169 -15.877 1.00 97.31 728 LEU A C 1
ATOM 5581 O O . LEU A 1 728 ? 17.977 6.054 -15.528 1.00 97.31 728 LEU A O 1
ATOM 5585 N N . VAL A 1 729 ? 19.447 7.366 -16.591 1.00 98.12 729 VAL A N 1
ATOM 5586 C CA . VAL A 1 729 ? 20.272 6.263 -17.067 1.00 98.12 729 VAL A CA 1
ATOM 5587 C C . VAL A 1 729 ? 21.721 6.475 -16.680 1.00 98.12 729 VAL A C 1
ATOM 5589 O O . VAL A 1 729 ? 22.205 7.602 -16.614 1.00 98.12 729 VAL A O 1
ATOM 5592 N N . ARG A 1 730 ? 22.395 5.368 -16.400 1.00 98.12 730 ARG A N 1
ATOM 5593 C CA . ARG A 1 730 ? 23.836 5.291 -16.218 1.00 98.12 730 ARG A CA 1
ATOM 5594 C C . ARG A 1 730 ? 24.342 4.070 -16.966 1.00 98.12 730 ARG A C 1
ATOM 5596 O O . ARG A 1 730 ? 23.811 2.974 -16.780 1.00 98.12 730 ARG A O 1
ATOM 5603 N N . ILE A 1 731 ? 25.373 4.248 -17.775 1.00 98.50 731 ILE A N 1
ATOM 5604 C CA . ILE A 1 731 ? 26.082 3.171 -18.461 1.00 98.50 731 ILE A CA 1
ATOM 5605 C C . ILE A 1 731 ? 27.512 3.186 -17.946 1.00 98.50 731 ILE A C 1
ATOM 5607 O O . ILE A 1 731 ? 28.239 4.146 -18.178 1.00 98.50 731 ILE A O 1
ATOM 5611 N N . ARG A 1 732 ? 27.949 2.117 -17.280 1.00 98.38 732 ARG A N 1
ATOM 5612 C CA . ARG A 1 732 ? 29.347 2.017 -16.839 1.00 98.38 732 ARG A CA 1
ATOM 5613 C C . ARG A 1 732 ? 30.154 1.281 -17.890 1.00 98.38 732 ARG A C 1
ATOM 5615 O O . ARG A 1 732 ? 29.917 0.099 -18.145 1.00 98.38 732 ARG A O 1
ATOM 5622 N N . GLY A 1 733 ? 31.118 1.973 -18.488 1.00 97.25 733 GLY A N 1
ATOM 5623 C CA . GLY A 1 733 ? 31.971 1.400 -19.522 1.00 97.25 733 GLY A CA 1
ATOM 5624 C C . GLY A 1 733 ? 33.362 2.018 -19.567 1.00 97.25 733 GLY A C 1
ATOM 5625 O O . GLY A 1 733 ? 33.622 3.089 -19.018 1.00 97.25 733 GLY A O 1
ATOM 5626 N N . GLN A 1 734 ? 34.294 1.315 -20.202 1.00 97.44 734 GLN A N 1
ATOM 5627 C CA . GLN A 1 734 ? 35.679 1.761 -20.313 1.00 97.44 734 GLN A CA 1
ATOM 5628 C C . GLN A 1 734 ? 36.400 1.128 -21.504 1.00 97.44 734 GLN A C 1
ATOM 5630 O O . GLN A 1 734 ? 36.093 0.022 -21.939 1.00 97.44 734 GLN A O 1
ATOM 5635 N N . PHE A 1 735 ? 37.432 1.811 -21.992 1.00 97.38 735 PHE A N 1
ATOM 5636 C CA . PHE A 1 735 ? 38.397 1.221 -22.915 1.00 97.38 735 PHE A CA 1
ATOM 5637 C C . PHE A 1 735 ? 39.364 0.311 -22.151 1.00 97.38 735 PHE A C 1
ATOM 5639 O O . PHE A 1 735 ? 40.102 0.788 -21.285 1.00 97.38 735 PHE A O 1
ATOM 5646 N N . ILE A 1 736 ? 39.391 -0.977 -22.493 1.00 97.50 736 ILE A N 1
ATOM 5647 C CA . ILE A 1 736 ? 40.382 -1.932 -21.963 1.00 97.50 736 ILE A CA 1
ATOM 5648 C C . ILE A 1 736 ? 41.691 -1.885 -22.765 1.00 97.50 736 ILE A C 1
ATOM 5650 O O . ILE A 1 736 ? 42.777 -2.109 -22.228 1.00 97.50 736 ILE A O 1
ATOM 5654 N N . ASP A 1 737 ? 41.600 -1.502 -24.040 1.00 96.31 737 ASP A N 1
ATOM 5655 C CA . ASP A 1 737 ? 42.721 -1.152 -24.908 1.00 96.31 737 ASP A CA 1
ATOM 5656 C C . ASP A 1 737 ? 42.321 -0.019 -25.882 1.00 96.31 737 ASP A C 1
ATOM 5658 O O . ASP A 1 737 ? 41.279 0.607 -25.728 1.00 96.31 737 ASP A O 1
ATOM 5662 N N . ASN A 1 738 ? 43.150 0.304 -26.881 1.00 94.94 738 ASN A N 1
ATOM 5663 C CA . ASN A 1 738 ? 42.875 1.417 -27.810 1.00 94.94 738 ASN A CA 1
ATOM 5664 C C . ASN A 1 738 ? 41.740 1.150 -28.818 1.00 94.94 738 ASN A C 1
ATOM 5666 O O . ASN A 1 738 ? 41.374 2.047 -29.577 1.00 94.94 738 ASN A O 1
ATOM 5670 N N . THR A 1 739 ? 41.262 -0.085 -28.902 1.00 96.94 739 THR A N 1
ATOM 5671 C CA . THR A 1 739 ? 40.320 -0.577 -29.910 1.00 96.94 739 THR A CA 1
ATOM 5672 C C . THR A 1 739 ? 39.140 -1.329 -29.318 1.00 96.94 739 THR A C 1
ATOM 5674 O O . THR A 1 739 ? 38.184 -1.545 -30.051 1.00 96.94 739 THR A O 1
ATOM 5677 N N . THR A 1 740 ? 39.172 -1.694 -28.039 1.00 98.00 740 THR A N 1
ATOM 5678 C CA . THR A 1 740 ? 38.147 -2.517 -27.392 1.00 98.00 740 THR A CA 1
ATOM 5679 C C . THR A 1 740 ? 37.515 -1.761 -26.232 1.00 98.00 740 THR A C 1
ATOM 5681 O O . THR A 1 740 ? 38.212 -1.229 -25.361 1.00 98.00 740 THR A O 1
ATOM 5684 N N . TYR A 1 741 ? 36.186 -1.704 -26.247 1.00 98.38 741 TYR A N 1
ATOM 5685 C CA . TYR A 1 741 ? 35.358 -1.084 -25.222 1.00 98.38 741 TYR A CA 1
ATOM 5686 C C . TYR A 1 741 ? 34.592 -2.159 -24.455 1.00 98.38 741 TYR A C 1
ATOM 5688 O O . TYR A 1 741 ? 34.001 -3.040 -25.074 1.00 98.38 741 TYR A O 1
ATOM 5696 N N . GLU A 1 742 ? 34.598 -2.071 -23.131 1.00 98.38 742 GLU A N 1
ATOM 5697 C CA . GLU A 1 742 ? 33.887 -2.955 -22.206 1.00 98.38 742 GLU A CA 1
ATOM 5698 C C . GLU A 1 742 ? 32.718 -2.185 -21.584 1.00 98.38 742 GLU A C 1
ATOM 5700 O O . GLU A 1 742 ? 32.920 -1.102 -21.031 1.00 98.38 742 GLU A O 1
ATOM 5705 N N . ILE A 1 743 ? 31.510 -2.749 -21.644 1.00 98.56 743 ILE A N 1
ATOM 5706 C CA . ILE A 1 743 ? 30.329 -2.263 -20.915 1.00 98.56 743 ILE A CA 1
ATOM 5707 C C . ILE A 1 743 ? 30.064 -3.214 -19.753 1.00 98.56 743 ILE A C 1
ATOM 5709 O O . ILE A 1 743 ? 29.886 -4.407 -19.963 1.00 98.56 743 ILE A O 1
ATOM 5713 N N . ARG A 1 744 ? 30.027 -2.705 -18.525 1.00 98.38 744 ARG A N 1
ATOM 5714 C CA . ARG A 1 744 ? 29.831 -3.527 -17.320 1.00 98.38 744 ARG A CA 1
ATOM 5715 C C . ARG A 1 744 ? 28.370 -3.665 -16.943 1.00 98.38 744 ARG A C 1
ATOM 5717 O O . ARG A 1 744 ? 27.915 -4.757 -16.629 1.00 98.38 744 ARG A O 1
ATOM 5724 N N . ASP A 1 745 ? 27.632 -2.566 -17.015 1.00 98.38 745 ASP A N 1
ATOM 5725 C CA . ASP A 1 745 ? 26.203 -2.556 -16.743 1.00 98.38 745 ASP A CA 1
ATOM 5726 C C . ASP A 1 745 ? 25.512 -1.336 -17.338 1.00 98.38 745 ASP A C 1
ATOM 5728 O O . ASP A 1 745 ? 26.126 -0.307 -17.645 1.00 98.38 745 ASP A O 1
ATOM 5732 N N . ILE A 1 746 ? 24.197 -1.479 -17.449 1.00 98.50 746 ILE A N 1
ATOM 5733 C CA . ILE A 1 746 ? 23.251 -0.414 -17.744 1.00 98.50 746 ILE A CA 1
ATOM 5734 C C . ILE A 1 746 ? 22.286 -0.353 -16.562 1.00 98.50 746 ILE A C 1
ATOM 5736 O O . ILE A 1 746 ? 21.631 -1.342 -16.233 1.00 98.50 746 ILE A O 1
ATOM 5740 N N . THR A 1 747 ? 22.205 0.805 -15.912 1.00 98.38 747 THR A N 1
ATOM 5741 C CA . THR A 1 747 ? 21.245 1.066 -14.837 1.00 98.38 747 THR A CA 1
ATOM 5742 C C . THR A 1 747 ? 20.235 2.112 -15.299 1.00 98.38 747 THR A C 1
ATOM 5744 O O . THR A 1 747 ? 20.627 3.176 -15.779 1.00 98.38 747 THR A O 1
ATOM 5747 N N . TYR A 1 748 ? 18.946 1.844 -15.113 1.00 98.06 748 TYR A N 1
ATOM 5748 C CA . TYR A 1 748 ? 17.844 2.766 -15.380 1.00 98.06 748 TYR A CA 1
ATOM 5749 C C . TYR A 1 748 ? 17.044 3.018 -14.102 1.00 98.06 748 TYR A C 1
ATOM 5751 O O . TYR A 1 748 ? 16.740 2.081 -13.370 1.00 98.06 748 TYR A O 1
ATOM 5759 N N . LYS A 1 749 ? 16.662 4.266 -13.846 1.00 97.50 749 LYS A N 1
ATOM 5760 C CA . LYS A 1 749 ? 15.703 4.639 -12.802 1.00 97.50 749 LYS A CA 1
ATOM 5761 C C . LYS A 1 749 ? 14.551 5.392 -13.426 1.00 97.50 749 LYS A C 1
ATOM 5763 O O . LYS A 1 749 ? 14.772 6.237 -14.291 1.00 97.50 749 LYS A O 1
ATOM 5768 N N . LEU A 1 750 ? 13.355 5.147 -12.914 1.00 97.31 750 LEU A N 1
ATOM 5769 C CA . LEU A 1 750 ? 12.180 5.932 -13.259 1.00 97.31 750 LEU A CA 1
ATOM 5770 C C . LEU A 1 750 ? 11.754 6.782 -12.069 1.00 97.31 750 LEU A C 1
ATOM 5772 O O . LEU A 1 750 ? 11.528 6.245 -10.982 1.00 97.31 750 LEU A O 1
ATOM 5776 N N . LYS A 1 751 ? 11.621 8.093 -12.276 1.00 97.00 751 LYS A N 1
ATOM 5777 C CA . LYS A 1 751 ? 10.952 8.973 -11.317 1.00 97.00 751 LYS A CA 1
ATOM 5778 C C . LYS A 1 751 ? 9.438 8.962 -11.505 1.00 97.00 751 LYS A C 1
ATOM 5780 O O . LYS A 1 751 ? 8.929 8.784 -12.606 1.00 97.00 751 LYS A O 1
ATOM 5785 N N . ALA A 1 752 ? 8.730 9.166 -10.406 1.00 96.62 752 ALA A N 1
ATOM 5786 C CA . ALA A 1 752 ? 7.295 9.326 -10.366 1.00 96.62 752 ALA A CA 1
ATOM 5787 C C . ALA A 1 752 ? 6.901 10.647 -11.019 1.00 96.62 752 ALA A C 1
ATOM 5789 O O . ALA A 1 752 ? 7.285 11.708 -10.539 1.00 96.62 752 ALA A O 1
ATOM 5790 N N . ASN A 1 753 ? 6.131 10.577 -12.098 1.00 95.94 753 ASN A N 1
ATOM 5791 C CA . ASN A 1 753 ? 5.524 11.745 -12.717 1.00 95.94 753 ASN A CA 1
ATOM 5792 C C . ASN A 1 753 ? 4.151 11.362 -13.283 1.00 95.94 753 ASN A C 1
ATOM 5794 O O . ASN A 1 753 ? 4.046 10.639 -14.283 1.00 95.94 753 ASN A O 1
ATOM 5798 N N . ALA A 1 754 ? 3.092 11.792 -12.597 1.00 95.50 754 ALA A N 1
ATOM 5799 C CA . ALA A 1 754 ? 1.725 11.640 -13.072 1.00 95.50 754 ALA A CA 1
ATOM 5800 C C . ALA A 1 754 ? 1.284 12.885 -13.844 1.00 95.50 754 ALA A C 1
ATOM 5802 O O . ALA A 1 754 ? 1.802 13.982 -13.664 1.00 95.50 754 ALA A O 1
ATOM 5803 N N . VAL A 1 755 ? 0.215 12.749 -14.628 1.00 93.00 755 VAL A N 1
ATOM 5804 C CA . VAL A 1 755 ? -0.379 13.875 -15.375 1.00 93.00 755 VAL A CA 1
ATOM 5805 C C . VAL A 1 755 ? -0.804 15.042 -14.464 1.00 93.00 755 VAL A C 1
ATOM 5807 O O . VAL A 1 755 ? -0.832 16.187 -14.911 1.00 93.00 755 VAL A O 1
ATOM 5810 N N . LEU A 1 756 ? -1.176 14.760 -13.210 1.00 93.94 756 LEU A N 1
ATOM 5811 C CA . LEU A 1 756 ? -1.727 15.741 -12.266 1.00 93.94 756 LEU A CA 1
ATOM 5812 C C . LEU A 1 756 ? -0.834 16.006 -11.041 1.00 93.94 756 LEU A C 1
ATOM 5814 O O . LEU A 1 756 ? -1.271 16.734 -10.160 1.00 93.94 756 LEU A O 1
ATOM 5818 N N . GLY A 1 757 ? 0.394 15.476 -10.988 1.00 95.12 757 GLY A N 1
ATOM 5819 C CA . GLY A 1 757 ? 1.285 15.613 -9.829 1.00 95.12 757 GLY A CA 1
ATOM 5820 C C . GLY A 1 757 ? 1.745 14.261 -9.289 1.00 95.12 757 GLY A C 1
ATOM 5821 O O . GLY A 1 757 ? 2.416 13.506 -9.999 1.00 95.12 757 GLY A O 1
ATOM 5822 N N . ASP A 1 758 ? 1.400 13.969 -8.036 1.00 97.19 758 ASP A N 1
ATOM 5823 C CA . ASP A 1 758 ? 1.760 12.716 -7.370 1.00 97.19 758 ASP A CA 1
ATOM 5824 C C . ASP A 1 758 ? 1.085 11.498 -8.031 1.00 97.19 758 ASP A C 1
ATOM 5826 O O . ASP A 1 758 ? 0.045 11.595 -8.693 1.00 97.19 758 ASP A O 1
ATOM 5830 N N . ILE A 1 759 ? 1.684 10.316 -7.859 1.00 97.69 759 ILE A N 1
ATOM 5831 C CA . ILE A 1 759 ? 1.128 9.065 -8.381 1.00 97.69 759 ILE A CA 1
ATOM 5832 C C . ILE A 1 759 ? 0.218 8.437 -7.330 1.00 97.69 759 ILE A C 1
ATOM 5834 O O . ILE A 1 759 ? 0.672 8.064 -6.249 1.00 97.69 759 ILE A O 1
ATOM 5838 N N . TYR A 1 760 ? -1.040 8.213 -7.711 1.00 97.56 760 TYR A N 1
ATOM 5839 C CA . TYR A 1 760 ? -2.040 7.493 -6.924 1.00 97.56 760 TYR A CA 1
ATOM 5840 C C . TYR A 1 760 ? -2.494 6.256 -7.693 1.00 97.56 760 TYR A C 1
ATOM 5842 O O . TYR A 1 760 ? -3.298 6.352 -8.621 1.00 97.56 760 TYR A O 1
ATOM 5850 N N . VAL A 1 761 ? -1.996 5.077 -7.323 1.00 96.06 761 VAL A N 1
ATOM 5851 C CA . VAL A 1 761 ? -2.445 3.815 -7.923 1.00 96.06 761 VAL A CA 1
ATOM 5852 C C . VAL A 1 761 ? -3.588 3.258 -7.078 1.00 96.06 761 VAL A C 1
ATOM 5854 O O . VAL A 1 761 ? -3.348 2.812 -5.953 1.00 96.06 761 VAL A O 1
ATOM 5857 N N . PRO A 1 762 ? -4.840 3.277 -7.568 1.00 94.38 762 PRO A N 1
ATOM 5858 C CA . PRO A 1 762 ? -5.952 2.686 -6.842 1.00 94.38 762 PRO A CA 1
ATOM 5859 C C . PRO A 1 762 ? -5.878 1.159 -6.903 1.00 94.38 762 PRO A C 1
ATOM 5861 O O . PRO A 1 762 ? -5.293 0.567 -7.810 1.00 94.38 762 PRO A O 1
ATOM 5864 N N . ALA A 1 763 ? -6.529 0.511 -5.945 1.00 90.75 763 ALA A N 1
ATOM 5865 C CA . ALA A 1 763 ? -6.589 -0.940 -5.900 1.00 90.75 763 ALA A CA 1
ATOM 5866 C C . ALA A 1 763 ? -7.238 -1.542 -7.167 1.00 90.75 763 ALA A C 1
ATOM 5868 O O . ALA A 1 763 ? -8.298 -1.098 -7.617 1.00 90.75 763 ALA A O 1
ATOM 5869 N N . GLY A 1 764 ? -6.600 -2.577 -7.711 1.00 87.62 764 GLY A N 1
ATOM 5870 C CA . GLY A 1 764 ? -6.890 -3.202 -9.000 1.00 87.62 764 GLY A CA 1
ATOM 5871 C C . GLY A 1 764 ? -6.152 -2.580 -10.193 1.00 87.62 764 GLY A C 1
ATOM 5872 O O . GLY A 1 764 ? -6.363 -3.022 -11.315 1.00 87.62 764 GLY A O 1
ATOM 5873 N N . GLN A 1 765 ? -5.311 -1.559 -10.005 1.00 91.50 765 GLN A N 1
ATOM 5874 C CA . GLN A 1 765 ? -4.597 -0.905 -11.109 1.00 91.50 765 GLN A CA 1
ATOM 5875 C C . GLN A 1 765 ? -3.078 -1.041 -10.985 1.00 91.50 765 GLN A C 1
ATOM 5877 O O . GLN A 1 765 ? -2.541 -1.402 -9.936 1.00 91.50 765 GLN A O 1
ATOM 5882 N N . GLY A 1 766 ? -2.401 -0.771 -12.101 1.00 93.81 766 GLY A N 1
ATOM 5883 C CA . GLY A 1 766 ? -0.949 -0.737 -12.198 1.00 93.81 766 GLY A CA 1
ATOM 5884 C C . GLY A 1 766 ? -0.390 0.679 -12.259 1.00 93.81 766 GLY A C 1
ATOM 5885 O O . GLY A 1 766 ? -1.084 1.614 -12.677 1.00 93.81 766 GLY A O 1
ATOM 5886 N N . VAL A 1 767 ? 0.875 0.823 -11.864 1.00 96.38 767 VAL A N 1
ATOM 5887 C CA . VAL A 1 767 ? 1.628 2.086 -11.919 1.00 96.38 767 VAL A CA 1
ATOM 5888 C C . VAL A 1 767 ? 1.633 2.668 -13.324 1.00 96.38 767 VAL A C 1
ATOM 5890 O O . VAL A 1 767 ? 1.407 3.868 -13.478 1.00 96.38 767 VAL A O 1
ATOM 5893 N N . ARG A 1 768 ? 1.810 1.834 -14.356 1.00 95.81 768 ARG A N 1
ATOM 5894 C CA . ARG A 1 768 ? 1.878 2.290 -15.753 1.00 95.81 768 ARG A CA 1
ATOM 5895 C C . ARG A 1 768 ? 0.708 3.187 -16.154 1.00 95.81 768 ARG A C 1
ATOM 5897 O O . ARG A 1 768 ? 0.909 4.159 -16.872 1.00 95.81 768 ARG A O 1
ATOM 5904 N N . ALA A 1 769 ? -0.504 2.856 -15.711 1.00 94.12 769 ALA A N 1
ATOM 5905 C CA . ALA A 1 769 ? -1.715 3.591 -16.073 1.00 94.12 769 ALA A CA 1
ATOM 5906 C C . ALA A 1 769 ? -1.802 4.985 -15.428 1.00 94.12 769 ALA A C 1
ATOM 5908 O O . ALA A 1 769 ? -2.619 5.796 -15.861 1.00 94.12 769 ALA A O 1
ATOM 5909 N N . GLN A 1 770 ? -0.986 5.252 -14.403 1.00 95.75 770 GLN A N 1
ATOM 5910 C CA . GLN A 1 770 ? -0.952 6.531 -13.693 1.00 95.75 770 GLN A CA 1
ATOM 5911 C C . GLN A 1 770 ? 0.187 7.448 -14.160 1.00 95.75 770 GLN A C 1
ATOM 5913 O O . GLN A 1 770 ? 0.196 8.627 -13.809 1.00 95.75 770 GLN A O 1
ATOM 5918 N N . LEU A 1 771 ? 1.140 6.927 -14.939 1.00 96.25 771 LEU A N 1
ATOM 5919 C CA . LEU A 1 771 ? 2.260 7.704 -15.463 1.00 96.25 771 LEU A CA 1
ATOM 5920 C C . LEU A 1 771 ? 1.807 8.661 -16.565 1.00 96.25 771 LEU A C 1
ATOM 5922 O O . LEU A 1 771 ? 0.954 8.322 -17.387 1.00 96.25 771 LEU A O 1
ATOM 5926 N N . GLN A 1 772 ? 2.440 9.835 -16.623 1.00 96.50 772 GLN A N 1
ATOM 5927 C CA . GLN A 1 772 ? 2.345 10.715 -17.788 1.00 96.50 772 GLN A CA 1
ATOM 5928 C C . GLN A 1 772 ? 2.904 10.026 -19.046 1.00 96.50 772 GLN A C 1
ATOM 5930 O O . GLN A 1 772 ? 2.328 10.169 -20.124 1.00 96.50 772 GLN A O 1
ATOM 5935 N N . GLU A 1 773 ? 3.976 9.243 -18.880 1.00 95.94 773 GLU A N 1
ATOM 5936 C CA . GLU A 1 773 ? 4.665 8.498 -19.939 1.00 95.94 773 GLU A CA 1
ATOM 5937 C C . GLU A 1 773 ? 4.688 6.989 -19.620 1.00 95.94 773 GLU A C 1
ATOM 5939 O O . GLU A 1 773 ? 5.655 6.473 -19.051 1.00 95.94 773 GLU A O 1
ATOM 5944 N N . PRO A 1 774 ? 3.626 6.233 -19.956 1.00 95.31 774 PRO A N 1
ATOM 5945 C CA . PRO A 1 774 ? 3.552 4.784 -19.726 1.00 95.31 774 PRO A CA 1
ATOM 5946 C C . PRO A 1 774 ? 4.719 3.974 -20.316 1.00 95.31 774 PRO A C 1
ATOM 5948 O O . PRO A 1 774 ? 5.028 2.871 -19.848 1.00 95.31 774 PRO A O 1
ATOM 5951 N N . GLU A 1 775 ? 5.351 4.493 -21.368 1.00 94.44 775 GLU A N 1
ATOM 5952 C CA . GLU A 1 775 ? 6.510 3.928 -22.059 1.00 94.44 775 GLU A CA 1
ATOM 5953 C C . GLU A 1 775 ? 7.764 3.889 -21.177 1.00 94.44 775 GLU A C 1
ATOM 5955 O O . GLU A 1 775 ? 8.637 3.043 -21.399 1.00 94.44 775 GLU A O 1
ATOM 5960 N N . ALA A 1 776 ? 7.825 4.739 -20.146 1.00 96.62 776 ALA A N 1
ATOM 5961 C CA . ALA A 1 776 ? 8.931 4.835 -19.200 1.00 96.62 776 ALA A CA 1
ATOM 5962 C C . ALA A 1 776 ? 9.174 3.537 -18.406 1.00 96.62 776 ALA A C 1
ATOM 5964 O O . ALA A 1 776 ? 10.274 3.277 -17.931 1.00 96.62 776 ALA A O 1
ATOM 5965 N N . MET A 1 777 ? 8.187 2.640 -18.351 1.00 96.56 777 MET A N 1
ATOM 5966 C CA . MET A 1 777 ? 8.337 1.285 -17.800 1.00 96.56 777 MET A CA 1
ATOM 5967 C C . MET A 1 777 ? 9.171 0.338 -18.701 1.00 96.56 777 MET A C 1
ATOM 5969 O O . MET A 1 777 ? 9.189 -0.871 -18.471 1.00 96.56 777 MET A O 1
ATOM 5973 N N . LEU A 1 778 ? 9.842 0.863 -19.736 1.00 95.88 778 LEU A N 1
ATOM 5974 C CA . LEU A 1 778 ? 10.778 0.217 -20.676 1.00 95.88 778 LEU A CA 1
ATOM 5975 C C . LEU A 1 778 ? 10.234 -0.900 -21.572 1.00 95.88 778 LEU A C 1
ATOM 5977 O O . LEU A 1 778 ? 10.719 -1.059 -22.684 1.00 95.88 778 LEU A O 1
ATOM 5981 N N . THR A 1 779 ? 9.268 -1.696 -21.132 1.00 94.00 779 THR A N 1
ATOM 5982 C CA . THR A 1 779 ? 8.593 -2.722 -21.941 1.00 94.00 779 THR A CA 1
ATOM 5983 C C . THR A 1 779 ? 7.138 -2.803 -21.497 1.00 94.00 779 THR A C 1
ATOM 5985 O O . THR A 1 779 ? 6.856 -2.465 -20.353 1.00 94.00 779 THR A O 1
ATOM 5988 N N . PRO A 1 780 ? 6.186 -3.238 -22.338 1.00 90.88 780 PRO A N 1
ATOM 5989 C CA . PRO A 1 780 ? 4.783 -3.388 -21.939 1.00 90.88 780 PRO A CA 1
ATOM 5990 C C . PRO A 1 780 ? 4.489 -4.693 -21.173 1.00 90.88 780 PRO A C 1
ATOM 5992 O O . PRO A 1 780 ? 3.336 -4.935 -20.820 1.00 90.88 780 PRO A O 1
ATOM 5995 N N . ASN A 1 781 ? 5.502 -5.538 -20.947 1.00 91.25 781 ASN A N 1
ATOM 5996 C CA . ASN A 1 781 ? 5.348 -6.913 -20.455 1.00 91.25 781 ASN A CA 1
ATOM 5997 C C . ASN A 1 781 ? 5.407 -7.028 -18.924 1.00 91.25 781 ASN A C 1
ATOM 5999 O O . ASN A 1 781 ? 5.513 -8.138 -18.405 1.00 91.25 781 ASN A O 1
ATOM 6003 N N . TRP A 1 782 ? 5.363 -5.911 -18.195 1.00 94.88 782 TRP A N 1
ATOM 6004 C CA . TRP A 1 782 ? 5.262 -5.926 -16.738 1.00 94.88 782 TRP A CA 1
ATOM 6005 C C . TRP A 1 782 ? 4.613 -4.676 -16.153 1.00 94.88 782 TRP A C 1
ATOM 6007 O O . TRP A 1 782 ? 4.472 -3.658 -16.834 1.00 94.88 782 TRP A O 1
ATOM 6017 N N . ASP A 1 783 ? 4.226 -4.749 -14.883 1.00 95.81 783 ASP A N 1
ATOM 6018 C CA . ASP A 1 783 ? 3.755 -3.605 -14.103 1.00 95.81 783 ASP A CA 1
ATOM 6019 C C . ASP A 1 783 ? 3.934 -3.843 -12.591 1.00 95.81 783 ASP A C 1
ATOM 6021 O O . ASP A 1 783 ? 4.159 -4.974 -12.142 1.00 95.81 783 ASP A O 1
ATOM 6025 N N . ILE A 1 784 ? 3.793 -2.769 -11.814 1.00 96.31 784 ILE A N 1
ATOM 6026 C CA . ILE A 1 784 ? 3.638 -2.799 -10.356 1.00 96.31 784 ILE A CA 1
ATOM 6027 C C . ILE A 1 784 ? 2.146 -2.649 -10.074 1.00 96.31 784 ILE A C 1
ATOM 6029 O O . ILE A 1 784 ? 1.578 -1.580 -10.301 1.00 96.31 784 ILE A O 1
ATOM 6033 N N . LEU A 1 785 ? 1.500 -3.716 -9.614 1.00 94.19 785 LEU A N 1
ATOM 6034 C CA . LEU A 1 785 ? 0.058 -3.741 -9.384 1.00 94.19 785 LEU A CA 1
ATOM 6035 C C . LEU A 1 785 ? -0.243 -3.574 -7.900 1.00 94.19 785 LEU A C 1
ATOM 6037 O O . LEU A 1 785 ? 0.307 -4.293 -7.063 1.00 94.19 785 LEU A O 1
ATOM 6041 N N . TYR A 1 786 ? -1.176 -2.679 -7.588 1.00 94.69 786 TYR A N 1
ATOM 6042 C CA . TYR A 1 786 ? -1.764 -2.592 -6.260 1.00 94.69 786 TYR A CA 1
ATOM 6043 C C . TYR A 1 786 ? -3.100 -3.324 -6.251 1.00 94.69 786 TYR A C 1
ATOM 6045 O O . TYR A 1 786 ? -4.012 -2.964 -6.988 1.00 94.69 786 TYR A O 1
ATOM 6053 N N . LEU A 1 787 ? -3.237 -4.353 -5.423 1.00 90.12 787 LEU A N 1
ATOM 6054 C CA . LEU A 1 787 ? -4.416 -5.224 -5.390 1.00 90.12 787 LEU A CA 1
ATOM 6055 C C . LEU A 1 787 ? -5.436 -4.803 -4.323 1.00 90.12 787 LEU A C 1
ATOM 6057 O O . LEU A 1 787 ? -6.568 -5.288 -4.316 1.00 90.12 787 LEU A O 1
ATOM 6061 N N . GLY A 1 788 ? -5.071 -3.846 -3.468 1.00 90.38 788 GLY A N 1
ATOM 6062 C CA . GLY A 1 788 ? -5.888 -3.387 -2.353 1.00 90.38 788 GLY A CA 1
ATOM 6063 C C . GLY A 1 788 ? -5.455 -3.972 -1.017 1.00 90.38 788 GLY A C 1
ATOM 6064 O O . GLY A 1 788 ? -4.342 -4.466 -0.856 1.00 90.38 788 GLY A O 1
ATOM 6065 N N . VAL A 1 789 ? -6.371 -3.886 -0.061 1.00 86.69 789 VAL A N 1
ATOM 6066 C CA . VAL A 1 789 ? -6.206 -4.317 1.327 1.00 86.69 789 VAL A CA 1
ATOM 6067 C C . VAL A 1 789 ? -7.095 -5.536 1.506 1.00 86.69 789 VAL A C 1
ATOM 6069 O O . VAL A 1 789 ? -8.278 -5.487 1.160 1.00 86.69 789 VAL A O 1
ATOM 6072 N N . GLY A 1 790 ? -6.547 -6.641 1.992 1.00 77.62 790 GLY A N 1
ATOM 6073 C CA . GLY A 1 790 ? -7.319 -7.863 2.172 1.00 77.62 790 GLY A CA 1
ATOM 6074 C C . GLY A 1 790 ? -6.470 -9.013 2.685 1.00 77.62 790 GLY A C 1
ATOM 6075 O O . GLY A 1 790 ? -5.241 -8.974 2.603 1.00 77.62 790 GLY A O 1
ATOM 6076 N N . SER A 1 791 ? -7.138 -10.037 3.224 1.00 54.53 791 SER A N 1
ATOM 6077 C CA . SER A 1 791 ? -6.479 -11.253 3.704 1.00 54.53 791 SER A CA 1
ATOM 6078 C C . SER A 1 791 ? -5.514 -11.767 2.641 1.00 54.53 791 SER A C 1
ATOM 6080 O O . SER A 1 791 ? -5.915 -11.864 1.476 1.00 54.53 791 SER A O 1
ATOM 6082 N N . GLN A 1 792 ? -4.272 -12.057 3.051 1.00 54.50 792 GLN A N 1
ATOM 6083 C CA . GLN A 1 792 ? -3.227 -12.685 2.237 1.00 54.50 792 GLN A CA 1
ATOM 6084 C C . GLN A 1 792 ? -3.871 -13.609 1.207 1.00 54.50 792 GLN A C 1
ATOM 6086 O O . GLN A 1 792 ? -4.544 -14.578 1.570 1.00 54.50 792 GLN A O 1
ATOM 6091 N N . VAL A 1 793 ? -3.743 -13.259 -0.073 1.00 51.56 793 VAL A N 1
ATOM 6092 C CA . VAL A 1 793 ? -4.259 -14.112 -1.140 1.00 51.56 793 VAL A CA 1
ATOM 6093 C C . VAL A 1 793 ? -3.523 -15.427 -0.979 1.00 51.56 793 VAL A C 1
ATOM 6095 O O . VAL A 1 793 ? -2.296 -15.461 -1.076 1.00 51.56 793 VAL A O 1
ATOM 6098 N N . SER A 1 794 ? -4.260 -16.501 -0.701 1.00 50.22 794 SER A N 1
ATOM 6099 C CA . SER A 1 794 ? -3.713 -17.845 -0.787 1.00 50.22 794 SER A CA 1
ATOM 6100 C C . SER A 1 794 ? -3.358 -18.065 -2.246 1.00 50.22 794 SER A C 1
ATOM 6102 O O . SER A 1 794 ? -4.203 -18.442 -3.053 1.00 50.22 794 SER A O 1
ATOM 6104 N N . LEU A 1 795 ? -2.126 -17.720 -2.609 1.00 52.75 795 LEU A N 1
ATOM 6105 C CA . LEU A 1 795 ? -1.644 -17.901 -3.960 1.00 52.75 795 LEU A CA 1
ATOM 6106 C C . LEU A 1 795 ? -1.768 -19.395 -4.272 1.00 52.75 795 LEU A C 1
ATOM 6108 O O . LEU A 1 795 ? -1.366 -20.209 -3.430 1.00 52.75 795 LEU A O 1
ATOM 6112 N N . PRO A 1 796 ? -2.313 -19.785 -5.438 1.00 48.94 796 PRO A N 1
ATOM 6113 C CA . PRO A 1 796 ? -2.301 -21.181 -5.833 1.00 48.94 796 PRO A CA 1
ATOM 6114 C C . PRO A 1 796 ? -0.849 -21.650 -5.774 1.00 48.94 796 PRO A C 1
ATOM 6116 O O . PRO A 1 796 ? 0.014 -21.087 -6.452 1.00 48.94 796 PRO A O 1
ATOM 6119 N N . GLU A 1 797 ? -0.578 -22.617 -4.891 1.00 48.31 797 GLU A N 1
ATOM 6120 C CA . GLU A 1 797 ? 0.753 -23.168 -4.648 1.00 48.31 797 GLU A CA 1
ATOM 6121 C C . GLU A 1 797 ? 1.385 -23.442 -6.016 1.00 48.31 797 GLU A C 1
ATOM 6123 O O . GLU A 1 797 ? 0.816 -24.216 -6.795 1.00 48.31 797 GLU A O 1
ATOM 6128 N N . ARG A 1 798 ? 2.473 -22.717 -6.354 1.00 48.50 798 ARG A N 1
ATOM 6129 C CA . ARG A 1 798 ? 3.130 -22.775 -7.673 1.00 48.50 798 ARG A CA 1
ATOM 6130 C C . ARG A 1 798 ? 3.161 -24.238 -8.088 1.00 48.50 798 ARG A C 1
ATOM 6132 O O . ARG A 1 798 ? 3.828 -25.038 -7.429 1.00 48.50 798 ARG A O 1
ATOM 6139 N N . ALA A 1 799 ? 2.434 -24.598 -9.148 1.00 38.88 799 ALA A N 1
ATOM 6140 C CA . ALA A 1 799 ? 2.531 -25.935 -9.705 1.00 38.88 799 ALA A CA 1
ATOM 6141 C C . ALA A 1 799 ? 4.009 -26.135 -10.043 1.00 38.88 799 ALA A C 1
ATOM 6143 O O . ALA A 1 799 ? 4.527 -25.479 -10.945 1.00 38.88 799 ALA A O 1
ATOM 6144 N N . SER A 1 800 ? 4.699 -26.943 -9.231 1.00 31.66 800 SER A N 1
ATOM 6145 C CA . SER A 1 800 ? 6.140 -27.141 -9.340 1.00 31.66 800 SER A CA 1
ATOM 6146 C C . SER A 1 800 ? 6.466 -27.433 -10.808 1.00 31.66 800 SER A C 1
ATOM 6148 O O . SER A 1 800 ? 5.800 -28.303 -11.389 1.00 31.66 800 SER A O 1
ATOM 6150 N N . PRO A 1 801 ? 7.384 -26.675 -11.438 1.00 33.44 801 PRO A N 1
ATOM 6151 C CA . PRO A 1 801 ? 7.653 -26.820 -12.860 1.00 33.44 801 PRO A CA 1
ATOM 6152 C C . PRO A 1 801 ? 8.052 -28.275 -13.129 1.00 33.44 801 PRO A C 1
ATOM 6154 O O . PRO A 1 801 ? 9.005 -28.784 -12.538 1.00 33.44 801 PRO A O 1
ATOM 6157 N N . ARG A 1 802 ? 7.253 -28.965 -13.949 1.00 29.81 802 ARG A N 1
ATOM 6158 C CA . ARG A 1 802 ? 7.529 -30.331 -14.404 1.00 29.81 802 ARG A CA 1
ATOM 6159 C C . ARG A 1 802 ? 8.518 -30.346 -15.551 1.00 29.81 802 ARG A C 1
ATOM 6161 O O . ARG A 1 802 ? 8.367 -29.488 -16.447 1.00 29.81 802 ARG A O 1
#

Foldseek 3Di:
DVVVVVVVVVVVVVVVVVVVVVVVVVDDPDDDDDPVVVVVVVVVVVPVVPPPPPPPPDDDDDDDDDDDDDDDDDPPDDDDPPDDDPVRVVVVVCVVVVPPPVPPPDPPDPQWWKWWFDDDDFFWTAIWTQFQVRQTFTGFTQWGFDQVGFIARGYLPAHEAFWFADPVQFAFHAAQHKYKAKLFAPPVPQPTQLSMTIWMKGFHDDDQPQQWTWIATSRPGIDIWHDDNPFQKTWDAGPNATKIKGFDADPVPRTTDRTMGINRNRPPDRDQGGGDWGRHAQSKTKGWDDQADAGSPHPDPRRPNDHHHFQKIKMKIWDAPVLALDDPDIKIKMAIWGQDPSSGIATDQVRIDIPDPFKQGFDQAPLHNQWTWIAGQQGKIKIWGFPADPPGPGGRIMIMITGRNGRWAFKKKWFQFDLDDDPPLVPPDPSPDSDPDDPDDPRCPVVNCVVVPGTVFMDILADPSGGATAPRFSCVSPFKDFCVRVVQQQPWAWWQFPVGIWTKGKMKGFDCDDPFAGEWGWHQDADPVRHTDTFRWDFFRHWHIKMKIFTAVFDKAFQDPLQWRVRQQQIWGRHRNFIWHWLGWGWDDPDPQFIKIKTKTKGAQDKDKDFAQDWDWDAGPVRDIKTKGWPDWAQDQPPPRRFGTWTWMQIPNRIDDTGTALAWDQDPVRKIKHWPDWADPPPDPDTTMTMMHIRPIKMWMAMDRGLSDPDWDAQRIDIHPRGQRQKTKHWHKDDPDPTMITTGMIMIIGGADFPSGIFTHDAPGFSLVRHPHSCSVVGSRITIHGNTIDDDPPPPPPPPDD

Secondary structure (DSSP, 8-state):
-TTHHHHHHHHHHHHHHHHHHHHHHTS--S---SHHHHHHHHHHHHHHTTTTTSSSSS------------PPP-----PPTTSPPHHHHHHHHHHHHTPPP--------TTEEEEEEEEETTTEEEEEEE-TT--EEEEEEEEEE-TTS-EESB-SSSBEE-B---TTTSPPEETT-EEEEE-----SSS---S---EEEEEEEEEETTTTEEEEEETTTEEEEEEB-TTT-EEEEEETTEEEEEEEEEPTTT--EEEEEEE-TTSSSS--TTPBPEEEETTTEEEEEE-S----SS---S--TT-----SEEEEEEEE-GGGSSS-SS-EEEEEEEEE-TTS-EE--GGG-EESSTT-EEEEEPSS-TTEEEEE-TT--EEEEEE---TTS-S--EEEEEEEESS---EEEEEEE--S---GGGSPPP-TTS-S---TTS----HHHHHHTT--SEEEES-BTTBPPPBS-BHHHH-SEE-TTTSTTTS--EEEE-SS-EEEEEEEEE--SSBTTB---EEEEEE-TTS-EEEEEEE-TTSEEEEEEEEEEEEEEEEB-TT-BBTTTTT-EEEETTEEEEEEEEEEEESSSS-EEEEEEEEE-SEEEEEETT-EEEEE-TTS-EEEEEEEEEE-S--SSTT---EEEEEETTEEPPPB-TT-EEE-TTS-EEEEEEEE---SSSSPPEEEEEESS-EEEEEEES-TTSSPPEET-EEETTEEETTEEEEEEEEESSSSEEEEEEEEEEEE--BTTBSEEEETTEEGGGGBS-GGGGSSTT-EEEEEEE-S-----------

pLDDT: mean 81.68, std 20.54, range [26.67, 98.56]

Radius of gyration: 37.6 Å; chains: 1; bounding box: 102×65×120 Å